Protein AF-A0AAF0TK20-F1 (afdb_monomer)

Organism: Solanum verrucosum (NCBI:txid315347)

Sequence (958 aa):
MAQFKISFSWFNLLSLLLINVYVCGVFSLSLYGNDEYISAVGDSGMRRDGLRVAIEAWNQCNEVGEEAPKMGSPRVADCFDVQNKGSSQQQQNPNMLLHKVTEEDNKLGIGKSFPGLTKPALNNVDLYAAEKELYLGSKCQVDDNPNPWQFWMIMLKSGNMDTHAGKCPKNGHKIGPFDPPSEFPCFGKGCMNQPLIYHNYTTLQGTTLKGSFYGTWDLNAGSSRDSANMNTSFYSVTWQKELGKGSWIFHHVIRTSTKYPWLMLYLRSDATSGFSGGYHYQTRGMSKIIPESPNFKVRFTLNVTQGGGPHSQFYLMDMGSCWKNNGKPCDGNVTSDVTRYSEMILNLETPSWCKPDDPKLCPPYHTFPNGTKVHRTDKSRYPYEAYHLHCTPGNGEHVEQPSGPCDPYSNPQPQEILQILPHPVWGEYGYPTKKGQGWIGDPTTWELDVGRLSQSLYFYQDPGTAPAKRKWSSIDLGTEIFRDANQVAEWTYISAVGDPGTRRDGLRVAIEAWNQCNEVGEEAHKMGCPRAADCFDVQNKGSSQQQQNPNRLLHKVTEKDNKLGIGKSFPGLTKPALHNVDLYAAEKELYLGSKCQVDDKPNPWQFWMIRLKSGNMDTHAGKCPKNGHKVGPFDPPSEFPCFGKGCMNQPLIYHNYTTLQGTTLKGGFHGTWDLNAGSSRDSANMNTSLYSIRWQKELGKSWIFSHVLRTSTKYPWLMLYLRSDATSGFSGGYHYQTRGMSKIIAESPNFKVRFRLNVLQGGGPKSQFYLMDIGSCWKNNGKPCDGDVTSDVTRYSEMILNPETPSWCNPDDFKLCPPYHTFPNGTKVHRTDKSHYPYEAYHMYCTPGNGEHVEQPSVPCDPYSNPQPQEILQILPHPVWGEYGYPTKKGQGWIADPTTWELDVGRMSQSLYFYQDPGTAPARRKWSSIGLGTEIFRDANRVAEWTVGDFDILVPKN

Structure (mmCIF, N/CA/C/O backbone):
data_AF-A0AAF0TK20-F1
#
_entry.id   AF-A0AAF0TK20-F1
#
loop_
_atom_site.group_PDB
_atom_site.id
_atom_site.type_symbol
_atom_site.label_atom_id
_atom_site.label_alt_id
_atom_site.label_comp_id
_atom_site.label_asym_id
_atom_site.label_entity_id
_atom_site.label_seq_id
_atom_site.pdbx_PDB_ins_code
_atom_site.Cartn_x
_atom_site.Cartn_y
_atom_site.Cartn_z
_atom_site.occupancy
_atom_site.B_iso_or_equiv
_atom_site.auth_seq_id
_atom_site.auth_comp_id
_atom_site.auth_asym_id
_atom_site.auth_atom_id
_atom_site.pdbx_PDB_model_num
ATOM 1 N N . MET A 1 1 ? 61.992 -52.066 6.755 1.00 30.61 1 MET A N 1
ATOM 2 C CA . MET A 1 1 ? 62.083 -53.122 5.720 1.00 30.61 1 MET A CA 1
ATOM 3 C C . MET A 1 1 ? 61.525 -54.397 6.328 1.00 30.61 1 MET A C 1
ATOM 5 O O . MET A 1 1 ? 61.950 -54.718 7.421 1.00 30.61 1 MET A O 1
ATOM 9 N N . ALA A 1 2 ? 60.615 -55.176 5.766 1.00 34.56 2 ALA A N 1
ATOM 10 C CA . ALA A 1 2 ? 59.623 -55.021 4.711 1.00 34.56 2 ALA A CA 1
ATOM 11 C C . ALA A 1 2 ? 58.701 -56.247 4.892 1.00 34.56 2 ALA A C 1
ATOM 13 O O . ALA A 1 2 ? 59.212 -57.360 4.888 1.00 34.56 2 ALA A O 1
ATOM 14 N N . GLN A 1 3 ? 57.392 -56.076 5.077 1.00 27.14 3 GLN A N 1
ATOM 15 C CA . GLN A 1 3 ? 56.403 -57.168 5.021 1.00 27.14 3 GLN A CA 1
ATOM 16 C C . GLN A 1 3 ? 55.105 -56.568 4.464 1.00 27.14 3 GLN A C 1
ATOM 18 O O . GLN A 1 3 ? 54.638 -55.552 4.965 1.00 27.14 3 GLN A O 1
ATOM 23 N N . PHE A 1 4 ? 54.729 -56.891 3.227 1.00 27.75 4 PHE A N 1
ATOM 24 C CA . PHE A 1 4 ? 54.016 -58.080 2.725 1.00 27.75 4 PHE A CA 1
ATOM 25 C C . PHE A 1 4 ? 52.510 -58.085 3.027 1.00 27.75 4 PHE A C 1
ATOM 27 O O . PHE A 1 4 ? 52.065 -58.055 4.167 1.00 27.75 4 PHE A O 1
ATOM 34 N N . LYS A 1 5 ? 51.755 -58.095 1.923 1.00 29.09 5 LYS A N 1
ATOM 35 C CA . LYS A 1 5 ? 50.295 -58.082 1.785 1.00 29.09 5 LYS A CA 1
ATOM 36 C C . LYS A 1 5 ? 49.686 -59.475 2.048 1.00 29.09 5 LYS A C 1
ATOM 38 O O . LYS A 1 5 ? 50.326 -60.462 1.698 1.00 29.09 5 LYS A O 1
ATOM 43 N N . ILE A 1 6 ? 48.408 -59.514 2.460 1.00 29.31 6 ILE A N 1
ATOM 44 C CA . ILE A 1 6 ? 47.234 -60.156 1.792 1.00 29.31 6 ILE A CA 1
ATOM 45 C C . ILE A 1 6 ? 46.157 -60.635 2.811 1.00 29.31 6 ILE A C 1
ATOM 47 O O . ILE A 1 6 ? 46.473 -61.281 3.799 1.00 29.31 6 ILE A O 1
ATOM 51 N N . SER A 1 7 ? 44.888 -60.376 2.440 1.00 26.30 7 SER A N 1
ATOM 52 C CA . SER A 1 7 ? 43.588 -61.022 2.773 1.00 26.30 7 SER A CA 1
ATOM 53 C C . SER A 1 7 ? 42.807 -60.775 4.077 1.00 26.30 7 SER A C 1
ATOM 55 O O . SER A 1 7 ? 43.140 -61.285 5.136 1.00 26.30 7 SER A O 1
ATOM 57 N N . PHE A 1 8 ? 41.654 -60.109 3.884 1.00 28.00 8 PHE A N 1
ATOM 58 C CA . PHE A 1 8 ? 40.265 -60.482 4.243 1.00 28.00 8 PHE A CA 1
ATOM 59 C C . PHE A 1 8 ? 39.954 -61.236 5.556 1.00 28.00 8 PHE A C 1
ATOM 61 O O . PHE A 1 8 ? 40.257 -62.417 5.675 1.00 28.00 8 PHE A O 1
ATOM 68 N N . SER A 1 9 ? 39.118 -60.634 6.421 1.00 28.81 9 SER A N 1
ATOM 69 C CA . SER A 1 9 ? 37.705 -61.023 6.679 1.00 28.81 9 SER A CA 1
ATOM 70 C C . SER A 1 9 ? 37.183 -60.477 8.030 1.00 28.81 9 SER A C 1
ATOM 72 O O . SER A 1 9 ? 37.951 -60.108 8.908 1.00 28.81 9 SER A O 1
ATOM 74 N N . TRP A 1 10 ? 35.857 -60.382 8.139 1.00 27.88 10 TRP A N 1
ATOM 75 C CA . TRP A 1 10 ? 35.009 -59.708 9.130 1.00 27.88 10 TRP A CA 1
ATOM 76 C C . TRP A 1 10 ? 35.113 -60.176 10.597 1.00 27.88 10 TRP A C 1
ATOM 78 O O . TRP A 1 10 ? 35.197 -61.375 10.837 1.00 27.88 10 TRP A O 1
ATOM 88 N N . PHE A 1 11 ? 34.951 -59.241 11.552 1.00 28.95 11 PHE A N 1
ATOM 89 C CA . PHE A 1 11 ? 33.846 -59.130 12.544 1.00 28.95 11 PHE A CA 1
ATOM 90 C C . PHE A 1 11 ? 34.273 -58.405 13.849 1.00 28.95 11 PHE A C 1
ATOM 92 O O . PHE A 1 11 ? 35.213 -58.836 14.499 1.00 28.95 11 PHE A O 1
ATOM 99 N N . ASN A 1 12 ? 33.495 -57.370 14.229 1.00 27.95 12 ASN A N 1
ATOM 100 C CA . ASN A 1 12 ? 33.136 -56.888 15.587 1.00 27.95 12 ASN A CA 1
ATOM 101 C C . ASN A 1 12 ? 34.255 -56.702 16.649 1.00 27.95 12 ASN A C 1
ATOM 103 O O . ASN A 1 12 ? 34.922 -57.648 17.034 1.00 27.95 12 ASN A O 1
ATOM 107 N N . LEU A 1 13 ? 34.453 -55.533 17.270 1.00 27.86 13 LEU A N 1
ATOM 108 C CA . LEU A 1 13 ? 33.590 -54.933 18.297 1.00 27.86 13 LEU A CA 1
ATOM 109 C C . LEU A 1 13 ? 34.243 -53.612 18.784 1.00 27.86 13 LEU A C 1
ATOM 111 O O . LEU A 1 13 ? 35.447 -53.567 19.000 1.00 27.86 13 LEU A O 1
ATOM 115 N N . LEU A 1 14 ? 33.413 -52.588 18.987 1.00 30.86 14 LEU A N 1
ATOM 116 C CA . LEU A 1 14 ? 33.539 -51.451 19.916 1.00 30.86 14 LEU A CA 1
ATOM 117 C C . LEU A 1 14 ? 34.913 -50.789 20.201 1.00 30.86 14 LEU A C 1
ATOM 119 O O . LEU A 1 14 ? 35.744 -51.323 20.927 1.00 30.86 14 LEU A O 1
ATOM 123 N N . SER A 1 15 ? 34.986 -49.501 19.836 1.00 28.12 15 SER A N 1
ATOM 124 C CA . SER A 1 15 ? 35.224 -48.353 20.742 1.00 28.12 15 SER A CA 1
ATOM 125 C C . SER A 1 15 ? 36.332 -47.379 20.326 1.00 28.12 15 SER A C 1
ATOM 127 O O . SER A 1 15 ? 37.493 -47.738 20.193 1.00 28.12 15 SER A O 1
ATOM 129 N N . LEU A 1 16 ? 35.916 -46.106 20.314 1.00 29.44 16 LEU A N 1
ATOM 130 C CA . LEU A 1 16 ? 36.680 -44.880 20.575 1.00 29.44 16 LEU A CA 1
ATOM 131 C C . LEU A 1 16 ? 37.546 -44.283 19.444 1.00 29.44 16 LEU A C 1
ATOM 133 O O . LEU A 1 16 ? 38.669 -44.688 19.191 1.00 29.44 16 LEU A O 1
ATOM 137 N N . LEU A 1 17 ? 37.003 -43.168 18.926 1.00 31.92 17 LEU A N 1
ATOM 138 C CA . LEU A 1 17 ? 37.682 -41.889 18.660 1.00 31.92 17 LEU A CA 1
ATOM 139 C C . LEU A 1 17 ? 38.805 -41.864 17.608 1.00 31.92 17 LEU A C 1
ATOM 141 O O . LEU A 1 17 ? 39.960 -42.116 17.918 1.00 31.92 17 LEU A O 1
ATOM 145 N N . LEU A 1 18 ? 38.467 -41.360 16.412 1.00 32.69 18 LEU A N 1
ATOM 146 C CA . LEU A 1 18 ? 38.918 -40.065 15.853 1.00 32.69 18 LEU A CA 1
ATOM 147 C C . LEU A 1 18 ? 38.992 -40.096 14.315 1.00 32.69 18 LEU A C 1
ATOM 149 O O . LEU A 1 18 ? 39.467 -41.053 13.720 1.00 32.69 18 LEU A O 1
ATOM 153 N N . ILE A 1 19 ? 38.593 -38.962 13.723 1.00 36.59 19 ILE A N 1
ATOM 154 C CA . ILE A 1 19 ? 38.775 -38.532 12.325 1.00 36.59 19 ILE A CA 1
ATOM 155 C C . ILE A 1 19 ? 37.781 -39.134 11.317 1.00 36.59 19 ILE A C 1
ATOM 157 O O . ILE A 1 19 ? 37.928 -40.251 10.840 1.00 36.59 19 ILE A O 1
ATOM 161 N N . ASN A 1 20 ? 36.813 -38.313 10.900 1.00 25.02 20 ASN A N 1
ATOM 162 C CA . ASN A 1 20 ? 36.191 -38.440 9.584 1.00 25.02 20 ASN A CA 1
ATOM 163 C C . ASN A 1 20 ? 36.149 -37.066 8.910 1.00 25.02 20 ASN A C 1
ATOM 165 O O . ASN A 1 20 ? 35.313 -36.216 9.207 1.00 25.02 20 ASN A O 1
ATOM 169 N N . VAL A 1 21 ? 37.105 -36.879 8.006 1.00 34.16 21 VAL A N 1
ATOM 170 C CA . VAL A 1 21 ? 37.000 -35.989 6.855 1.00 34.16 21 VAL A CA 1
ATOM 171 C C . VAL A 1 21 ? 35.967 -36.618 5.920 1.00 34.16 21 VAL A C 1
ATOM 173 O O . VAL A 1 21 ? 36.169 -37.747 5.484 1.00 34.16 21 VAL A O 1
ATOM 176 N N . TYR A 1 22 ? 34.890 -35.904 5.590 1.00 27.64 22 TYR A N 1
ATOM 177 C CA . TYR A 1 22 ? 34.058 -36.237 4.433 1.00 27.64 22 TYR A CA 1
ATOM 178 C C . TYR A 1 22 ? 33.995 -35.049 3.480 1.00 27.64 22 TYR A C 1
ATOM 180 O O . TYR A 1 22 ? 33.567 -33.950 3.827 1.00 27.64 22 TYR A O 1
ATOM 188 N N . VAL A 1 23 ? 34.485 -35.321 2.275 1.00 30.72 23 VAL A N 1
ATOM 189 C CA . VAL A 1 23 ? 34.486 -34.465 1.097 1.00 30.72 23 VAL A CA 1
ATOM 190 C C . VAL A 1 23 ? 33.097 -34.473 0.459 1.00 30.72 23 VAL A C 1
ATOM 192 O O . VAL A 1 23 ? 32.474 -35.520 0.308 1.00 30.72 23 VAL A O 1
ATOM 195 N N . CYS A 1 24 ? 32.665 -33.267 0.093 1.00 31.88 24 CYS A N 1
ATOM 196 C CA . CYS A 1 24 ? 31.640 -32.863 -0.866 1.00 31.88 24 CYS A CA 1
ATOM 197 C C . CYS A 1 24 ? 30.905 -33.970 -1.645 1.00 31.88 24 CYS A C 1
ATOM 199 O O . CYS A 1 24 ? 31.391 -34.465 -2.660 1.00 31.88 24 CYS A O 1
ATOM 201 N N . GLY A 1 25 ? 29.656 -34.219 -1.248 1.00 26.81 25 GLY A N 1
ATOM 202 C CA . GLY A 1 25 ? 28.584 -34.697 -2.117 1.00 26.81 25 GLY A CA 1
ATOM 203 C C . GLY A 1 25 ? 27.491 -33.632 -2.151 1.00 26.81 25 GLY A C 1
ATOM 204 O O . GLY A 1 25 ? 26.906 -33.309 -1.120 1.00 26.81 25 GLY A O 1
ATOM 205 N N . VAL A 1 26 ? 27.286 -33.033 -3.322 1.00 31.78 26 VAL A N 1
ATOM 206 C CA . VAL A 1 26 ? 26.359 -31.928 -3.587 1.00 31.78 26 VAL A CA 1
ATOM 207 C C . VAL A 1 26 ? 24.919 -32.383 -3.334 1.00 31.78 26 VAL A C 1
ATOM 209 O O . VAL A 1 26 ? 24.301 -33.021 -4.179 1.00 31.78 26 VAL A O 1
ATOM 212 N N . PHE A 1 27 ? 24.376 -32.034 -2.168 1.00 25.20 27 PHE A N 1
ATOM 213 C CA . PHE A 1 27 ? 22.935 -31.922 -1.981 1.00 25.20 27 PHE A CA 1
ATOM 214 C C . PHE A 1 27 ? 22.515 -30.546 -2.496 1.00 25.20 27 PHE A C 1
ATOM 216 O O . PHE A 1 27 ? 22.713 -29.531 -1.828 1.00 25.20 27 PHE A O 1
ATOM 223 N N . SER A 1 28 ? 21.944 -30.513 -3.699 1.00 26.41 28 SER A N 1
ATOM 224 C CA . SER A 1 28 ? 21.145 -29.384 -4.169 1.00 26.41 28 SER A CA 1
ATOM 225 C C . SER A 1 28 ? 19.896 -29.282 -3.294 1.00 26.41 28 SER A C 1
ATOM 227 O O . SER A 1 28 ? 18.841 -29.822 -3.615 1.00 26.41 28 SER A O 1
ATOM 229 N N . LEU A 1 29 ? 20.040 -28.612 -2.151 1.00 26.39 29 LEU A N 1
ATOM 230 C CA . LEU A 1 29 ? 18.922 -28.060 -1.404 1.00 26.39 29 LEU A CA 1
ATOM 231 C C . LEU A 1 29 ? 18.280 -26.995 -2.292 1.00 26.39 29 LEU A C 1
ATOM 233 O O . LEU A 1 29 ? 18.856 -25.946 -2.570 1.00 26.39 29 LEU A O 1
ATOM 237 N N . SER A 1 30 ? 17.091 -27.329 -2.770 1.00 25.69 30 SER A N 1
ATOM 238 C CA . SER A 1 30 ? 16.125 -26.447 -3.402 1.00 25.69 30 SER A CA 1
ATOM 239 C C . SER A 1 30 ? 15.945 -25.161 -2.586 1.00 25.69 30 SER A C 1
ATOM 241 O O . SER A 1 30 ? 15.208 -25.138 -1.601 1.00 25.69 30 SER A O 1
ATOM 243 N N . LEU A 1 31 ? 16.604 -24.082 -3.012 1.00 25.02 31 LEU A N 1
ATOM 244 C CA . LEU A 1 31 ? 16.346 -22.712 -2.569 1.00 25.02 31 LEU A CA 1
ATOM 245 C C . LEU A 1 31 ? 15.118 -22.169 -3.317 1.00 25.02 31 LEU A C 1
ATOM 247 O O . LEU A 1 31 ? 15.226 -21.303 -4.175 1.00 25.02 31 LEU A O 1
ATOM 251 N N . TYR A 1 32 ? 13.946 -22.715 -3.003 1.00 28.77 32 TYR A N 1
ATOM 252 C CA . TYR A 1 32 ? 12.660 -22.058 -3.239 1.00 28.77 32 TYR A CA 1
ATOM 253 C C . TYR A 1 32 ? 12.033 -21.833 -1.865 1.00 28.77 32 TYR A C 1
ATOM 255 O O . TYR A 1 32 ? 11.189 -22.595 -1.402 1.00 28.77 32 TYR A O 1
ATOM 263 N N . GLY A 1 33 ? 12.554 -20.827 -1.162 1.00 24.59 33 GLY A N 1
ATOM 264 C CA . GLY A 1 33 ? 11.950 -20.314 0.058 1.00 24.59 33 GLY A CA 1
ATOM 265 C C . GLY A 1 33 ? 10.889 -19.285 -0.307 1.00 24.59 33 GLY A C 1
ATOM 266 O O . GLY A 1 33 ? 11.177 -18.336 -1.029 1.00 24.59 33 GLY A O 1
ATOM 267 N N . ASN A 1 34 ? 9.669 -19.490 0.183 1.00 31.86 34 ASN A N 1
ATOM 268 C CA . ASN A 1 34 ? 8.687 -18.430 0.386 1.00 31.86 34 ASN A CA 1
ATOM 269 C C . ASN A 1 34 ? 9.374 -17.181 0.957 1.00 31.86 34 ASN A C 1
ATOM 271 O O . ASN A 1 34 ? 9.810 -17.229 2.106 1.00 31.86 34 ASN A O 1
ATOM 275 N N . ASP A 1 35 ? 9.362 -16.046 0.262 1.00 30.69 35 ASP A N 1
ATOM 276 C CA . ASP A 1 35 ? 9.518 -14.760 0.953 1.00 30.69 35 ASP A CA 1
ATOM 277 C C . ASP A 1 35 ? 8.156 -14.362 1.547 1.00 30.69 35 ASP A C 1
ATOM 279 O O . ASP A 1 35 ? 7.505 -13.390 1.160 1.00 30.69 35 ASP A O 1
ATOM 283 N N . GLU A 1 36 ? 7.695 -15.172 2.502 1.00 46.25 36 GLU A N 1
ATOM 284 C CA . GLU A 1 36 ? 6.653 -14.796 3.450 1.00 46.25 36 GLU A CA 1
ATOM 285 C C . GLU A 1 36 ? 7.314 -13.818 4.437 1.00 46.25 36 GLU A C 1
ATOM 287 O O . GLU A 1 36 ? 7.832 -14.210 5.482 1.00 46.25 36 GLU A O 1
ATOM 292 N N . TYR A 1 37 ? 7.411 -12.536 4.059 1.00 45.28 37 TYR A N 1
ATOM 293 C CA . TYR A 1 37 ? 8.006 -11.515 4.925 1.00 45.28 37 TYR A CA 1
ATOM 294 C C . TYR A 1 37 ? 7.248 -11.459 6.256 1.00 45.28 37 TYR A C 1
ATOM 296 O O . TYR A 1 37 ? 6.059 -11.139 6.308 1.00 45.28 37 TYR A O 1
ATOM 304 N N . ILE A 1 38 ? 7.954 -11.732 7.349 1.00 54.81 38 ILE A N 1
ATOM 305 C CA . ILE A 1 38 ? 7.451 -11.513 8.703 1.00 54.81 38 ILE A CA 1
ATOM 306 C C . ILE A 1 38 ? 7.667 -10.054 9.098 1.00 54.81 38 ILE A C 1
ATOM 308 O O . ILE A 1 38 ? 8.682 -9.442 8.763 1.00 54.81 38 ILE A O 1
ATOM 312 N N . SER A 1 39 ? 6.717 -9.481 9.834 1.00 66.19 39 SER A N 1
ATOM 313 C CA . SER A 1 39 ? 6.904 -8.132 10.357 1.00 66.19 39 SER A CA 1
ATOM 314 C C . SER A 1 39 ? 7.999 -8.122 11.419 1.00 66.19 39 SER A C 1
ATOM 316 O O . SER A 1 39 ? 7.884 -8.790 12.449 1.00 66.19 39 SER A O 1
ATOM 318 N N . ALA A 1 40 ? 9.017 -7.293 11.194 1.00 69.75 40 ALA A N 1
ATOM 319 C CA . ALA A 1 40 ? 10.035 -6.995 12.190 1.00 69.75 40 ALA A CA 1
ATOM 320 C C . ALA A 1 40 ? 9.485 -6.192 13.378 1.00 69.75 40 ALA A C 1
ATOM 322 O O . ALA A 1 40 ? 10.053 -6.226 14.466 1.00 69.75 40 ALA A O 1
ATOM 323 N N . VAL A 1 41 ? 8.355 -5.513 13.179 1.00 78.50 41 VAL A N 1
ATOM 324 C CA . VAL A 1 41 ? 7.711 -4.642 14.157 1.00 78.50 41 VAL A CA 1
ATOM 325 C C . VAL A 1 41 ? 6.506 -5.312 14.824 1.00 78.50 41 VAL A C 1
ATOM 327 O O . VAL A 1 41 ? 5.784 -6.082 14.184 1.00 78.50 41 VAL A O 1
ATOM 330 N N . GLY A 1 42 ? 6.293 -5.027 16.108 1.00 63.50 42 GLY A N 1
ATOM 331 C CA . GLY A 1 42 ? 5.284 -5.670 16.959 1.00 63.50 42 GLY A CA 1
ATOM 332 C C . GLY A 1 42 ? 3.810 -5.396 16.627 1.00 63.50 42 GLY A C 1
ATOM 333 O O . GLY A 1 42 ? 2.992 -6.309 16.659 1.00 63.50 42 GLY A O 1
ATOM 334 N N . ASP A 1 43 ? 3.459 -4.163 16.251 1.00 70.81 43 ASP A N 1
ATOM 335 C CA . ASP A 1 43 ? 2.111 -3.785 15.783 1.00 70.81 43 ASP A CA 1
ATOM 336 C C . ASP A 1 43 ? 2.190 -3.268 14.346 1.00 70.81 43 ASP A C 1
ATOM 338 O O . ASP A 1 43 ? 2.089 -2.069 14.064 1.00 70.81 43 ASP A O 1
ATOM 342 N N . SER A 1 44 ? 2.449 -4.190 13.418 1.00 58.78 44 SER A N 1
ATOM 343 C CA . SER A 1 44 ? 2.541 -3.869 11.996 1.00 58.78 44 SER A CA 1
ATOM 344 C C . SER A 1 44 ? 1.239 -3.242 11.501 1.00 58.78 44 SER A C 1
ATOM 346 O O . SER A 1 44 ? 0.169 -3.847 11.609 1.00 58.78 44 SER A O 1
ATOM 348 N N . GLY A 1 45 ? 1.321 -2.043 10.929 1.00 56.53 45 GLY A N 1
ATOM 349 C CA . GLY A 1 45 ? 0.135 -1.312 10.497 1.00 56.53 45 GLY A CA 1
ATOM 350 C C . GLY A 1 45 ? -0.555 -0.524 11.596 1.00 56.53 45 GLY A C 1
ATOM 351 O O . GLY A 1 45 ? -1.617 0.024 11.318 1.00 56.53 45 GLY A O 1
ATOM 352 N N . MET A 1 46 ? 0.001 -0.465 12.813 1.00 75.31 46 MET A N 1
ATOM 353 C CA . MET A 1 46 ? -0.558 0.302 13.932 1.00 75.31 46 MET A CA 1
ATOM 354 C C . MET A 1 46 ? -2.047 -0.007 14.162 1.00 75.31 46 MET A C 1
ATOM 356 O O . MET A 1 46 ? -2.883 0.897 14.265 1.00 75.31 46 MET A O 1
ATOM 360 N N . ARG A 1 47 ? -2.401 -1.295 14.123 1.00 73.88 47 ARG A N 1
ATOM 361 C CA . ARG A 1 47 ? -3.793 -1.764 14.060 1.00 73.88 47 ARG A CA 1
ATOM 362 C C . ARG A 1 47 ? -4.390 -1.972 15.439 1.00 73.88 47 ARG A C 1
ATOM 364 O O . ARG A 1 47 ? -5.615 -1.975 15.572 1.00 73.88 47 ARG A O 1
ATOM 371 N N . ARG A 1 48 ? -3.564 -2.142 16.471 1.00 83.00 48 ARG A N 1
ATOM 372 C CA . ARG A 1 48 ? -4.027 -2.334 17.847 1.00 83.00 48 ARG A CA 1
ATOM 373 C C . ARG A 1 48 ? -4.751 -1.080 18.352 1.00 83.00 48 ARG A C 1
ATOM 375 O O . ARG A 1 48 ? -4.380 0.045 18.031 1.00 83.00 48 ARG A O 1
ATOM 382 N N . ASP A 1 49 ? -5.833 -1.251 19.111 1.00 85.69 49 ASP A N 1
ATOM 383 C CA . ASP A 1 49 ? -6.514 -0.123 19.777 1.00 85.69 49 ASP A CA 1
ATOM 384 C C . ASP A 1 49 ? -5.755 0.377 21.006 1.00 85.69 49 ASP A C 1
ATOM 386 O O . ASP A 1 49 ? -5.765 1.565 21.294 1.00 85.69 49 ASP A O 1
ATOM 390 N N . GLY A 1 50 ? -5.088 -0.515 21.737 1.00 87.62 50 GLY A N 1
ATOM 391 C CA . GLY A 1 50 ? -4.120 -0.106 22.748 1.00 87.62 50 GLY A CA 1
ATOM 392 C C . GLY A 1 50 ? -2.866 0.443 22.076 1.00 87.62 50 GLY A C 1
ATOM 393 O O . GLY A 1 50 ? -2.221 -0.292 21.330 1.00 87.62 50 GLY A O 1
ATOM 394 N N . LEU A 1 51 ? -2.518 1.700 22.343 1.00 92.44 51 LEU A N 1
ATOM 395 C CA . LEU A 1 51 ? -1.295 2.308 21.821 1.00 92.44 51 LEU A CA 1
ATOM 396 C C . LEU A 1 51 ? -0.118 2.053 22.764 1.00 92.44 51 LEU A C 1
ATOM 398 O O . LEU A 1 51 ? -0.287 1.884 23.978 1.00 92.44 51 LEU A O 1
ATOM 402 N N . ARG A 1 52 ? 1.077 2.020 22.181 1.00 94.38 52 ARG A N 1
ATOM 403 C CA . ARG A 1 52 ? 2.355 2.094 22.879 1.00 94.38 52 ARG A CA 1
ATOM 404 C C . ARG A 1 52 ? 3.196 3.155 22.194 1.00 94.38 52 ARG A C 1
ATOM 406 O O . ARG A 1 52 ? 3.716 2.921 21.102 1.00 94.38 52 ARG A O 1
ATOM 413 N N . VAL A 1 53 ? 3.284 4.318 22.815 1.00 96.12 53 VAL A N 1
ATOM 414 C CA . VAL A 1 53 ? 4.111 5.416 22.327 1.00 96.12 53 VAL A CA 1
ATOM 415 C C . VAL A 1 53 ? 4.926 5.961 23.485 1.00 96.12 53 VAL A C 1
ATOM 417 O O . VAL A 1 53 ? 4.399 6.182 24.572 1.00 96.12 53 VAL A O 1
ATOM 420 N N . ALA A 1 54 ? 6.212 6.159 23.259 1.00 96.44 54 ALA A N 1
ATOM 421 C CA . ALA A 1 54 ? 7.067 6.924 24.142 1.00 96.44 54 ALA A CA 1
ATOM 422 C C . ALA A 1 54 ? 7.554 8.167 23.416 1.00 96.44 54 ALA A C 1
ATOM 424 O O . ALA A 1 54 ? 7.553 8.234 22.187 1.00 96.44 54 ALA A O 1
ATOM 425 N N . ILE A 1 55 ? 7.946 9.156 24.198 1.00 96.06 55 ILE A N 1
ATOM 426 C CA . ILE A 1 55 ? 8.687 10.306 23.732 1.00 96.06 55 ILE A CA 1
ATOM 427 C C . ILE A 1 55 ? 9.987 10.391 24.509 1.00 96.06 55 ILE A C 1
ATOM 429 O O . ILE A 1 55 ? 10.036 10.207 25.732 1.00 96.06 55 ILE A O 1
ATOM 433 N N . GLU A 1 56 ? 11.032 10.679 23.759 1.00 93.25 56 GLU A N 1
ATOM 434 C CA . GLU A 1 56 ? 12.347 10.960 24.268 1.00 93.25 56 GLU A CA 1
ATOM 435 C C . GLU A 1 56 ? 12.845 12.309 23.775 1.00 93.25 56 GLU A C 1
ATOM 437 O O . GLU A 1 56 ? 12.518 12.744 22.670 1.00 93.25 56 GLU A O 1
ATOM 442 N N . ALA A 1 57 ? 13.686 12.943 24.584 1.00 91.38 57 ALA A N 1
ATOM 443 C CA . ALA A 1 57 ? 14.471 14.075 24.141 1.00 91.38 57 ALA A CA 1
ATOM 444 C C . ALA A 1 57 ? 15.949 13.904 24.481 1.00 91.38 57 ALA A C 1
ATOM 446 O O . ALA A 1 57 ? 16.310 13.365 25.533 1.00 91.38 57 ALA A O 1
ATOM 447 N N . TRP A 1 58 ? 16.780 14.371 23.554 1.00 86.62 58 TRP A N 1
ATOM 448 C CA . TRP A 1 58 ? 18.230 14.369 23.640 1.00 86.62 58 TRP A CA 1
ATOM 449 C C . TRP A 1 58 ? 18.799 15.707 23.179 1.00 86.62 58 TRP A C 1
ATOM 451 O O . TRP A 1 58 ? 18.212 16.411 22.356 1.00 86.62 58 TRP A O 1
ATOM 461 N N . ASN A 1 59 ? 19.978 16.046 23.687 1.00 85.75 59 ASN A N 1
ATOM 462 C CA . ASN A 1 59 ? 20.778 17.120 23.114 1.00 85.75 59 ASN A CA 1
ATOM 463 C C . ASN A 1 59 ? 21.772 16.563 22.088 1.00 85.75 59 ASN A C 1
ATOM 465 O O . ASN A 1 59 ? 21.893 15.348 21.884 1.00 85.75 59 ASN A O 1
ATOM 469 N N . GLN A 1 60 ? 22.530 17.466 21.474 1.00 80.31 60 GLN A N 1
ATOM 470 C CA . GLN A 1 60 ? 23.761 17.119 20.781 1.00 80.31 60 GLN A CA 1
ATOM 471 C C . GLN A 1 60 ? 24.666 16.270 21.690 1.00 80.31 60 GLN A C 1
ATOM 473 O O . GLN A 1 60 ? 24.554 16.354 22.909 1.00 80.31 60 GLN A O 1
ATOM 478 N N . CYS A 1 61 ? 25.487 15.401 21.098 1.00 81.12 61 CYS A N 1
ATOM 479 C CA . CYS A 1 61 ? 26.183 14.297 21.768 1.00 81.12 61 CYS A CA 1
ATOM 480 C C . CYS A 1 61 ? 25.287 13.226 22.426 1.00 81.12 61 CYS A C 1
ATOM 482 O O . CYS A 1 61 ? 25.812 12.391 23.146 1.00 81.12 61 CYS A O 1
ATOM 484 N N . ASN A 1 62 ? 23.977 13.178 22.135 1.00 72.81 62 ASN A N 1
ATOM 485 C CA . ASN A 1 62 ? 23.010 12.188 22.650 1.00 72.81 62 ASN A CA 1
ATOM 486 C C . ASN A 1 62 ? 23.037 12.012 24.178 1.00 72.81 62 ASN A C 1
ATOM 488 O O . ASN A 1 62 ? 22.922 10.897 24.688 1.00 72.81 62 ASN A O 1
ATOM 492 N N . GLU A 1 63 ? 23.176 13.114 24.909 1.00 84.81 63 GLU A N 1
ATOM 493 C CA . GLU A 1 63 ? 23.108 13.133 26.369 1.00 84.81 63 GLU A CA 1
ATOM 494 C C . GLU A 1 63 ? 21.995 14.071 26.848 1.00 84.81 63 GLU A C 1
ATOM 496 O O . GLU A 1 63 ? 21.507 14.946 26.120 1.00 84.81 63 GLU A O 1
ATOM 501 N N . VAL A 1 64 ? 21.539 13.852 28.079 1.00 82.94 64 VAL A N 1
ATOM 502 C CA . VAL A 1 64 ? 20.479 14.646 28.699 1.00 82.94 64 VAL A CA 1
ATOM 503 C C . VAL A 1 64 ? 21.051 15.952 29.234 1.00 82.94 64 VAL A C 1
ATOM 505 O O . VAL A 1 64 ? 20.431 17.009 29.089 1.00 82.94 64 VAL A O 1
ATOM 508 N N . GLY A 1 65 ? 22.248 15.894 29.820 1.00 77.25 65 GLY A N 1
ATOM 509 C CA . GLY A 1 65 ? 22.906 17.043 30.429 1.00 77.25 65 GLY A CA 1
ATOM 510 C C . GLY A 1 65 ? 22.254 17.444 31.754 1.00 77.25 65 GLY A C 1
ATOM 511 O O . GLY A 1 65 ? 22.776 17.110 32.813 1.00 77.25 65 GLY A O 1
ATOM 512 N N . GLU A 1 66 ? 21.156 18.201 31.709 1.00 81.25 66 GLU A N 1
ATOM 513 C CA . GLU A 1 66 ? 20.400 18.675 32.883 1.00 81.25 66 GLU A CA 1
ATOM 514 C C . GLU A 1 66 ? 18.886 18.549 32.642 1.00 81.25 66 GLU A C 1
ATOM 516 O O . GLU A 1 66 ? 18.390 18.886 31.565 1.00 81.25 66 GLU A O 1
ATOM 521 N N . GLU A 1 67 ? 18.139 18.069 33.646 1.00 85.06 67 GLU A N 1
ATOM 522 C CA . GLU A 1 67 ? 16.675 17.967 33.561 1.00 85.06 67 GLU A CA 1
ATOM 523 C C . GLU A 1 67 ? 16.030 19.355 33.471 1.00 85.06 67 GLU A C 1
ATOM 525 O O . GLU A 1 67 ? 16.422 20.297 34.168 1.00 85.06 67 GLU A O 1
ATOM 530 N N . ALA A 1 68 ? 14.981 19.474 32.653 1.00 86.19 68 ALA A N 1
ATOM 531 C CA . ALA A 1 68 ? 14.188 20.693 32.624 1.00 86.19 68 ALA A CA 1
ATOM 532 C C . ALA A 1 68 ? 13.502 20.910 33.992 1.00 86.19 68 ALA A C 1
ATOM 534 O O . ALA A 1 68 ? 12.986 19.954 34.592 1.00 86.19 68 ALA A O 1
ATOM 535 N N . PRO A 1 69 ? 13.450 22.154 34.507 1.00 82.00 69 PRO A N 1
ATOM 536 C CA . PRO A 1 69 ? 12.871 22.430 35.815 1.00 82.00 69 PRO A CA 1
ATOM 537 C C . PRO A 1 69 ? 11.448 21.877 35.942 1.00 82.00 69 PRO A C 1
ATOM 539 O O . PRO A 1 69 ? 10.579 22.186 35.130 1.00 82.00 69 PRO A O 1
ATOM 542 N N . LYS A 1 70 ? 11.202 21.093 37.001 1.00 81.00 70 LYS A N 1
ATOM 543 C CA . LYS A 1 70 ? 9.898 20.479 37.334 1.00 81.00 70 LYS A CA 1
ATOM 544 C C . LYS A 1 70 ? 9.380 19.430 36.331 1.00 81.00 70 LYS A C 1
ATOM 546 O O . LYS A 1 70 ? 8.258 18.963 36.517 1.00 81.00 70 LYS A O 1
ATOM 551 N N . MET A 1 71 ? 10.173 19.028 35.334 1.00 84.75 71 MET A N 1
ATOM 552 C CA . MET A 1 71 ? 9.784 18.007 34.348 1.00 84.75 71 MET A CA 1
ATOM 553 C C . MET A 1 71 ? 10.216 16.588 34.727 1.00 84.75 71 MET A C 1
ATOM 555 O O . MET A 1 71 ? 9.502 15.634 34.425 1.00 84.75 71 MET A O 1
ATOM 559 N N . GLY A 1 72 ? 11.351 16.448 35.416 1.00 89.75 72 GLY A N 1
ATOM 560 C CA . GLY A 1 72 ? 12.000 15.153 35.609 1.00 89.75 72 GLY A CA 1
ATOM 561 C C . GLY A 1 72 ? 12.737 14.699 34.347 1.00 89.75 72 GLY A C 1
ATOM 562 O O . GLY A 1 72 ? 13.091 15.508 33.487 1.00 89.75 72 GLY A O 1
ATOM 563 N N . SER A 1 73 ? 12.961 13.392 34.236 1.00 93.38 73 SER A N 1
ATOM 564 C CA . SER A 1 73 ? 13.683 12.803 33.111 1.00 93.38 73 SER A CA 1
ATOM 565 C C . SER A 1 73 ? 12.890 12.947 31.802 1.00 93.38 73 SER A C 1
ATOM 567 O O . SER A 1 73 ? 11.681 12.688 31.813 1.00 93.38 73 SER A O 1
ATOM 569 N N . PRO A 1 74 ? 13.550 13.257 30.663 1.00 92.50 74 PRO A N 1
ATOM 570 C CA . PRO A 1 74 ? 12.913 13.496 29.360 1.00 92.50 74 PRO A CA 1
ATOM 571 C C . PRO A 1 74 ? 12.389 12.218 28.680 1.00 92.50 74 PRO A C 1
ATOM 573 O O . PRO A 1 74 ? 12.272 12.161 27.460 1.00 92.50 74 PRO A O 1
ATOM 576 N N . ARG A 1 75 ? 12.112 11.168 29.458 1.00 94.12 75 ARG A N 1
ATOM 577 C CA . ARG A 1 75 ? 11.465 9.934 29.014 1.00 94.12 75 ARG A CA 1
ATOM 578 C C . ARG A 1 75 ? 10.047 9.900 29.537 1.00 94.12 75 ARG A C 1
ATOM 580 O O . ARG A 1 75 ? 9.838 9.868 30.750 1.00 94.12 75 ARG A O 1
ATOM 587 N N . VAL A 1 76 ? 9.087 9.900 28.628 1.00 96.31 76 VAL A N 1
ATOM 588 C CA . VAL A 1 76 ? 7.657 9.896 28.943 1.00 96.31 76 VAL A CA 1
ATOM 589 C C . VAL A 1 76 ? 6.986 8.876 28.032 1.00 96.31 76 VAL A C 1
ATOM 591 O O . VAL A 1 76 ? 7.412 8.691 26.897 1.00 96.31 76 VAL A O 1
ATOM 594 N N . ALA A 1 77 ? 5.950 8.192 28.504 1.00 97.44 77 ALA A N 1
ATOM 595 C CA . ALA A 1 77 ? 5.215 7.233 27.690 1.00 97.44 77 ALA A CA 1
ATOM 596 C C . ALA A 1 77 ? 3.701 7.322 27.889 1.00 97.44 77 ALA A C 1
ATOM 598 O O . ALA A 1 77 ? 3.206 7.644 28.969 1.00 97.44 77 ALA A O 1
ATOM 599 N N . ASP A 1 78 ? 2.971 6.985 26.828 1.00 97.25 78 ASP A N 1
ATOM 600 C CA . ASP A 1 78 ? 1.549 6.683 26.852 1.00 97.25 78 ASP A CA 1
ATOM 601 C C . ASP A 1 78 ? 1.337 5.251 26.365 1.00 97.25 78 ASP A C 1
ATOM 603 O O . ASP A 1 78 ? 1.485 4.911 25.186 1.00 97.25 78 ASP A O 1
ATOM 607 N N . CYS A 1 79 ? 1.009 4.390 27.319 1.00 94.56 79 CYS A N 1
ATOM 608 C CA . CYS A 1 79 ? 0.777 2.982 27.078 1.00 94.56 79 CYS A CA 1
ATOM 609 C C . CYS A 1 79 ? -0.512 2.593 27.764 1.00 94.56 79 CYS A C 1
ATOM 611 O O . CYS A 1 79 ? -0.617 2.690 28.986 1.00 94.56 79 CYS A O 1
ATOM 613 N N . PHE A 1 80 ? -1.481 2.116 26.993 1.00 94.06 80 PHE A N 1
ATOM 614 C CA . PHE A 1 80 ? -2.760 1.703 27.549 1.00 94.06 80 PHE A CA 1
ATOM 615 C C . PHE A 1 80 ? -3.337 0.498 26.823 1.00 94.06 80 PHE A C 1
ATOM 617 O O . PHE A 1 80 ? -3.092 0.265 25.639 1.00 94.06 80 PHE A O 1
ATOM 624 N N . ASP A 1 81 ? -4.140 -0.271 27.541 1.00 90.31 81 ASP A N 1
ATOM 625 C CA . ASP A 1 81 ? -5.009 -1.276 26.945 1.00 90.31 81 ASP A CA 1
ATOM 626 C C . ASP A 1 81 ? -6.456 -0.805 26.998 1.00 90.31 81 ASP A C 1
ATOM 628 O O . ASP A 1 81 ? -6.864 -0.108 27.925 1.00 90.31 81 ASP A O 1
ATOM 632 N N . VAL A 1 82 ? -7.249 -1.202 26.009 1.00 87.56 82 VAL A N 1
ATOM 633 C CA . VAL A 1 82 ? -8.695 -0.986 26.045 1.00 87.56 82 VAL A CA 1
ATOM 634 C C . VAL A 1 82 ? -9.324 -2.164 26.783 1.00 87.56 82 VAL A C 1
ATOM 636 O O . VAL A 1 82 ? -9.234 -3.300 26.320 1.00 87.56 82 VAL A O 1
ATOM 639 N N . GLN A 1 83 ? -9.941 -1.908 27.938 1.00 76.69 83 GLN A N 1
ATOM 640 C CA . GLN A 1 83 ? -10.712 -2.909 28.674 1.00 76.69 83 GLN A CA 1
ATOM 641 C C . GLN A 1 83 ? -12.212 -2.722 28.455 1.00 76.69 83 GLN A C 1
ATOM 643 O O . GLN A 1 83 ? -12.757 -1.639 28.686 1.00 76.69 83 GLN A O 1
ATOM 648 N N . ASN A 1 84 ? -12.884 -3.824 28.124 1.00 61.44 84 ASN A N 1
ATOM 649 C CA . ASN A 1 84 ? -14.335 -3.928 28.205 1.00 61.44 84 ASN A CA 1
ATOM 650 C C . ASN A 1 84 ? -14.688 -4.374 29.628 1.00 61.44 84 ASN A C 1
ATOM 652 O O . ASN A 1 84 ? -14.422 -5.521 29.994 1.00 61.44 84 ASN A O 1
ATOM 656 N N . LYS A 1 85 ? -15.266 -3.492 30.453 1.00 51.84 85 LYS A N 1
ATOM 657 C CA . LYS A 1 85 ? -15.745 -3.905 31.780 1.00 51.84 85 LYS A CA 1
ATOM 658 C C . LYS A 1 85 ? -16.973 -4.802 31.613 1.00 51.84 85 LYS A C 1
ATOM 660 O O . LYS A 1 85 ? -18.086 -4.326 31.401 1.00 51.84 85 LYS A O 1
ATOM 665 N N . GLY A 1 86 ? -16.766 -6.113 31.716 1.00 43.00 86 GLY A N 1
ATOM 666 C CA . GLY A 1 86 ? -17.843 -7.073 31.923 1.00 43.00 86 GLY A CA 1
ATOM 667 C C . GLY A 1 86 ? -18.546 -6.799 33.255 1.00 43.00 86 GLY A C 1
ATOM 668 O O . GLY A 1 86 ? -17.894 -6.711 34.290 1.00 43.00 86 GLY A O 1
ATOM 669 N N . SER A 1 87 ? -19.869 -6.622 33.200 1.00 40.28 87 SER A N 1
ATOM 670 C CA . SER A 1 87 ? -20.834 -6.831 34.292 1.00 40.28 87 SER A CA 1
ATOM 671 C C . SER A 1 87 ? -20.322 -6.615 35.727 1.00 40.28 87 SER A C 1
ATOM 673 O O . SER A 1 87 ? -20.164 -7.579 36.470 1.00 40.28 87 SER A O 1
ATOM 675 N N . SER A 1 88 ? -20.109 -5.365 36.149 1.00 33.81 88 SER A N 1
ATOM 676 C CA . SER A 1 88 ? -20.101 -4.965 37.569 1.00 33.81 88 SER A CA 1
ATOM 677 C C . SER A 1 88 ? -20.315 -3.453 37.699 1.00 33.81 88 SER A C 1
ATOM 679 O O . SER A 1 88 ? -19.468 -2.662 37.308 1.00 33.81 88 SER A O 1
ATOM 681 N N . GLN A 1 89 ? -21.505 -3.111 38.200 1.00 38.31 89 GLN A N 1
ATOM 682 C CA . GLN A 1 89 ? -21.948 -1.879 38.868 1.00 38.31 89 GLN A CA 1
ATOM 683 C C . GLN A 1 89 ? -21.414 -0.511 38.383 1.00 38.31 89 GLN A C 1
ATOM 685 O O . GLN A 1 89 ? -20.274 -0.129 38.605 1.00 38.31 89 GLN A O 1
ATOM 690 N N . GLN A 1 90 ? -22.355 0.254 37.812 1.00 43.66 90 GLN A N 1
ATOM 691 C CA . GLN A 1 90 ? -22.518 1.711 37.934 1.00 43.66 90 GLN A CA 1
ATOM 692 C C . GLN A 1 90 ? -21.236 2.565 37.944 1.00 43.66 90 GLN A C 1
ATOM 694 O O . GLN A 1 90 ? -20.802 3.015 38.996 1.00 43.66 90 GLN A O 1
ATOM 699 N N . GLN A 1 91 ? -20.721 2.905 36.758 1.00 37.22 91 GLN A N 1
ATOM 700 C CA . GLN A 1 91 ? -20.073 4.198 36.484 1.00 37.22 91 GLN A CA 1
ATOM 701 C C . GLN A 1 91 ? -19.958 4.422 34.964 1.00 37.22 91 GLN A C 1
ATOM 703 O O . GLN A 1 91 ? -19.772 3.487 34.192 1.00 37.22 91 GLN A O 1
ATOM 708 N N . GLN A 1 92 ? -20.145 5.670 34.538 1.00 39.97 92 GLN A N 1
ATOM 709 C CA . GLN A 1 92 ? -20.592 6.127 33.211 1.00 39.97 92 GLN A CA 1
ATOM 710 C C . GLN A 1 92 ? -19.619 5.961 32.014 1.00 39.97 92 GLN A C 1
ATOM 712 O O . GLN A 1 92 ? -19.800 6.647 31.016 1.00 39.97 92 GLN A O 1
ATOM 717 N N . ASN A 1 93 ? -18.644 5.042 32.034 1.00 44.12 93 ASN A N 1
ATOM 718 C CA . ASN A 1 93 ? -17.706 4.834 30.912 1.00 44.12 93 ASN A CA 1
ATOM 719 C C . ASN A 1 93 ? -17.541 3.334 30.568 1.00 44.12 93 ASN A C 1
ATOM 721 O O . ASN A 1 93 ? -16.899 2.615 31.334 1.00 44.12 93 ASN A O 1
ATOM 725 N N . PRO A 1 94 ? -18.097 2.835 29.439 1.00 51.56 94 PRO A N 1
ATOM 726 C CA . PRO A 1 94 ? -18.133 1.397 29.137 1.00 51.56 94 PRO A CA 1
ATOM 727 C C . PRO A 1 94 ? -16.800 0.819 28.628 1.00 51.56 94 PRO A C 1
ATOM 729 O O . PRO A 1 94 ? -16.536 -0.362 28.847 1.00 51.56 94 PRO A O 1
ATOM 732 N N . ASN A 1 95 ? -15.941 1.648 28.026 1.00 58.44 95 ASN A N 1
ATOM 733 C CA . ASN A 1 95 ? -14.572 1.283 27.661 1.00 58.44 95 ASN A CA 1
ATOM 734 C C . ASN A 1 95 ? -13.620 2.086 28.536 1.00 58.44 95 ASN A C 1
ATOM 736 O O . ASN A 1 95 ? -13.593 3.316 28.468 1.00 58.44 95 ASN A O 1
ATOM 740 N N . MET A 1 96 ? -12.859 1.386 29.369 1.00 74.25 96 MET A N 1
ATOM 741 C CA . MET A 1 96 ? -11.856 2.016 30.213 1.00 74.25 96 MET A CA 1
ATOM 742 C C . MET A 1 96 ? -10.499 1.842 29.547 1.00 74.25 96 MET A C 1
ATOM 744 O O . MET A 1 96 ? -10.099 0.723 29.220 1.00 74.25 96 MET A O 1
ATOM 748 N N . LEU A 1 97 ? -9.797 2.952 29.343 1.00 88.50 97 LEU A N 1
ATOM 749 C CA . LEU A 1 97 ? -8.393 2.910 28.972 1.00 88.50 97 LEU A CA 1
ATOM 750 C C . LEU A 1 97 ? -7.612 2.590 30.242 1.00 88.50 97 LEU A C 1
ATOM 752 O O . LEU A 1 97 ? -7.569 3.385 31.180 1.00 88.50 97 LEU A O 1
ATOM 756 N N . LEU A 1 98 ? -7.058 1.384 30.304 1.00 91.50 98 LEU A N 1
ATOM 757 C CA . LEU A 1 98 ? -6.155 1.000 31.373 1.00 91.50 98 LEU A CA 1
ATOM 758 C C . LEU A 1 98 ? -4.763 1.506 31.008 1.00 91.50 98 LEU A C 1
ATOM 760 O O . LEU A 1 98 ? -4.008 0.804 30.332 1.00 91.50 98 LEU A O 1
ATOM 764 N N . HIS A 1 99 ? -4.439 2.721 31.441 1.00 94.06 99 HIS A N 1
ATOM 765 C CA . HIS A 1 99 ? -3.083 3.243 31.326 1.00 94.06 99 HIS A CA 1
ATOM 766 C C . HIS A 1 99 ? -2.140 2.429 32.217 1.00 94.06 99 HIS A C 1
ATOM 768 O O . HIS A 1 99 ? -2.393 2.224 33.403 1.00 94.06 99 HIS A O 1
ATOM 774 N N . LYS A 1 100 ? -1.059 1.934 31.615 1.00 94.94 100 LYS A N 1
ATOM 775 C CA . LYS A 1 100 ? 0.012 1.187 32.285 1.00 94.94 100 LYS A CA 1
ATOM 776 C C . LYS A 1 100 ? 1.089 2.102 32.861 1.00 94.94 100 LYS A C 1
ATOM 778 O O . LYS A 1 100 ? 1.816 1.697 33.763 1.00 94.94 100 LYS A O 1
ATOM 783 N N . VAL A 1 101 ? 1.194 3.305 32.308 1.00 96.31 101 VAL A N 1
ATOM 784 C CA . VAL A 1 101 ? 2.112 4.357 32.738 1.00 96.31 101 VAL A CA 1
ATOM 785 C C . VAL A 1 101 ? 1.272 5.462 33.359 1.00 96.31 101 VAL A C 1
ATOM 787 O O . VAL A 1 101 ? 0.323 5.933 32.730 1.00 96.31 101 VAL A O 1
ATOM 790 N N . THR A 1 102 ? 1.584 5.825 34.600 1.00 94.75 102 THR A N 1
ATOM 791 C CA . THR A 1 102 ? 0.881 6.882 35.335 1.00 94.75 102 THR A CA 1
ATOM 792 C C . THR A 1 102 ? 1.606 8.220 35.224 1.00 94.75 102 THR A C 1
ATOM 794 O O . THR A 1 102 ? 2.739 8.313 34.744 1.00 94.75 102 THR A O 1
ATOM 797 N N . GLU A 1 103 ? 0.967 9.287 35.705 1.00 93.69 103 GLU A N 1
ATOM 798 C CA . GLU A 1 103 ? 1.597 10.606 35.748 1.00 93.69 103 GLU A CA 1
ATOM 799 C C . GLU A 1 103 ? 2.815 10.623 36.678 1.00 93.69 103 GLU A C 1
ATOM 801 O O . GLU A 1 103 ? 3.809 11.283 36.380 1.00 93.69 103 GLU A O 1
ATOM 806 N N . GLU A 1 104 ? 2.788 9.847 37.761 1.00 94.94 104 GLU A N 1
ATOM 807 C CA . GLU A 1 104 ? 3.921 9.675 38.667 1.00 94.94 104 GLU A CA 1
ATOM 808 C C . GLU A 1 104 ? 5.105 9.005 37.971 1.00 94.94 104 GLU A C 1
ATOM 810 O O . GLU A 1 104 ? 6.230 9.478 38.135 1.00 94.94 104 GLU A O 1
ATOM 815 N N . ASP A 1 105 ? 4.859 7.962 37.166 1.00 96.31 105 ASP A N 1
ATOM 816 C CA . ASP A 1 105 ? 5.901 7.313 36.362 1.00 96.31 105 ASP A CA 1
ATOM 817 C C . ASP A 1 105 ? 6.545 8.313 35.397 1.00 96.31 105 ASP A C 1
ATOM 819 O O . ASP A 1 105 ? 7.770 8.434 35.320 1.00 96.31 105 ASP A O 1
ATOM 823 N N . ASN A 1 106 ? 5.710 9.074 34.688 1.00 96.00 106 ASN A N 1
ATOM 824 C CA . ASN A 1 106 ? 6.164 10.073 33.730 1.00 96.00 106 ASN A CA 1
ATOM 825 C C . ASN A 1 106 ? 6.927 11.229 34.408 1.00 96.00 106 ASN A C 1
ATOM 827 O O . ASN A 1 106 ? 7.893 11.723 33.832 1.00 96.00 106 ASN A O 1
ATOM 831 N N . LYS A 1 107 ? 6.603 11.584 35.661 1.00 94.44 107 LYS A N 1
ATOM 832 C CA . LYS A 1 107 ? 7.292 12.615 36.474 1.00 94.44 107 LYS A CA 1
ATOM 833 C C . LYS A 1 107 ? 8.513 12.116 37.268 1.00 94.44 107 LYS A C 1
ATOM 835 O O . LYS A 1 107 ? 9.046 12.852 38.116 1.00 94.44 107 LYS A O 1
ATOM 840 N N . LEU A 1 108 ? 8.953 10.872 37.060 1.00 95.94 108 LEU A N 1
ATOM 841 C CA . LEU A 1 108 ? 10.210 10.372 37.625 1.00 95.94 108 LEU A CA 1
ATOM 842 C C . LEU A 1 108 ? 11.408 11.150 37.060 1.00 95.94 108 LEU A C 1
ATOM 844 O O . LEU A 1 108 ? 11.461 11.455 35.867 1.00 95.94 108 LEU A O 1
ATOM 848 N N . GLY A 1 109 ? 12.366 11.452 37.929 1.00 94.12 109 GLY A N 1
ATOM 849 C CA . GLY A 1 109 ? 13.584 12.205 37.639 1.00 94.12 109 GLY A CA 1
ATOM 850 C C . GLY A 1 109 ? 14.630 11.967 38.726 1.00 94.12 109 GLY A C 1
ATOM 851 O O . GLY A 1 109 ? 14.344 11.301 39.729 1.00 94.12 109 GLY A O 1
ATOM 852 N N . ILE A 1 110 ? 15.826 12.510 38.522 1.00 93.44 110 ILE A N 1
ATOM 853 C CA . ILE A 1 110 ? 17.000 12.333 39.393 1.00 93.44 110 ILE A CA 1
ATOM 854 C C . ILE A 1 110 ? 16.658 12.444 40.886 1.00 93.44 110 ILE A C 1
ATOM 856 O O . ILE A 1 110 ? 15.871 13.288 41.318 1.00 93.44 110 ILE A O 1
ATOM 860 N N . GLY A 1 111 ? 17.252 11.560 41.691 1.00 92.50 111 GLY A N 1
ATOM 861 C CA . GLY A 1 111 ? 17.009 11.459 43.131 1.00 92.50 111 GLY A CA 1
ATOM 862 C C . GLY A 1 111 ? 15.756 10.666 43.528 1.00 92.50 111 GLY A C 1
ATOM 863 O O . GLY A 1 111 ? 15.625 10.299 44.696 1.00 92.50 111 GLY A O 1
ATOM 864 N N . LYS A 1 112 ? 14.852 10.337 42.592 1.00 94.94 112 LYS A N 1
ATOM 865 C CA . LYS A 1 112 ? 13.689 9.471 42.858 1.00 94.94 112 LYS A CA 1
ATOM 866 C C . LYS A 1 112 ? 13.966 8.033 42.431 1.00 94.94 112 LYS A C 1
ATOM 868 O O . LYS A 1 112 ? 14.273 7.779 41.272 1.00 94.94 112 LYS A O 1
ATOM 873 N N . SER A 1 113 ? 13.799 7.084 43.346 1.00 95.00 113 SER A N 1
ATOM 874 C CA . SER A 1 113 ? 13.974 5.657 43.049 1.00 95.00 113 SER A CA 1
ATOM 875 C C . SER A 1 113 ? 12.765 5.053 42.320 1.00 95.00 113 SER A C 1
ATOM 877 O O . SER A 1 113 ? 11.629 5.459 42.570 1.00 95.00 113 SER A O 1
ATOM 879 N N . PHE A 1 114 ? 13.004 4.050 41.470 1.00 95.75 114 PHE A N 1
ATOM 880 C CA . PHE A 1 114 ? 11.982 3.194 40.859 1.00 95.75 114 PHE A CA 1
ATOM 881 C C . PHE A 1 114 ? 12.493 1.743 40.717 1.00 95.75 114 PHE A C 1
ATOM 883 O O . PHE A 1 114 ? 13.702 1.504 40.809 1.00 95.75 114 PHE A O 1
ATOM 890 N N . PRO A 1 115 ? 11.607 0.747 40.518 1.00 93.88 115 PRO A N 1
ATOM 891 C CA . PRO A 1 115 ? 12.012 -0.653 40.386 1.00 93.88 115 PRO A CA 1
ATOM 892 C C . PRO A 1 115 ? 13.008 -0.884 39.241 1.00 93.88 115 PRO A C 1
ATOM 894 O O . PRO A 1 115 ? 12.711 -0.590 38.088 1.00 93.88 115 PRO A O 1
ATOM 897 N N . GLY A 1 116 ? 14.173 -1.453 39.562 1.00 91.06 116 GLY A N 1
ATOM 898 C CA . GLY A 1 116 ? 15.229 -1.753 38.588 1.00 91.06 116 GLY A CA 1
ATOM 899 C C . GLY A 1 116 ? 16.285 -0.657 38.404 1.00 91.06 116 GLY A C 1
ATOM 900 O O . GLY A 1 116 ? 17.272 -0.923 37.725 1.00 91.06 116 GLY A O 1
ATOM 901 N N . LEU A 1 117 ? 16.129 0.515 39.036 1.00 95.81 117 LEU A N 1
ATOM 902 C CA . LEU A 1 117 ? 17.118 1.599 38.995 1.00 95.81 117 LEU A CA 1
ATOM 903 C C . LEU A 1 117 ? 18.418 1.202 39.718 1.00 95.81 117 LEU A C 1
ATOM 905 O O . LEU A 1 117 ? 18.402 0.741 40.867 1.00 95.81 117 LEU A O 1
ATOM 909 N N . THR A 1 118 ? 19.560 1.433 39.080 1.00 95.00 118 THR A N 1
ATOM 910 C CA . THR A 1 118 ? 20.882 1.206 39.662 1.00 95.00 118 THR A CA 1
ATOM 911 C C . THR A 1 118 ? 21.298 2.353 40.590 1.00 95.00 118 THR A C 1
ATOM 913 O O . THR A 1 118 ? 20.904 3.509 40.436 1.00 95.00 118 THR A O 1
ATOM 916 N N . LYS A 1 119 ? 22.150 2.056 41.585 1.00 93.88 119 LYS A N 1
ATOM 917 C CA . LYS A 1 119 ? 22.655 3.085 42.517 1.00 93.88 119 LYS A CA 1
ATOM 918 C C . LYS A 1 119 ? 23.363 4.256 41.808 1.00 93.88 119 LYS A C 1
ATOM 920 O O . LYS A 1 119 ? 23.131 5.387 42.229 1.00 93.88 119 LYS A O 1
ATOM 925 N N . PRO A 1 120 ? 24.201 4.036 40.772 1.00 94.12 120 PRO A N 1
ATOM 926 C CA . PRO A 1 120 ? 24.820 5.136 40.032 1.00 94.12 120 PRO A CA 1
ATOM 927 C C . PRO A 1 120 ? 23.807 6.025 39.304 1.00 94.12 120 PRO A C 1
ATOM 929 O O . PRO A 1 120 ? 23.963 7.246 39.310 1.00 94.12 120 PRO A O 1
ATOM 932 N N . ALA A 1 121 ? 22.754 5.437 38.729 1.00 94.06 121 ALA A N 1
ATOM 933 C CA . ALA A 1 121 ? 21.743 6.177 37.983 1.00 94.06 121 ALA A CA 1
ATOM 934 C C . ALA A 1 121 ? 20.941 7.149 38.861 1.00 94.06 121 ALA A C 1
ATOM 936 O O . ALA A 1 121 ? 20.514 8.190 38.376 1.00 94.06 121 ALA A O 1
ATOM 937 N N . LEU A 1 122 ? 20.819 6.898 40.173 1.00 93.88 122 LEU A N 1
ATOM 938 C CA . LEU A 1 122 ? 20.102 7.787 41.101 1.00 93.88 122 LEU A CA 1
ATOM 939 C C . LEU A 1 122 ? 20.600 9.244 41.069 1.00 93.88 122 LEU A C 1
ATOM 941 O O . LEU A 1 122 ? 19.810 10.157 41.304 1.00 93.88 122 LEU A O 1
ATOM 945 N N . ASN A 1 123 ? 21.886 9.449 40.762 1.00 92.81 123 ASN A N 1
ATOM 946 C CA . ASN A 1 123 ? 22.540 10.759 40.743 1.00 92.81 123 ASN A CA 1
ATOM 947 C C . ASN A 1 123 ? 23.173 11.103 39.380 1.00 92.81 123 ASN A C 1
ATOM 949 O O . ASN A 1 123 ? 23.984 12.024 39.307 1.00 92.81 123 ASN A O 1
ATOM 953 N N . ASN A 1 124 ? 22.849 10.369 38.311 1.00 92.31 124 ASN A N 1
ATOM 954 C CA . ASN A 1 124 ? 23.390 10.601 36.971 1.00 92.31 124 ASN A CA 1
ATOM 955 C C . ASN A 1 124 ? 22.247 10.717 35.959 1.00 92.31 124 ASN A C 1
ATOM 957 O O . ASN A 1 124 ? 21.528 9.748 35.735 1.00 92.31 124 ASN A O 1
ATOM 961 N N . VAL A 1 125 ? 22.085 11.904 35.368 1.00 90.88 125 VAL A N 1
ATOM 962 C CA . VAL A 1 125 ? 20.931 12.256 34.521 1.00 90.88 125 VAL A CA 1
ATOM 963 C C . VAL A 1 125 ? 20.826 11.359 33.289 1.00 90.88 125 VAL A C 1
ATOM 965 O O . VAL A 1 125 ? 19.733 10.903 32.950 1.00 90.88 125 VAL A O 1
ATOM 968 N N . ASP A 1 126 ? 21.958 11.066 32.656 1.00 89.00 126 ASP A N 1
ATOM 969 C CA . ASP A 1 126 ? 22.010 10.284 31.422 1.00 89.00 126 ASP A CA 1
ATOM 970 C C . ASP A 1 126 ? 21.665 8.815 31.697 1.00 89.00 126 ASP A C 1
ATOM 972 O O . ASP A 1 126 ? 20.786 8.245 31.047 1.00 89.00 126 ASP A O 1
ATOM 976 N N . LEU A 1 127 ? 22.268 8.233 32.742 1.00 91.69 127 LEU A N 1
ATOM 977 C CA . LEU A 1 127 ? 21.948 6.876 33.196 1.00 91.69 127 LEU A CA 1
ATOM 978 C C . LEU A 1 127 ? 20.500 6.766 33.678 1.00 91.69 127 LEU A C 1
ATOM 980 O O . LEU A 1 127 ? 19.830 5.779 33.380 1.00 91.69 127 LEU A O 1
ATOM 984 N N . TYR A 1 128 ? 19.995 7.775 34.390 1.00 94.94 128 TYR A N 1
ATOM 985 C CA . TYR A 1 128 ? 18.614 7.791 34.864 1.00 94.94 128 TYR A CA 1
ATOM 986 C C . TYR A 1 128 ? 17.626 7.772 33.701 1.00 94.94 128 TYR A C 1
ATOM 988 O O . TYR A 1 128 ? 16.654 7.022 33.740 1.00 94.94 128 TYR A O 1
ATOM 996 N N . ALA A 1 129 ? 17.858 8.578 32.662 1.00 93.06 129 ALA A N 1
ATOM 997 C CA . ALA A 1 129 ? 16.992 8.596 31.490 1.00 93.06 129 ALA A CA 1
ATOM 998 C C . ALA A 1 129 ? 17.017 7.259 30.744 1.00 93.06 129 ALA A C 1
ATOM 1000 O O . ALA A 1 129 ? 15.950 6.719 30.452 1.00 93.06 129 ALA A O 1
ATOM 1001 N N . ALA A 1 130 ? 18.202 6.689 30.516 1.00 91.94 130 ALA A N 1
ATOM 1002 C CA . ALA A 1 130 ? 18.328 5.375 29.894 1.00 91.94 130 ALA A CA 1
ATOM 1003 C C . ALA A 1 130 ? 17.592 4.287 30.699 1.00 91.94 130 ALA A C 1
ATOM 1005 O O . ALA A 1 130 ? 16.775 3.545 30.159 1.00 91.94 130 ALA A O 1
ATOM 1006 N N . GLU A 1 131 ? 17.805 4.218 32.015 1.00 95.00 131 GLU A N 1
ATOM 1007 C CA . GLU A 1 131 ? 17.157 3.210 32.861 1.00 95.00 131 GLU A CA 1
ATOM 1008 C C . GLU A 1 131 ? 15.650 3.454 33.039 1.00 95.00 131 GLU A C 1
ATOM 1010 O O . GLU A 1 131 ? 14.877 2.495 33.122 1.00 95.00 131 GLU A O 1
ATOM 1015 N N . LYS A 1 132 ? 15.198 4.717 33.036 1.00 95.88 132 LYS A N 1
ATOM 1016 C CA . LYS A 1 132 ? 13.767 5.054 33.049 1.00 95.88 132 LYS A CA 1
ATOM 1017 C C . LYS A 1 132 ? 13.087 4.583 31.770 1.00 95.88 132 LYS A C 1
ATOM 1019 O O . LYS A 1 132 ? 11.971 4.080 31.844 1.00 95.88 132 LYS A O 1
ATOM 1024 N N . GLU A 1 133 ? 13.736 4.687 30.613 1.00 94.38 133 GLU A N 1
ATOM 1025 C CA . GLU A 1 133 ? 13.212 4.119 29.368 1.00 94.38 133 GLU A CA 1
ATOM 1026 C C . GLU A 1 133 ? 13.031 2.601 29.472 1.00 94.38 133 GLU A C 1
ATOM 1028 O O . GLU A 1 133 ? 11.981 2.088 29.087 1.00 94.38 133 GLU A O 1
ATOM 1033 N N . LEU A 1 134 ? 13.995 1.882 30.061 1.00 95.00 134 LEU A N 1
ATOM 1034 C CA . LEU A 1 134 ? 13.861 0.441 30.307 1.00 95.00 134 LEU A CA 1
ATOM 1035 C C . LEU A 1 134 ? 12.678 0.133 31.236 1.00 95.00 134 LEU A C 1
ATOM 1037 O O . LEU A 1 134 ? 11.913 -0.799 30.978 1.00 95.00 134 LEU A O 1
ATOM 1041 N N . TYR A 1 135 ? 12.507 0.927 32.295 1.00 97.00 135 TYR A N 1
ATOM 1042 C CA . TYR A 1 135 ? 11.389 0.810 33.230 1.00 97.00 135 TYR A CA 1
ATOM 1043 C C . TYR A 1 135 ? 10.037 1.068 32.549 1.00 97.00 135 TYR A C 1
ATOM 1045 O O . TYR A 1 135 ? 9.138 0.227 32.638 1.00 97.00 135 TYR A O 1
ATOM 1053 N N . LEU A 1 136 ? 9.899 2.170 31.806 1.00 97.00 136 LEU A N 1
ATOM 1054 C CA . LEU A 1 136 ? 8.697 2.467 31.023 1.00 97.00 136 LEU A CA 1
ATOM 1055 C C . LEU A 1 136 ? 8.444 1.372 29.982 1.00 97.00 136 LEU A C 1
ATOM 1057 O O . LEU A 1 136 ? 7.320 0.896 29.852 1.00 97.00 136 LEU A O 1
ATOM 1061 N N . GLY A 1 137 ? 9.493 0.898 29.310 1.00 94.88 137 GLY A N 1
ATOM 1062 C CA . GLY A 1 137 ? 9.439 -0.220 28.376 1.00 94.88 137 GLY A CA 1
ATOM 1063 C C . GLY A 1 137 ? 8.895 -1.490 29.026 1.00 94.88 137 GLY A C 1
ATOM 1064 O O . GLY A 1 137 ? 8.014 -2.129 28.458 1.00 94.88 137 GLY A O 1
ATOM 1065 N N . SER A 1 138 ? 9.333 -1.815 30.246 1.00 95.31 138 SER A N 1
ATOM 1066 C CA . SER A 1 138 ? 8.825 -2.973 30.995 1.00 95.31 138 SER A CA 1
ATOM 1067 C C . SER A 1 138 ? 7.330 -2.860 31.309 1.00 95.31 138 SER A C 1
ATOM 1069 O O . SER A 1 138 ? 6.597 -3.839 31.193 1.00 95.31 138 SER A O 1
ATOM 1071 N N . LYS A 1 139 ? 6.846 -1.651 31.623 1.00 96.31 139 LYS A N 1
ATOM 1072 C CA . LYS A 1 139 ? 5.416 -1.383 31.831 1.00 96.31 139 LYS A CA 1
ATOM 1073 C C . LYS A 1 139 ? 4.624 -1.442 30.531 1.00 96.31 139 LYS A C 1
ATOM 1075 O O . LYS A 1 139 ? 3.488 -1.903 30.520 1.00 96.31 139 LYS A O 1
ATOM 1080 N N . CYS A 1 140 ? 5.208 -0.964 29.442 1.00 95.50 140 CYS A N 1
ATOM 1081 C CA . CYS A 1 140 ? 4.590 -0.896 28.124 1.00 95.50 140 CYS A CA 1
ATOM 1082 C C . CYS A 1 140 ? 4.657 -2.211 27.345 1.00 95.50 140 CYS A C 1
ATOM 1084 O O . CYS A 1 140 ? 4.024 -2.307 26.293 1.00 95.50 140 CYS A O 1
ATOM 1086 N N . GLN A 1 141 ? 5.388 -3.210 27.837 1.00 93.75 141 GLN A N 1
ATOM 1087 C CA . GLN A 1 141 ? 5.640 -4.438 27.103 1.00 93.75 141 GLN A CA 1
ATOM 1088 C C . GLN A 1 141 ? 4.342 -5.122 26.654 1.00 93.75 141 GLN A C 1
ATOM 1090 O O . GLN A 1 141 ? 3.349 -5.215 27.384 1.00 93.75 141 GLN A O 1
ATOM 1095 N N . VAL A 1 142 ? 4.371 -5.592 25.416 1.00 88.81 142 VAL A N 1
ATOM 1096 C CA . VAL A 1 142 ? 3.377 -6.465 24.815 1.00 88.81 142 VAL A CA 1
ATOM 1097 C C . VAL A 1 142 ? 4.065 -7.782 24.507 1.00 88.81 142 VAL A C 1
ATOM 1099 O O . VAL A 1 142 ? 5.065 -7.820 23.788 1.00 88.81 142 VAL A O 1
ATOM 1102 N N . ASP A 1 143 ? 3.524 -8.855 25.070 1.00 85.81 143 ASP A N 1
ATOM 1103 C CA . ASP A 1 143 ? 3.993 -10.201 24.778 1.00 85.81 143 ASP A CA 1
ATOM 1104 C C . ASP A 1 143 ? 3.580 -10.587 23.354 1.00 85.81 143 ASP A C 1
ATOM 1106 O O . ASP A 1 143 ? 2.422 -10.426 22.957 1.00 85.81 143 ASP A O 1
ATOM 1110 N N . ASP A 1 144 ? 4.547 -11.059 22.572 1.00 76.06 144 ASP A N 1
ATOM 1111 C CA . ASP A 1 144 ? 4.399 -11.365 21.151 1.00 76.06 144 ASP A CA 1
ATOM 1112 C C . ASP A 1 144 ? 5.503 -12.344 20.706 1.00 76.06 144 ASP A C 1
ATOM 1114 O O . ASP A 1 144 ? 6.458 -12.604 21.440 1.00 76.06 144 ASP A O 1
ATOM 1118 N N . ASN A 1 145 ? 5.374 -12.891 19.498 1.00 62.19 145 ASN A N 1
ATOM 1119 C CA . ASN A 1 145 ? 6.299 -13.845 18.893 1.00 62.19 145 ASN A CA 1
ATOM 1120 C C . ASN A 1 145 ? 6.996 -13.221 17.658 1.00 62.19 145 ASN A C 1
ATOM 1122 O O . ASN A 1 145 ? 6.329 -12.545 16.866 1.00 62.19 145 ASN A O 1
ATOM 1126 N N . PRO A 1 146 ? 8.312 -13.429 17.433 1.00 59.72 146 PRO A N 1
ATOM 1127 C CA . PRO A 1 146 ? 9.239 -14.253 18.223 1.00 59.72 146 PRO A CA 1
ATOM 1128 C C . PRO A 1 146 ? 9.678 -13.631 19.554 1.00 59.72 146 PRO A C 1
ATOM 1130 O O . PRO A 1 146 ? 10.135 -14.356 20.428 1.00 59.72 146 PRO A O 1
ATOM 1133 N N . ASN A 1 147 ? 9.546 -12.313 19.707 1.00 75.94 147 ASN A N 1
ATOM 1134 C CA . ASN A 1 147 ? 9.973 -11.587 20.898 1.00 75.94 147 ASN A CA 1
ATOM 1135 C C . ASN A 1 147 ? 8.903 -10.568 21.320 1.00 75.94 147 ASN A C 1
ATOM 1137 O O . ASN A 1 147 ? 8.199 -10.040 20.449 1.00 75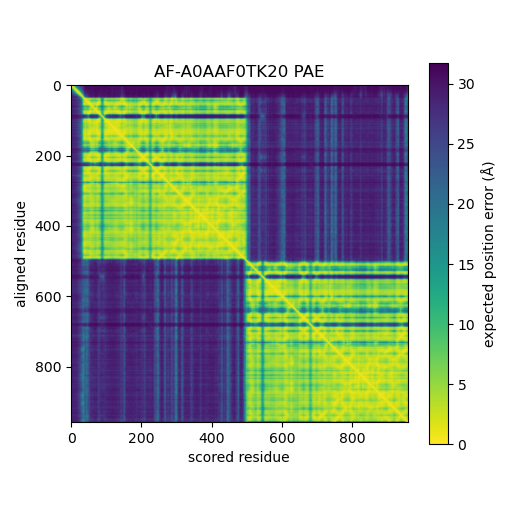.94 147 ASN A O 1
ATOM 1141 N N . PRO A 1 148 ? 8.825 -10.233 22.620 1.00 86.44 148 PRO A N 1
ATOM 1142 C CA . PRO A 1 148 ? 8.003 -9.128 23.094 1.00 86.44 148 PRO A CA 1
ATOM 1143 C C . PRO A 1 148 ? 8.508 -7.786 22.552 1.00 86.44 148 PRO A C 1
ATOM 1145 O O . PRO A 1 148 ? 9.678 -7.643 22.186 1.00 86.44 148 PRO A O 1
ATOM 1148 N N . TRP A 1 149 ? 7.632 -6.786 22.554 1.00 91.50 149 TRP A N 1
ATOM 1149 C CA . TRP A 1 149 ? 7.930 -5.429 22.091 1.00 91.50 149 TRP A CA 1
ATOM 1150 C C . TRP A 1 149 ? 7.331 -4.364 23.011 1.00 91.50 149 TRP A C 1
ATOM 1152 O O . TRP A 1 149 ? 6.480 -4.673 23.842 1.00 91.50 149 TRP A O 1
ATOM 1162 N N . GLN A 1 150 ? 7.796 -3.116 22.904 1.00 93.06 150 GLN A N 1
ATOM 1163 C CA . GLN A 1 150 ? 7.407 -2.021 23.797 1.00 93.06 150 GLN A CA 1
ATOM 1164 C C . GLN A 1 150 ? 6.648 -0.917 23.055 1.00 93.06 150 GLN A C 1
ATOM 1166 O O . GLN A 1 150 ? 5.434 -1.026 22.940 1.00 93.06 150 GLN A O 1
ATOM 1171 N N . PHE A 1 151 ? 7.301 0.135 22.558 1.00 93.50 151 PHE A N 1
ATOM 1172 C CA . PHE A 1 151 ? 6.619 1.311 22.002 1.00 93.50 151 PHE A CA 1
ATOM 1173 C C . PHE A 1 151 ? 7.271 1.849 20.728 1.00 93.50 151 PHE A C 1
ATOM 1175 O O . PHE A 1 151 ? 8.455 1.633 20.475 1.00 93.50 151 PHE A O 1
ATOM 1182 N N . TRP A 1 152 ? 6.474 2.573 19.940 1.00 92.94 152 TRP A N 1
ATOM 1183 C CA . TRP A 1 152 ? 6.996 3.544 18.980 1.00 92.94 152 TRP A CA 1
ATOM 1184 C C . TRP A 1 152 ? 7.662 4.685 19.740 1.00 92.94 152 TRP A C 1
ATOM 1186 O O . TRP A 1 152 ? 7.133 5.115 20.768 1.00 92.94 152 TRP A O 1
ATOM 1196 N N . MET A 1 153 ? 8.783 5.187 19.234 1.00 93.19 153 MET A N 1
ATOM 1197 C CA . MET A 1 153 ? 9.510 6.273 19.881 1.00 93.19 153 MET A CA 1
ATOM 1198 C C . MET A 1 153 ? 9.343 7.567 19.088 1.00 93.19 153 MET A C 1
ATOM 1200 O O . MET A 1 153 ? 9.670 7.626 17.907 1.00 93.19 153 MET A O 1
ATOM 1204 N N . ILE A 1 154 ? 8.836 8.612 19.733 1.00 96.19 154 ILE A N 1
ATOM 1205 C CA . ILE A 1 154 ? 8.938 9.983 19.241 1.00 96.19 154 ILE A CA 1
ATOM 1206 C C . ILE A 1 154 ? 10.266 10.522 19.750 1.00 96.19 154 ILE A C 1
ATOM 1208 O O . ILE A 1 154 ? 10.451 10.639 20.959 1.00 96.19 154 ILE A O 1
ATOM 1212 N N . MET A 1 155 ? 11.181 10.846 18.846 1.00 93.44 155 MET A N 1
ATOM 1213 C CA . MET A 1 155 ? 12.468 11.410 19.223 1.00 93.44 155 MET A CA 1
ATOM 1214 C C . MET A 1 155 ? 12.505 12.902 18.939 1.00 93.44 155 MET A C 1
ATOM 1216 O O . MET A 1 155 ? 12.200 13.357 17.837 1.00 93.44 155 MET A O 1
ATOM 1220 N N . LEU A 1 156 ? 12.895 13.643 19.968 1.00 94.25 156 LEU A N 1
ATOM 1221 C CA . LEU A 1 156 ? 13.248 15.045 19.907 1.00 94.25 156 LEU A CA 1
ATOM 1222 C C . LEU A 1 156 ? 14.760 15.181 20.051 1.00 94.25 156 LEU A C 1
ATOM 1224 O O . LEU A 1 156 ? 15.351 14.638 20.989 1.00 94.25 156 LEU A O 1
ATOM 1228 N N . LYS A 1 157 ? 15.381 15.968 19.178 1.00 90.81 157 LYS A N 1
ATOM 1229 C CA . LYS A 1 157 ? 16.785 16.345 19.345 1.00 90.81 157 LYS A CA 1
ATOM 1230 C C . LYS A 1 157 ? 16.983 17.833 19.112 1.00 90.81 157 LYS A C 1
ATOM 1232 O O . LYS A 1 157 ? 16.310 18.447 18.286 1.00 90.81 157 LYS A O 1
ATOM 1237 N N . SER A 1 158 ? 17.884 18.406 19.900 1.00 89.06 158 SER A N 1
ATOM 1238 C CA . SER A 1 158 ? 18.357 19.778 19.747 1.00 89.06 158 SER A CA 1
ATOM 1239 C C . SER A 1 158 ? 19.799 19.760 19.270 1.00 89.06 158 SER A C 1
ATOM 1241 O O . SER A 1 158 ? 20.647 19.125 19.898 1.00 89.06 158 SER A O 1
ATOM 1243 N N . GLY A 1 159 ? 20.075 20.488 18.188 1.00 87.12 159 GLY A N 1
ATOM 1244 C CA . GLY A 1 159 ? 21.430 20.671 17.670 1.00 87.12 159 GLY A CA 1
ATOM 1245 C C . GLY A 1 159 ? 22.256 21.709 18.436 1.00 87.12 159 GLY A C 1
ATOM 1246 O O . GLY A 1 159 ? 23.417 21.952 18.104 1.00 87.12 159 GLY A O 1
ATOM 1247 N N . ASN A 1 160 ? 21.683 22.345 19.462 1.00 85.38 160 ASN A N 1
ATOM 1248 C CA . ASN A 1 160 ? 22.420 23.260 20.328 1.00 85.38 160 ASN A CA 1
ATOM 1249 C C . ASN A 1 160 ? 23.436 22.484 21.186 1.00 85.38 160 ASN A C 1
ATOM 1251 O O . ASN A 1 160 ? 23.114 21.443 21.759 1.00 85.38 160 ASN A O 1
ATOM 1255 N N . MET A 1 161 ? 24.649 23.027 21.328 1.00 83.00 161 MET A N 1
ATOM 1256 C CA . MET A 1 161 ? 25.750 22.390 22.056 1.00 83.00 161 MET A CA 1
ATOM 1257 C C . MET A 1 161 ? 26.429 23.375 23.007 1.00 83.00 161 MET A C 1
ATOM 1259 O O . MET A 1 161 ? 26.846 24.445 22.596 1.00 83.00 161 MET A O 1
ATOM 1263 N N . ASP A 1 162 ? 26.595 23.008 24.274 1.00 82.88 162 ASP A N 1
ATOM 1264 C CA . ASP A 1 162 ? 27.349 23.793 25.252 1.00 82.88 162 ASP A CA 1
ATOM 1265 C C . ASP A 1 162 ? 28.805 23.306 25.285 1.00 82.88 162 ASP A C 1
ATOM 1267 O O . ASP A 1 162 ? 29.176 22.418 26.058 1.00 82.88 162 ASP A O 1
ATOM 1271 N N . THR A 1 163 ? 29.639 23.879 24.414 1.00 81.56 163 THR A N 1
ATOM 1272 C CA . THR A 1 163 ? 31.054 23.492 24.273 1.00 81.56 163 THR A CA 1
ATOM 1273 C C . THR A 1 163 ? 31.897 23.848 25.501 1.00 81.56 163 THR A C 1
ATOM 1275 O O . THR A 1 163 ? 32.956 23.259 25.718 1.00 81.56 163 THR A O 1
ATOM 1278 N N . HIS A 1 164 ? 31.413 24.755 26.358 1.00 82.62 164 HIS A N 1
ATOM 1279 C CA . HIS A 1 164 ? 32.091 25.157 27.590 1.00 82.62 164 HIS A CA 1
ATOM 1280 C C . HIS A 1 164 ? 31.752 24.264 28.788 1.00 82.62 164 HIS A C 1
ATOM 1282 O O . HIS A 1 164 ? 32.473 24.283 29.786 1.00 82.62 164 HIS A O 1
ATOM 1288 N N . ALA A 1 165 ? 30.692 23.455 28.702 1.00 80.94 165 ALA A N 1
ATOM 1289 C CA . ALA A 1 165 ? 30.337 22.517 29.763 1.00 80.94 165 ALA A CA 1
ATOM 1290 C C . ALA A 1 165 ? 31.291 21.312 29.850 1.00 80.94 165 ALA A C 1
ATOM 1292 O O . ALA A 1 165 ? 31.292 20.620 30.867 1.00 80.94 165 ALA A O 1
ATOM 1293 N N . GLY A 1 166 ? 32.077 21.036 28.798 1.00 81.31 166 GLY A N 1
ATOM 1294 C CA . GLY A 1 166 ? 32.976 19.875 28.740 1.00 81.31 166 GLY A CA 1
ATOM 1295 C C . GLY A 1 166 ? 32.245 18.529 28.857 1.00 81.31 166 GLY A C 1
ATOM 1296 O O . GLY A 1 166 ? 32.824 17.561 29.346 1.00 81.31 166 GLY A O 1
ATOM 1297 N N . LYS A 1 167 ? 30.956 18.486 28.480 1.00 80.56 167 LYS A N 1
ATOM 1298 C CA . LYS A 1 167 ? 30.105 17.286 28.567 1.00 80.56 167 LYS A CA 1
ATOM 1299 C C . LYS A 1 167 ? 30.269 16.388 27.338 1.00 80.56 167 LYS A C 1
ATOM 1301 O O . LYS A 1 167 ? 30.446 15.186 27.485 1.00 80.56 167 LYS A O 1
ATOM 1306 N N . CYS A 1 168 ? 30.293 16.975 26.141 1.00 84.62 168 CYS A N 1
ATOM 1307 C CA . CYS A 1 168 ? 30.362 16.202 24.907 1.00 84.62 168 CYS A CA 1
ATOM 1308 C C . CYS A 1 168 ? 31.771 15.638 24.647 1.00 84.62 168 CYS A C 1
ATOM 1310 O O . CYS A 1 168 ? 32.741 16.403 24.590 1.00 84.62 168 CYS A O 1
ATOM 1312 N N . PRO A 1 169 ? 31.913 14.316 24.450 1.00 88.88 169 PRO A N 1
ATOM 1313 C CA . PRO A 1 169 ? 33.172 13.723 24.025 1.00 88.88 169 PRO A CA 1
ATOM 1314 C C . PRO A 1 169 ? 33.463 14.036 22.550 1.00 88.88 169 PRO A C 1
ATOM 1316 O O . PRO A 1 169 ? 32.563 14.290 21.753 1.00 88.88 169 PRO A O 1
ATOM 1319 N N . LYS A 1 170 ? 34.745 13.967 22.182 1.00 91.44 170 LYS A N 1
ATOM 1320 C CA . LYS A 1 170 ? 35.221 13.989 20.798 1.00 91.44 170 LYS A CA 1
ATOM 1321 C C . LYS A 1 170 ? 35.523 12.561 20.368 1.00 91.44 170 LYS A C 1
ATOM 1323 O O . LYS A 1 170 ? 36.537 12.014 20.806 1.00 91.44 170 LYS A O 1
ATOM 1328 N N . ASN A 1 171 ? 34.694 11.956 19.516 1.00 91.31 171 ASN A N 1
ATOM 1329 C CA . ASN A 1 171 ? 34.921 10.581 19.042 1.00 91.31 171 ASN A CA 1
ATOM 1330 C C . ASN A 1 171 ? 35.127 9.575 20.203 1.00 91.31 171 ASN A C 1
ATOM 1332 O O . ASN A 1 171 ? 36.056 8.771 20.182 1.00 91.31 171 ASN A O 1
ATOM 1336 N N . GLY A 1 172 ? 34.317 9.663 21.261 1.00 90.56 172 GLY A N 1
ATOM 1337 C CA . GLY A 1 172 ? 34.433 8.817 22.457 1.00 90.56 172 GLY A CA 1
ATOM 1338 C C . GLY A 1 172 ? 35.455 9.283 23.493 1.00 90.56 172 GLY A C 1
ATOM 1339 O O . GLY A 1 172 ? 35.438 8.811 24.631 1.00 90.56 172 GLY A O 1
ATOM 1340 N N . HIS A 1 173 ? 36.331 10.227 23.150 1.00 92.44 173 HIS A N 1
ATOM 1341 C CA . HIS A 1 173 ? 37.328 10.755 24.074 1.00 92.44 173 HIS A CA 1
ATOM 1342 C C . HIS A 1 173 ? 36.783 11.971 24.814 1.00 92.44 173 HIS A C 1
ATOM 1344 O O . HIS A 1 173 ? 36.411 12.971 24.203 1.00 92.44 173 HIS A O 1
ATOM 1350 N N . LYS A 1 174 ? 36.771 11.910 26.147 1.00 89.19 174 LYS A N 1
ATOM 1351 C CA . LYS A 1 174 ? 36.438 13.076 26.969 1.00 89.19 174 LYS A CA 1
ATOM 1352 C C . LYS A 1 174 ? 37.429 14.197 26.688 1.00 89.19 174 LYS A C 1
ATOM 1354 O O . LYS A 1 174 ? 38.640 13.990 26.766 1.00 89.19 174 LYS A O 1
ATOM 1359 N N . ILE A 1 175 ? 36.900 15.376 26.404 1.00 88.44 175 ILE A N 1
ATOM 1360 C CA . ILE A 1 175 ? 37.680 16.596 26.246 1.00 88.44 175 ILE A CA 1
ATOM 1361 C C . ILE A 1 175 ? 37.189 17.639 27.246 1.00 88.44 175 ILE A C 1
ATOM 1363 O O . ILE A 1 175 ? 36.056 17.577 27.720 1.00 88.44 175 ILE A O 1
ATOM 1367 N N . GLY A 1 176 ? 38.066 18.572 27.607 1.00 87.12 176 GLY A N 1
ATOM 1368 C CA . GLY A 1 176 ? 37.666 19.730 28.398 1.00 87.12 176 GLY A CA 1
ATOM 1369 C C . GLY A 1 176 ? 36.809 20.713 27.587 1.00 87.12 176 GLY A C 1
ATOM 1370 O O . GLY A 1 176 ? 36.531 20.470 26.411 1.00 87.12 176 GLY A O 1
ATOM 1371 N N . PRO A 1 177 ? 36.422 21.840 28.203 1.00 86.44 177 PRO A N 1
ATOM 1372 C CA . PRO A 1 177 ? 35.813 22.972 27.507 1.00 86.44 177 PRO A CA 1
ATOM 1373 C C . PRO A 1 177 ? 36.602 23.373 26.251 1.00 86.44 177 PRO A C 1
ATOM 1375 O O . PRO A 1 177 ? 37.835 23.391 26.284 1.00 86.44 177 PRO A O 1
ATOM 1378 N N . PHE A 1 178 ? 35.905 23.710 25.164 1.00 84.19 178 PHE A N 1
ATOM 1379 C CA . PHE A 1 178 ? 36.528 24.133 23.906 1.00 84.19 178 PHE A CA 1
ATOM 1380 C C . PHE A 1 178 ? 35.778 25.294 23.248 1.00 84.19 178 PHE A C 1
ATOM 1382 O O . PHE A 1 178 ? 34.559 25.428 23.397 1.00 84.19 178 PHE A O 1
ATOM 1389 N N . ASP A 1 179 ? 36.519 26.113 22.497 1.00 81.62 179 ASP A N 1
ATOM 1390 C CA . ASP A 1 179 ? 35.929 27.194 21.714 1.00 81.62 179 ASP A CA 1
ATOM 1391 C C . ASP A 1 179 ? 35.021 26.609 20.630 1.00 81.62 179 ASP A C 1
ATOM 1393 O O . ASP A 1 179 ? 35.416 25.683 19.909 1.00 81.62 179 ASP A O 1
ATOM 1397 N N . PRO A 1 180 ? 33.796 27.124 20.500 1.00 69.25 180 PRO A N 1
ATOM 1398 C CA . PRO A 1 180 ? 32.835 26.539 19.598 1.00 69.25 180 PRO A CA 1
ATOM 1399 C C . PRO A 1 180 ? 33.197 26.821 18.133 1.00 69.25 180 PRO A C 1
ATOM 1401 O O . PRO A 1 180 ? 33.497 27.963 17.774 1.00 69.25 180 PRO A O 1
ATOM 1404 N N . PRO A 1 181 ? 33.106 25.815 17.246 1.00 68.38 181 PRO A N 1
ATOM 1405 C CA . PRO A 1 181 ? 33.082 26.053 15.809 1.00 68.38 181 PRO A CA 1
ATOM 1406 C C . PRO A 1 181 ? 31.974 27.053 15.447 1.00 68.38 181 PRO A C 1
ATOM 1408 O O . PRO A 1 181 ? 30.889 27.001 16.029 1.00 68.38 181 PRO A O 1
ATOM 1411 N N . SER A 1 182 ? 32.198 27.899 14.431 1.00 65.75 182 SER A N 1
ATOM 1412 C CA . SER A 1 182 ? 31.222 28.890 13.913 1.00 65.75 182 SER A CA 1
ATOM 1413 C C . SER A 1 182 ? 29.878 28.296 13.472 1.00 65.75 182 SER A C 1
ATOM 1415 O O . SER A 1 182 ? 28.949 29.001 13.096 1.00 65.75 182 SER A O 1
ATOM 1417 N N . GLU A 1 183 ? 29.817 26.977 13.452 1.00 67.88 183 GLU A N 1
ATOM 1418 C CA . GLU A 1 183 ? 28.747 26.140 12.975 1.00 67.88 183 GLU A CA 1
ATOM 1419 C C . GLU A 1 183 ? 27.683 25.829 14.039 1.00 67.88 183 GLU A C 1
ATOM 1421 O O . GLU A 1 183 ? 26.537 25.566 13.687 1.00 67.88 183 GLU A O 1
ATOM 1426 N N . PHE A 1 184 ? 27.999 25.890 15.334 1.00 71.94 184 PHE A N 1
ATOM 1427 C CA . PHE A 1 184 ? 26.998 25.638 16.377 1.00 71.94 184 PHE A CA 1
ATOM 1428 C C . PHE A 1 184 ? 26.265 26.933 16.763 1.00 71.94 184 PHE A C 1
ATOM 1430 O O . PHE A 1 184 ? 26.892 27.979 16.844 1.00 71.94 184 PHE A O 1
ATOM 1437 N N . PRO A 1 185 ? 24.943 26.920 17.001 1.00 70.75 185 PRO A N 1
ATOM 1438 C CA . PRO A 1 185 ? 24.179 28.152 17.237 1.00 70.75 185 PRO A CA 1
ATOM 1439 C C . PRO A 1 185 ? 24.205 28.693 18.686 1.00 70.75 185 PRO A C 1
ATOM 1441 O O . PRO A 1 185 ? 23.680 29.778 18.925 1.00 70.75 185 PRO A O 1
ATOM 1444 N N . CYS A 1 186 ? 24.759 27.972 19.671 1.00 70.25 186 CYS A N 1
ATOM 1445 C CA . CYS A 1 186 ? 24.671 28.323 21.102 1.00 70.25 186 CYS A CA 1
ATOM 1446 C C . CYS A 1 186 ? 25.972 27.949 21.834 1.00 70.25 186 CYS A C 1
ATOM 1448 O O . CYS A 1 186 ? 26.533 26.912 21.513 1.00 70.25 186 CYS A O 1
ATOM 1450 N N . PHE A 1 187 ? 26.464 28.770 22.781 1.00 59.62 187 PHE A N 1
ATOM 1451 C CA . PHE A 1 187 ? 27.863 28.699 23.265 1.00 59.62 187 PHE A CA 1
ATOM 1452 C C . PHE A 1 187 ? 28.063 28.840 24.785 1.00 59.62 187 PHE A C 1
ATOM 1454 O O . PHE A 1 187 ? 29.161 29.166 25.235 1.00 59.62 187 PHE A O 1
ATOM 1461 N N . GLY A 1 188 ? 27.029 28.652 25.605 1.00 63.12 188 GLY A N 1
ATOM 1462 C CA . GLY A 1 188 ? 27.174 28.833 27.050 1.00 63.12 188 GLY A CA 1
ATOM 1463 C C . GLY A 1 188 ? 26.142 28.104 27.897 1.00 63.12 188 GLY A C 1
ATOM 1464 O O . GLY A 1 188 ? 25.248 27.421 27.392 1.00 63.12 188 GLY A O 1
ATOM 1465 N N . LYS A 1 189 ? 26.270 28.294 29.214 1.00 67.12 189 LYS A N 1
ATOM 1466 C CA . LYS A 1 189 ? 25.478 27.590 30.224 1.00 67.12 189 LYS A CA 1
ATOM 1467 C C . LYS A 1 189 ? 23.976 27.733 29.966 1.00 67.12 189 LYS A C 1
ATOM 1469 O O . LYS A 1 189 ? 23.443 28.842 29.953 1.00 67.12 189 LYS A O 1
ATOM 1474 N N . GLY A 1 190 ? 23.300 26.594 29.834 1.00 66.81 190 GLY A N 1
ATOM 1475 C CA . GLY A 1 190 ? 21.846 26.508 29.645 1.00 66.81 190 GLY A CA 1
ATOM 1476 C C . GLY A 1 190 ? 21.388 26.332 28.193 1.00 66.81 190 GLY A C 1
ATOM 1477 O O . GLY A 1 190 ? 20.188 26.232 27.964 1.00 66.81 190 GLY A O 1
ATOM 1478 N N . CYS A 1 191 ? 22.314 26.255 27.231 1.00 73.50 191 CYS A N 1
ATOM 1479 C CA . CYS A 1 191 ? 22.024 26.007 25.812 1.00 73.50 191 CYS A CA 1
ATOM 1480 C C . CYS A 1 191 ? 21.607 24.557 25.487 1.00 73.50 191 CYS A C 1
ATOM 1482 O O . CYS A 1 191 ? 20.855 24.338 24.539 1.00 73.50 191 CYS A O 1
ATOM 1484 N N . MET A 1 192 ? 22.115 23.580 26.248 1.00 78.56 192 MET A N 1
ATOM 1485 C CA . MET A 1 192 ? 21.790 22.147 26.146 1.00 78.56 192 MET A CA 1
ATOM 1486 C C . MET A 1 192 ? 20.731 21.754 27.184 1.00 78.56 192 MET A C 1
ATOM 1488 O O . MET A 1 192 ? 20.980 20.954 28.087 1.00 78.56 192 MET A O 1
ATOM 1492 N N . ASN A 1 193 ? 19.554 22.361 27.117 1.00 80.00 193 ASN A N 1
ATOM 1493 C CA . ASN A 1 193 ? 18.438 22.007 27.988 1.00 80.00 193 ASN A CA 1
ATOM 1494 C C . ASN A 1 193 ? 17.487 21.019 27.310 1.00 80.00 193 ASN A C 1
ATOM 1496 O O . ASN A 1 193 ? 17.298 21.031 26.097 1.00 80.00 193 ASN A O 1
ATOM 1500 N N . GLN A 1 194 ? 16.815 20.220 28.132 1.00 88.19 194 GLN A N 1
ATOM 1501 C CA . GLN A 1 194 ? 15.714 19.384 27.672 1.00 88.19 194 GLN A CA 1
ATOM 1502 C C . GLN A 1 194 ? 14.458 20.215 27.377 1.00 88.19 194 GLN A C 1
ATOM 1504 O O . GLN A 1 194 ? 14.247 21.256 28.015 1.00 88.19 194 GLN A O 1
ATOM 1509 N N . PRO A 1 195 ? 13.604 19.768 26.440 1.00 90.81 195 PRO A N 1
ATOM 1510 C CA . PRO A 1 195 ? 12.324 20.405 26.206 1.00 90.81 195 PRO A CA 1
ATOM 1511 C C . PRO A 1 195 ? 11.372 20.175 27.380 1.00 90.81 195 PRO A C 1
ATOM 1513 O O . PRO A 1 195 ? 11.427 19.166 28.085 1.00 90.81 195 PRO A O 1
ATOM 1516 N N . LEU A 1 196 ? 10.425 21.095 27.542 1.00 90.94 196 LEU A N 1
ATOM 1517 C CA . LEU A 1 196 ? 9.199 20.814 28.276 1.00 90.94 196 LEU A CA 1
ATOM 1518 C C . LEU A 1 196 ? 8.400 19.763 27.496 1.00 90.94 196 LEU A C 1
ATOM 1520 O O . LEU A 1 196 ? 8.266 19.863 26.274 1.00 90.94 196 LEU A O 1
ATOM 1524 N N . ILE A 1 197 ? 7.871 18.763 28.199 1.00 93.38 197 ILE A N 1
ATOM 1525 C CA . ILE A 1 197 ? 7.069 17.679 27.619 1.00 93.38 197 ILE A CA 1
ATOM 1526 C C . ILE A 1 197 ? 5.719 17.616 28.314 1.00 93.38 197 ILE A C 1
ATOM 1528 O O . ILE A 1 197 ? 5.583 17.076 29.408 1.00 93.38 197 ILE A O 1
ATOM 1532 N N . TYR A 1 198 ? 4.700 18.159 27.661 1.00 93.44 198 TYR A N 1
ATOM 1533 C CA . TYR A 1 198 ? 3.324 18.050 28.114 1.00 93.44 198 TYR A CA 1
ATOM 1534 C C . TYR A 1 198 ? 2.667 16.835 27.476 1.00 93.44 198 TYR A C 1
ATOM 1536 O O . TYR A 1 198 ? 2.794 16.586 26.276 1.00 93.44 198 TYR A O 1
ATOM 1544 N N . HIS A 1 199 ? 1.937 16.089 28.296 1.00 95.06 199 HIS A N 1
ATOM 1545 C CA . HIS A 1 199 ? 1.254 14.873 27.891 1.00 95.06 199 HIS A CA 1
ATOM 1546 C C . HIS A 1 199 ? -0.245 15.030 28.098 1.00 95.06 199 HIS A C 1
ATOM 1548 O O . HIS A 1 199 ? -0.716 15.166 29.225 1.00 95.06 199 HIS A O 1
ATOM 1554 N N . ASN A 1 200 ? -0.993 14.960 27.001 1.00 95.88 200 ASN A N 1
ATOM 1555 C CA . ASN A 1 200 ? -2.413 14.663 27.072 1.00 95.88 200 ASN A CA 1
ATOM 1556 C C . ASN A 1 200 ? -2.571 13.156 26.921 1.00 95.88 200 ASN A C 1
ATOM 1558 O O . ASN A 1 200 ? -2.412 12.629 25.813 1.00 95.88 200 ASN A O 1
ATOM 1562 N N . TYR A 1 201 ? -2.887 12.494 28.035 1.00 95.62 201 TYR A N 1
ATOM 1563 C CA . TYR A 1 201 ? -3.210 11.074 28.048 1.00 95.62 201 TYR A CA 1
ATOM 1564 C C . TYR A 1 201 ? -4.244 10.753 26.987 1.00 95.62 201 TYR A C 1
ATOM 1566 O O . TYR A 1 201 ? -5.201 11.505 26.765 1.00 95.62 201 TYR A O 1
ATOM 1574 N N . THR A 1 202 ? -4.040 9.618 26.332 1.00 95.88 202 THR A N 1
ATOM 1575 C CA . THR A 1 202 ? -4.993 9.138 25.352 1.00 95.88 202 THR A CA 1
ATOM 1576 C C . THR A 1 202 ? -6.345 8.972 26.020 1.00 95.88 202 THR A C 1
ATOM 1578 O O . THR A 1 202 ? -6.473 8.283 27.023 1.00 95.88 202 THR A O 1
ATOM 1581 N N . THR A 1 203 ? -7.361 9.614 25.461 1.00 93.94 203 THR A N 1
ATOM 1582 C CA . THR A 1 203 ? -8.742 9.529 25.928 1.00 93.94 203 THR A CA 1
ATOM 1583 C C . THR A 1 203 ? -9.628 9.045 24.798 1.00 93.94 203 THR A C 1
ATOM 1585 O O . THR A 1 203 ? -9.354 9.276 23.618 1.00 93.94 203 THR A O 1
ATOM 1588 N N . LEU A 1 204 ? -10.713 8.365 25.156 1.00 88.69 204 LEU A N 1
ATOM 1589 C CA . LEU A 1 204 ? -11.767 8.034 24.212 1.00 88.69 204 LEU A CA 1
ATOM 1590 C C . LEU A 1 204 ? -12.743 9.213 24.132 1.00 88.69 204 LEU A C 1
ATOM 1592 O O . LEU A 1 204 ? -13.511 9.458 25.060 1.00 88.69 204 LEU A O 1
ATOM 1596 N N . GLN A 1 205 ? -12.709 9.944 23.020 1.00 85.38 205 GLN A N 1
ATOM 1597 C CA . GLN A 1 205 ? -13.600 11.067 22.733 1.00 85.38 205 GLN A CA 1
ATOM 1598 C C . GLN A 1 205 ? -14.648 10.623 21.709 1.00 85.38 205 GLN A C 1
ATOM 1600 O O . GLN A 1 205 ? -14.376 10.528 20.511 1.00 85.38 205 GLN A O 1
ATOM 1605 N N . GLY A 1 206 ? -15.854 10.298 22.181 1.00 83.44 206 GLY A N 1
ATOM 1606 C CA . GLY A 1 206 ? -16.865 9.647 21.344 1.00 83.44 206 GLY A CA 1
ATOM 1607 C C . GLY A 1 206 ? -16.400 8.250 20.923 1.00 83.44 206 GLY A C 1
ATOM 1608 O O . GLY A 1 206 ? -16.309 7.355 21.757 1.00 83.44 206 GLY A O 1
ATOM 1609 N N . THR A 1 207 ? -16.095 8.060 19.637 1.00 81.94 207 THR A N 1
ATOM 1610 C CA . THR A 1 207 ? -15.520 6.814 19.088 1.00 81.94 207 THR A CA 1
ATOM 1611 C C . THR A 1 207 ? -14.046 6.945 18.712 1.00 81.94 207 THR A C 1
ATOM 1613 O O . THR A 1 207 ? -13.448 5.988 18.220 1.00 81.94 207 THR A O 1
ATOM 1616 N N . THR A 1 208 ? -13.447 8.117 18.917 1.00 83.50 208 THR A N 1
ATOM 1617 C CA . THR A 1 208 ? -12.074 8.399 18.508 1.00 83.50 208 THR A CA 1
ATOM 1618 C C . THR A 1 208 ? -11.168 8.416 19.727 1.00 83.50 208 THR A C 1
ATOM 1620 O O . THR A 1 208 ? -11.360 9.210 20.646 1.00 83.50 208 THR A O 1
ATOM 1623 N N . LEU A 1 209 ? -10.163 7.550 19.728 1.00 92.25 209 LEU A N 1
ATOM 1624 C CA . LEU A 1 209 ? -9.048 7.633 20.657 1.00 92.25 209 LEU A CA 1
ATOM 1625 C C . LEU A 1 209 ? -8.150 8.785 20.220 1.00 92.25 209 LEU A C 1
ATOM 1627 O O . LEU A 1 209 ? -7.777 8.850 19.048 1.00 92.25 209 LEU A O 1
ATOM 1631 N N . LYS A 1 210 ? -7.822 9.687 21.145 1.00 95.12 210 LYS A N 1
ATOM 1632 C CA . LYS A 1 210 ? -6.945 10.833 20.890 1.00 95.12 210 LYS A CA 1
ATOM 1633 C C . LYS A 1 210 ? -6.009 11.063 22.058 1.00 95.12 210 LYS A C 1
ATOM 1635 O O . LYS A 1 210 ? -6.468 11.111 23.196 1.00 95.12 210 LYS A O 1
ATOM 1640 N N . GLY A 1 211 ? -4.735 11.265 21.766 1.00 96.50 211 GLY A N 1
ATOM 1641 C CA . GLY A 1 211 ? -3.732 11.707 22.729 1.00 96.50 211 GLY A CA 1
ATOM 1642 C C . GLY A 1 211 ? -2.696 12.590 22.048 1.00 96.50 211 GLY A C 1
ATOM 1643 O O . GLY A 1 211 ? -2.730 12.783 20.825 1.00 96.50 211 GLY A O 1
ATOM 1644 N N . SER A 1 212 ? -1.809 13.182 22.841 1.00 97.12 212 SER A N 1
ATOM 1645 C CA . SER A 1 212 ? -0.734 14.001 22.285 1.00 97.12 212 SER A CA 1
ATOM 1646 C C . SER A 1 212 ? 0.431 14.208 23.238 1.00 97.12 212 SER A C 1
ATOM 1648 O O . SER A 1 212 ? 0.217 14.389 24.439 1.00 97.12 212 SER A O 1
ATOM 1650 N N . PHE A 1 213 ? 1.621 14.362 22.665 1.00 97.44 213 PHE A N 1
ATOM 1651 C CA . PHE A 1 213 ? 2.744 15.051 23.292 1.00 97.44 213 PHE A CA 1
ATOM 1652 C C . PHE A 1 213 ? 2.953 16.405 22.629 1.00 97.44 213 PHE A C 1
ATOM 1654 O O . PHE A 1 213 ? 2.822 16.528 21.414 1.00 97.44 213 PHE A O 1
ATOM 1661 N N . TYR A 1 214 ? 3.268 17.427 23.412 1.00 95.88 214 TYR A N 1
ATOM 1662 C CA . TYR A 1 214 ? 3.610 18.743 22.881 1.00 95.88 214 TYR A CA 1
ATOM 1663 C C . TYR A 1 214 ? 4.489 19.506 23.862 1.00 95.88 214 TYR A C 1
ATOM 1665 O O . TYR A 1 214 ? 4.504 19.216 25.058 1.00 95.88 214 TYR A O 1
ATOM 1673 N N . GLY A 1 215 ? 5.198 20.516 23.374 1.00 93.38 215 GLY A N 1
ATOM 1674 C CA . GLY A 1 215 ? 6.045 21.319 24.238 1.00 93.38 215 GLY A CA 1
ATOM 1675 C C . GLY A 1 215 ? 6.988 22.242 23.492 1.00 93.38 215 GLY A C 1
ATOM 1676 O O . GLY A 1 215 ? 6.742 22.611 22.346 1.00 93.38 215 GLY A O 1
ATOM 1677 N N . THR A 1 216 ? 8.041 22.660 24.188 1.00 91.00 216 THR A N 1
ATOM 1678 C CA . THR A 1 216 ? 8.974 23.696 23.733 1.00 91.00 216 THR A CA 1
ATOM 1679 C C . THR A 1 216 ? 10.332 23.537 24.412 1.00 91.00 216 THR A C 1
ATOM 1681 O O . THR A 1 216 ? 10.396 23.096 25.560 1.00 91.00 216 THR A O 1
ATOM 1684 N N . TRP A 1 217 ? 11.412 23.924 23.732 1.00 89.00 217 TRP A N 1
ATOM 1685 C CA . TRP A 1 217 ? 12.727 24.093 24.359 1.00 89.00 217 TRP A CA 1
ATOM 1686 C C . TRP A 1 217 ? 12.876 25.452 25.047 1.00 89.00 217 TRP A C 1
ATOM 1688 O O . TRP A 1 217 ? 13.734 25.616 25.913 1.00 89.00 217 TRP A O 1
ATOM 1698 N N . ASP A 1 218 ? 12.028 26.426 24.721 1.00 87.94 218 ASP A N 1
ATOM 1699 C CA . ASP A 1 218 ? 12.037 27.744 25.341 1.00 87.94 218 ASP A CA 1
ATOM 1700 C C . ASP A 1 218 ? 11.395 27.684 26.738 1.00 87.94 218 ASP A C 1
ATOM 1702 O O . ASP A 1 218 ? 10.218 27.985 26.917 1.00 87.94 218 ASP A O 1
ATOM 1706 N N . LEU A 1 219 ? 12.185 27.333 27.760 1.00 84.50 219 LEU A N 1
ATOM 1707 C CA . LEU A 1 219 ? 11.712 27.100 29.141 1.00 84.50 219 LEU A CA 1
ATOM 1708 C C . LEU A 1 219 ? 10.994 28.296 29.799 1.00 84.50 219 LEU A C 1
ATOM 1710 O O . LEU A 1 219 ? 10.279 28.120 30.783 1.00 84.50 219 LEU A O 1
ATOM 1714 N N . ASN A 1 220 ? 11.190 29.506 29.269 1.00 75.94 220 ASN A N 1
ATOM 1715 C CA . ASN A 1 220 ? 10.560 30.737 29.757 1.00 75.94 220 ASN A CA 1
ATOM 1716 C C . ASN A 1 220 ? 9.240 31.067 29.035 1.00 75.94 220 ASN A C 1
ATOM 1718 O O . ASN A 1 220 ? 8.595 32.058 29.378 1.00 75.94 220 ASN A O 1
ATOM 1722 N N . ALA A 1 221 ? 8.860 30.301 28.009 1.00 65.88 221 ALA A N 1
ATOM 1723 C CA . ALA A 1 221 ? 7.618 30.512 27.280 1.00 65.88 221 ALA A CA 1
ATOM 1724 C C . ALA A 1 221 ? 6.415 30.001 28.094 1.00 65.88 221 ALA A C 1
ATOM 1726 O O . ALA A 1 221 ? 6.477 28.955 28.741 1.00 65.88 221 ALA A O 1
ATOM 1727 N N . GLY A 1 222 ? 5.313 30.758 28.080 1.00 57.03 222 GLY A N 1
ATOM 1728 C CA . GLY A 1 222 ? 4.064 30.360 28.736 1.00 57.03 222 GLY A CA 1
ATOM 1729 C C . GLY A 1 222 ? 3.478 29.070 28.144 1.00 57.03 222 GLY A C 1
ATOM 1730 O O . GLY A 1 222 ? 3.745 28.712 27.003 1.00 57.03 222 GLY A O 1
ATOM 1731 N N . SER A 1 223 ? 2.647 28.369 28.916 1.00 50.22 223 SER A N 1
ATOM 1732 C CA . SER A 1 223 ? 2.105 27.039 28.589 1.00 50.22 223 SER A CA 1
ATOM 1733 C C . SER A 1 223 ? 0.933 27.019 27.585 1.00 50.22 223 SER A C 1
ATOM 1735 O O . SER A 1 223 ? 0.321 25.969 27.385 1.00 50.22 223 SER A O 1
ATOM 1737 N N . SER A 1 224 ? 0.578 28.144 26.953 1.00 49.84 224 SER A N 1
ATOM 1738 C CA . SER A 1 224 ? -0.592 28.229 26.065 1.00 49.84 224 SER A CA 1
ATOM 1739 C C . SER A 1 224 ? -0.271 27.882 24.607 1.00 49.84 224 SER A C 1
ATOM 1741 O O . SER A 1 224 ? 0.651 28.448 24.030 1.00 49.84 224 SER A O 1
ATOM 1743 N N . ARG A 1 225 ? -1.117 27.062 23.961 1.00 46.91 225 ARG A N 1
ATOM 1744 C CA . ARG A 1 225 ? -1.155 26.904 22.486 1.00 46.91 225 ARG A CA 1
ATOM 1745 C C . ARG A 1 225 ? -1.315 28.241 21.743 1.00 46.91 225 ARG A C 1
ATOM 1747 O O . ARG A 1 225 ? -0.885 28.346 20.601 1.00 46.91 225 ARG A O 1
ATOM 1754 N N . ASP A 1 226 ? -1.895 29.240 22.408 1.00 42.06 226 ASP A N 1
ATOM 1755 C CA . ASP A 1 226 ? -2.229 30.553 21.845 1.00 42.06 226 ASP A CA 1
ATOM 1756 C C . ASP A 1 226 ? -1.130 31.613 22.012 1.00 42.06 226 ASP A C 1
ATOM 1758 O O . ASP A 1 226 ? -1.282 32.740 21.542 1.00 42.06 226 ASP A O 1
ATOM 1762 N N . SER A 1 227 ? 0.017 31.284 22.617 1.00 43.88 227 SER A N 1
ATOM 1763 C CA . SER A 1 227 ? 1.171 32.191 22.624 1.00 43.88 227 SER A CA 1
ATOM 1764 C C . SER A 1 227 ? 1.963 32.060 21.325 1.00 43.88 227 SER A C 1
ATOM 1766 O O . SER A 1 227 ? 3.148 31.738 21.324 1.00 43.88 227 SER A O 1
ATOM 1768 N N . ALA A 1 228 ? 1.303 32.369 20.209 1.00 41.84 228 ALA A N 1
ATOM 1769 C CA . ALA A 1 228 ? 1.905 32.648 18.909 1.00 41.84 228 ALA A CA 1
ATOM 1770 C C . ALA A 1 228 ? 2.664 33.994 18.909 1.00 41.84 228 ALA A C 1
ATOM 1772 O O . ALA A 1 228 ? 2.615 34.753 17.942 1.00 41.84 228 ALA A O 1
ATOM 1773 N N . ASN A 1 229 ? 3.400 34.296 19.985 1.00 47.19 229 ASN A N 1
ATOM 1774 C CA . ASN A 1 229 ? 4.504 35.239 19.884 1.00 47.19 229 ASN A CA 1
ATOM 1775 C C . ASN A 1 229 ? 5.534 34.573 18.967 1.00 47.19 229 ASN A C 1
ATOM 1777 O O . ASN A 1 229 ? 6.005 33.476 19.245 1.00 47.19 229 ASN A O 1
ATOM 1781 N N . MET A 1 230 ? 5.823 35.210 17.832 1.00 58.56 230 MET A N 1
ATOM 1782 C CA . MET A 1 230 ? 6.411 34.612 16.623 1.00 58.56 230 MET A CA 1
ATOM 1783 C C . MET A 1 230 ? 7.811 33.972 16.765 1.00 58.56 230 MET A C 1
ATOM 1785 O O . MET A 1 230 ? 8.353 33.511 15.764 1.00 58.56 230 MET A O 1
ATOM 1789 N N . ASN A 1 231 ? 8.391 33.892 17.964 1.00 75.81 231 ASN A N 1
ATOM 1790 C CA . ASN A 1 231 ? 9.759 33.435 18.200 1.00 75.81 231 ASN A CA 1
ATOM 1791 C C . ASN A 1 231 ? 9.866 32.469 19.398 1.00 75.81 231 ASN A C 1
ATOM 1793 O O . ASN A 1 231 ? 10.539 32.743 20.390 1.00 75.81 231 ASN A O 1
ATOM 1797 N N . THR A 1 232 ? 9.139 31.356 19.353 1.00 86.38 232 THR A N 1
ATOM 1798 C CA . THR A 1 232 ? 9.183 30.294 20.371 1.00 86.38 232 THR A CA 1
ATOM 1799 C C . THR A 1 232 ? 9.202 28.945 19.666 1.00 86.38 232 THR A C 1
ATOM 1801 O O . THR A 1 232 ? 8.451 28.734 18.712 1.00 86.38 232 THR A O 1
ATOM 1804 N N . SER A 1 233 ? 10.093 28.056 20.106 1.00 90.69 233 SER A N 1
ATOM 1805 C CA . SER A 1 233 ? 10.198 26.699 19.579 1.00 90.69 233 SER A CA 1
ATOM 1806 C C . SER A 1 233 ? 8.963 25.915 19.986 1.00 90.69 233 SER A C 1
ATOM 1808 O O . SER A 1 233 ? 8.409 26.125 21.066 1.00 90.69 233 SER A O 1
ATOM 1810 N N . PHE A 1 234 ? 8.503 25.016 19.134 1.00 92.94 234 PHE A N 1
ATOM 1811 C CA . PHE A 1 234 ? 7.319 24.229 19.434 1.00 92.94 234 PHE A CA 1
ATOM 1812 C C . PHE A 1 234 ? 7.411 22.872 18.769 1.00 92.94 234 PHE A C 1
ATOM 1814 O O . PHE A 1 234 ? 7.850 22.766 17.630 1.00 92.94 234 PHE A O 1
ATOM 1821 N N . TYR A 1 235 ? 6.949 21.842 19.458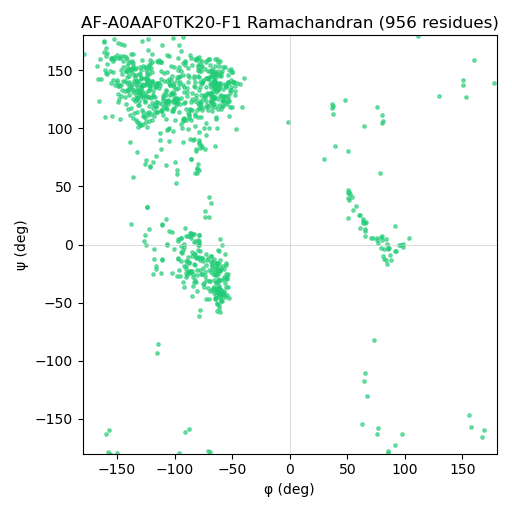 1.00 95.88 235 TYR A N 1
ATOM 1822 C CA . TYR A 1 235 ? 6.640 20.576 18.822 1.00 95.88 235 TYR A CA 1
ATOM 1823 C C . TYR A 1 235 ? 5.278 20.084 19.297 1.00 95.88 235 TYR A C 1
ATOM 1825 O O . TYR A 1 235 ? 4.839 20.368 20.415 1.00 95.88 235 TYR A O 1
ATOM 1833 N N . SER A 1 236 ? 4.613 19.322 18.441 1.00 96.62 236 SER A N 1
ATOM 1834 C CA . SER A 1 236 ? 3.393 18.610 18.782 1.00 96.62 236 SER A CA 1
ATOM 1835 C C . SER A 1 236 ? 3.316 17.339 17.967 1.00 96.62 236 SER A C 1
ATOM 1837 O O . SER A 1 236 ? 3.406 17.374 16.745 1.00 96.62 236 SER A O 1
ATOM 1839 N N . VAL A 1 237 ? 3.080 16.230 18.649 1.00 97.94 237 VAL A N 1
ATOM 1840 C CA . VAL A 1 237 ? 2.708 14.967 18.033 1.00 97.94 237 VAL A CA 1
ATOM 1841 C C . VAL A 1 237 ? 1.358 14.578 18.589 1.00 97.94 237 VAL A C 1
ATOM 1843 O O . VAL A 1 237 ? 1.218 14.291 19.778 1.00 97.94 237 VAL A O 1
ATOM 1846 N N . THR A 1 238 ? 0.347 14.606 17.732 1.00 97.06 238 THR A N 1
ATOM 1847 C CA . THR A 1 238 ? -0.987 14.118 18.071 1.00 97.06 238 THR A CA 1
ATOM 1848 C C . THR A 1 238 ? -1.208 12.782 17.392 1.00 97.06 238 THR A C 1
ATOM 1850 O O . THR A 1 238 ? -0.776 12.569 16.260 1.00 97.06 238 THR A O 1
ATOM 1853 N N . TRP A 1 239 ? -1.876 11.870 18.082 1.00 96.38 239 TRP A N 1
ATOM 1854 C CA . TRP A 1 239 ? -2.278 10.600 17.503 1.00 96.38 239 TRP A CA 1
ATOM 1855 C C . TRP A 1 239 ? -3.773 10.426 17.652 1.00 96.38 239 TRP A C 1
ATOM 1857 O O . TRP A 1 239 ? -4.369 10.759 18.682 1.00 96.38 239 TRP A O 1
ATOM 1867 N N . GLN A 1 240 ? -4.383 9.885 16.605 1.00 93.81 240 GLN A N 1
ATOM 1868 C CA . GLN A 1 240 ? -5.790 9.547 16.636 1.00 93.81 240 GLN A CA 1
ATOM 1869 C C . GLN A 1 240 ? -6.086 8.257 15.892 1.00 93.81 240 GLN A C 1
ATOM 1871 O O . GLN A 1 240 ? -5.435 7.919 14.901 1.00 93.81 240 GLN A O 1
ATOM 1876 N N . LYS A 1 241 ? -7.107 7.559 16.373 1.00 86.75 241 LYS A N 1
ATOM 1877 C CA . LYS A 1 241 ? -7.635 6.354 15.747 1.00 86.75 241 LYS A CA 1
ATOM 1878 C C . LYS A 1 241 ? -9.097 6.184 16.118 1.00 86.75 241 LYS A C 1
ATOM 1880 O O . LYS A 1 241 ? -9.495 6.464 17.247 1.00 86.75 241 LYS A O 1
ATOM 1885 N N . GLU A 1 242 ? -9.912 5.732 15.176 1.00 80.81 242 GLU A N 1
ATOM 1886 C CA . GLU A 1 242 ? -11.264 5.295 15.511 1.00 80.81 242 GLU A CA 1
ATOM 1887 C C . GLU A 1 242 ? -11.192 3.908 16.157 1.00 80.81 242 GLU A C 1
ATOM 1889 O O . GLU A 1 242 ? -10.562 2.996 15.623 1.00 80.81 242 GLU A O 1
ATOM 1894 N N . LEU A 1 243 ? -11.824 3.748 17.318 1.00 80.31 243 LEU A N 1
ATOM 1895 C CA . LEU A 1 243 ? -11.780 2.500 18.071 1.00 80.31 243 LEU A CA 1
ATOM 1896 C C . LEU A 1 243 ? -12.245 1.314 17.203 1.00 80.31 243 LEU A C 1
ATOM 1898 O O . LEU A 1 243 ? -13.321 1.357 16.602 1.00 80.31 243 LEU A O 1
ATOM 1902 N N . GLY A 1 244 ? -11.431 0.260 17.139 1.00 71.56 244 GLY A N 1
ATOM 1903 C CA . GLY A 1 244 ? -11.677 -0.953 16.361 1.00 71.56 244 GLY A CA 1
ATOM 1904 C C . GLY A 1 244 ? -11.463 -0.808 14.852 1.00 71.56 244 GLY A C 1
ATOM 1905 O O . GLY A 1 244 ? -11.776 -1.741 14.111 1.00 71.56 244 GLY A O 1
ATOM 1906 N N . LYS A 1 245 ? -10.971 0.339 14.358 1.00 70.50 245 LYS A N 1
ATOM 1907 C CA . LYS A 1 245 ? -10.867 0.608 12.916 1.00 70.50 245 LYS A CA 1
ATOM 1908 C C . LYS A 1 245 ? -9.530 1.215 12.507 1.00 70.50 245 LYS A C 1
ATOM 1910 O O . LYS A 1 245 ? -9.015 2.131 13.137 1.00 70.50 245 LYS A O 1
ATOM 1915 N N . GLY A 1 246 ? -9.040 0.755 11.358 1.00 67.94 246 GLY A N 1
ATOM 1916 C CA . GLY A 1 246 ? -7.907 1.356 10.661 1.00 67.94 246 GLY A CA 1
ATOM 1917 C C . GLY A 1 246 ? -6.598 1.321 11.450 1.00 67.94 246 GLY A C 1
ATOM 1918 O O . GLY A 1 246 ? -6.382 0.460 12.304 1.00 67.94 246 GLY A O 1
ATOM 1919 N N . SER A 1 247 ? -5.735 2.273 11.117 1.00 77.19 247 SER A N 1
ATOM 1920 C CA . SER A 1 247 ? -4.405 2.463 11.691 1.00 77.19 247 SER A CA 1
ATOM 1921 C C . SER A 1 247 ? -4.362 3.750 12.506 1.00 77.19 247 SER A C 1
ATOM 1923 O O . SER A 1 247 ? -5.143 4.671 12.254 1.00 77.19 247 SER A O 1
ATOM 1925 N N . TRP A 1 248 ? -3.431 3.843 13.454 1.00 83.88 248 TRP A N 1
ATOM 1926 C CA . TRP A 1 248 ? -3.118 5.126 14.079 1.00 83.88 248 TRP A CA 1
ATOM 1927 C C . TRP A 1 248 ? -2.607 6.131 13.047 1.00 83.88 248 TRP A C 1
ATOM 1929 O O . TRP A 1 248 ? -1.791 5.806 12.183 1.00 83.88 248 TRP A O 1
ATOM 1939 N N . ILE A 1 249 ? -3.101 7.359 13.165 1.00 87.94 249 ILE A N 1
ATOM 1940 C CA . ILE A 1 249 ? -2.656 8.505 12.383 1.00 87.94 249 ILE A CA 1
ATOM 1941 C C . ILE A 1 249 ? -1.860 9.396 13.322 1.00 87.94 249 ILE A C 1
ATOM 1943 O O . ILE A 1 249 ? -2.428 9.906 14.290 1.00 87.94 249 ILE A O 1
ATOM 1947 N N . PHE A 1 250 ? -0.576 9.583 13.028 1.00 94.31 250 PHE A N 1
ATOM 1948 C CA . PHE A 1 250 ? 0.285 10.509 13.753 1.00 94.31 250 PHE A CA 1
ATOM 1949 C C . PHE A 1 250 ? 0.419 11.804 12.963 1.00 94.31 250 PHE A C 1
ATOM 1951 O O . PHE A 1 250 ? 0.828 11.798 11.803 1.00 94.31 250 PHE A O 1
ATOM 1958 N N . HIS A 1 251 ? 0.084 12.916 13.598 1.00 95.56 251 HIS A N 1
ATOM 1959 C CA . HIS A 1 251 ? 0.231 14.256 13.053 1.00 95.56 251 HIS A CA 1
ATOM 1960 C C . HIS A 1 251 ? 1.321 14.983 13.830 1.00 95.56 251 HIS A C 1
ATOM 1962 O O . HIS A 1 251 ? 1.236 15.101 15.054 1.00 95.56 251 HIS A O 1
ATOM 1968 N N . HIS A 1 252 ? 2.349 15.415 13.108 1.00 97.25 252 HIS A N 1
ATOM 1969 C CA . HIS A 1 252 ? 3.567 15.989 13.655 1.00 97.25 252 HIS A CA 1
ATOM 1970 C C . HIS A 1 252 ? 3.686 17.445 13.234 1.00 97.25 252 HIS A C 1
ATOM 1972 O O . HIS A 1 252 ? 3.440 17.791 12.078 1.00 97.25 252 HIS A O 1
ATOM 1978 N N . VAL A 1 253 ? 4.115 18.274 14.176 1.00 96.38 253 VAL A N 1
ATOM 1979 C CA . VAL A 1 253 ? 4.468 19.673 13.973 1.00 96.38 253 VAL A CA 1
ATOM 1980 C C . VAL A 1 253 ? 5.775 19.922 14.706 1.00 96.38 253 VAL A C 1
ATOM 1982 O O . VAL A 1 253 ? 5.893 19.563 15.878 1.00 96.38 253 VAL A O 1
ATOM 1985 N N . ILE A 1 254 ? 6.722 20.579 14.046 1.00 95.81 254 ILE A N 1
ATOM 1986 C CA . ILE A 1 254 ? 7.915 21.136 14.682 1.00 95.81 254 ILE A CA 1
ATOM 1987 C C . ILE A 1 254 ? 8.144 22.561 14.186 1.00 95.81 254 ILE A C 1
ATOM 1989 O O . ILE A 1 254 ? 7.934 22.870 13.014 1.00 95.81 254 ILE A O 1
ATOM 1993 N N . ARG A 1 255 ? 8.563 23.433 15.098 1.00 93.56 255 ARG A N 1
ATOM 1994 C CA . ARG A 1 255 ? 8.887 24.830 14.858 1.00 93.56 255 ARG A CA 1
ATOM 1995 C C . ARG A 1 255 ? 10.171 25.208 15.580 1.00 93.56 255 ARG A C 1
ATOM 1997 O O . ARG A 1 255 ? 10.288 24.983 16.786 1.00 93.56 255 ARG A O 1
ATOM 2004 N N . THR A 1 256 ? 11.080 25.854 14.866 1.00 92.81 256 THR A N 1
ATOM 2005 C CA . THR A 1 256 ? 12.304 26.434 15.429 1.00 92.81 256 THR A CA 1
ATOM 2006 C C . THR A 1 256 ? 12.081 27.854 15.955 1.00 92.81 256 THR A C 1
ATOM 2008 O O . THR A 1 256 ? 11.110 28.530 15.612 1.00 92.81 256 THR A O 1
ATOM 2011 N N . SER A 1 257 ? 13.004 28.331 16.790 1.00 90.00 257 SER A N 1
ATOM 2012 C CA . SER A 1 257 ? 13.076 29.727 17.253 1.00 90.00 257 SER A CA 1
ATOM 2013 C C . SER A 1 257 ? 14.475 30.287 17.034 1.00 90.00 257 SER A C 1
ATOM 2015 O O . SER A 1 257 ? 15.390 29.559 16.660 1.00 90.00 257 SER A O 1
ATOM 2017 N N . THR A 1 258 ? 14.691 31.574 17.302 1.00 87.44 258 THR A N 1
ATOM 2018 C CA . THR A 1 258 ? 16.044 32.153 17.256 1.00 87.44 258 THR A CA 1
ATOM 2019 C C . THR A 1 258 ? 16.984 31.529 18.284 1.00 87.44 258 THR A C 1
ATOM 2021 O O . THR A 1 258 ? 18.192 31.563 18.088 1.00 87.44 258 THR A O 1
ATOM 2024 N N . LYS A 1 259 ? 16.456 30.987 19.393 1.00 85.69 259 LYS A N 1
ATOM 2025 C CA . LYS A 1 259 ? 17.262 30.290 20.409 1.00 85.69 259 LYS A CA 1
ATOM 2026 C C . LYS A 1 259 ? 17.526 28.834 20.048 1.00 85.69 259 LYS A C 1
ATOM 2028 O O . LYS A 1 259 ? 18.586 28.314 20.380 1.00 85.69 259 LYS A O 1
ATOM 2033 N N . TYR A 1 260 ? 16.578 28.199 19.367 1.00 89.12 260 TYR A N 1
ATOM 2034 C CA . TYR A 1 260 ? 16.679 26.815 18.912 1.00 89.12 260 TYR A CA 1
ATOM 2035 C C . TYR A 1 260 ? 16.435 26.764 17.403 1.00 89.12 260 TYR A C 1
ATOM 2037 O O . TYR A 1 260 ? 15.358 26.345 16.967 1.00 89.12 260 TYR A O 1
ATOM 2045 N N . PRO A 1 261 ? 17.404 27.237 16.595 1.00 90.00 261 PRO A N 1
ATOM 2046 C CA . PRO A 1 261 ? 17.298 27.222 15.139 1.00 90.00 261 PRO A CA 1
ATOM 2047 C C . PRO A 1 261 ? 17.581 25.832 14.557 1.00 90.00 261 PRO A C 1
ATOM 2049 O O . PRO A 1 261 ? 17.457 25.640 13.354 1.00 90.00 261 PRO A O 1
ATOM 2052 N N . TRP A 1 262 ? 17.995 24.873 15.390 1.00 91.38 262 TRP A N 1
ATOM 2053 C CA . TRP A 1 262 ? 18.339 23.523 14.972 1.00 91.38 262 TRP A CA 1
ATOM 2054 C C . TRP A 1 262 ? 17.606 22.487 15.823 1.00 91.38 262 TRP A C 1
ATOM 2056 O O . TRP A 1 262 ? 17.982 22.244 16.971 1.00 91.38 262 TRP A O 1
ATOM 2066 N N . LEU A 1 263 ? 16.546 21.902 15.263 1.00 93.31 263 LEU A N 1
ATOM 2067 C CA . LEU A 1 263 ? 15.687 20.937 15.948 1.00 93.31 263 LEU A CA 1
ATOM 2068 C C . LEU A 1 263 ? 15.336 19.759 15.041 1.00 93.31 263 LEU A C 1
ATOM 2070 O O . LEU A 1 263 ? 15.143 19.929 13.836 1.00 93.31 263 LEU A O 1
ATOM 2074 N N . MET A 1 264 ? 15.179 18.590 15.654 1.00 94.12 264 MET A N 1
ATOM 2075 C CA . MET A 1 264 ? 14.744 17.362 15.000 1.00 94.12 264 MET A CA 1
ATOM 2076 C C . MET A 1 264 ? 13.496 16.795 15.672 1.00 94.12 264 MET A C 1
ATOM 2078 O O . MET A 1 264 ? 13.372 16.826 16.901 1.00 94.12 264 MET A O 1
ATOM 2082 N N . LEU A 1 265 ? 12.595 16.246 14.859 1.00 96.12 265 LEU A N 1
ATOM 2083 C CA . LEU A 1 265 ? 11.439 15.477 15.310 1.00 96.12 265 LEU A CA 1
ATOM 2084 C C . LEU A 1 265 ? 11.268 14.252 14.415 1.00 96.12 265 LEU A C 1
ATOM 2086 O O . LEU A 1 265 ? 10.972 14.391 13.224 1.00 96.12 265 LEU A O 1
ATOM 2090 N N . TYR A 1 266 ? 11.389 13.071 15.018 1.00 93.88 266 TYR A N 1
ATOM 2091 C CA . TYR A 1 266 ? 11.243 11.789 14.335 1.00 93.88 266 TYR A CA 1
ATOM 2092 C C . TYR A 1 266 ? 10.213 10.892 15.004 1.00 93.88 266 TYR A C 1
ATOM 2094 O O . TYR A 1 266 ? 10.008 10.936 16.217 1.00 93.88 266 TYR A O 1
ATOM 2102 N N . LEU A 1 267 ? 9.622 10.022 14.195 1.00 93.88 267 LEU A N 1
ATOM 2103 C CA . LEU A 1 267 ? 8.947 8.816 14.637 1.00 93.88 267 LEU A CA 1
ATOM 2104 C C . LEU A 1 267 ? 9.840 7.622 14.295 1.00 93.88 267 LEU A C 1
ATOM 2106 O O . LEU A 1 267 ? 10.191 7.432 13.131 1.00 93.88 267 LEU A O 1
ATOM 2110 N N . ARG A 1 268 ? 10.183 6.823 15.304 1.00 90.94 268 ARG A N 1
ATOM 2111 C CA . ARG A 1 268 ? 11.194 5.769 15.220 1.00 90.94 268 ARG A CA 1
ATOM 2112 C C . ARG A 1 268 ? 10.674 4.398 15.618 1.00 90.94 268 ARG A C 1
ATOM 2114 O O . ARG A 1 268 ? 9.846 4.255 16.528 1.00 90.94 268 ARG A O 1
ATOM 2121 N N . SER A 1 269 ? 11.237 3.386 14.967 1.00 90.12 269 SER A N 1
ATOM 2122 C CA . SER A 1 269 ? 11.062 1.967 15.270 1.00 90.12 269 SER A CA 1
ATOM 2123 C C . SER A 1 269 ? 12.358 1.364 15.814 1.00 90.12 269 SER A C 1
ATOM 2125 O O . SER A 1 269 ? 13.113 0.709 15.093 1.00 90.12 269 SER A O 1
ATOM 2127 N N . ASP A 1 270 ? 12.598 1.549 17.108 1.00 89.62 270 ASP A N 1
ATOM 2128 C CA . ASP A 1 270 ? 13.812 1.066 17.772 1.00 89.62 270 ASP A CA 1
ATOM 2129 C C . ASP A 1 270 ? 13.771 -0.449 18.061 1.00 89.62 270 ASP A C 1
ATOM 2131 O O . ASP A 1 270 ? 12.704 -1.047 18.239 1.00 89.62 270 ASP A O 1
ATOM 2135 N N . ALA A 1 271 ? 14.942 -1.086 18.121 1.00 86.94 271 ALA A N 1
ATOM 2136 C CA . ALA A 1 271 ? 15.115 -2.469 18.560 1.00 86.94 271 ALA A CA 1
ATOM 2137 C C . ALA A 1 271 ? 14.616 -2.679 19.998 1.00 86.94 271 ALA A C 1
ATOM 2139 O O . ALA A 1 271 ? 14.736 -1.818 20.865 1.00 86.94 271 ALA A O 1
ATOM 2140 N N . THR A 1 272 ? 14.093 -3.870 20.287 1.00 84.31 272 THR A N 1
ATOM 2141 C CA . THR A 1 272 ? 13.610 -4.218 21.638 1.00 84.31 272 THR A CA 1
ATOM 2142 C C . THR A 1 272 ? 14.733 -4.445 22.653 1.00 84.31 272 THR A C 1
ATOM 2144 O O . THR A 1 272 ? 14.472 -4.611 23.844 1.00 84.31 272 THR A O 1
ATOM 2147 N N . SER A 1 273 ? 15.987 -4.479 22.203 1.00 84.56 273 SER A N 1
ATOM 2148 C CA . SER A 1 273 ? 17.175 -4.566 23.049 1.00 84.56 273 SER A CA 1
ATOM 2149 C C . SER A 1 273 ? 18.416 -4.091 22.296 1.00 84.56 273 SER A C 1
ATOM 2151 O O . SER A 1 273 ? 18.433 -4.063 21.065 1.00 84.56 273 SER A O 1
ATOM 2153 N N . GLY A 1 274 ? 19.473 -3.774 23.043 1.00 83.31 274 GLY A N 1
ATOM 2154 C CA . GLY A 1 274 ? 20.728 -3.293 22.483 1.00 83.31 274 GLY A CA 1
ATOM 2155 C C . GLY A 1 274 ? 20.802 -1.773 22.372 1.00 83.31 274 GLY A C 1
ATOM 2156 O O . GLY A 1 274 ? 19.962 -1.032 22.891 1.00 83.31 274 GLY A O 1
ATOM 2157 N N . PHE A 1 275 ? 21.869 -1.335 21.715 1.00 81.56 275 PHE A N 1
ATOM 2158 C CA . PHE A 1 275 ? 22.154 0.059 21.406 1.00 81.56 275 PHE A CA 1
ATOM 2159 C C . PHE A 1 275 ? 21.311 0.487 20.197 1.00 81.56 275 PHE A C 1
ATOM 2161 O O . PHE A 1 275 ? 21.424 -0.113 19.121 1.00 81.56 275 PHE A O 1
ATOM 2168 N N . SER A 1 276 ? 20.455 1.496 20.360 1.00 66.81 276 SER A N 1
ATOM 2169 C CA . SER A 1 276 ? 19.701 2.069 19.238 1.00 66.81 276 SER A CA 1
ATOM 2170 C C . SER A 1 276 ? 20.386 3.329 18.708 1.00 66.81 276 SER A C 1
ATOM 2172 O O . SER A 1 276 ? 20.965 4.065 19.495 1.00 66.81 276 SER A O 1
ATOM 2174 N N . GLY A 1 277 ? 20.343 3.571 17.394 1.00 56.62 277 GLY A N 1
ATOM 2175 C CA . GLY A 1 277 ? 20.359 4.916 16.788 1.00 56.62 277 GLY A CA 1
ATOM 2176 C C . GLY A 1 277 ? 21.432 5.934 17.211 1.00 56.62 277 GLY A C 1
ATOM 2177 O O . GLY A 1 277 ? 21.206 7.132 17.069 1.00 56.62 277 GLY A O 1
ATOM 2178 N N . GLY A 1 278 ? 22.581 5.501 17.738 1.00 65.75 278 GLY A N 1
ATOM 2179 C CA . GLY A 1 278 ? 23.640 6.387 18.240 1.00 65.75 278 GLY A CA 1
ATOM 2180 C C . GLY A 1 278 ? 23.746 6.512 19.759 1.00 65.75 278 GLY A C 1
ATOM 2181 O O . GLY A 1 278 ? 24.579 7.274 20.251 1.00 65.75 278 GLY A O 1
ATOM 2182 N N . TYR A 1 279 ? 22.974 5.738 20.517 1.00 75.50 279 TYR A N 1
ATOM 2183 C CA . TYR A 1 279 ? 23.078 5.632 21.970 1.00 75.50 279 TYR A CA 1
ATOM 2184 C C . TYR A 1 279 ? 24.005 4.487 22.356 1.00 75.50 279 TYR A C 1
ATOM 2186 O O . TYR A 1 279 ? 23.825 3.357 21.915 1.00 75.50 279 TYR A O 1
ATOM 2194 N N . HIS A 1 280 ? 24.950 4.748 23.254 1.00 82.50 280 HIS A N 1
ATOM 2195 C CA . HIS A 1 280 ? 25.754 3.695 23.881 1.00 82.50 280 HIS A CA 1
ATOM 2196 C C . HIS A 1 280 ? 25.039 3.047 25.086 1.00 82.50 280 HIS A C 1
ATOM 2198 O O . HIS A 1 280 ? 25.629 2.258 25.822 1.00 82.50 280 HIS A O 1
ATOM 2204 N N . TYR A 1 281 ? 23.756 3.368 25.287 1.00 86.62 281 TYR A N 1
ATOM 2205 C CA . TYR A 1 281 ? 22.905 2.827 26.342 1.00 86.62 281 TYR A CA 1
ATOM 2206 C C . TYR A 1 281 ? 21.945 1.765 25.807 1.00 86.62 281 TYR A C 1
ATOM 2208 O O . TYR A 1 281 ? 21.561 1.770 24.638 1.00 86.62 281 TYR A O 1
ATOM 2216 N N . GLN A 1 282 ? 21.531 0.852 26.685 1.00 86.50 282 GLN A N 1
ATOM 2217 C CA . GLN A 1 282 ? 20.449 -0.081 26.382 1.00 86.50 282 GLN A CA 1
ATOM 2218 C C . GLN A 1 282 ? 19.136 0.677 26.190 1.00 86.50 282 GLN A C 1
ATOM 2220 O O . GLN A 1 282 ? 18.778 1.503 27.024 1.00 86.50 282 GLN A O 1
ATOM 2225 N N . THR A 1 283 ? 18.410 0.333 25.130 1.00 85.44 283 THR A N 1
ATOM 2226 C CA . THR A 1 283 ? 17.137 0.973 24.757 1.00 85.44 283 THR A CA 1
ATOM 2227 C C . THR A 1 283 ? 16.002 -0.045 24.656 1.00 85.44 283 THR A C 1
ATOM 2229 O O . THR A 1 283 ? 16.237 -1.264 24.684 1.00 85.44 283 THR A O 1
ATOM 2232 N N . ARG A 1 284 ? 14.756 0.435 24.588 1.00 87.06 284 ARG A N 1
ATOM 2233 C CA . ARG A 1 284 ? 13.561 -0.381 24.313 1.00 87.06 284 ARG A CA 1
ATOM 2234 C C . ARG A 1 284 ? 12.743 0.244 23.197 1.00 87.06 284 ARG A C 1
ATOM 2236 O O . ARG A 1 284 ? 12.585 1.454 23.129 1.00 87.06 284 ARG A O 1
ATOM 2243 N N . GLY A 1 285 ? 12.168 -0.607 22.361 1.00 89.25 285 GLY A N 1
ATOM 2244 C CA . GLY A 1 285 ? 11.470 -0.175 21.164 1.00 89.25 285 GLY A CA 1
ATOM 2245 C C . GLY A 1 285 ? 10.466 -1.208 20.693 1.00 89.25 285 GLY A C 1
ATOM 2246 O O . GLY A 1 285 ? 10.001 -2.048 21.462 1.00 89.25 285 GLY A O 1
ATOM 2247 N N . MET A 1 286 ? 10.085 -1.140 19.426 1.00 88.75 286 MET A N 1
ATOM 2248 C CA . MET A 1 286 ? 9.006 -1.967 18.890 1.00 88.75 286 MET A CA 1
ATOM 2249 C C . MET A 1 286 ? 9.419 -2.927 17.770 1.00 88.75 286 MET A C 1
ATOM 2251 O O . MET A 1 286 ? 8.620 -3.781 17.370 1.00 88.75 286 MET A O 1
ATOM 2255 N N . SER A 1 287 ? 10.682 -2.873 17.341 1.00 84.75 287 SER A N 1
ATOM 2256 C CA . SER A 1 287 ? 11.295 -3.820 16.406 1.00 84.75 287 SER A CA 1
ATOM 2257 C C . SER A 1 287 ? 11.682 -5.118 17.130 1.00 84.75 287 SER A C 1
ATOM 2259 O O . SER A 1 287 ? 12.797 -5.269 17.636 1.00 84.75 287 SER A O 1
ATOM 2261 N N . LYS A 1 288 ? 10.741 -6.071 17.196 1.00 79.06 288 LYS A N 1
ATOM 2262 C CA . LYS A 1 288 ? 10.912 -7.417 17.785 1.00 79.06 288 LYS A CA 1
ATOM 2263 C C . LYS A 1 288 ? 11.872 -8.327 17.009 1.00 79.06 288 LYS A C 1
ATOM 2265 O O . LYS A 1 288 ? 12.299 -9.361 17.526 1.00 79.06 288 LYS A O 1
ATOM 2270 N N . ILE A 1 289 ? 12.205 -7.956 15.777 1.00 79.81 289 ILE A N 1
ATOM 2271 C CA . ILE A 1 289 ? 13.278 -8.542 14.971 1.00 79.81 289 ILE A CA 1
ATOM 2272 C C . ILE A 1 289 ? 14.131 -7.376 14.490 1.00 79.81 289 ILE A C 1
ATOM 2274 O O . ILE A 1 289 ? 13.584 -6.399 13.990 1.00 79.81 289 ILE A O 1
ATOM 2278 N N . ILE A 1 290 ? 15.452 -7.469 14.630 1.00 85.12 290 ILE A N 1
ATOM 2279 C CA . ILE A 1 290 ? 16.366 -6.447 14.111 1.00 85.12 290 ILE A CA 1
ATOM 2280 C C . ILE A 1 290 ? 16.548 -6.699 12.607 1.00 85.12 290 ILE A C 1
ATOM 2282 O O . ILE A 1 290 ? 17.080 -7.759 12.258 1.00 85.12 290 ILE A O 1
ATOM 2286 N N . PRO A 1 291 ? 16.121 -5.783 11.718 1.00 86.06 291 PRO A N 1
ATOM 2287 C CA . PRO A 1 291 ? 16.302 -5.944 10.280 1.00 86.06 291 PRO A CA 1
ATOM 2288 C C . PRO A 1 291 ? 17.784 -6.032 9.897 1.00 86.06 291 PRO A C 1
ATOM 2290 O O . PRO A 1 291 ? 18.612 -5.264 10.388 1.00 86.06 291 PRO A O 1
ATOM 2293 N N . GLU A 1 292 ? 18.118 -6.959 9.002 1.00 87.56 292 GLU A N 1
ATOM 2294 C CA . GLU A 1 292 ? 19.481 -7.174 8.506 1.00 87.56 292 GLU A CA 1
ATOM 2295 C C . GLU A 1 292 ? 19.502 -7.026 6.982 1.00 87.56 292 GLU A C 1
ATOM 2297 O O . GLU A 1 292 ? 18.721 -7.673 6.277 1.00 87.56 292 GLU A O 1
ATOM 2302 N N . SER A 1 293 ? 20.383 -6.173 6.455 1.00 87.69 293 SER A N 1
ATOM 2303 C CA . SER A 1 293 ? 20.542 -6.026 5.006 1.00 87.69 293 SER A CA 1
ATOM 2304 C C . SER A 1 293 ? 21.094 -7.315 4.380 1.00 87.69 293 SER A C 1
ATOM 2306 O O . SER A 1 293 ? 21.945 -7.969 4.983 1.00 87.69 293 SER A O 1
ATOM 2308 N N . PRO A 1 294 ? 20.663 -7.678 3.158 1.00 89.56 294 PRO A N 1
ATOM 2309 C CA . PRO A 1 294 ? 19.753 -6.930 2.285 1.00 89.56 294 PRO A CA 1
ATOM 2310 C C . PRO A 1 294 ? 18.257 -7.246 2.473 1.00 89.56 294 PRO A C 1
ATOM 2312 O O . PRO A 1 294 ? 17.432 -6.793 1.688 1.00 89.56 294 PRO A O 1
ATOM 2315 N N . ASN A 1 295 ? 17.882 -8.026 3.483 1.00 80.81 295 ASN A N 1
ATOM 2316 C CA . ASN A 1 295 ? 16.653 -8.820 3.455 1.00 80.81 295 ASN A CA 1
ATOM 2317 C C . ASN A 1 295 ? 15.482 -8.174 4.208 1.00 80.81 295 ASN A C 1
ATOM 2319 O O . ASN A 1 295 ? 14.883 -8.801 5.081 1.00 80.81 295 ASN A O 1
ATOM 2323 N N . PHE A 1 296 ? 15.147 -6.919 3.897 1.00 78.50 296 PHE A N 1
ATOM 2324 C CA . PHE A 1 296 ? 13.950 -6.283 4.454 1.00 78.50 296 PHE A CA 1
ATOM 2325 C C . PHE A 1 296 ? 13.459 -5.090 3.633 1.00 78.50 296 PHE A C 1
ATOM 2327 O O . PHE A 1 296 ? 14.227 -4.410 2.953 1.00 78.50 296 PHE A O 1
ATOM 2334 N N . LYS A 1 297 ? 12.161 -4.804 3.763 1.00 84.38 297 LYS A N 1
ATOM 2335 C CA . LYS A 1 297 ? 11.490 -3.657 3.149 1.00 84.38 297 LYS A CA 1
ATOM 2336 C C . LYS A 1 297 ? 10.703 -2.864 4.184 1.00 84.38 297 LYS A C 1
ATOM 2338 O O . LYS A 1 297 ? 10.302 -3.409 5.213 1.00 84.38 297 LYS A O 1
ATOM 2343 N N . VAL A 1 298 ? 10.424 -1.599 3.882 1.00 81.00 298 VAL A N 1
ATOM 2344 C CA . VAL A 1 298 ? 9.632 -0.706 4.740 1.00 81.00 298 VAL A CA 1
ATOM 2345 C C . VAL A 1 298 ? 8.428 -0.151 3.971 1.00 81.00 298 VAL A C 1
ATOM 2347 O O . VAL A 1 298 ? 8.509 0.136 2.776 1.00 81.00 298 VAL A O 1
ATOM 2350 N N . ARG A 1 299 ? 7.272 -0.043 4.646 1.00 78.62 299 ARG A N 1
ATOM 2351 C CA . ARG A 1 299 ? 5.988 0.396 4.068 1.00 78.62 299 ARG A CA 1
ATOM 2352 C C . ARG A 1 299 ? 5.286 1.419 4.965 1.00 78.62 299 ARG A C 1
ATOM 2354 O O . ARG A 1 299 ? 4.956 1.095 6.103 1.00 78.62 299 ARG A O 1
ATOM 2361 N N . PHE A 1 300 ? 4.968 2.599 4.437 1.00 75.75 300 PHE A N 1
ATOM 2362 C CA . PHE A 1 300 ? 4.204 3.642 5.142 1.00 75.75 300 PHE A CA 1
ATOM 2363 C C . PHE A 1 300 ? 3.549 4.628 4.169 1.00 75.75 300 PHE A C 1
ATOM 2365 O O . PHE A 1 300 ? 3.902 4.667 2.993 1.00 75.75 300 PHE A O 1
ATOM 2372 N N . THR A 1 301 ? 2.589 5.414 4.658 1.00 79.31 301 THR A N 1
ATOM 2373 C CA . THR A 1 301 ? 2.022 6.562 3.943 1.00 79.31 301 THR A CA 1
ATOM 2374 C C . THR A 1 301 ? 2.496 7.834 4.620 1.00 79.31 301 THR A C 1
ATOM 2376 O O . THR A 1 301 ? 2.356 7.980 5.837 1.00 79.31 301 THR A O 1
ATOM 2379 N N . LEU A 1 302 ? 3.027 8.746 3.814 1.00 85.56 302 LEU A N 1
ATOM 2380 C CA . LEU A 1 302 ? 3.523 10.045 4.236 1.00 85.56 302 LEU A CA 1
ATOM 2381 C C . LEU A 1 302 ? 2.764 11.147 3.497 1.00 85.56 302 LEU A C 1
ATOM 2383 O O . LEU A 1 302 ? 2.589 11.088 2.281 1.00 85.56 302 LEU A O 1
ATOM 2387 N N . ASN A 1 303 ? 2.341 12.164 4.240 1.00 87.44 303 ASN A N 1
ATOM 2388 C CA . ASN A 1 303 ? 1.799 13.397 3.686 1.00 87.44 303 ASN A CA 1
ATOM 2389 C C . ASN A 1 303 ? 2.483 14.593 4.349 1.00 87.44 303 ASN A C 1
ATOM 2391 O O . ASN A 1 303 ? 2.175 14.905 5.500 1.00 87.44 303 ASN A O 1
ATOM 2395 N N . VAL A 1 304 ? 3.393 15.247 3.630 1.00 90.44 304 VAL A N 1
ATOM 2396 C CA . VAL A 1 304 ? 4.033 16.488 4.079 1.00 90.44 304 VAL A CA 1
ATOM 2397 C C . VAL A 1 304 ? 3.134 17.658 3.688 1.00 90.44 304 VAL A C 1
ATOM 2399 O O . VAL A 1 304 ? 2.808 17.827 2.515 1.00 90.44 304 VAL A O 1
ATOM 2402 N N . THR A 1 305 ? 2.711 18.466 4.657 1.00 86.94 305 THR A N 1
ATOM 2403 C CA . THR A 1 305 ? 1.902 19.671 4.406 1.00 86.94 305 THR A CA 1
ATOM 2404 C C . THR A 1 305 ? 2.738 20.940 4.494 1.00 86.94 305 THR A C 1
ATOM 2406 O O . THR A 1 305 ? 2.409 21.924 3.834 1.00 86.94 305 THR A O 1
ATOM 2409 N N . GLN A 1 306 ? 3.848 20.905 5.238 1.00 90.62 306 GLN A N 1
ATOM 2410 C CA . GLN A 1 306 ? 4.793 22.012 5.332 1.00 90.62 306 GLN A CA 1
ATOM 2411 C C . GLN A 1 306 ? 6.226 21.510 5.557 1.00 90.62 306 GLN A C 1
ATOM 2413 O O . GLN A 1 306 ? 6.458 20.610 6.359 1.00 90.62 306 GLN A O 1
ATOM 2418 N N . GLY A 1 307 ? 7.189 22.101 4.846 1.00 83.69 307 GLY A N 1
ATOM 2419 C CA . GLY A 1 307 ? 8.531 21.544 4.668 1.00 83.69 307 GLY A CA 1
ATOM 2420 C C . GLY A 1 307 ? 9.670 22.223 5.425 1.00 83.69 307 GLY A C 1
ATOM 2421 O O . GLY A 1 307 ? 10.789 22.109 4.963 1.00 83.69 307 GLY A O 1
ATOM 2422 N N . GLY A 1 308 ? 9.448 22.963 6.515 1.00 86.00 308 GLY A N 1
ATOM 2423 C CA . GLY A 1 308 ? 10.541 23.429 7.391 1.00 86.00 308 GLY A CA 1
ATOM 2424 C C . GLY A 1 308 ? 11.543 24.432 6.797 1.00 86.00 308 GLY A C 1
ATOM 2425 O O . GLY A 1 308 ? 12.572 24.664 7.423 1.00 86.00 308 GLY A O 1
ATOM 2426 N N . GLY A 1 309 ? 11.268 25.010 5.625 1.00 87.56 309 GLY A N 1
ATOM 2427 C CA . GLY A 1 309 ? 12.146 25.973 4.950 1.00 87.56 309 GLY A CA 1
ATOM 2428 C C . GLY A 1 309 ? 13.249 25.344 4.076 1.00 87.56 309 GLY A C 1
ATOM 2429 O O . GLY A 1 309 ? 13.344 24.118 3.983 1.00 87.56 309 GLY A O 1
ATOM 2430 N N . PRO A 1 310 ? 14.099 26.169 3.434 1.00 85.50 310 PRO A N 1
ATOM 2431 C CA . PRO A 1 310 ? 15.106 25.709 2.465 1.00 85.50 310 PRO A CA 1
ATOM 2432 C C . PRO A 1 310 ? 16.224 24.851 3.052 1.00 85.50 310 PRO A C 1
ATOM 2434 O O . PRO A 1 310 ? 16.841 24.053 2.347 1.00 85.50 310 PRO A O 1
ATOM 2437 N N . HIS A 1 311 ? 16.492 25.015 4.347 1.00 85.12 311 HIS A N 1
ATOM 2438 C CA . HIS A 1 311 ? 17.526 24.271 5.062 1.00 85.12 311 HIS A CA 1
ATOM 2439 C C . HIS A 1 311 ? 16.982 23.054 5.814 1.00 85.12 311 HIS A C 1
ATOM 2441 O O . HIS A 1 311 ? 17.734 22.393 6.527 1.00 85.12 311 HIS A O 1
ATOM 2447 N N . SER A 1 312 ? 15.696 22.725 5.675 1.00 89.31 312 SER A N 1
ATOM 2448 C CA . SER A 1 312 ? 15.190 21.497 6.274 1.00 89.31 312 SER A CA 1
ATOM 2449 C C . SER A 1 312 ? 15.677 20.269 5.512 1.00 89.31 312 SER A C 1
ATOM 2451 O O . SER A 1 312 ? 15.746 20.238 4.280 1.00 89.31 312 SER A O 1
ATOM 2453 N N . GLN A 1 313 ? 15.962 19.227 6.272 1.00 90.88 313 GLN A N 1
ATOM 2454 C CA . GLN A 1 313 ? 16.219 17.891 5.787 1.00 90.88 313 GLN A CA 1
ATOM 2455 C C . GLN A 1 313 ? 15.065 17.028 6.278 1.00 90.88 313 GLN A C 1
ATOM 2457 O O . GLN A 1 313 ? 15.002 16.614 7.434 1.00 90.88 313 GLN A O 1
ATOM 2462 N N . PHE A 1 314 ? 14.074 16.840 5.412 1.00 93.56 314 PHE A N 1
ATOM 2463 C CA . PHE A 1 314 ? 12.987 15.916 5.698 1.00 93.56 314 PHE A CA 1
ATOM 2464 C C . PHE A 1 314 ? 13.399 14.527 5.238 1.00 93.56 314 PHE A C 1
ATOM 2466 O O . PHE A 1 314 ? 13.490 14.274 4.033 1.00 93.56 314 PHE A O 1
ATOM 2473 N N . TYR A 1 315 ? 13.623 13.634 6.189 1.00 94.31 315 TYR A N 1
ATOM 2474 C CA . TYR A 1 315 ? 14.029 12.272 5.915 1.00 94.31 315 TYR A CA 1
ATOM 2475 C C . TYR A 1 315 ? 12.805 11.419 5.585 1.00 94.31 315 TYR A C 1
ATOM 2477 O O . TYR A 1 315 ? 11.958 11.145 6.438 1.00 94.31 315 TYR A O 1
ATOM 2485 N N . LEU A 1 316 ? 12.718 10.978 4.325 1.00 94.00 316 LEU A N 1
ATOM 2486 C CA . LEU A 1 316 ? 11.790 9.915 3.927 1.00 94.00 316 LEU A CA 1
ATOM 2487 C C . LEU A 1 316 ? 12.091 8.631 4.704 1.00 94.00 316 LEU A C 1
ATOM 2489 O O . LEU A 1 316 ? 11.188 7.879 5.060 1.00 94.00 316 LEU A O 1
ATOM 2493 N N . MET A 1 317 ? 13.382 8.376 4.883 1.00 93.88 317 MET A N 1
ATOM 2494 C CA . MET A 1 317 ? 13.924 7.252 5.616 1.00 93.88 317 MET A CA 1
ATOM 2495 C C . MET A 1 317 ? 15.235 7.710 6.236 1.00 93.88 317 MET A C 1
ATOM 2497 O O . MET A 1 317 ? 16.104 8.187 5.507 1.00 93.88 317 MET A O 1
ATOM 2501 N N . ASP A 1 318 ? 15.348 7.557 7.544 1.00 93.50 318 ASP A N 1
ATOM 2502 C CA . ASP A 1 318 ? 16.591 7.615 8.305 1.00 93.50 318 ASP A CA 1
ATOM 2503 C C . ASP A 1 318 ? 16.753 6.249 8.991 1.00 93.50 318 ASP A C 1
ATOM 2505 O O . ASP A 1 318 ? 15.778 5.615 9.397 1.00 93.50 318 ASP A O 1
ATOM 2509 N N . MET A 1 319 ? 17.965 5.711 9.004 1.00 92.69 319 MET A N 1
ATOM 2510 C CA . MET A 1 319 ? 18.242 4.396 9.563 1.00 92.69 319 MET A CA 1
ATOM 2511 C C . MET A 1 319 ? 19.505 4.449 10.395 1.00 92.69 319 MET A C 1
ATOM 2513 O O . MET A 1 319 ? 20.574 4.766 9.877 1.00 92.69 319 MET A O 1
ATOM 2517 N N . GLY A 1 320 ? 19.395 4.020 11.647 1.00 92.06 320 GLY A N 1
ATOM 2518 C CA . GLY A 1 320 ? 20.501 3.969 12.592 1.00 92.06 320 GLY A CA 1
ATOM 2519 C C . GLY A 1 320 ? 21.023 2.551 12.821 1.00 92.06 320 GLY A C 1
ATOM 2520 O O . GLY A 1 320 ? 20.263 1.586 12.968 1.00 92.06 320 GLY A O 1
ATOM 2521 N N . SER A 1 321 ? 22.345 2.417 12.900 1.00 90.75 321 SER A N 1
ATOM 2522 C CA . SER A 1 321 ? 23.026 1.176 13.278 1.00 90.75 321 SER A CA 1
ATOM 2523 C C . SER A 1 321 ? 24.355 1.442 13.998 1.00 90.75 321 SER A C 1
ATOM 2525 O O . SER A 1 321 ? 24.805 2.582 14.104 1.00 90.75 321 SER A O 1
ATOM 2527 N N . CYS A 1 322 ? 24.990 0.381 14.504 1.00 90.06 322 CYS A N 1
ATOM 2528 C CA . CYS A 1 322 ? 26.291 0.430 15.155 1.00 90.06 322 CYS A CA 1
ATOM 2529 C C . CYS A 1 322 ? 27.140 -0.807 14.817 1.00 90.06 322 CYS A C 1
ATOM 2531 O O . CYS A 1 322 ? 26.719 -1.946 15.046 1.00 90.06 322 CYS A O 1
ATOM 2533 N N . TRP A 1 323 ? 28.366 -0.584 14.332 1.00 92.38 323 TRP A N 1
ATOM 2534 C CA . TRP A 1 323 ? 29.424 -1.604 14.273 1.00 92.38 323 TRP A CA 1
ATOM 2535 C C . TRP A 1 323 ? 30.818 -0.964 14.329 1.00 92.38 323 TRP A C 1
ATOM 2537 O O . TRP A 1 323 ? 30.983 0.217 14.045 1.00 92.38 323 TRP A O 1
ATOM 2547 N N . LYS A 1 324 ? 31.850 -1.723 14.697 1.00 94.31 324 LYS A N 1
ATOM 2548 C CA . LYS A 1 324 ? 33.241 -1.235 14.726 1.00 94.31 324 LYS A CA 1
ATOM 2549 C C . LYS A 1 324 ? 33.842 -1.211 13.314 1.00 94.31 324 LYS A C 1
ATOM 2551 O O . LYS A 1 324 ? 33.412 -1.973 12.448 1.00 94.31 324 LYS A O 1
ATOM 2556 N N . ASN A 1 325 ? 34.892 -0.419 13.085 1.00 95.69 325 ASN A N 1
ATOM 2557 C CA . ASN A 1 325 ? 35.565 -0.346 11.772 1.00 95.69 325 ASN A CA 1
ATOM 2558 C C . ASN A 1 325 ? 36.155 -1.684 11.297 1.00 95.69 325 ASN A C 1
ATOM 2560 O O . ASN A 1 325 ? 36.259 -1.912 10.097 1.00 95.69 325 ASN A O 1
ATOM 2564 N N . ASN A 1 326 ? 36.421 -2.614 12.215 1.00 94.00 326 ASN A N 1
ATOM 2565 C CA . ASN A 1 326 ? 36.863 -3.975 11.903 1.00 94.00 326 ASN A CA 1
ATOM 2566 C C . ASN A 1 326 ? 35.723 -4.982 11.635 1.00 94.00 326 ASN A C 1
ATOM 2568 O O . ASN A 1 326 ? 35.964 -6.191 11.601 1.00 94.00 326 ASN A O 1
ATOM 2572 N N . GLY A 1 327 ? 34.481 -4.508 11.511 1.00 92.00 327 GLY A N 1
ATOM 2573 C CA . GLY A 1 327 ? 33.295 -5.312 11.208 1.00 92.00 327 GLY A CA 1
ATOM 2574 C C . GLY A 1 327 ? 32.664 -6.042 12.396 1.00 92.00 327 GLY A C 1
ATOM 2575 O O . GLY A 1 327 ? 31.607 -6.660 12.240 1.00 92.00 327 GLY A O 1
ATOM 2576 N N . LYS A 1 328 ? 33.262 -5.974 13.594 1.00 93.38 328 LYS A N 1
ATOM 2577 C CA . LYS A 1 328 ? 32.664 -6.556 14.804 1.00 93.38 328 LYS A CA 1
ATOM 2578 C C . LYS A 1 328 ? 31.434 -5.752 15.257 1.00 93.38 328 LYS A C 1
ATOM 2580 O O . LYS A 1 328 ? 31.413 -4.531 15.087 1.00 93.38 328 LYS A O 1
ATOM 2585 N N . PRO A 1 329 ? 30.435 -6.403 15.882 1.00 90.56 329 PRO A N 1
ATOM 2586 C CA . PRO A 1 329 ? 29.339 -5.701 16.542 1.00 90.56 329 PRO A CA 1
ATOM 2587 C C . PRO A 1 329 ? 29.846 -4.721 17.605 1.00 90.56 329 PRO A C 1
ATOM 2589 O O . PRO A 1 329 ? 30.904 -4.938 18.202 1.00 90.56 329 PRO A O 1
ATOM 2592 N N . CYS A 1 330 ? 29.068 -3.670 17.851 1.00 90.25 330 CYS A N 1
ATOM 2593 C CA . CYS A 1 330 ? 29.315 -2.756 18.959 1.00 90.25 330 CYS A CA 1
ATOM 2594 C C . CYS A 1 330 ? 29.170 -3.454 20.318 1.00 90.25 330 CYS A C 1
ATOM 2596 O O . CYS A 1 330 ? 28.351 -4.363 20.476 1.00 90.25 330 CYS A O 1
ATOM 2598 N N . ASP A 1 331 ? 29.957 -3.010 21.294 1.00 89.81 331 ASP A N 1
ATOM 2599 C CA . ASP A 1 331 ? 30.003 -3.561 22.657 1.00 89.81 331 ASP A CA 1
ATOM 2600 C C . ASP A 1 331 ? 29.800 -2.498 23.751 1.00 89.81 331 ASP A C 1
ATOM 2602 O O . ASP A 1 331 ? 29.829 -2.820 24.938 1.00 89.81 331 ASP A O 1
ATOM 2606 N N . GLY A 1 332 ? 29.542 -1.248 23.359 1.00 87.75 332 GLY A N 1
ATOM 2607 C CA . GLY A 1 332 ? 29.362 -0.100 24.243 1.00 87.75 332 GLY A CA 1
ATOM 2608 C C . GLY A 1 332 ? 30.648 0.700 24.448 1.00 87.75 332 GLY A C 1
ATOM 2609 O O . GLY A 1 332 ? 30.637 1.701 25.165 1.00 87.75 332 GLY A O 1
ATOM 2610 N N . ASN A 1 333 ? 31.769 0.298 23.839 1.00 91.81 333 ASN A N 1
ATOM 2611 C CA . ASN A 1 333 ? 33.004 1.068 23.902 1.00 91.81 333 ASN A CA 1
ATOM 2612 C C . ASN A 1 333 ? 32.970 2.244 22.919 1.00 91.81 333 ASN A C 1
ATOM 2614 O O . ASN A 1 333 ? 33.368 2.116 21.756 1.00 91.81 333 ASN A O 1
ATOM 2618 N N . VAL A 1 334 ? 32.616 3.415 23.448 1.00 90.88 334 VAL A N 1
ATOM 2619 C CA . VAL A 1 334 ? 32.459 4.681 22.716 1.00 90.88 334 VAL A CA 1
ATOM 2620 C C . VAL A 1 334 ? 33.681 5.145 21.912 1.00 90.88 334 VAL A C 1
ATOM 2622 O O . VAL A 1 334 ? 33.533 5.972 21.024 1.00 90.88 334 VAL A O 1
ATOM 2625 N N . THR A 1 335 ? 34.886 4.632 22.180 1.00 93.31 335 THR A N 1
ATOM 2626 C CA . THR A 1 335 ? 36.095 4.993 21.402 1.00 93.31 335 THR A CA 1
ATOM 2627 C C . THR A 1 335 ? 36.273 4.156 20.131 1.00 93.31 335 THR A C 1
ATOM 2629 O O . THR A 1 335 ? 36.949 4.565 19.188 1.00 93.31 335 THR A O 1
ATOM 2632 N N . SER A 1 336 ? 35.665 2.968 20.091 1.00 93.19 336 SER A N 1
ATOM 2633 C CA . SER A 1 336 ? 35.845 1.991 19.005 1.00 93.19 336 SER A CA 1
ATOM 2634 C C . SER A 1 336 ? 34.557 1.668 18.251 1.00 93.19 336 SER A C 1
ATOM 2636 O O . SER A 1 336 ? 34.611 1.269 17.088 1.00 93.19 336 SER A O 1
ATOM 2638 N N . ASP A 1 337 ? 33.411 1.830 18.908 1.00 93.31 337 ASP A N 1
ATOM 2639 C CA . ASP A 1 337 ? 32.093 1.706 18.302 1.00 93.31 337 ASP A CA 1
ATOM 2640 C C . ASP A 1 337 ? 31.844 2.876 17.354 1.00 93.31 337 ASP A C 1
ATOM 2642 O O . ASP A 1 337 ? 32.281 3.994 17.612 1.00 93.31 337 ASP A O 1
ATOM 2646 N N . VAL A 1 338 ? 31.154 2.617 16.245 1.00 93.75 338 VAL A N 1
ATOM 2647 C CA . VAL A 1 338 ? 30.840 3.645 15.253 1.00 93.75 338 VAL A CA 1
ATOM 2648 C C . VAL A 1 338 ? 29.358 3.586 14.919 1.00 93.75 338 VAL A C 1
ATOM 2650 O O . VAL A 1 338 ? 28.861 2.563 14.434 1.00 93.75 338 VAL A O 1
ATOM 2653 N N . THR A 1 339 ? 28.668 4.696 15.164 1.00 93.31 339 THR A N 1
ATOM 2654 C CA . THR A 1 339 ? 27.268 4.888 14.773 1.00 93.31 339 THR A CA 1
ATOM 2655 C C . THR A 1 339 ? 27.184 5.161 13.284 1.00 93.31 339 THR A C 1
ATOM 2657 O O . THR A 1 339 ? 27.996 5.913 12.751 1.00 93.31 339 THR A O 1
ATOM 2660 N N . ARG A 1 340 ? 26.205 4.581 12.596 1.00 94.00 340 ARG A N 1
ATOM 2661 C CA . ARG A 1 340 ? 26.047 4.782 11.156 1.00 94.00 340 ARG A CA 1
ATOM 2662 C C . ARG A 1 340 ? 24.624 5.123 10.780 1.00 94.00 340 ARG A C 1
ATOM 2664 O O . ARG A 1 340 ? 23.708 4.443 11.244 1.00 94.00 340 ARG A O 1
ATOM 2671 N N . TYR A 1 341 ? 24.501 6.119 9.910 1.00 94.69 341 TYR A N 1
ATOM 2672 C CA . TYR A 1 341 ? 23.232 6.624 9.408 1.00 94.69 341 TYR A CA 1
ATOM 2673 C C . TYR A 1 341 ? 23.122 6.483 7.891 1.00 94.69 341 TYR A C 1
ATOM 2675 O O . TYR A 1 341 ? 24.091 6.699 7.155 1.00 94.69 341 TYR A O 1
ATOM 2683 N N . SER A 1 342 ? 21.929 6.106 7.436 1.00 95.19 342 SER A N 1
ATOM 2684 C CA . SER A 1 342 ? 21.540 6.045 6.026 1.00 95.19 342 SER A CA 1
ATOM 2685 C C . SER A 1 342 ? 20.259 6.845 5.827 1.00 95.19 342 SER A C 1
ATOM 2687 O O . SER A 1 342 ? 19.190 6.400 6.239 1.00 95.19 342 SER A O 1
ATOM 2689 N N . GLU A 1 343 ? 20.352 7.980 5.143 1.00 96.38 343 GLU A N 1
ATOM 2690 C CA . GLU A 1 343 ? 19.298 8.997 5.140 1.00 96.38 343 GLU A CA 1
ATOM 2691 C C . GLU A 1 343 ? 18.894 9.405 3.715 1.00 96.38 343 GLU A C 1
ATOM 2693 O O . GLU A 1 343 ? 19.749 9.628 2.862 1.00 96.38 343 GLU A O 1
ATOM 2698 N N . MET A 1 344 ? 17.593 9.542 3.441 1.00 96.56 344 MET A N 1
ATOM 2699 C CA . MET A 1 344 ? 17.060 10.076 2.175 1.00 96.56 344 MET A CA 1
ATOM 2700 C C . MET A 1 344 ? 16.302 11.379 2.413 1.00 96.56 344 MET A C 1
ATOM 2702 O O . MET A 1 344 ? 15.249 11.355 3.048 1.00 96.56 344 MET A O 1
ATOM 2706 N N . ILE A 1 345 ? 16.765 12.484 1.825 1.00 95.81 345 ILE A N 1
ATOM 2707 C CA . ILE A 1 345 ? 16.172 13.818 2.009 1.00 95.81 345 ILE A CA 1
ATOM 2708 C C . ILE A 1 345 ? 15.168 14.130 0.891 1.00 95.81 345 ILE A C 1
ATOM 2710 O O . ILE A 1 345 ? 15.518 14.090 -0.283 1.00 95.81 345 ILE A O 1
ATOM 2714 N N . LEU A 1 346 ? 13.927 14.494 1.229 1.00 93.44 346 LEU A N 1
ATOM 2715 C CA . LEU A 1 346 ? 12.883 14.832 0.243 1.00 93.44 346 LEU A CA 1
ATOM 2716 C C . LEU A 1 346 ? 12.852 16.294 -0.191 1.00 93.44 346 LEU A C 1
ATOM 2718 O O . LEU A 1 346 ? 12.307 16.596 -1.256 1.00 93.44 346 LEU A O 1
ATOM 2722 N N . ASN A 1 347 ? 13.373 17.200 0.637 1.00 90.56 347 ASN A N 1
ATOM 2723 C CA . ASN A 1 347 ? 13.253 18.627 0.386 1.00 90.56 347 ASN A CA 1
ATOM 2724 C C . ASN A 1 347 ? 13.891 18.986 -0.968 1.00 90.56 347 ASN A C 1
ATOM 2726 O O . ASN A 1 347 ? 15.079 18.770 -1.209 1.00 90.56 347 ASN A O 1
ATOM 2730 N N . LEU A 1 348 ? 13.078 19.526 -1.881 1.00 88.56 348 LEU A N 1
ATOM 2731 C CA . LEU A 1 348 ? 13.507 19.847 -3.245 1.00 88.56 348 LEU A CA 1
ATOM 2732 C C . LEU A 1 348 ? 14.572 20.950 -3.296 1.00 88.56 348 LEU A C 1
ATOM 2734 O O . LEU A 1 348 ? 15.331 21.015 -4.266 1.00 88.56 348 LEU A O 1
ATOM 2738 N N . GLU A 1 349 ? 14.635 21.789 -2.261 1.00 88.62 349 GLU A N 1
ATOM 2739 C CA . GLU A 1 349 ? 15.585 22.896 -2.152 1.00 88.62 349 GLU A CA 1
ATOM 2740 C C . GLU A 1 349 ? 16.963 22.432 -1.657 1.00 88.62 349 GLU A C 1
ATOM 2742 O O . GLU A 1 349 ? 17.942 23.163 -1.810 1.00 88.62 349 GLU A O 1
ATOM 2747 N N . THR A 1 350 ? 17.088 21.192 -1.161 1.00 89.69 350 THR A N 1
ATOM 2748 C CA . THR A 1 350 ? 18.372 20.640 -0.721 1.00 89.69 350 THR A CA 1
ATOM 2749 C C . THR A 1 350 ? 19.336 20.487 -1.912 1.00 89.69 350 THR A C 1
ATOM 2751 O O . THR A 1 350 ? 19.035 19.782 -2.894 1.00 89.69 350 THR A O 1
ATOM 2754 N N . PRO A 1 351 ? 20.513 21.144 -1.876 1.00 90.00 351 PRO A N 1
ATOM 2755 C CA . PRO A 1 351 ? 21.518 21.023 -2.926 1.00 90.00 351 PRO A CA 1
ATOM 2756 C C . PRO A 1 351 ? 22.350 19.743 -2.765 1.00 90.00 351 PRO A C 1
ATOM 2758 O O . PRO A 1 351 ? 22.457 19.189 -1.679 1.00 90.00 351 PRO A O 1
ATOM 2761 N N . SER A 1 352 ? 23.016 19.304 -3.832 1.00 92.50 352 SER A N 1
ATOM 2762 C CA . SER A 1 352 ? 24.065 18.278 -3.737 1.00 92.50 352 SER A CA 1
ATOM 2763 C C . SER A 1 352 ? 25.359 18.914 -3.220 1.00 92.50 352 SER A C 1
ATOM 2765 O O . SER A 1 352 ? 25.858 19.857 -3.849 1.00 92.50 352 SER A O 1
ATOM 2767 N N . TRP A 1 353 ? 25.909 18.442 -2.096 1.00 94.00 353 TRP A N 1
ATOM 2768 C CA . TRP A 1 353 ? 27.260 18.835 -1.664 1.00 94.00 353 TRP A CA 1
ATOM 2769 C C . TRP A 1 353 ? 28.331 17.895 -2.212 1.00 94.00 353 TRP A C 1
ATOM 2771 O O . TRP A 1 353 ? 29.459 18.332 -2.428 1.00 94.00 353 TRP A O 1
ATOM 2781 N N . CYS A 1 354 ? 27.974 16.649 -2.530 1.00 95.69 354 CYS A N 1
ATOM 2782 C CA . CYS A 1 354 ? 28.799 15.787 -3.363 1.00 95.69 354 CYS A CA 1
ATOM 2783 C C . CYS A 1 354 ? 28.856 16.342 -4.797 1.00 95.69 354 CYS A C 1
ATOM 2785 O O . CYS A 1 354 ? 27.828 16.472 -5.471 1.00 95.69 354 CYS A O 1
ATOM 2787 N N . LYS A 1 355 ? 30.059 16.699 -5.263 1.00 95.00 355 LYS A N 1
ATOM 2788 C CA . LYS A 1 355 ? 30.275 17.304 -6.584 1.00 95.00 355 LYS A CA 1
ATOM 2789 C C . LYS A 1 355 ? 31.553 16.785 -7.261 1.00 95.00 355 LYS A C 1
ATOM 2791 O O . LYS A 1 355 ? 32.494 16.390 -6.574 1.00 95.00 355 LYS A O 1
ATOM 2796 N N . PRO A 1 356 ? 31.625 16.801 -8.606 1.00 94.25 356 PRO A N 1
ATOM 2797 C CA . PRO A 1 356 ? 32.795 16.325 -9.354 1.00 94.25 356 PRO A CA 1
ATOM 2798 C C . PRO A 1 356 ? 34.058 17.186 -9.188 1.00 94.25 356 PRO A C 1
ATOM 2800 O O . PRO A 1 356 ? 35.152 16.747 -9.555 1.00 94.25 356 PRO A O 1
ATOM 2803 N N . ASP A 1 357 ? 33.921 18.423 -8.721 1.00 92.38 357 ASP A N 1
ATOM 2804 C CA . ASP A 1 357 ? 35.001 19.367 -8.420 1.00 92.38 357 ASP A CA 1
ATOM 2805 C C . ASP A 1 357 ? 35.403 19.370 -6.935 1.00 92.38 357 ASP A C 1
ATOM 2807 O O . ASP A 1 357 ? 36.547 19.700 -6.630 1.00 92.38 357 ASP A O 1
ATOM 2811 N N . ASP A 1 358 ? 34.522 18.921 -6.035 1.00 90.56 358 ASP A N 1
ATOM 2812 C CA . ASP A 1 358 ? 34.801 18.734 -4.605 1.00 90.56 358 ASP A CA 1
ATOM 2813 C C . ASP A 1 358 ? 34.311 17.353 -4.110 1.00 90.56 358 ASP A C 1
ATOM 2815 O O . ASP A 1 358 ? 33.240 17.229 -3.504 1.00 90.56 358 ASP A O 1
ATOM 2819 N N . PRO A 1 359 ? 35.076 16.274 -4.369 1.00 92.94 359 PRO A N 1
ATOM 2820 C CA . PRO A 1 359 ? 34.640 14.908 -4.083 1.00 92.94 359 PRO A CA 1
ATOM 2821 C C . PRO A 1 359 ? 34.768 14.513 -2.604 1.00 92.94 359 PRO A C 1
ATOM 2823 O O . PRO A 1 359 ? 34.472 13.368 -2.260 1.00 92.94 359 PRO A O 1
ATOM 2826 N N . LYS A 1 360 ? 35.215 15.416 -1.716 1.00 95.25 360 LYS A N 1
ATOM 2827 C CA . LYS A 1 360 ? 35.502 15.095 -0.303 1.00 95.25 360 LYS A CA 1
ATOM 2828 C C . LYS A 1 360 ? 34.266 14.637 0.483 1.00 95.25 360 LYS A C 1
ATOM 2830 O O . LYS A 1 360 ? 34.421 13.945 1.484 1.00 95.25 360 LYS A O 1
ATOM 2835 N N . LEU A 1 361 ? 33.077 15.040 0.022 1.00 95.19 361 LEU A N 1
ATOM 2836 C CA . LEU A 1 361 ? 31.763 14.701 0.584 1.00 95.19 361 LEU A CA 1
ATOM 2837 C C . LEU A 1 361 ? 31.014 13.658 -0.263 1.00 95.19 361 LEU A C 1
ATOM 2839 O O . LEU A 1 361 ? 29.816 13.455 -0.085 1.00 95.19 361 LEU A O 1
ATOM 2843 N N . CYS A 1 362 ? 31.700 13.027 -1.217 1.00 97.00 362 CYS A N 1
ATOM 2844 C CA . CYS A 1 362 ? 31.170 11.924 -2.008 1.00 97.00 362 CYS A CA 1
ATOM 2845 C C . CYS A 1 362 ? 31.688 10.594 -1.464 1.00 97.00 362 CYS A C 1
ATOM 2847 O O . CYS A 1 362 ? 32.897 10.492 -1.212 1.00 97.00 362 CYS A O 1
ATOM 2849 N N . PRO A 1 363 ? 30.841 9.549 -1.391 1.00 97.06 363 PRO A N 1
ATOM 2850 C CA . PRO A 1 363 ? 31.345 8.224 -1.084 1.00 97.06 363 PRO A CA 1
ATOM 2851 C C . PRO A 1 363 ? 32.368 7.786 -2.146 1.00 97.06 363 PRO A C 1
ATOM 2853 O O . PRO A 1 363 ? 32.212 8.118 -3.323 1.00 97.06 363 PRO A O 1
ATOM 2856 N N . PRO A 1 364 ? 33.423 7.040 -1.776 1.00 96.81 364 PRO A N 1
ATOM 2857 C CA . PRO A 1 364 ? 34.426 6.572 -2.732 1.00 96.81 364 PRO A CA 1
ATOM 2858 C C . PRO A 1 364 ? 33.840 5.781 -3.905 1.00 96.81 364 PRO A C 1
ATOM 2860 O O . PRO A 1 364 ? 34.280 5.932 -5.046 1.00 96.81 364 PRO A O 1
ATOM 2863 N N . TYR A 1 365 ? 32.802 4.981 -3.644 1.00 97.38 365 TYR A N 1
ATOM 2864 C CA . TYR A 1 365 ? 32.157 4.144 -4.649 1.00 97.38 365 TYR A CA 1
ATOM 2865 C C . TYR A 1 365 ? 30.636 4.268 -4.615 1.00 97.38 365 TYR A C 1
ATOM 2867 O O . TYR A 1 365 ? 30.017 4.239 -3.552 1.00 97.38 365 TYR A O 1
ATOM 2875 N N . HIS A 1 366 ? 30.042 4.280 -5.805 1.00 97.62 366 HIS A N 1
ATOM 2876 C CA . HIS A 1 366 ? 28.632 3.986 -6.023 1.00 97.62 366 HIS A CA 1
ATOM 2877 C C . HIS A 1 366 ? 28.493 2.543 -6.520 1.00 97.62 366 HIS A C 1
ATOM 2879 O O . HIS A 1 366 ? 29.241 2.125 -7.408 1.00 97.62 366 HIS A O 1
ATOM 2885 N N . THR A 1 367 ? 27.528 1.796 -5.981 1.00 96.81 367 THR A N 1
ATOM 2886 C CA . THR A 1 367 ? 27.173 0.453 -6.464 1.00 96.81 367 THR A CA 1
ATOM 2887 C C . THR A 1 367 ? 25.791 0.504 -7.108 1.00 96.81 367 THR A C 1
ATOM 2889 O O . THR A 1 367 ? 24.798 0.752 -6.425 1.00 96.81 367 THR A O 1
ATOM 2892 N N . PHE A 1 368 ? 25.724 0.251 -8.414 1.00 92.75 368 PHE A N 1
ATOM 2893 C CA . PHE A 1 368 ? 24.462 0.154 -9.147 1.00 92.75 368 PHE A CA 1
ATOM 2894 C C . PHE A 1 368 ? 23.683 -1.113 -8.750 1.00 92.75 368 PHE A C 1
ATOM 2896 O O . PHE A 1 368 ? 24.295 -2.081 -8.291 1.00 92.75 368 PHE A O 1
ATOM 2903 N N . PRO A 1 369 ? 22.356 -1.169 -8.981 1.00 84.81 369 PRO A N 1
ATOM 2904 C CA . PRO A 1 369 ? 21.535 -2.341 -8.652 1.00 84.81 369 PRO A CA 1
ATOM 2905 C C . PRO A 1 369 ? 22.018 -3.668 -9.256 1.00 84.81 369 PRO A C 1
ATOM 2907 O O . PRO A 1 369 ? 21.837 -4.727 -8.660 1.00 84.81 369 PRO A O 1
ATOM 2910 N N . ASN A 1 370 ? 22.695 -3.616 -10.406 1.00 86.19 370 ASN A N 1
ATOM 2911 C CA . ASN A 1 370 ? 23.306 -4.777 -11.060 1.00 86.19 370 ASN A CA 1
ATOM 2912 C C . ASN A 1 370 ? 24.663 -5.206 -10.451 1.00 86.19 370 ASN A C 1
ATOM 2914 O O . ASN A 1 370 ? 25.326 -6.087 -10.994 1.00 86.19 370 ASN A O 1
ATOM 2918 N N . GLY A 1 371 ? 25.108 -4.563 -9.367 1.00 89.31 371 GLY A N 1
ATOM 2919 C CA . GLY A 1 371 ? 26.378 -4.821 -8.684 1.00 89.31 371 GLY A CA 1
ATOM 2920 C C . GLY A 1 371 ? 27.590 -4.078 -9.258 1.00 89.31 371 GLY A C 1
ATOM 2921 O O . GLY A 1 371 ? 28.683 -4.176 -8.697 1.00 89.31 371 GLY A O 1
ATOM 2922 N N . THR A 1 372 ? 27.429 -3.315 -10.344 1.00 95.00 372 THR A N 1
ATOM 2923 C CA . THR A 1 372 ? 28.531 -2.546 -10.942 1.00 95.00 372 THR A CA 1
ATOM 2924 C C . THR A 1 372 ? 28.992 -1.460 -9.979 1.00 95.00 372 THR A C 1
ATOM 2926 O O . THR A 1 372 ? 28.194 -0.624 -9.559 1.00 95.00 372 THR A O 1
ATOM 2929 N N . LYS A 1 373 ? 30.290 -1.434 -9.671 1.00 97.12 373 LYS A N 1
ATOM 2930 C CA . LYS A 1 373 ? 30.903 -0.391 -8.843 1.00 97.12 373 LYS A CA 1
ATOM 2931 C C . LYS A 1 373 ? 31.579 0.665 -9.705 1.00 97.12 373 LYS A C 1
ATOM 2933 O O . LYS A 1 373 ? 32.335 0.335 -10.618 1.00 97.12 373 LYS A O 1
ATOM 2938 N N . VAL A 1 374 ? 31.331 1.930 -9.389 1.00 97.62 374 VAL A N 1
ATOM 2939 C CA . VAL A 1 374 ? 31.961 3.082 -10.042 1.00 97.62 374 VAL A CA 1
ATOM 2940 C C . VAL A 1 374 ? 32.612 3.952 -8.984 1.00 97.62 374 VAL A C 1
ATOM 2942 O O . VAL A 1 374 ? 31.981 4.314 -7.994 1.00 97.62 374 VAL A O 1
ATOM 2945 N N . HIS A 1 375 ? 33.886 4.261 -9.197 1.00 97.88 375 HIS A N 1
ATOM 2946 C CA . HIS A 1 375 ? 34.654 5.121 -8.311 1.00 97.88 375 HIS A CA 1
ATOM 2947 C C . HIS A 1 375 ? 34.335 6.598 -8.573 1.00 97.88 375 HIS A C 1
ATOM 2949 O O . HIS A 1 375 ? 34.165 6.996 -9.726 1.00 97.88 375 HIS A O 1
ATOM 2955 N N . ARG A 1 376 ? 34.329 7.428 -7.527 1.00 96.06 376 ARG A N 1
ATOM 2956 C CA . ARG A 1 376 ? 34.040 8.876 -7.592 1.00 96.06 376 ARG A CA 1
ATOM 2957 C C . ARG A 1 376 ? 35.006 9.710 -8.433 1.00 96.06 376 ARG A C 1
ATOM 2959 O O . ARG A 1 376 ? 34.787 10.905 -8.582 1.00 96.06 376 ARG A O 1
ATOM 2966 N N . THR A 1 377 ? 36.085 9.136 -8.964 1.00 95.25 377 THR A N 1
ATOM 2967 C CA . THR A 1 377 ? 36.952 9.817 -9.946 1.00 95.25 377 THR A CA 1
ATOM 2968 C C . THR A 1 377 ? 36.473 9.634 -11.385 1.00 95.25 377 THR A C 1
ATOM 2970 O O . THR A 1 377 ? 36.884 10.394 -12.262 1.00 95.25 377 THR A O 1
ATOM 2973 N N . ASP A 1 378 ? 35.582 8.674 -11.646 1.00 96.56 378 ASP A N 1
ATOM 2974 C CA . ASP A 1 378 ? 34.948 8.493 -12.950 1.00 96.56 378 ASP A CA 1
ATOM 2975 C C . ASP A 1 378 ? 33.772 9.463 -13.102 1.00 96.56 378 ASP A C 1
ATOM 2977 O O . ASP A 1 378 ? 32.601 9.122 -12.903 1.00 96.56 378 ASP A O 1
ATOM 2981 N N . LYS A 1 379 ? 34.108 10.701 -13.477 1.00 94.75 379 LYS A N 1
ATOM 2982 C CA . LYS A 1 379 ? 33.150 11.808 -13.587 1.00 94.75 379 LYS A CA 1
ATOM 2983 C C . LYS A 1 379 ? 32.010 11.555 -14.577 1.00 94.75 379 LYS A C 1
ATOM 2985 O O . LYS A 1 379 ? 30.994 12.234 -14.507 1.00 94.75 379 LYS A O 1
ATOM 2990 N N . SER A 1 380 ? 32.187 10.616 -15.508 1.00 94.31 380 SER A N 1
ATOM 2991 C CA . SER A 1 380 ? 31.213 10.331 -16.566 1.00 94.31 380 SER A CA 1
ATOM 2992 C C . SER A 1 380 ? 30.097 9.384 -16.127 1.00 94.31 380 SER A C 1
ATOM 2994 O O . SER A 1 380 ? 28.995 9.446 -16.667 1.00 94.31 380 SER A O 1
ATOM 2996 N N . ARG A 1 381 ? 30.377 8.507 -15.155 1.00 95.25 381 ARG A N 1
ATOM 2997 C CA . ARG A 1 381 ? 29.448 7.457 -14.708 1.00 95.25 381 ARG A CA 1
ATOM 2998 C C . ARG A 1 381 ? 28.997 7.607 -13.261 1.00 95.25 381 ARG A C 1
ATOM 3000 O O . ARG A 1 381 ? 27.986 7.016 -12.888 1.00 95.25 381 ARG A O 1
ATOM 3007 N N . TYR A 1 382 ? 29.743 8.336 -12.434 1.00 98.06 382 TYR A N 1
ATOM 3008 C CA . TYR A 1 382 ? 29.413 8.495 -11.024 1.00 98.06 382 TYR A CA 1
ATOM 3009 C C . TYR A 1 382 ? 28.206 9.438 -10.833 1.00 98.06 382 TYR A C 1
ATOM 3011 O O . TYR A 1 382 ? 28.238 10.568 -11.325 1.00 98.06 382 TYR A O 1
ATOM 3019 N N . PRO A 1 383 ? 27.146 9.031 -10.107 1.00 97.00 383 PRO A N 1
ATOM 3020 C CA . PRO A 1 383 ? 25.935 9.836 -9.972 1.00 97.00 383 PRO A CA 1
ATOM 3021 C C . PRO A 1 383 ? 26.057 10.850 -8.823 1.00 97.00 383 PRO A C 1
ATOM 3023 O O . PRO A 1 383 ? 25.458 10.667 -7.767 1.00 97.00 383 PRO A O 1
ATOM 3026 N N . TYR A 1 384 ? 26.835 11.922 -9.008 1.00 97.25 384 TYR A N 1
ATOM 3027 C CA . TYR A 1 384 ? 27.071 12.927 -7.952 1.00 97.25 384 TYR A CA 1
ATOM 3028 C C . TYR A 1 384 ? 25.776 13.509 -7.377 1.00 97.25 384 TYR A C 1
ATOM 3030 O O . TYR A 1 384 ? 25.632 13.579 -6.164 1.00 97.25 384 TYR A O 1
ATOM 3038 N N . GLU A 1 385 ? 24.807 13.842 -8.236 1.00 95.62 385 GLU A N 1
ATOM 3039 C CA . GLU A 1 385 ? 23.528 14.452 -7.839 1.00 95.62 385 GLU A CA 1
ATOM 3040 C C . GLU A 1 385 ? 22.634 13.537 -6.988 1.00 95.62 385 GLU A C 1
ATOM 3042 O O . GLU A 1 385 ? 21.657 14.000 -6.400 1.00 95.62 385 GLU A O 1
ATOM 3047 N N . ALA A 1 386 ? 22.958 12.244 -6.910 1.00 96.75 386 ALA A N 1
ATOM 3048 C CA . ALA A 1 386 ? 22.232 11.280 -6.096 1.00 96.75 386 ALA A CA 1
ATOM 3049 C C . ALA A 1 386 ? 22.616 11.339 -4.607 1.00 96.75 386 ALA A C 1
ATOM 3051 O O . ALA A 1 386 ? 21.927 10.738 -3.781 1.00 96.75 386 ALA A O 1
ATOM 3052 N N . TYR A 1 387 ? 23.696 12.047 -4.261 1.00 97.44 387 TYR A N 1
ATOM 3053 C CA . TYR A 1 387 ? 24.248 12.126 -2.912 1.00 97.44 387 TYR A CA 1
ATOM 3054 C C . TYR A 1 387 ? 24.223 13.563 -2.402 1.00 97.44 387 TYR A C 1
ATOM 3056 O O . TYR A 1 387 ? 24.757 14.462 -3.040 1.00 97.44 387 TYR A O 1
ATOM 3064 N N . HIS A 1 388 ? 23.668 13.783 -1.213 1.00 95.69 388 HIS A N 1
ATOM 3065 C CA . HIS A 1 388 ? 23.854 15.056 -0.526 1.00 95.69 388 HIS A CA 1
ATOM 3066 C C . HIS A 1 388 ? 25.241 15.094 0.124 1.00 95.69 388 HIS A C 1
ATOM 3068 O O . HIS A 1 388 ? 26.041 15.962 -0.224 1.00 95.69 388 HIS A O 1
ATOM 3074 N N . LEU A 1 389 ? 25.538 14.116 0.988 1.00 94.88 389 LEU A N 1
ATOM 3075 C CA . LEU A 1 389 ? 26.723 14.073 1.848 1.00 94.88 389 LEU A CA 1
ATOM 3076 C C . LEU A 1 389 ? 27.133 12.624 2.159 1.00 94.88 389 LEU A C 1
ATOM 3078 O O . LEU A 1 389 ? 26.299 11.793 2.502 1.00 94.88 389 LEU A O 1
ATOM 3082 N N . HIS A 1 390 ? 28.432 12.340 2.119 1.00 97.06 390 HIS A N 1
ATOM 3083 C CA . HIS A 1 390 ? 29.068 11.245 2.853 1.00 97.06 390 HIS A CA 1
ATOM 3084 C C . HIS A 1 390 ? 30.171 11.826 3.731 1.00 97.06 390 HIS A C 1
ATOM 3086 O O . HIS A 1 390 ? 31.035 12.549 3.232 1.00 97.06 390 HIS A O 1
ATOM 3092 N N . CYS A 1 391 ? 30.146 11.511 5.022 1.00 96.12 391 CYS A N 1
ATOM 3093 C CA . CYS A 1 391 ? 31.230 11.839 5.939 1.00 96.12 391 CYS A CA 1
ATOM 3094 C C . CYS A 1 391 ? 31.722 10.577 6.651 1.00 96.12 391 CYS A C 1
ATOM 3096 O O . CYS A 1 391 ? 30.944 9.674 6.955 1.00 96.12 391 CYS A O 1
ATOM 3098 N N . THR A 1 392 ? 33.031 10.492 6.882 1.00 95.88 392 THR A N 1
ATOM 3099 C CA . THR A 1 392 ? 33.703 9.273 7.361 1.00 95.88 392 THR A CA 1
ATOM 3100 C C . THR A 1 392 ? 33.813 9.239 8.886 1.00 95.88 392 THR A C 1
ATOM 3102 O O . THR A 1 392 ? 33.851 10.301 9.515 1.00 95.88 392 THR A O 1
ATOM 3105 N N . PRO A 1 393 ? 33.945 8.052 9.508 1.00 95.75 393 PRO A N 1
ATOM 3106 C CA . PRO A 1 393 ? 34.121 7.976 10.951 1.00 95.75 393 PRO A CA 1
ATOM 3107 C C . PRO A 1 393 ? 35.447 8.588 11.397 1.00 95.75 393 PRO A C 1
ATOM 3109 O O . PRO A 1 393 ? 36.494 8.373 10.787 1.00 95.75 393 PRO A O 1
ATOM 3112 N N . GLY A 1 394 ? 35.407 9.333 12.503 1.00 94.19 394 GLY A N 1
ATOM 3113 C CA . GLY A 1 394 ? 36.570 10.045 13.037 1.00 94.19 394 GLY A CA 1
ATOM 3114 C C . GLY A 1 394 ? 37.686 9.151 13.595 1.00 94.19 394 GLY A C 1
ATOM 3115 O O . GLY A 1 394 ? 38.763 9.657 13.893 1.00 94.19 394 GLY A O 1
ATOM 3116 N N . ASN A 1 395 ? 37.441 7.845 13.730 1.00 94.62 395 ASN A N 1
ATOM 3117 C CA . ASN A 1 395 ? 38.414 6.826 14.138 1.00 94.62 395 ASN A CA 1
ATOM 3118 C C . ASN A 1 395 ? 38.790 5.858 12.993 1.00 94.62 395 ASN A C 1
ATOM 3120 O O . ASN A 1 395 ? 39.274 4.759 13.256 1.00 94.62 395 ASN A O 1
ATOM 3124 N N . GLY A 1 396 ? 38.517 6.212 11.731 1.00 94.06 396 GLY A N 1
ATOM 3125 C CA . GLY A 1 396 ? 38.942 5.417 10.576 1.00 94.06 396 GLY A CA 1
ATOM 3126 C C . GLY A 1 396 ? 40.430 5.612 10.268 1.00 94.06 396 GLY A C 1
ATOM 3127 O O . GLY A 1 396 ? 40.862 6.729 9.996 1.00 94.06 396 GLY A O 1
ATOM 3128 N N . GLU A 1 397 ? 41.214 4.532 10.277 1.00 91.94 397 GLU A N 1
ATOM 3129 C CA . GLU A 1 397 ? 42.675 4.588 10.077 1.00 91.94 397 GLU A CA 1
ATOM 3130 C C . GLU A 1 397 ? 43.095 4.558 8.597 1.00 91.94 397 GLU A C 1
ATOM 3132 O O . GLU A 1 397 ? 44.177 5.020 8.235 1.00 91.94 397 GLU A O 1
ATOM 3137 N N . HIS A 1 398 ? 42.234 4.035 7.723 1.00 94.31 398 HIS A N 1
ATOM 3138 C CA . HIS A 1 398 ? 42.533 3.748 6.317 1.00 94.31 398 HIS A CA 1
ATOM 3139 C C . HIS A 1 398 ? 41.558 4.438 5.356 1.00 94.31 398 HIS A C 1
ATOM 3141 O O . HIS A 1 398 ? 41.222 3.911 4.294 1.00 94.31 398 HIS A O 1
ATOM 3147 N N . VAL A 1 399 ? 41.063 5.614 5.741 1.00 93.69 399 VAL A N 1
ATOM 3148 C CA . VAL A 1 399 ? 40.095 6.378 4.948 1.00 93.69 399 VAL A CA 1
ATOM 3149 C C . VAL A 1 399 ? 40.736 6.907 3.659 1.00 93.69 399 VAL A C 1
ATOM 3151 O O . VAL A 1 399 ? 41.786 7.551 3.683 1.00 93.69 399 VAL A O 1
ATOM 3154 N N . GLU A 1 400 ? 40.074 6.670 2.524 1.00 94.44 400 GLU A N 1
ATOM 3155 C CA . GLU A 1 400 ? 40.525 7.127 1.208 1.00 94.44 400 GLU A CA 1
ATOM 3156 C C . GLU A 1 400 ? 40.444 8.657 1.063 1.00 94.44 400 GLU A C 1
ATOM 3158 O O . GLU A 1 400 ? 39.370 9.253 1.171 1.00 94.44 400 GLU A O 1
ATOM 3163 N N . GLN A 1 401 ? 41.573 9.294 0.737 1.00 93.56 401 GLN A N 1
ATOM 3164 C CA . GLN A 1 401 ? 41.648 10.742 0.532 1.00 93.56 401 GLN A CA 1
ATOM 3165 C C . GLN A 1 401 ? 41.312 11.158 -0.913 1.00 93.56 401 GLN A C 1
ATOM 3167 O O . GLN A 1 401 ? 41.710 10.464 -1.850 1.00 93.56 401 GLN A O 1
ATOM 3172 N N . PRO A 1 402 ? 40.647 12.314 -1.123 1.00 93.50 402 PRO A N 1
ATOM 3173 C CA . PRO A 1 402 ? 40.180 13.264 -0.105 1.00 93.50 402 PRO A CA 1
ATOM 3174 C C . PRO A 1 402 ? 38.891 12.797 0.596 1.00 93.50 402 PRO A C 1
ATOM 3176 O O . PRO A 1 402 ? 37.968 12.310 -0.053 1.00 93.50 402 PRO A O 1
ATOM 3179 N N . SER A 1 403 ? 38.792 12.989 1.911 1.00 92.12 403 SER A N 1
ATOM 3180 C CA . SER A 1 403 ? 37.589 12.671 2.701 1.00 92.12 403 SER A CA 1
ATOM 3181 C C . SER A 1 403 ? 37.330 13.716 3.784 1.00 92.12 403 SER A C 1
ATOM 3183 O O . SER A 1 403 ? 38.280 14.184 4.412 1.00 92.12 403 SER A O 1
ATOM 3185 N N . GLY A 1 404 ? 36.063 14.028 4.063 1.00 91.31 404 GLY A N 1
ATOM 3186 C CA . GLY A 1 404 ? 35.666 14.782 5.255 1.00 91.31 404 GLY A CA 1
ATOM 3187 C C . GLY A 1 404 ? 35.204 13.856 6.390 1.00 91.31 404 GLY A C 1
ATOM 3188 O O . GLY A 1 404 ? 34.273 13.080 6.165 1.00 91.31 404 GLY A O 1
ATOM 3189 N N . PRO A 1 405 ? 35.792 13.914 7.603 1.00 93.06 405 PRO A N 1
ATOM 3190 C CA . PRO A 1 405 ? 35.220 13.219 8.751 1.00 93.06 405 PRO A CA 1
ATOM 3191 C C . PRO A 1 405 ? 33.891 13.864 9.155 1.00 93.06 405 PRO A C 1
ATOM 3193 O O . PRO A 1 405 ? 33.708 15.071 8.989 1.00 93.06 405 PRO A O 1
ATOM 3196 N N . CYS A 1 406 ? 32.971 13.071 9.703 1.00 93.25 406 CYS A N 1
ATOM 3197 C CA . CYS A 1 406 ? 31.767 13.626 10.313 1.00 93.25 406 CYS A CA 1
ATOM 3198 C C . CYS A 1 406 ? 32.119 14.502 11.520 1.00 93.25 406 CYS A C 1
ATOM 3200 O O . CYS A 1 406 ? 33.185 14.346 12.126 1.00 93.25 406 CYS A O 1
ATOM 3202 N N . ASP A 1 407 ? 31.194 15.387 11.905 1.00 88.69 407 ASP A N 1
ATOM 3203 C CA . ASP A 1 407 ? 31.336 16.160 13.137 1.00 88.69 407 ASP A CA 1
ATOM 3204 C C . ASP A 1 407 ? 31.586 15.208 14.329 1.00 88.69 407 ASP A C 1
ATOM 3206 O O . ASP A 1 407 ? 30.807 14.270 14.532 1.00 88.69 407 ASP A O 1
ATOM 3210 N N . PRO A 1 408 ? 32.664 15.404 15.108 1.00 89.38 408 PRO A N 1
ATOM 3211 C CA . PRO A 1 408 ? 33.086 14.440 16.121 1.00 89.38 408 PRO A CA 1
ATOM 3212 C C . PRO A 1 408 ? 32.333 14.578 17.452 1.00 89.38 408 PRO A C 1
ATOM 3214 O O . PRO A 1 408 ? 32.679 13.876 18.402 1.00 89.38 408 PRO A O 1
ATOM 3217 N N . TYR A 1 409 ? 31.364 15.497 17.534 1.00 86.69 409 TYR A N 1
ATOM 3218 C CA . TYR A 1 409 ? 30.674 15.891 18.763 1.00 86.69 409 TYR A CA 1
ATOM 3219 C C . TYR A 1 409 ? 29.165 15.608 18.727 1.00 86.69 409 TYR A C 1
ATOM 3221 O O . TYR A 1 409 ? 28.490 15.697 19.747 1.00 86.69 409 TYR A O 1
ATOM 3229 N N . SER A 1 410 ? 28.595 15.288 17.566 1.00 81.75 410 SER A N 1
ATOM 3230 C CA . SER A 1 410 ? 27.146 15.106 17.410 1.00 81.75 410 SER A CA 1
ATOM 3231 C C . SER A 1 410 ? 26.603 13.855 18.100 1.00 81.75 410 SER A C 1
ATOM 3233 O O . SER A 1 410 ? 25.414 13.808 18.430 1.00 81.75 410 SER A O 1
ATOM 3235 N N . ASN A 1 411 ? 27.483 12.883 18.346 1.00 87.19 411 ASN A N 1
ATOM 3236 C CA . ASN A 1 411 ? 27.237 11.622 19.035 1.00 87.19 411 ASN A CA 1
ATOM 3237 C C . ASN A 1 411 ? 28.386 11.325 20.024 1.00 87.19 411 ASN A C 1
ATOM 3239 O O . ASN A 1 411 ? 29.493 11.826 19.817 1.00 87.19 411 ASN A O 1
ATOM 3243 N N . PRO A 1 412 ? 28.162 10.513 21.081 1.00 85.12 412 PRO A N 1
ATOM 3244 C CA . PRO A 1 412 ? 29.198 10.198 22.063 1.00 85.12 412 PRO A CA 1
ATOM 3245 C C . PRO A 1 412 ? 30.395 9.469 21.441 1.00 85.12 412 PRO A C 1
ATOM 3247 O O . PRO A 1 412 ? 31.541 9.711 21.806 1.00 85.12 412 PRO A O 1
ATOM 3250 N N . GLN A 1 413 ? 30.116 8.576 20.496 1.00 90.69 413 GLN A N 1
ATOM 3251 C CA . GLN A 1 413 ? 31.076 7.791 19.729 1.00 90.69 413 GLN A CA 1
ATOM 3252 C C . GLN A 1 413 ? 31.217 8.324 18.292 1.00 90.69 413 GLN A C 1
ATOM 3254 O O . GLN A 1 413 ? 30.333 9.053 17.828 1.00 90.69 413 GLN A O 1
ATOM 3259 N N . PRO A 1 414 ? 32.293 7.964 17.561 1.00 93.62 414 PRO A N 1
ATOM 3260 C CA . PRO A 1 414 ? 32.438 8.300 16.147 1.00 93.62 414 PRO A CA 1
ATOM 3261 C C . PRO A 1 414 ? 31.203 7.920 15.326 1.00 93.62 414 PRO A C 1
ATOM 3263 O O . PRO A 1 414 ? 30.534 6.922 15.602 1.00 93.62 414 PRO A O 1
ATOM 3266 N N . GLN A 1 415 ? 30.925 8.697 14.284 1.00 93.62 415 GLN A N 1
ATOM 3267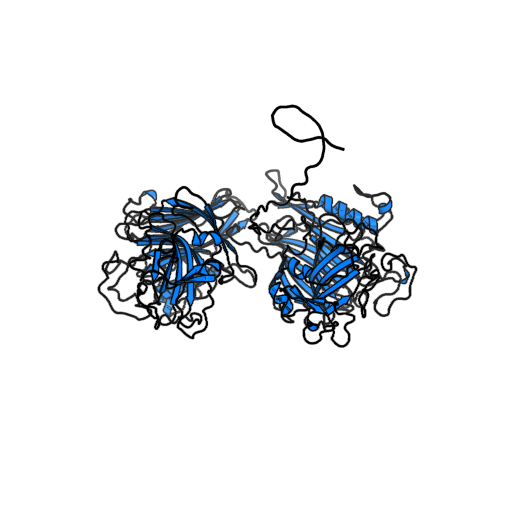 C CA . GLN A 1 415 ? 29.774 8.483 13.413 1.00 93.62 415 GLN A CA 1
ATOM 3268 C C . GLN A 1 415 ? 30.161 8.492 11.935 1.00 93.62 415 GLN A C 1
ATOM 3270 O O . GLN A 1 415 ? 31.119 9.156 11.548 1.00 93.62 415 GLN A O 1
ATOM 3275 N N . GLU A 1 416 ? 29.390 7.785 11.121 1.00 95.50 416 GLU A N 1
ATOM 3276 C CA . GLU A 1 416 ? 29.422 7.838 9.662 1.00 95.50 416 GLU A CA 1
ATOM 3277 C C . GLU A 1 416 ? 28.012 8.164 9.162 1.00 95.50 416 GLU A C 1
ATOM 3279 O O . GLU A 1 416 ? 27.054 7.495 9.554 1.00 95.50 416 GLU A O 1
ATOM 3284 N N . ILE A 1 417 ? 27.871 9.179 8.311 1.00 95.62 417 ILE A N 1
ATOM 3285 C CA . ILE A 1 417 ? 26.570 9.598 7.775 1.00 95.62 417 ILE A CA 1
ATOM 3286 C C . ILE A 1 417 ? 26.630 9.518 6.257 1.00 95.62 417 ILE A C 1
ATOM 3288 O O . ILE A 1 417 ? 27.583 9.997 5.632 1.00 95.62 417 ILE A O 1
ATOM 3292 N N . LEU A 1 418 ? 25.599 8.916 5.672 1.00 97.12 418 LEU A N 1
ATOM 3293 C CA . LEU A 1 418 ? 25.395 8.866 4.237 1.00 97.12 418 LEU A CA 1
ATOM 3294 C C . LEU A 1 418 ? 23.988 9.357 3.889 1.00 97.12 418 LEU A C 1
ATOM 3296 O O . LEU A 1 418 ? 23.000 8.669 4.137 1.00 97.12 418 LEU A O 1
ATOM 3300 N N . GLN A 1 419 ? 23.926 10.528 3.263 1.00 97.31 419 GLN A N 1
ATOM 3301 C CA . GLN A 1 419 ? 22.697 11.207 2.874 1.00 97.31 419 GLN A CA 1
ATOM 3302 C C . GLN A 1 419 ? 22.536 11.182 1.351 1.00 97.31 419 GLN A C 1
ATOM 3304 O O . GLN A 1 419 ? 23.423 11.615 0.605 1.00 97.31 419 GLN A O 1
ATOM 3309 N N . ILE A 1 420 ? 21.391 10.700 0.880 1.00 97.75 420 ILE A N 1
ATOM 3310 C CA . ILE A 1 420 ? 21.031 10.603 -0.536 1.00 97.75 420 ILE A CA 1
ATOM 3311 C C . ILE A 1 420 ? 19.870 11.539 -0.890 1.00 97.75 420 ILE A C 1
ATOM 3313 O O . ILE A 1 420 ? 19.099 11.971 -0.032 1.00 97.75 420 ILE A O 1
ATOM 3317 N N . LEU A 1 421 ? 19.768 11.854 -2.181 1.00 97.38 421 LEU A N 1
ATOM 3318 C CA . LEU A 1 421 ? 18.747 12.726 -2.763 1.00 97.38 421 LEU A CA 1
ATOM 3319 C C . LEU A 1 421 ? 17.912 11.977 -3.814 1.00 97.38 421 LEU A C 1
ATOM 3321 O O . LEU A 1 421 ? 18.406 11.010 -4.402 1.00 97.38 421 LEU A O 1
ATOM 3325 N N . PRO A 1 422 ? 16.678 12.435 -4.110 1.00 96.75 422 PRO A N 1
ATOM 3326 C CA . PRO A 1 422 ? 15.841 11.890 -5.169 1.00 96.75 422 PRO A CA 1
ATOM 3327 C C . PRO A 1 422 ? 16.576 11.831 -6.508 1.00 96.75 422 PRO A C 1
ATOM 3329 O O . PRO A 1 422 ? 16.970 12.863 -7.054 1.00 96.75 422 PRO A O 1
ATOM 3332 N N . HIS A 1 423 ? 16.748 10.624 -7.046 1.00 96.62 423 HIS A N 1
ATOM 3333 C CA . HIS A 1 423 ? 17.520 10.398 -8.266 1.00 96.62 423 HIS A CA 1
ATOM 3334 C C . HIS A 1 423 ? 17.126 9.067 -8.932 1.00 96.62 423 HIS A C 1
ATOM 3336 O O . HIS A 1 423 ? 16.842 8.097 -8.224 1.00 96.62 423 HIS A O 1
ATOM 3342 N N . PRO A 1 424 ? 17.148 8.949 -10.278 1.00 95.56 424 PRO A N 1
ATOM 3343 C CA . PRO A 1 424 ? 16.709 7.734 -10.976 1.00 95.56 424 PRO A CA 1
ATOM 3344 C C . PRO A 1 424 ? 17.440 6.448 -10.576 1.00 95.56 424 PRO A C 1
ATOM 3346 O O . PRO A 1 424 ? 16.854 5.371 -10.631 1.00 95.56 424 PRO A O 1
ATOM 3349 N N . VAL A 1 425 ? 18.696 6.550 -10.127 1.00 95.94 425 VAL A N 1
ATOM 3350 C CA . VAL A 1 425 ? 19.495 5.393 -9.669 1.00 95.94 425 VAL A CA 1
ATOM 3351 C C . VAL A 1 425 ? 18.906 4.694 -8.439 1.00 95.94 425 VAL A C 1
ATOM 3353 O O . VAL A 1 425 ? 19.267 3.552 -8.161 1.00 95.94 425 VAL A O 1
ATOM 3356 N N . TRP A 1 426 ? 17.979 5.344 -7.730 1.00 94.88 426 TRP A N 1
ATOM 3357 C CA . TRP A 1 426 ? 17.283 4.771 -6.579 1.00 94.88 426 TRP A CA 1
ATOM 3358 C C . TRP A 1 426 ? 15.940 4.118 -6.928 1.00 94.88 426 TRP A C 1
ATOM 3360 O O . TRP A 1 426 ? 15.339 3.472 -6.070 1.00 94.88 426 TRP A O 1
ATOM 3370 N N . GLY A 1 427 ? 15.480 4.249 -8.179 1.00 88.81 427 GLY A N 1
ATOM 3371 C CA . GLY A 1 427 ? 14.143 3.825 -8.602 1.00 88.81 427 GLY A CA 1
ATOM 3372 C C . GLY A 1 427 ? 13.878 2.330 -8.428 1.00 88.81 427 GLY A C 1
ATOM 3373 O O . GLY A 1 427 ? 12.804 1.958 -7.975 1.00 88.81 427 GLY A O 1
ATOM 3374 N N . GLU A 1 428 ? 14.868 1.468 -8.684 1.00 83.75 428 GLU A N 1
ATOM 3375 C CA . GLU A 1 428 ? 14.728 0.013 -8.476 1.00 83.75 428 GLU A CA 1
ATOM 3376 C C . GLU A 1 428 ? 14.530 -0.391 -7.004 1.00 83.75 428 GLU A C 1
ATOM 3378 O O . GLU A 1 428 ? 14.112 -1.515 -6.724 1.00 83.75 428 GLU A O 1
ATOM 3383 N N . TYR A 1 429 ? 14.829 0.510 -6.064 1.00 81.88 429 TYR A N 1
ATOM 3384 C CA . TYR A 1 429 ? 14.609 0.304 -4.634 1.00 81.88 429 TYR A CA 1
ATOM 3385 C C . TYR A 1 429 ? 13.291 0.937 -4.144 1.00 81.88 429 TYR A C 1
ATOM 3387 O O . TYR A 1 429 ? 13.027 0.914 -2.943 1.00 81.88 429 TYR A O 1
ATOM 3395 N N . GLY A 1 430 ? 12.483 1.522 -5.039 1.00 85.94 430 GLY A N 1
ATOM 3396 C CA . GLY A 1 430 ? 11.203 2.175 -4.722 1.00 85.94 430 GLY A CA 1
ATOM 3397 C C . GLY A 1 430 ? 11.320 3.599 -4.160 1.00 85.94 430 GLY A C 1
ATOM 3398 O O . GLY A 1 430 ? 10.331 4.189 -3.726 1.00 85.94 430 GLY A O 1
ATOM 3399 N N . TYR A 1 431 ? 12.525 4.174 -4.154 1.00 93.44 431 TYR A N 1
ATOM 3400 C CA . TYR A 1 431 ? 12.786 5.525 -3.653 1.00 93.44 431 TYR A CA 1
ATOM 3401 C C . TYR A 1 431 ? 12.455 6.612 -4.700 1.00 93.44 431 TYR A C 1
ATOM 3403 O O . TYR A 1 431 ? 12.427 6.327 -5.901 1.00 93.44 431 TYR A O 1
ATOM 3411 N N . PRO A 1 432 ? 12.240 7.875 -4.272 1.00 92.81 432 PRO A N 1
ATOM 3412 C CA . PRO A 1 432 ? 12.024 9.008 -5.168 1.00 92.81 432 PRO A CA 1
ATOM 3413 C C . PRO A 1 432 ? 13.048 9.088 -6.311 1.00 92.81 432 PRO A C 1
ATOM 3415 O O . PRO A 1 432 ? 14.259 9.101 -6.083 1.00 92.81 432 PRO A O 1
ATOM 3418 N N . THR A 1 433 ? 12.561 9.212 -7.548 1.00 93.06 433 THR A N 1
ATOM 3419 C CA . THR A 1 433 ? 13.419 9.291 -8.749 1.00 93.06 433 THR A CA 1
ATOM 3420 C C . THR A 1 433 ? 13.665 10.720 -9.223 1.00 93.06 433 THR A C 1
ATOM 3422 O O . THR A 1 433 ? 14.527 10.947 -10.070 1.00 93.06 433 THR A O 1
ATOM 3425 N N . LYS A 1 434 ? 12.903 11.689 -8.702 1.00 90.94 434 LYS A N 1
ATOM 3426 C CA . LYS A 1 434 ? 12.972 13.109 -9.065 1.00 90.94 434 LYS A CA 1
ATOM 3427 C C . LYS A 1 434 ? 12.690 13.978 -7.844 1.00 90.94 434 LYS A C 1
ATOM 3429 O O . LYS A 1 434 ? 11.871 13.614 -7.001 1.00 90.94 434 LYS A O 1
ATOM 3434 N N . LYS A 1 435 ? 13.330 15.148 -7.776 1.00 90.62 435 LYS A N 1
ATOM 3435 C CA . LYS A 1 435 ? 13.059 16.143 -6.729 1.00 90.62 435 LYS A CA 1
ATOM 3436 C C . LYS A 1 435 ? 11.577 16.537 -6.727 1.00 90.62 435 LYS A C 1
ATOM 3438 O O . LYS A 1 435 ? 10.985 16.714 -7.790 1.00 90.62 435 LYS A O 1
ATOM 3443 N N . GLY A 1 436 ? 10.999 16.669 -5.535 1.00 87.81 436 GLY A N 1
ATOM 3444 C CA . GLY A 1 436 ? 9.585 17.000 -5.330 1.00 87.81 436 GLY A CA 1
ATOM 3445 C C . GLY A 1 436 ? 8.626 15.803 -5.284 1.00 87.81 436 GLY A C 1
ATOM 3446 O O . GLY A 1 436 ? 7.497 15.977 -4.839 1.00 87.81 436 GLY A O 1
ATOM 3447 N N . GLN A 1 437 ? 9.047 14.595 -5.681 1.00 86.44 437 GLN A N 1
ATOM 3448 C CA . GLN A 1 437 ? 8.213 13.393 -5.561 1.00 86.44 437 GLN A CA 1
ATOM 3449 C C . GLN A 1 437 ? 7.986 13.032 -4.084 1.00 86.44 437 GLN A C 1
ATOM 3451 O O . GLN A 1 437 ? 8.942 12.879 -3.323 1.00 86.44 437 GLN A O 1
ATOM 3456 N N . GLY A 1 438 ? 6.721 12.876 -3.693 1.00 82.44 438 GLY A N 1
ATOM 3457 C CA . GLY A 1 438 ? 6.286 12.641 -2.316 1.00 82.44 438 GLY A CA 1
ATOM 3458 C C . GLY A 1 438 ? 6.520 13.808 -1.359 1.00 82.44 438 GLY A C 1
ATOM 3459 O O . GLY A 1 438 ? 6.569 13.603 -0.144 1.00 82.44 438 GLY A O 1
ATOM 3460 N N . TRP A 1 439 ? 6.707 15.014 -1.903 1.00 90.44 439 TRP A N 1
ATOM 3461 C CA . TRP A 1 439 ? 6.845 16.247 -1.136 1.00 90.44 439 TRP A CA 1
ATOM 3462 C C . TRP A 1 439 ? 5.488 16.937 -0.911 1.00 90.44 439 TRP A C 1
ATOM 3464 O O . TRP A 1 439 ? 4.430 16.315 -0.992 1.00 90.44 439 TRP A O 1
ATOM 3474 N N . ILE A 1 440 ? 5.506 18.230 -0.576 1.00 85.44 440 ILE A N 1
ATOM 3475 C CA . ILE A 1 440 ? 4.320 19.035 -0.280 1.00 85.44 440 ILE A CA 1
ATOM 3476 C C . ILE A 1 440 ? 3.293 18.939 -1.415 1.00 85.44 440 ILE A C 1
ATOM 3478 O O . ILE A 1 440 ? 3.584 19.276 -2.561 1.00 85.44 440 ILE A O 1
ATOM 3482 N N . GLY A 1 441 ? 2.074 18.518 -1.066 1.00 72.69 441 GLY A N 1
ATOM 3483 C CA . GLY A 1 441 ? 0.967 18.348 -2.013 1.00 72.69 441 GLY A CA 1
ATOM 3484 C C . GLY A 1 441 ? 0.941 17.002 -2.746 1.00 72.69 441 GLY A C 1
ATOM 3485 O O . GLY A 1 441 ? 0.008 16.772 -3.513 1.00 72.69 441 GLY A O 1
ATOM 3486 N N . ASP A 1 442 ? 1.898 16.107 -2.478 1.00 74.81 442 ASP A N 1
ATOM 3487 C CA . ASP A 1 442 ? 2.018 14.782 -3.099 1.00 74.81 442 ASP A CA 1
ATOM 3488 C C . ASP A 1 442 ? 1.980 13.646 -2.049 1.00 74.81 442 ASP A C 1
ATOM 3490 O O . ASP A 1 442 ? 2.988 12.983 -1.782 1.00 74.81 442 ASP A O 1
ATOM 3494 N N . PRO A 1 443 ? 0.829 13.414 -1.380 1.00 74.81 443 PRO A N 1
ATOM 3495 C CA . PRO A 1 443 ? 0.707 12.354 -0.384 1.00 74.81 443 PRO A CA 1
ATOM 3496 C C . PRO A 1 443 ? 0.962 10.982 -1.016 1.00 74.81 443 PRO A C 1
ATOM 3498 O O . PRO A 1 443 ? 0.222 10.541 -1.897 1.00 74.81 443 PRO A O 1
ATOM 3501 N N . THR A 1 444 ? 1.979 10.279 -0.518 1.00 75.31 444 THR A N 1
ATOM 3502 C CA . THR A 1 444 ? 2.500 9.062 -1.152 1.00 75.31 444 THR A CA 1
ATOM 3503 C C . THR A 1 444 ? 2.567 7.896 -0.170 1.00 75.31 444 THR A C 1
ATOM 3505 O O . THR A 1 444 ? 2.974 8.038 0.985 1.00 75.31 444 THR A O 1
ATOM 3508 N N . THR A 1 445 ? 2.181 6.710 -0.643 1.00 79.12 445 THR A N 1
ATOM 3509 C CA . THR A 1 445 ? 2.452 5.437 0.036 1.00 79.12 445 THR A CA 1
ATOM 3510 C C . THR A 1 445 ? 3.711 4.812 -0.545 1.00 79.12 445 THR A C 1
ATOM 3512 O O . THR A 1 445 ? 3.741 4.482 -1.726 1.00 79.12 445 THR A O 1
ATOM 3515 N N . TRP A 1 446 ? 4.714 4.586 0.296 1.00 79.75 446 TRP A N 1
ATOM 3516 C CA . TRP A 1 446 ? 6.021 4.076 -0.105 1.00 79.75 446 TRP A CA 1
ATOM 3517 C C . TRP A 1 446 ? 6.160 2.553 0.113 1.00 79.75 446 TRP A C 1
ATOM 3519 O O . TRP A 1 446 ? 5.691 1.994 1.114 1.00 79.75 446 TRP A O 1
ATOM 3529 N N . GLU A 1 447 ? 6.823 1.855 -0.817 1.00 78.69 447 GLU A N 1
ATOM 3530 C CA . GLU A 1 447 ? 7.577 0.618 -0.548 1.00 78.69 447 GLU A CA 1
ATOM 3531 C C . GLU A 1 447 ? 9.027 0.885 -0.815 1.00 78.69 447 GLU A C 1
ATOM 3533 O O . GLU A 1 447 ? 9.414 1.096 -1.954 1.00 78.69 447 GLU A O 1
ATOM 3538 N N . LEU A 1 448 ? 9.817 0.834 0.236 1.00 82.88 448 LEU A N 1
ATOM 3539 C CA . LEU A 1 448 ? 11.238 1.034 0.107 1.00 82.88 448 LEU A CA 1
ATOM 3540 C C . LEU A 1 448 ? 11.903 -0.321 0.308 1.00 82.88 448 LEU A C 1
ATOM 3542 O O . LEU A 1 448 ? 11.695 -0.974 1.336 1.00 82.88 448 LEU A O 1
ATOM 3546 N N . ASP A 1 449 ? 12.696 -0.752 -0.669 1.00 86.00 449 ASP A N 1
ATOM 3547 C CA . ASP A 1 449 ? 13.613 -1.885 -0.539 1.00 86.00 449 ASP A CA 1
ATOM 3548 C C . ASP A 1 449 ? 14.868 -1.439 0.216 1.00 86.00 449 ASP A C 1
ATOM 3550 O O . ASP A 1 449 ? 15.982 -1.330 -0.306 1.00 86.00 449 ASP A O 1
ATOM 3554 N N . VAL A 1 450 ? 14.622 -1.077 1.473 1.00 88.19 450 VAL A N 1
ATOM 3555 C CA . VAL A 1 450 ? 15.586 -0.454 2.371 1.00 88.19 450 VAL A CA 1
ATOM 3556 C C . VAL A 1 450 ? 16.781 -1.376 2.605 1.00 88.19 450 VAL A C 1
ATOM 3558 O O . VAL A 1 450 ? 17.924 -0.919 2.626 1.00 88.19 450 VAL A O 1
ATOM 3561 N N . GLY A 1 451 ? 16.543 -2.683 2.726 1.00 88.25 451 GLY A N 1
ATOM 3562 C CA . GLY A 1 451 ? 17.590 -3.682 2.877 1.00 88.25 451 GLY A CA 1
ATOM 3563 C C . GLY A 1 451 ? 18.529 -3.722 1.677 1.00 88.25 451 GLY A C 1
ATOM 3564 O O . GLY A 1 451 ? 19.743 -3.594 1.862 1.00 88.25 451 GLY A O 1
ATOM 3565 N N . ARG A 1 452 ? 18.007 -3.846 0.449 1.00 89.38 452 ARG A N 1
ATOM 3566 C CA . ARG A 1 452 ? 18.869 -3.883 -0.743 1.00 89.38 452 ARG A CA 1
ATOM 3567 C C . ARG A 1 452 ? 19.589 -2.562 -0.977 1.00 89.38 452 ARG A C 1
ATOM 3569 O O . ARG A 1 452 ? 20.783 -2.595 -1.268 1.00 89.38 452 ARG A O 1
ATOM 3576 N N . LEU A 1 453 ? 18.922 -1.418 -0.800 1.00 94.06 453 LEU A N 1
ATOM 3577 C CA . LEU A 1 453 ? 19.581 -0.119 -0.955 1.00 94.06 453 LEU A CA 1
ATOM 3578 C C . LEU A 1 453 ? 20.720 0.027 0.055 1.00 94.06 453 LEU A C 1
ATOM 3580 O O . LEU A 1 453 ? 21.866 0.240 -0.335 1.00 94.06 453 LEU A O 1
ATOM 3584 N N . SER A 1 454 ? 20.427 -0.160 1.342 1.00 93.81 454 SER A N 1
ATOM 3585 C CA . SER A 1 454 ? 21.420 -0.023 2.409 1.00 93.81 454 SER A CA 1
ATOM 3586 C C . SER A 1 454 ? 22.585 -1.006 2.279 1.00 93.81 454 SER A C 1
ATOM 3588 O O . SER A 1 454 ? 23.655 -0.712 2.798 1.00 93.81 454 SER A O 1
ATOM 3590 N N . GLN A 1 455 ? 22.434 -2.136 1.574 1.00 92.94 455 GLN A N 1
ATOM 3591 C CA . GLN A 1 455 ? 23.532 -3.048 1.224 1.00 92.94 455 GLN A CA 1
ATOM 3592 C C . GLN A 1 455 ? 24.434 -2.501 0.102 1.00 92.94 455 GLN A C 1
ATOM 3594 O O . GLN A 1 455 ? 25.649 -2.712 0.132 1.00 92.94 455 GLN A O 1
ATOM 3599 N N . SER A 1 456 ? 23.852 -1.812 -0.881 1.00 93.31 456 SER A N 1
ATOM 3600 C CA . SER A 1 456 ? 24.561 -1.220 -2.027 1.00 93.31 456 SER A CA 1
ATOM 3601 C C . SER A 1 456 ? 25.314 0.062 -1.668 1.00 93.31 456 SER A C 1
ATOM 3603 O O . SER A 1 456 ? 26.298 0.418 -2.325 1.00 93.31 456 SER A O 1
ATOM 3605 N N . LEU A 1 457 ? 24.865 0.752 -0.619 1.00 96.25 457 LEU A N 1
ATOM 3606 C CA . LEU A 1 457 ? 25.499 1.959 -0.108 1.00 96.25 457 LEU A CA 1
ATOM 3607 C C . LEU A 1 457 ? 26.891 1.678 0.489 1.00 96.25 457 LEU A C 1
ATOM 3609 O O . LEU A 1 457 ? 27.163 0.609 1.056 1.00 96.25 457 LEU A O 1
ATOM 3613 N N . TYR A 1 458 ? 27.785 2.655 0.336 1.00 96.00 458 TYR A N 1
ATOM 3614 C CA . TYR A 1 458 ? 29.146 2.599 0.858 1.00 96.00 458 TYR A CA 1
ATOM 3615 C C . TYR A 1 458 ? 29.163 2.984 2.341 1.00 96.00 458 TYR A C 1
ATOM 3617 O O . TYR A 1 458 ? 28.722 4.070 2.697 1.00 96.00 458 TYR A O 1
ATOM 3625 N N . PHE A 1 459 ? 29.731 2.107 3.169 1.00 95.62 459 PHE A N 1
ATOM 3626 C CA . PHE A 1 459 ? 30.097 2.394 4.554 1.00 95.62 459 PHE A CA 1
ATOM 3627 C C . PHE A 1 459 ? 31.545 1.964 4.770 1.00 95.62 459 PHE A C 1
ATOM 3629 O O . PHE A 1 459 ? 31.952 0.897 4.294 1.00 95.62 459 PHE A O 1
ATOM 3636 N N . TYR A 1 460 ? 32.310 2.792 5.469 1.00 95.62 460 TYR A N 1
ATOM 3637 C CA . TYR A 1 460 ? 33.720 2.583 5.741 1.00 95.62 460 TYR A CA 1
ATOM 3638 C C . TYR A 1 460 ? 33.947 1.337 6.601 1.00 95.62 460 TYR A C 1
ATOM 3640 O O . TYR A 1 460 ? 33.245 1.088 7.589 1.00 95.62 460 TYR A O 1
ATOM 3648 N N . GLN A 1 461 ? 34.982 0.588 6.226 1.00 93.69 461 GLN A N 1
ATOM 3649 C CA . GLN A 1 461 ? 35.465 -0.591 6.922 1.00 93.69 461 GLN A CA 1
ATOM 3650 C C . GLN A 1 461 ? 36.977 -0.739 6.697 1.00 93.69 461 GLN A C 1
ATOM 3652 O O . GLN A 1 461 ? 37.459 -0.519 5.584 1.00 93.69 461 GLN A O 1
ATOM 3657 N N . ASP A 1 462 ? 37.715 -1.134 7.737 1.00 95.00 462 ASP A N 1
ATOM 3658 C CA . ASP A 1 462 ? 39.168 -1.290 7.668 1.00 95.00 462 ASP A CA 1
ATOM 3659 C C . ASP A 1 462 ? 39.555 -2.395 6.663 1.00 95.00 462 ASP A C 1
ATOM 3661 O O . ASP A 1 462 ? 38.983 -3.498 6.702 1.00 95.00 462 ASP A O 1
ATOM 3665 N N . PRO A 1 463 ? 40.534 -2.147 5.771 1.00 93.81 463 PRO A N 1
ATOM 3666 C CA . PRO A 1 463 ? 41.019 -3.138 4.820 1.00 93.81 463 PRO A CA 1
ATOM 3667 C C . PRO A 1 463 ? 41.454 -4.443 5.496 1.00 93.81 463 PRO A C 1
ATOM 3669 O O . PRO A 1 463 ? 42.079 -4.446 6.552 1.00 93.81 463 PRO A O 1
ATOM 3672 N N . GLY A 1 464 ? 41.137 -5.577 4.868 1.00 91.75 464 GLY A N 1
ATOM 3673 C CA . GLY A 1 464 ? 41.508 -6.903 5.375 1.00 91.75 464 GLY A CA 1
ATOM 3674 C C . GLY A 1 464 ? 40.653 -7.422 6.539 1.00 91.75 464 GLY A C 1
ATOM 3675 O O . GLY A 1 464 ? 40.900 -8.531 7.012 1.00 91.75 464 GLY A O 1
ATOM 3676 N N . THR A 1 465 ? 39.637 -6.676 6.985 1.00 93.69 465 THR A N 1
ATOM 3677 C CA . THR A 1 465 ? 38.709 -7.126 8.035 1.00 93.69 465 THR A CA 1
ATOM 3678 C C . THR A 1 465 ? 37.480 -7.843 7.467 1.00 93.69 465 THR A C 1
ATOM 3680 O O . THR A 1 465 ? 37.133 -7.703 6.293 1.00 93.69 465 THR A O 1
ATOM 3683 N N . ALA A 1 466 ? 36.826 -8.667 8.292 1.00 91.06 466 ALA A N 1
ATOM 3684 C CA . ALA A 1 466 ? 35.646 -9.424 7.877 1.00 91.06 466 ALA A CA 1
ATOM 3685 C C . ALA A 1 466 ? 34.434 -8.490 7.700 1.00 91.06 466 ALA A C 1
ATOM 3687 O O . ALA A 1 466 ? 34.154 -7.734 8.630 1.00 91.06 466 ALA A O 1
ATOM 3688 N N . PRO A 1 467 ? 33.683 -8.546 6.580 1.00 87.75 467 PRO A N 1
ATOM 3689 C CA . PRO A 1 467 ? 32.569 -7.633 6.319 1.00 87.75 467 PRO A CA 1
ATOM 3690 C C . PRO A 1 467 ? 31.566 -7.540 7.474 1.00 87.75 467 PRO A C 1
ATOM 3692 O O . PRO A 1 467 ? 31.122 -8.563 8.002 1.00 87.75 467 PRO A O 1
ATOM 3695 N N . ALA A 1 468 ? 31.189 -6.316 7.848 1.00 90.81 468 ALA A N 1
ATOM 3696 C CA . ALA A 1 468 ? 30.187 -6.096 8.887 1.00 90.81 468 ALA A CA 1
ATOM 3697 C C . ALA A 1 468 ? 28.814 -6.649 8.467 1.00 90.81 468 ALA A C 1
ATOM 3699 O O . ALA A 1 468 ? 28.359 -6.429 7.341 1.00 90.81 468 ALA A O 1
ATOM 3700 N N . LYS A 1 469 ? 28.107 -7.300 9.398 1.00 88.56 469 LYS A N 1
ATOM 3701 C CA . LYS A 1 469 ? 26.673 -7.578 9.234 1.00 88.56 469 LYS A CA 1
ATOM 3702 C C . LYS A 1 469 ? 25.881 -6.308 9.531 1.00 88.56 469 LYS A C 1
ATOM 3704 O O . LYS A 1 469 ? 25.917 -5.815 10.657 1.00 88.56 469 LYS A O 1
ATOM 3709 N N . ARG A 1 470 ? 25.160 -5.791 8.536 1.00 90.19 470 ARG A N 1
ATOM 3710 C CA . ARG A 1 470 ? 24.419 -4.523 8.631 1.00 90.19 470 ARG A CA 1
ATOM 3711 C C . ARG A 1 470 ? 23.058 -4.758 9.277 1.00 90.19 470 ARG A C 1
ATOM 3713 O O . ARG A 1 470 ? 22.086 -5.072 8.594 1.00 90.19 470 ARG A O 1
ATOM 3720 N N . LYS A 1 471 ? 23.021 -4.654 10.605 1.00 88.88 471 LYS A N 1
ATOM 3721 C CA . LYS A 1 471 ? 21.808 -4.787 11.421 1.00 88.88 471 LYS A CA 1
ATOM 3722 C C . LYS A 1 471 ? 21.299 -3.413 11.827 1.00 88.88 471 LYS A C 1
ATOM 3724 O O . LYS A 1 471 ? 21.991 -2.711 12.555 1.00 88.88 471 LYS A O 1
ATOM 3729 N N . TRP A 1 472 ? 20.108 -3.037 11.396 1.00 90.12 472 TRP A N 1
ATOM 3730 C CA . TRP A 1 472 ? 19.568 -1.695 11.610 1.00 90.12 472 TRP A CA 1
ATOM 3731 C C . TRP A 1 472 ? 18.711 -1.676 12.867 1.00 90.12 472 TRP A C 1
ATOM 3733 O O . TRP A 1 472 ? 17.610 -2.217 12.882 1.00 90.12 472 TRP A O 1
ATOM 3743 N N . SER A 1 473 ? 19.248 -1.124 13.955 1.00 88.94 473 SER A N 1
ATOM 3744 C CA . SER A 1 473 ? 18.556 -1.089 15.246 1.00 88.94 473 SER A CA 1
ATOM 3745 C C . SER A 1 473 ? 17.541 0.046 15.354 1.00 88.94 473 SER A C 1
ATOM 3747 O O . SER A 1 473 ? 16.742 0.025 16.286 1.00 88.94 473 SER A O 1
ATOM 3749 N N . SER A 1 474 ? 17.543 0.986 14.408 1.00 91.06 474 SER A N 1
ATOM 3750 C CA . SER A 1 474 ? 16.616 2.115 14.355 1.00 91.06 474 SER A CA 1
ATOM 3751 C C . SER A 1 474 ? 16.196 2.392 12.908 1.00 91.06 474 SER A C 1
ATOM 3753 O O . SER A 1 474 ? 17.018 2.274 11.994 1.00 91.06 474 SER A O 1
ATOM 3755 N N . ILE A 1 475 ? 14.912 2.687 12.704 1.00 90.69 475 ILE A N 1
ATOM 3756 C CA . ILE A 1 475 ? 14.281 2.967 11.407 1.00 90.69 475 ILE A CA 1
ATOM 3757 C C . ILE A 1 475 ? 13.282 4.099 11.622 1.00 90.69 475 ILE A C 1
ATOM 3759 O O . ILE A 1 475 ? 12.289 3.932 12.343 1.00 90.69 475 ILE A O 1
ATOM 3763 N N . ASP A 1 476 ? 13.539 5.220 10.963 1.00 91.94 476 ASP A N 1
ATOM 3764 C CA . ASP A 1 476 ? 13.080 6.530 11.390 1.00 91.94 476 ASP A CA 1
ATOM 3765 C C . ASP A 1 476 ? 12.500 7.323 10.218 1.00 91.94 476 ASP A C 1
ATOM 3767 O O . ASP A 1 476 ? 12.871 7.155 9.051 1.00 91.94 476 ASP A O 1
ATOM 3771 N N . LEU A 1 477 ? 11.562 8.208 10.542 1.00 92.62 477 LEU A N 1
ATOM 3772 C CA . LEU A 1 477 ? 11.007 9.185 9.615 1.00 92.62 477 LEU A CA 1
ATOM 3773 C C . LEU A 1 477 ? 10.745 10.493 10.346 1.00 92.62 477 LEU A C 1
ATOM 3775 O O . LEU A 1 477 ? 10.196 10.506 11.448 1.00 92.62 477 LEU A O 1
ATOM 3779 N N . GLY A 1 478 ? 11.031 11.605 9.683 1.00 93.94 478 GLY A N 1
ATOM 3780 C CA . GLY A 1 478 ? 10.657 12.925 10.163 1.00 93.94 478 GLY A CA 1
ATOM 3781 C C . GLY A 1 478 ? 11.565 13.980 9.576 1.00 93.94 478 GLY A C 1
ATOM 3782 O O . GLY A 1 478 ? 11.997 13.860 8.434 1.00 93.94 478 GLY A O 1
ATOM 3783 N N . THR A 1 479 ? 11.833 15.033 10.334 1.00 94.31 479 THR A N 1
ATOM 3784 C CA . THR A 1 479 ? 12.577 16.169 9.802 1.00 94.31 479 THR A CA 1
ATOM 3785 C C . THR A 1 479 ? 13.576 16.715 10.796 1.00 94.31 479 THR A C 1
ATOM 3787 O O . THR A 1 479 ? 13.316 16.802 11.997 1.00 94.31 479 THR A O 1
ATOM 3790 N N . GLU A 1 480 ? 14.687 17.161 10.237 1.00 93.25 480 GLU A N 1
ATOM 3791 C CA . GLU A 1 480 ? 15.656 18.042 10.855 1.00 93.25 480 GLU A CA 1
ATOM 3792 C C . GLU A 1 480 ? 15.527 19.422 10.211 1.00 93.25 480 GLU A C 1
ATOM 3794 O O . GLU A 1 480 ? 15.652 19.567 8.998 1.00 93.25 480 GLU A O 1
ATOM 3799 N N . ILE A 1 481 ? 15.245 20.455 11.002 1.00 92.81 481 ILE A N 1
ATOM 3800 C CA . ILE A 1 481 ? 15.364 21.840 10.539 1.00 92.81 481 ILE A CA 1
ATOM 3801 C C . ILE A 1 481 ? 16.769 22.289 10.909 1.00 92.81 481 ILE A C 1
ATOM 3803 O O . ILE A 1 481 ? 17.071 22.464 12.090 1.00 92.81 481 ILE A O 1
ATOM 3807 N N . PHE A 1 482 ? 17.635 22.432 9.908 1.00 88.94 482 PHE A N 1
ATOM 3808 C CA . PHE A 1 482 ? 19.048 22.704 10.122 1.00 88.94 482 PHE A CA 1
ATOM 3809 C C . PHE A 1 482 ? 19.327 24.210 10.135 1.00 88.94 482 PHE A C 1
ATOM 3811 O O . PHE A 1 482 ? 19.308 24.865 9.097 1.00 88.94 482 PHE A O 1
ATOM 3818 N N . ARG A 1 483 ? 19.639 24.749 11.321 1.00 85.50 483 ARG A N 1
ATOM 3819 C CA . ARG A 1 483 ? 20.128 26.129 11.534 1.00 85.50 483 ARG A CA 1
ATOM 3820 C C . ARG A 1 483 ? 19.264 27.219 10.884 1.00 85.50 483 ARG A C 1
ATOM 3822 O O . ARG A 1 483 ? 19.785 28.229 10.416 1.00 85.50 483 ARG A O 1
ATOM 3829 N N . ASP A 1 484 ? 17.951 27.044 10.907 1.00 88.00 484 ASP A N 1
ATOM 3830 C CA . ASP A 1 484 ? 16.999 27.986 10.331 1.00 88.00 484 ASP A CA 1
ATOM 3831 C C . ASP A 1 484 ? 15.935 28.335 11.372 1.00 88.00 484 ASP A C 1
ATOM 3833 O O . ASP A 1 484 ? 15.200 27.476 11.866 1.00 88.00 484 ASP A O 1
ATOM 3837 N N . ALA A 1 485 ? 15.902 29.603 11.776 1.00 88.94 485 ALA A N 1
ATOM 3838 C CA . ALA A 1 485 ? 15.039 30.080 12.846 1.00 88.94 485 ALA A CA 1
ATOM 3839 C C . ALA A 1 485 ? 13.626 30.380 12.333 1.00 88.94 485 ALA A C 1
ATOM 3841 O O . ALA A 1 485 ? 13.445 30.940 11.257 1.00 88.94 485 ALA A O 1
ATOM 3842 N N . ASN A 1 486 ? 12.620 30.127 13.174 1.00 89.12 486 ASN A N 1
ATOM 3843 C CA . ASN A 1 486 ? 11.208 30.425 12.900 1.00 89.12 486 ASN A CA 1
ATOM 3844 C C . ASN A 1 486 ? 10.603 29.653 11.717 1.00 89.12 486 ASN A C 1
ATOM 3846 O O . ASN A 1 486 ? 9.578 30.068 11.175 1.00 89.12 486 ASN A O 1
ATOM 3850 N N . GLN A 1 487 ? 11.194 28.517 11.356 1.00 93.06 487 GLN A N 1
ATOM 3851 C CA . GLN A 1 487 ? 10.634 27.608 10.365 1.00 93.06 487 GLN A CA 1
ATOM 3852 C C . GLN A 1 487 ? 9.629 26.659 11.000 1.00 93.06 487 GLN A C 1
ATOM 3854 O O . GLN A 1 487 ? 9.710 26.364 12.191 1.00 93.06 487 GLN A O 1
ATOM 3859 N N . VAL A 1 488 ? 8.689 26.165 10.193 1.00 93.12 488 VAL A N 1
ATOM 3860 C CA . VAL A 1 488 ? 7.680 25.186 10.609 1.00 93.12 488 VAL A CA 1
ATOM 3861 C C . VAL A 1 488 ? 7.651 24.038 9.612 1.00 93.12 488 VAL A C 1
ATOM 3863 O O . VAL A 1 488 ? 7.577 24.262 8.403 1.00 93.12 488 VAL A O 1
ATOM 3866 N N . ALA A 1 489 ? 7.673 22.814 10.124 1.00 93.88 489 ALA A N 1
ATOM 3867 C CA . ALA A 1 489 ? 7.395 21.611 9.358 1.00 93.88 489 ALA A CA 1
ATOM 3868 C C . ALA A 1 489 ? 6.184 20.882 9.946 1.00 93.88 489 ALA A C 1
ATOM 3870 O O . ALA A 1 489 ? 6.014 20.811 11.166 1.00 93.88 489 ALA A O 1
ATOM 3871 N N . GLU A 1 490 ? 5.348 20.347 9.062 1.00 94.56 490 GLU A N 1
ATOM 3872 C CA . GLU A 1 490 ? 4.108 19.662 9.409 1.00 94.56 490 GLU A CA 1
ATOM 3873 C C . GLU A 1 490 ? 3.881 18.485 8.461 1.00 94.56 490 GLU A C 1
ATOM 3875 O O . GLU A 1 490 ? 3.996 18.613 7.236 1.00 94.56 490 GLU A O 1
ATOM 3880 N N . TRP A 1 491 ? 3.567 17.323 9.032 1.00 94.06 491 TRP A N 1
ATOM 3881 C CA . TRP A 1 491 ? 3.278 16.125 8.255 1.00 94.06 491 TRP A CA 1
ATOM 3882 C C . TRP A 1 491 ? 2.378 15.145 9.001 1.00 94.06 491 TRP A C 1
ATOM 3884 O O . TRP A 1 491 ? 2.250 15.150 10.227 1.00 94.06 491 TRP A O 1
ATOM 3894 N N . THR A 1 492 ? 1.756 14.259 8.230 1.00 82.69 492 THR A N 1
ATOM 3895 C CA . THR A 1 492 ? 0.983 13.127 8.737 1.00 82.69 492 THR A CA 1
ATOM 3896 C C . THR A 1 492 ? 1.634 11.815 8.322 1.00 82.69 492 THR A C 1
ATOM 3898 O O . THR A 1 492 ? 2.012 11.637 7.163 1.00 82.69 492 THR A O 1
ATOM 3901 N N . TYR A 1 493 ? 1.721 10.889 9.273 1.00 81.06 493 TYR A N 1
ATOM 3902 C CA . TYR A 1 493 ? 2.219 9.533 9.095 1.00 81.06 493 TYR A CA 1
ATOM 3903 C C . TYR A 1 493 ? 1.112 8.517 9.383 1.00 81.06 493 TYR A C 1
ATOM 3905 O O . TYR A 1 493 ? 0.401 8.614 10.389 1.00 81.06 493 TYR A O 1
ATOM 3913 N N . ILE A 1 494 ? 1.001 7.513 8.513 1.00 66.56 494 ILE A N 1
ATOM 3914 C CA . ILE A 1 494 ? 0.162 6.333 8.726 1.00 66.56 494 ILE A CA 1
ATOM 3915 C C . ILE A 1 494 ? 1.007 5.105 8.400 1.00 66.56 494 ILE A C 1
ATOM 3917 O O . ILE A 1 494 ? 1.552 4.998 7.296 1.00 66.56 494 ILE A O 1
ATOM 3921 N N . SER A 1 495 ? 1.088 4.145 9.325 1.00 46.31 495 SER A N 1
ATOM 3922 C CA . SER A 1 495 ? 1.670 2.842 9.002 1.00 46.31 495 SER A CA 1
ATOM 3923 C C . SER A 1 495 ? 0.785 2.183 7.951 1.00 46.31 495 SER A C 1
ATOM 3925 O O . SER A 1 495 ? -0.353 1.792 8.214 1.00 46.31 495 SER A O 1
ATOM 3927 N N . ALA A 1 496 ? 1.281 2.117 6.720 1.00 43.22 496 ALA A N 1
ATOM 3928 C CA . ALA A 1 496 ? 0.499 1.689 5.577 1.00 43.22 496 ALA A CA 1
ATOM 3929 C C . ALA A 1 496 ? 0.427 0.171 5.525 1.00 43.22 496 ALA A C 1
ATOM 3931 O O . ALA A 1 496 ? 0.823 -0.427 4.540 1.00 43.22 496 ALA A O 1
ATOM 3932 N N . VAL A 1 497 ? -0.138 -0.475 6.534 1.00 29.08 497 VAL A N 1
ATOM 3933 C CA . VAL A 1 497 ? -0.777 -1.770 6.300 1.00 29.08 497 VAL A CA 1
ATOM 3934 C C . VAL A 1 497 ? -2.268 -1.497 6.204 1.00 29.08 497 VAL A C 1
ATOM 3936 O O . VAL A 1 497 ? -3.045 -1.841 7.096 1.00 29.08 497 VAL A O 1
ATOM 3939 N N . GLY A 1 498 ? -2.657 -0.849 5.100 1.00 29.27 498 GLY A N 1
ATOM 3940 C CA . GLY A 1 498 ? -4.058 -0.787 4.691 1.00 29.27 498 GLY A CA 1
ATOM 3941 C C . GLY A 1 498 ? -4.624 -2.202 4.679 1.00 29.27 498 GLY A C 1
ATOM 3942 O O . GLY A 1 498 ? -3.888 -3.132 4.377 1.00 29.27 498 GLY A O 1
ATOM 3943 N N . ASP A 1 499 ? -5.871 -2.368 5.101 1.00 36.53 499 ASP A N 1
ATOM 3944 C CA . ASP A 1 499 ? -6.543 -3.660 5.237 1.00 36.53 499 ASP A CA 1
ATOM 3945 C C . ASP A 1 499 ? -6.904 -4.248 3.861 1.00 36.53 499 ASP A C 1
ATOM 3947 O O . ASP A 1 499 ? -7.846 -3.752 3.230 1.00 36.53 499 ASP A O 1
ATOM 3951 N N . PRO A 1 500 ? -6.170 -5.265 3.367 1.00 36.75 500 PRO A N 1
ATOM 3952 C CA . PRO A 1 500 ? -6.524 -5.992 2.165 1.00 36.75 500 PRO A CA 1
ATOM 3953 C C . PRO A 1 500 ? -7.283 -7.269 2.574 1.00 36.75 500 PRO A C 1
ATOM 3955 O O . PRO A 1 500 ? -6.999 -7.903 3.592 1.00 36.75 500 PRO A O 1
ATOM 3958 N N . GLY A 1 501 ? -8.266 -7.674 1.779 1.00 43.12 501 GLY A N 1
ATOM 3959 C CA . GLY A 1 501 ? -8.770 -9.044 1.868 1.00 43.12 501 GLY A CA 1
ATOM 3960 C C . GLY A 1 501 ? -9.728 -9.330 3.019 1.00 43.12 501 GLY A C 1
ATOM 3961 O O . GLY A 1 501 ? -9.510 -10.234 3.820 1.00 43.12 501 GLY A O 1
ATOM 3962 N N . THR A 1 502 ? -10.880 -8.657 3.039 1.00 47.53 502 THR A N 1
ATOM 3963 C CA . THR A 1 502 ? -12.053 -9.124 3.807 1.00 47.53 502 THR A CA 1
ATOM 3964 C C . THR A 1 502 ? -11.892 -9.148 5.339 1.00 47.53 502 THR A C 1
ATOM 3966 O O . THR A 1 502 ? -12.675 -9.803 6.028 1.00 47.53 502 THR A O 1
ATOM 3969 N N . ARG A 1 503 ? -10.920 -8.425 5.913 1.00 49.25 503 ARG A N 1
ATOM 3970 C CA . ARG A 1 503 ? -10.708 -8.413 7.375 1.00 49.25 503 ARG A CA 1
ATOM 3971 C C . ARG A 1 503 ? -11.413 -7.262 8.090 1.00 49.25 503 ARG A C 1
ATOM 3973 O O . ARG A 1 503 ? -11.641 -7.366 9.294 1.00 49.25 503 ARG A O 1
ATOM 3980 N N . ARG A 1 504 ? -11.888 -6.242 7.369 1.00 60.66 504 ARG A N 1
ATOM 3981 C CA . ARG A 1 504 ? -12.774 -5.194 7.904 1.00 60.66 504 ARG A CA 1
ATOM 3982 C C . ARG A 1 504 ? -14.085 -5.799 8.411 1.00 60.66 504 ARG A C 1
ATOM 3984 O O . ARG A 1 504 ? -14.661 -6.689 7.783 1.00 60.66 504 ARG A O 1
ATOM 3991 N N . ASP A 1 505 ? -14.577 -5.319 9.550 1.00 68.00 505 ASP A N 1
ATOM 3992 C CA . ASP A 1 505 ? -15.888 -5.731 10.085 1.00 68.00 505 ASP A CA 1
ATOM 3993 C C . ASP A 1 505 ? -17.065 -5.132 9.294 1.00 68.00 505 ASP A C 1
ATOM 3995 O O . ASP A 1 505 ? -18.132 -5.731 9.210 1.00 68.00 505 ASP A O 1
ATOM 3999 N N . GLY A 1 506 ? -16.872 -3.975 8.656 1.00 74.25 506 GLY A N 1
ATOM 4000 C CA . GLY A 1 506 ? -17.780 -3.485 7.616 1.00 74.25 506 GLY A CA 1
ATOM 4001 C C . GLY A 1 506 ? -17.584 -4.242 6.301 1.00 74.25 506 GLY A C 1
ATOM 4002 O O . GLY A 1 506 ? -16.448 -4.521 5.918 1.00 74.25 506 GLY A O 1
ATOM 4003 N N . LEU A 1 507 ? -18.677 -4.520 5.589 1.00 82.75 507 LEU A N 1
ATOM 4004 C CA . LEU A 1 507 ? -18.649 -5.126 4.256 1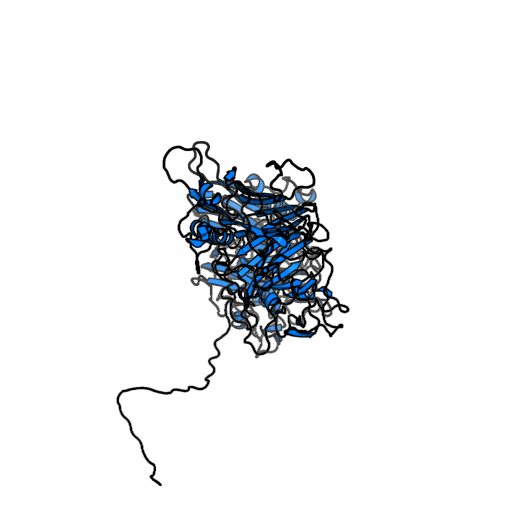.00 82.75 507 LEU A CA 1
ATOM 4005 C C . LEU A 1 507 ? -19.124 -4.129 3.198 1.00 82.75 507 LEU A C 1
ATOM 4007 O O . LEU A 1 507 ? -19.937 -3.236 3.463 1.00 82.75 507 LEU A O 1
ATOM 4011 N N . ARG A 1 508 ? -18.581 -4.288 1.995 1.00 89.56 508 ARG A N 1
ATOM 4012 C CA . ARG A 1 508 ? -19.038 -3.645 0.770 1.00 89.56 508 ARG A CA 1
ATOM 4013 C C . ARG A 1 508 ? -19.124 -4.723 -0.295 1.00 89.56 508 ARG A C 1
ATOM 4015 O O . ARG A 1 508 ? -18.095 -5.196 -0.774 1.00 89.56 508 ARG A O 1
ATOM 4022 N N . VAL A 1 509 ? -20.338 -5.138 -0.614 1.00 92.38 509 VAL A N 1
ATOM 4023 C CA . VAL A 1 509 ? -20.596 -6.128 -1.655 1.00 92.38 509 VAL A CA 1
ATOM 4024 C C . VAL A 1 509 ? -21.718 -5.616 -2.540 1.00 92.38 509 VAL A C 1
ATOM 4026 O O . VAL A 1 509 ? -22.750 -5.169 -2.044 1.00 92.38 509 VAL A O 1
ATOM 4029 N N . ALA A 1 510 ? -21.508 -5.659 -3.845 1.00 93.44 510 ALA A N 1
ATOM 4030 C CA . ALA A 1 510 ? -22.541 -5.442 -4.836 1.00 93.44 510 ALA A CA 1
ATOM 4031 C C . ALA A 1 510 ? -22.823 -6.744 -5.573 1.00 93.44 510 ALA A C 1
ATOM 4033 O O . ALA A 1 510 ? -21.991 -7.649 -5.621 1.00 93.44 510 ALA A O 1
ATOM 4034 N N . ILE A 1 511 ? -24.018 -6.825 -6.134 1.00 93.06 511 ILE A N 1
ATOM 4035 C CA . ILE A 1 511 ? -24.409 -7.860 -7.070 1.00 93.06 511 ILE A CA 1
ATOM 4036 C C . ILE A 1 511 ? -24.847 -7.207 -8.369 1.00 93.06 511 ILE A C 1
ATOM 4038 O O . ILE A 1 511 ? -25.577 -6.210 -8.370 1.00 93.06 511 ILE A O 1
ATOM 4042 N N . GLU A 1 512 ? -24.397 -7.807 -9.458 1.00 90.81 512 GLU A N 1
ATOM 4043 C CA . GLU A 1 512 ? -24.813 -7.496 -10.808 1.00 90.81 512 GLU A CA 1
ATOM 4044 C C . GLU A 1 512 ? -25.342 -8.738 -11.499 1.00 90.81 512 GLU A C 1
ATOM 4046 O O . GLU A 1 512 ? -24.830 -9.840 -11.288 1.00 90.81 512 GLU A O 1
ATOM 4051 N N . ALA A 1 513 ? -26.336 -8.551 -12.358 1.00 88.06 513 ALA A N 1
ATOM 4052 C CA . ALA A 1 513 ? -26.752 -9.578 -13.288 1.00 88.06 513 ALA A CA 1
ATOM 4053 C C . ALA A 1 513 ? -26.809 -9.035 -14.711 1.00 88.06 513 ALA A C 1
ATOM 4055 O O . ALA A 1 513 ? -27.313 -7.940 -14.969 1.00 88.06 513 ALA A O 1
ATOM 4056 N N . TRP A 1 514 ? -26.286 -9.844 -15.622 1.00 81.94 514 TRP A N 1
ATOM 4057 C CA . TRP A 1 514 ? -26.289 -9.600 -17.053 1.00 81.94 514 TRP A CA 1
ATOM 4058 C C . TRP A 1 514 ? -26.868 -10.807 -17.781 1.00 81.94 514 TRP A C 1
ATOM 4060 O O . TRP A 1 514 ? -26.798 -11.940 -17.300 1.00 81.94 514 TRP A O 1
ATOM 4070 N N . ASN A 1 515 ? -27.432 -10.574 -18.958 1.00 79.12 515 ASN A N 1
ATOM 4071 C CA . ASN A 1 515 ? -27.723 -11.657 -19.887 1.00 79.12 515 ASN A CA 1
ATOM 4072 C C . ASN A 1 515 ? -26.585 -11.781 -20.906 1.00 79.12 515 ASN A C 1
ATOM 4074 O O . ASN A 1 515 ? -25.595 -11.037 -20.860 1.00 79.12 515 ASN A O 1
ATOM 4078 N N . GLN A 1 516 ? -26.722 -12.725 -21.834 1.00 75.50 516 GLN A N 1
ATOM 4079 C CA . GLN A 1 516 ? -25.815 -12.840 -22.965 1.00 75.50 516 GLN A CA 1
ATOM 4080 C C . GLN A 1 516 ? -25.712 -11.498 -23.705 1.00 75.50 516 GLN A C 1
ATOM 4082 O O . GLN A 1 516 ? -26.648 -10.695 -23.683 1.00 75.50 516 GLN A O 1
ATOM 4087 N N . CYS A 1 517 ? -24.552 -11.233 -24.315 1.00 70.62 517 CYS A N 1
ATOM 4088 C CA . CYS A 1 517 ? -24.217 -9.952 -24.954 1.00 70.62 517 CYS A CA 1
ATOM 4089 C C . CYS A 1 517 ? -23.995 -8.785 -23.980 1.00 70.62 517 CYS A C 1
ATOM 4091 O O . CYS A 1 517 ? -23.782 -7.669 -24.429 1.00 70.62 517 CYS A O 1
ATOM 4093 N N . ASN A 1 518 ? -24.004 -9.037 -22.664 1.00 63.94 518 ASN A N 1
ATOM 4094 C CA . ASN A 1 518 ? -23.917 -8.027 -21.601 1.00 63.94 518 ASN A CA 1
ATOM 4095 C C . ASN A 1 518 ? -24.979 -6.926 -21.716 1.00 63.94 518 ASN A C 1
ATOM 4097 O O . ASN A 1 518 ? -24.703 -5.759 -21.459 1.00 63.94 518 ASN A O 1
ATOM 4101 N N . GLU A 1 519 ? -26.198 -7.322 -22.066 1.00 71.19 519 GLU A N 1
ATOM 4102 C CA . GLU A 1 519 ? -27.371 -6.451 -22.064 1.00 71.19 519 GLU A CA 1
ATOM 4103 C C . GLU A 1 519 ? -28.309 -6.869 -20.918 1.00 71.19 519 GLU A C 1
ATOM 4105 O O . GLU A 1 519 ? -28.414 -8.047 -20.544 1.00 71.19 519 GLU A O 1
ATOM 4110 N N . VAL A 1 520 ? -29.021 -5.908 -20.336 1.00 60.09 520 VAL A N 1
ATOM 4111 C CA . VAL A 1 520 ? -29.937 -6.109 -19.207 1.00 60.09 520 VAL A CA 1
ATOM 4112 C C . VAL A 1 520 ? -31.259 -6.759 -19.660 1.00 60.09 520 VAL A C 1
ATOM 4114 O O . VAL A 1 520 ? -31.997 -7.305 -18.844 1.00 60.09 520 VAL A O 1
ATOM 4117 N N . GLY A 1 521 ? -31.552 -6.852 -20.958 1.00 68.56 521 GLY A N 1
ATOM 4118 C CA . GLY A 1 521 ? -32.731 -7.586 -21.447 1.00 68.56 521 GLY A CA 1
ATOM 4119 C C . GLY A 1 521 ? -34.058 -6.918 -21.049 1.00 68.56 521 GLY A C 1
ATOM 4120 O O . GLY A 1 521 ? -34.252 -5.739 -21.339 1.00 68.56 521 GLY A O 1
ATOM 4121 N N . GLU A 1 522 ? -35.008 -7.668 -20.476 1.00 69.94 522 GLU A N 1
ATOM 4122 C CA . GLU A 1 522 ? -36.237 -7.123 -19.861 1.00 69.94 522 GLU A CA 1
ATOM 4123 C C . GLU A 1 522 ? -36.124 -7.122 -18.319 1.00 69.94 522 GLU A C 1
ATOM 4125 O O . GLU A 1 522 ? -35.768 -8.139 -17.711 1.00 69.94 522 GLU A O 1
ATOM 4130 N N . GLU A 1 523 ? -36.434 -5.985 -17.671 1.00 66.19 523 GLU A N 1
ATOM 4131 C CA . GLU A 1 523 ? -36.508 -5.912 -16.202 1.00 66.19 523 GLU A CA 1
ATOM 4132 C C . GLU A 1 523 ? -37.614 -6.843 -15.684 1.00 66.19 523 GLU A C 1
ATOM 4134 O O . GLU A 1 523 ? -38.753 -6.818 -16.159 1.00 66.19 523 GLU A O 1
ATOM 4139 N N . ALA A 1 524 ? -37.307 -7.633 -14.652 1.00 66.62 524 ALA A N 1
ATOM 4140 C CA . ALA A 1 524 ? -38.320 -8.430 -13.978 1.00 66.62 524 ALA A CA 1
ATOM 4141 C C . ALA A 1 524 ? -39.376 -7.509 -13.335 1.00 66.62 524 ALA A C 1
ATOM 4143 O O . ALA A 1 524 ? -39.070 -6.518 -12.661 1.00 66.62 524 ALA A O 1
ATOM 4144 N N . HIS A 1 525 ? -40.653 -7.835 -13.530 1.00 63.59 525 HIS A N 1
ATOM 4145 C CA . HIS A 1 525 ? -41.752 -7.008 -13.041 1.00 63.59 525 HIS A CA 1
ATOM 4146 C C . HIS A 1 525 ? -41.669 -6.831 -11.508 1.00 63.59 525 HIS A C 1
ATOM 4148 O O . HIS A 1 525 ? -41.610 -7.813 -10.771 1.00 63.59 525 HIS A O 1
ATOM 4154 N N . LYS A 1 526 ? -41.698 -5.574 -11.025 1.00 62.19 526 LYS A N 1
ATOM 4155 C CA . LYS A 1 526 ? -41.603 -5.152 -9.600 1.00 62.19 526 LYS A CA 1
ATOM 4156 C C . LYS A 1 526 ? -40.223 -5.274 -8.920 1.00 62.19 526 LYS A C 1
ATOM 4158 O O . LYS A 1 526 ? -40.134 -4.989 -7.726 1.00 62.19 526 LYS A O 1
ATOM 4163 N N . MET A 1 527 ? -39.166 -5.629 -9.647 1.00 64.56 527 MET A N 1
ATOM 4164 C CA . MET A 1 527 ? -37.818 -5.866 -9.099 1.00 64.56 527 MET A CA 1
ATOM 4165 C C . MET A 1 527 ? -36.859 -4.669 -9.233 1.00 64.56 527 MET A C 1
ATOM 4167 O O . MET A 1 527 ? -35.987 -4.482 -8.387 1.00 64.56 527 MET A O 1
ATOM 4171 N N . GLY A 1 528 ? -37.067 -3.819 -10.244 1.00 72.75 528 GLY A N 1
ATOM 4172 C CA . GLY A 1 528 ? -36.149 -2.735 -10.597 1.00 72.75 528 GLY A CA 1
ATOM 4173 C C . GLY A 1 528 ? -34.901 -3.238 -11.330 1.00 72.75 528 GLY A C 1
ATOM 4174 O O . GLY A 1 528 ? -34.870 -4.358 -11.834 1.00 72.75 528 GLY A O 1
ATOM 4175 N N . CYS A 1 529 ? -33.870 -2.399 -11.383 1.00 82.56 529 CYS A N 1
ATOM 4176 C CA . CYS A 1 529 ? -32.623 -2.672 -12.095 1.00 82.56 529 CYS A CA 1
ATOM 4177 C C . CYS A 1 529 ? -31.782 -3.749 -11.370 1.00 82.56 529 CYS A C 1
ATOM 4179 O O . CYS A 1 529 ? -31.708 -3.701 -10.134 1.00 82.56 529 CYS A O 1
ATOM 4181 N N . PRO A 1 530 ? -31.082 -4.653 -12.095 1.00 83.38 530 PRO A N 1
ATOM 4182 C CA . PRO A 1 530 ? -30.361 -5.818 -11.548 1.00 83.38 530 PRO A CA 1
ATOM 4183 C C . PRO A 1 530 ? -29.051 -5.488 -10.817 1.00 83.38 530 PRO A C 1
ATOM 4185 O O . PRO A 1 530 ? -28.114 -6.284 -10.790 1.00 83.38 530 PRO A O 1
ATOM 4188 N N . ARG A 1 531 ? -28.970 -4.294 -10.236 1.00 90.31 531 ARG A N 1
ATOM 4189 C CA . ARG A 1 531 ? -27.867 -3.844 -9.394 1.00 90.31 531 ARG A CA 1
ATOM 4190 C C . ARG A 1 531 ? -28.370 -3.667 -7.982 1.00 90.31 531 ARG A C 1
ATOM 4192 O O . ARG A 1 531 ? -29.288 -2.880 -7.748 1.00 90.31 531 ARG A O 1
ATOM 4199 N N . ALA A 1 532 ? -27.760 -4.367 -7.045 1.00 93.38 532 ALA A N 1
ATOM 4200 C CA . ALA A 1 532 ? -28.016 -4.170 -5.629 1.00 93.38 532 ALA A CA 1
ATOM 4201 C C . ALA A 1 532 ? -26.696 -4.182 -4.868 1.00 93.38 532 ALA A C 1
ATOM 4203 O O . ALA A 1 532 ? -25.698 -4.719 -5.340 1.00 93.38 532 ALA A O 1
ATOM 4204 N N . ALA A 1 533 ? -26.686 -3.582 -3.687 1.00 94.88 533 ALA A N 1
ATOM 4205 C CA . ALA A 1 533 ? -25.521 -3.599 -2.824 1.00 94.88 533 ALA A CA 1
ATOM 4206 C C . ALA A 1 533 ? -25.913 -3.756 -1.358 1.00 94.88 533 ALA A C 1
ATOM 4208 O O . ALA A 1 533 ? -26.977 -3.311 -0.917 1.00 94.88 533 ALA A O 1
ATOM 4209 N N . ASP A 1 534 ? -25.013 -4.373 -0.601 1.00 94.06 534 ASP A N 1
ATOM 4210 C CA . ASP A 1 534 ? -24.989 -4.312 0.846 1.00 94.06 534 ASP A CA 1
ATOM 4211 C C . ASP A 1 534 ? -23.687 -3.659 1.287 1.00 94.06 534 ASP A C 1
ATOM 4213 O O . ASP A 1 534 ? -22.581 -4.187 1.127 1.00 94.06 534 ASP A O 1
ATOM 4217 N N . CYS A 1 535 ? -23.838 -2.458 1.819 1.00 90.31 535 CYS A N 1
ATOM 4218 C CA . CYS A 1 535 ? -22.736 -1.640 2.264 1.00 90.31 535 CYS A CA 1
ATOM 4219 C C . CYS A 1 535 ? -23.088 -1.123 3.634 1.00 90.31 535 CYS A C 1
ATOM 4221 O O . CYS A 1 535 ? -24.028 -0.341 3.772 1.00 90.31 535 CYS A O 1
ATOM 4223 N N . PHE A 1 536 ? -22.340 -1.548 4.639 1.00 88.00 536 PHE A N 1
ATOM 4224 C CA . PHE A 1 536 ? -22.597 -1.116 5.999 1.00 88.00 536 PHE A CA 1
ATOM 4225 C C . PHE A 1 536 ? -21.316 -0.897 6.778 1.00 88.00 536 PHE A C 1
ATOM 4227 O O . PHE A 1 536 ? -20.294 -1.558 6.581 1.00 88.00 536 PHE A O 1
ATOM 4234 N N . ASP A 1 537 ? -21.392 0.038 7.706 1.00 83.00 537 ASP A N 1
ATOM 4235 C CA . ASP A 1 537 ? -20.399 0.170 8.754 1.00 83.00 537 ASP A CA 1
ATOM 4236 C C . ASP A 1 537 ? -20.968 -0.391 10.048 1.00 83.00 537 ASP A C 1
ATOM 4238 O O . ASP A 1 537 ? -22.149 -0.219 10.351 1.00 83.00 537 ASP A O 1
ATOM 4242 N N . VAL A 1 538 ? -20.129 -1.063 10.827 1.00 74.62 538 VAL A N 1
ATOM 4243 C CA . VAL A 1 538 ? -20.486 -1.418 12.198 1.00 74.62 538 VAL A CA 1
ATOM 4244 C C . VAL A 1 538 ? -20.341 -0.146 13.040 1.00 74.62 538 VAL A C 1
ATOM 4246 O O . VAL A 1 538 ? -19.253 0.435 13.128 1.00 74.62 538 VAL A O 1
ATOM 4249 N N . GLN A 1 539 ? -21.458 0.336 13.587 1.00 67.00 539 GLN A N 1
ATOM 4250 C CA . GLN A 1 539 ? -21.516 1.423 14.560 1.00 67.00 539 GLN A CA 1
ATOM 4251 C C . GLN A 1 539 ? -21.785 0.843 15.945 1.00 67.00 539 GLN A C 1
ATOM 4253 O O . GLN A 1 539 ? -22.817 0.214 16.177 1.00 67.00 539 GLN A O 1
ATOM 4258 N N . ASN A 1 540 ? -20.912 1.134 16.900 1.00 57.34 540 ASN A N 1
ATOM 4259 C CA . ASN A 1 540 ? -21.219 0.888 18.303 1.00 57.34 540 ASN A CA 1
ATOM 4260 C C . ASN A 1 540 ? -22.106 2.037 18.782 1.00 57.34 540 ASN A C 1
ATOM 4262 O O . ASN A 1 540 ? -21.655 3.182 18.861 1.00 57.34 540 ASN A O 1
ATOM 4266 N N . LYS A 1 541 ? -23.389 1.767 19.045 1.00 44.50 541 LYS A N 1
ATOM 4267 C CA . LYS A 1 541 ? -24.253 2.785 19.647 1.00 44.50 541 LYS A CA 1
ATOM 4268 C C . LYS A 1 541 ? -23.848 2.935 21.111 1.00 44.50 541 LYS A C 1
ATOM 4270 O O . LYS A 1 541 ? -23.991 2.000 21.892 1.00 44.50 541 LYS A O 1
ATOM 4275 N N . GLY A 1 542 ? -23.394 4.132 21.483 1.00 42.62 542 GLY A N 1
ATOM 4276 C CA . GLY A 1 542 ? -23.367 4.557 22.879 1.00 42.62 542 GLY A CA 1
ATOM 4277 C C . GLY A 1 542 ? -24.746 4.348 23.514 1.00 42.62 542 GLY A C 1
ATOM 4278 O O . GLY A 1 542 ? -25.780 4.609 22.895 1.00 42.62 542 GLY A O 1
ATOM 4279 N N . SER A 1 543 ? -24.752 3.808 24.728 1.00 37.41 543 SER A N 1
ATOM 4280 C CA . SER A 1 543 ? -25.926 3.359 25.473 1.00 37.41 543 SER A CA 1
ATOM 4281 C C . SER A 1 543 ? -27.019 4.427 25.597 1.00 37.41 543 SER A C 1
ATOM 4283 O O . SER A 1 543 ? -26.889 5.374 26.368 1.00 37.41 543 SER A O 1
ATOM 4285 N N . SER A 1 544 ? -28.143 4.219 24.913 1.00 31.47 544 SER A N 1
ATOM 4286 C CA . SER A 1 544 ? -29.449 4.760 25.302 1.00 31.47 544 SER A CA 1
ATOM 4287 C C . SER A 1 544 ? -30.519 3.687 25.075 1.00 31.47 544 SER A C 1
ATOM 4289 O O . SER A 1 544 ? -30.762 3.255 23.956 1.00 31.47 544 SER A O 1
ATOM 4291 N N . GLN A 1 545 ? -31.039 3.217 26.211 1.00 36.16 545 GLN A N 1
ATOM 4292 C CA . GLN A 1 545 ? -32.276 2.479 26.494 1.00 36.16 545 GLN A CA 1
ATOM 4293 C C . GLN A 1 545 ? -32.787 1.403 25.509 1.00 36.16 545 GLN A C 1
ATOM 4295 O O . GLN A 1 545 ? -33.203 1.671 24.391 1.00 36.16 545 GLN A O 1
ATOM 4300 N N . GLN A 1 546 ? -32.857 0.180 26.057 1.00 38.75 546 GLN A N 1
ATOM 4301 C CA . GLN A 1 546 ? -33.748 -0.932 25.697 1.00 38.75 546 GLN A CA 1
ATOM 4302 C C . GLN A 1 546 ? -33.808 -1.330 24.213 1.00 38.75 546 GLN A C 1
ATOM 4304 O O . GLN A 1 546 ? -34.787 -1.053 23.532 1.00 38.75 546 GLN A O 1
ATOM 4309 N N . GLN A 1 547 ? -32.819 -2.106 23.752 1.00 36.66 547 GLN A N 1
ATOM 4310 C CA . GLN A 1 547 ? -33.023 -3.197 22.781 1.00 36.66 547 GLN A CA 1
ATOM 4311 C C . GLN A 1 547 ? -31.774 -4.097 22.706 1.00 36.66 547 GLN A C 1
ATOM 4313 O O . GLN A 1 547 ? -30.646 -3.627 22.820 1.00 36.66 547 GLN A O 1
ATOM 4318 N N . GLN A 1 548 ? -31.989 -5.406 22.561 1.00 38.12 548 GLN A N 1
ATOM 4319 C CA . GLN A 1 548 ? -31.041 -6.518 22.757 1.00 38.12 548 GLN A CA 1
ATOM 4320 C C . GLN A 1 548 ? -29.878 -6.640 21.732 1.00 38.12 548 GLN A C 1
ATOM 4322 O O . GLN A 1 548 ? -29.471 -7.751 21.422 1.00 38.12 548 GLN A O 1
ATOM 4327 N N . ASN A 1 549 ? -29.299 -5.553 21.204 1.00 44.94 549 ASN A N 1
ATOM 4328 C CA . ASN A 1 549 ? -28.110 -5.637 20.331 1.00 44.94 549 ASN A CA 1
ATOM 4329 C C . ASN A 1 549 ? -27.263 -4.335 20.369 1.00 44.94 549 ASN A C 1
ATOM 4331 O O . ASN A 1 549 ? -27.723 -3.314 19.855 1.00 44.94 549 ASN A O 1
ATOM 4335 N N . PRO A 1 550 ? -26.038 -4.327 20.950 1.00 48.25 550 PRO A N 1
ATOM 4336 C CA . PRO A 1 550 ? -25.238 -3.104 21.156 1.00 48.25 550 PRO A CA 1
ATOM 4337 C C . PRO A 1 550 ? -24.516 -2.581 19.898 1.00 48.25 550 PRO A C 1
ATOM 4339 O O . PRO A 1 550 ? -24.208 -1.390 19.801 1.00 48.25 550 PRO A O 1
ATOM 4342 N N . ASN A 1 551 ? -24.292 -3.439 18.903 1.00 56.41 551 ASN A N 1
ATOM 4343 C CA . ASN A 1 551 ? -23.695 -3.051 17.628 1.00 56.41 551 ASN A CA 1
ATOM 4344 C C . ASN A 1 551 ? -24.818 -2.854 16.606 1.00 56.41 551 ASN A C 1
ATOM 4346 O O . ASN A 1 551 ? -25.574 -3.779 16.300 1.00 56.41 551 ASN A O 1
ATOM 4350 N N . ARG A 1 552 ? -24.926 -1.641 16.063 1.00 71.38 552 ARG A N 1
ATOM 4351 C CA . ARG A 1 552 ? -25.866 -1.314 14.994 1.00 71.38 552 ARG A CA 1
ATOM 4352 C C . ARG A 1 552 ? -25.124 -1.301 13.670 1.00 71.38 552 ARG A C 1
ATOM 4354 O O . ARG A 1 552 ? -24.114 -0.623 13.514 1.00 71.38 552 ARG A O 1
ATOM 4361 N N . LEU A 1 553 ? -25.663 -2.004 12.689 1.00 82.75 553 LEU A N 1
ATOM 4362 C CA . LEU A 1 553 ? -25.191 -1.889 11.319 1.00 82.75 553 LEU A CA 1
ATOM 4363 C C . LEU A 1 553 ? -25.782 -0.616 10.717 1.00 82.75 553 LEU A C 1
ATOM 4365 O O . LEU A 1 553 ? -27.002 -0.448 10.643 1.00 82.75 553 LEU A O 1
ATOM 4369 N N . LEU A 1 554 ? -24.913 0.318 10.341 1.00 86.62 554 LEU A N 1
ATOM 4370 C CA . LEU A 1 554 ? -25.293 1.478 9.553 1.00 86.62 554 LEU A CA 1
ATOM 4371 C C . LEU A 1 554 ? -25.219 1.083 8.083 1.00 86.62 554 LEU A C 1
ATOM 4373 O O . LEU A 1 554 ? -24.170 1.223 7.454 1.00 86.62 554 LEU A O 1
ATOM 4377 N N . HIS A 1 555 ? -26.330 0.596 7.541 1.00 89.62 555 HIS A N 1
ATOM 4378 C CA . HIS A 1 555 ? -26.438 0.377 6.105 1.00 89.62 555 HIS A CA 1
ATOM 4379 C C . HIS A 1 555 ? -26.442 1.723 5.378 1.00 89.62 555 HIS A C 1
ATOM 4381 O O . HIS A 1 555 ? -27.272 2.593 5.643 1.00 89.62 555 HIS A O 1
ATOM 4387 N N . LYS A 1 556 ? -25.496 1.884 4.455 1.00 90.81 556 LYS A N 1
ATOM 4388 C CA . LYS A 1 556 ? -25.385 3.030 3.547 1.00 90.81 556 LYS A CA 1
ATOM 4389 C C . LYS A 1 556 ? -26.332 2.913 2.354 1.00 90.81 556 LYS A C 1
ATOM 4391 O O . LYS A 1 556 ? -26.721 3.921 1.768 1.00 90.81 556 LYS A O 1
ATOM 4396 N N . VAL A 1 557 ? -26.689 1.681 1.999 1.00 92.94 557 VAL A N 1
ATOM 4397 C CA . VAL A 1 557 ? -27.617 1.354 0.915 1.00 92.94 557 VAL A CA 1
ATOM 4398 C C . VAL A 1 557 ? -28.921 0.867 1.531 1.00 92.94 557 VAL A C 1
ATOM 4400 O O . VAL A 1 557 ? -28.936 -0.071 2.324 1.00 92.94 557 VAL A O 1
ATOM 4403 N N . THR A 1 558 ? -30.018 1.531 1.187 1.00 91.50 558 THR A N 1
ATOM 4404 C CA . THR A 1 558 ? -31.364 1.222 1.680 1.00 91.50 558 THR A CA 1
ATOM 4405 C C . THR A 1 558 ? -32.115 0.311 0.715 1.00 91.50 558 THR A C 1
ATOM 4407 O O . THR A 1 558 ? -31.748 0.172 -0.451 1.00 91.50 558 THR A O 1
ATOM 4410 N N . GLU A 1 559 ? -33.226 -0.270 1.170 1.00 89.62 559 GLU A N 1
ATOM 4411 C CA . GLU A 1 559 ? -34.074 -1.099 0.305 1.00 89.62 559 GLU A CA 1
ATOM 4412 C C . GLU A 1 559 ? -34.650 -0.282 -0.857 1.00 89.62 559 GLU A C 1
ATOM 4414 O O . GLU A 1 559 ? -34.786 -0.779 -1.973 1.00 89.62 559 GLU A O 1
ATOM 4419 N N . LYS A 1 560 ? -34.914 1.011 -0.625 1.00 90.88 560 LYS A N 1
ATOM 4420 C CA . LYS A 1 560 ? -35.336 1.946 -1.670 1.00 90.88 560 LYS A CA 1
ATOM 4421 C C . LYS A 1 560 ? -34.268 2.101 -2.752 1.00 90.88 560 LYS A C 1
ATOM 4423 O O . LYS A 1 560 ? -34.630 2.121 -3.923 1.00 90.88 560 LYS A O 1
ATOM 4428 N N . ASP A 1 561 ? -32.994 2.186 -2.366 1.00 93.50 561 ASP A N 1
ATOM 4429 C CA . ASP A 1 561 ? -31.873 2.282 -3.308 1.00 93.50 561 ASP A CA 1
ATOM 4430 C C . ASP A 1 561 ? -31.760 1.006 -4.151 1.00 93.50 561 ASP A C 1
ATOM 4432 O O . ASP A 1 561 ? -31.689 1.071 -5.379 1.00 93.50 561 ASP A O 1
ATOM 4436 N N . ASN A 1 562 ? -31.831 -0.164 -3.505 1.00 92.38 562 ASN A N 1
ATOM 4437 C CA . ASN A 1 562 ? -31.782 -1.454 -4.195 1.00 92.38 562 ASN A CA 1
ATOM 4438 C C . ASN A 1 562 ? -32.995 -1.663 -5.128 1.00 92.38 562 ASN A C 1
ATOM 4440 O O . ASN A 1 562 ? -32.824 -2.218 -6.209 1.00 92.38 562 ASN A O 1
ATOM 4444 N N . LYS A 1 563 ? -34.184 -1.131 -4.798 1.00 89.50 563 LYS A N 1
ATOM 4445 C CA . LYS A 1 563 ? -35.416 -1.196 -5.622 1.00 89.50 563 LYS A CA 1
ATOM 4446 C C . LYS A 1 563 ? -35.557 -0.092 -6.691 1.00 89.50 563 LYS A C 1
ATOM 4448 O O . LYS A 1 563 ? -36.643 0.080 -7.272 1.00 89.50 563 LYS A O 1
ATOM 4453 N N . LEU A 1 564 ? -34.509 0.698 -6.939 1.00 90.94 564 LEU A N 1
ATOM 4454 C CA . LEU A 1 564 ? -34.457 1.617 -8.083 1.00 90.94 564 LEU A CA 1
ATOM 4455 C C . LEU A 1 564 ? -34.438 0.828 -9.402 1.00 90.94 564 LEU A C 1
ATOM 4457 O O . LEU A 1 564 ? -33.789 -0.212 -9.498 1.00 90.94 564 LEU A O 1
ATOM 4461 N N . GLY A 1 565 ? -35.149 1.325 -10.408 1.00 88.00 565 GLY A N 1
ATOM 4462 C CA . GLY A 1 565 ? -35.305 0.720 -11.733 1.00 88.00 565 GLY A CA 1
ATOM 4463 C C . GLY A 1 565 ? -35.793 1.762 -12.732 1.00 88.00 565 GLY A C 1
ATOM 4464 O O . GLY A 1 565 ? -36.085 2.898 -12.333 1.00 88.00 565 GLY A O 1
ATOM 4465 N N . ILE A 1 566 ? -35.880 1.376 -14.001 1.00 86.75 566 ILE A N 1
ATOM 4466 C CA . ILE A 1 566 ? -36.221 2.278 -15.110 1.00 86.75 566 ILE A CA 1
ATOM 4467 C C . ILE A 1 566 ? -37.424 3.182 -14.794 1.00 86.75 566 ILE A C 1
ATOM 4469 O O . ILE A 1 566 ? -38.401 2.782 -14.158 1.00 86.75 566 ILE A O 1
ATOM 4473 N N . GLY A 1 567 ? -37.324 4.451 -15.202 1.00 86.56 567 GLY A N 1
ATOM 4474 C CA . GLY A 1 567 ? -38.312 5.494 -14.915 1.00 86.56 567 GLY A CA 1
ATOM 4475 C C . GLY A 1 567 ? -38.207 6.149 -13.529 1.00 86.56 567 GLY A C 1
ATOM 4476 O O . GLY A 1 567 ? -38.854 7.171 -13.300 1.00 86.56 567 GLY A O 1
ATOM 4477 N N . LYS A 1 568 ? -37.386 5.632 -12.601 1.00 90.81 568 LYS A N 1
ATOM 4478 C CA . LYS A 1 568 ? -37.146 6.268 -11.289 1.00 90.81 568 LYS A CA 1
ATOM 4479 C C . LYS A 1 568 ? -35.831 7.044 -11.278 1.00 90.81 568 LYS A C 1
ATOM 4481 O O . LYS A 1 568 ? -34.773 6.464 -11.494 1.00 90.81 568 LYS A O 1
ATOM 4486 N N . SER A 1 569 ? -35.883 8.332 -10.946 1.00 91.88 569 SER A N 1
ATOM 4487 C CA . SER A 1 569 ? -34.687 9.180 -10.837 1.00 91.88 569 SER A CA 1
ATOM 4488 C C . SER A 1 569 ? -33.894 8.947 -9.539 1.00 91.88 569 SER A C 1
ATOM 4490 O O . SER A 1 569 ? -34.477 8.637 -8.496 1.00 91.88 569 SER A O 1
ATOM 4492 N N . PHE A 1 570 ? -32.572 9.139 -9.599 1.00 93.56 570 PHE A N 1
ATOM 4493 C CA . PHE A 1 570 ? -31.656 9.187 -8.454 1.00 93.56 570 PHE A CA 1
ATOM 4494 C C . PHE A 1 570 ? -30.499 10.181 -8.711 1.00 93.56 570 PHE A C 1
ATOM 4496 O O . PHE A 1 570 ? -30.269 10.570 -9.858 1.00 93.56 570 PHE A O 1
ATOM 4503 N N . PRO A 1 571 ? -29.769 10.631 -7.669 1.00 91.94 571 PRO A N 1
ATOM 4504 C CA . PRO A 1 571 ? -28.662 11.575 -7.831 1.00 91.94 571 PRO A CA 1
ATOM 4505 C C . PRO A 1 571 ? -27.576 11.069 -8.791 1.00 91.94 571 PRO A C 1
ATOM 4507 O O . PRO A 1 571 ? -27.008 10.003 -8.569 1.00 91.94 571 PRO A O 1
ATOM 4510 N N . GLY A 1 572 ? -27.267 11.857 -9.824 1.00 88.69 572 GLY A N 1
ATOM 4511 C CA . GLY A 1 572 ? -26.252 11.527 -10.832 1.00 88.69 572 GLY A CA 1
ATOM 4512 C C . GLY A 1 572 ? -26.770 10.779 -12.066 1.00 88.69 572 GLY A C 1
ATOM 4513 O O . GLY A 1 572 ? -25.997 10.614 -13.002 1.00 88.69 572 GLY A O 1
ATOM 4514 N N . LEU A 1 573 ? -28.051 10.382 -12.101 1.00 93.00 573 LEU A N 1
ATOM 4515 C CA . LEU A 1 573 ? -28.668 9.742 -13.268 1.00 93.00 573 LEU A CA 1
ATOM 4516 C C . LEU A 1 573 ? -28.804 10.734 -14.437 1.00 93.00 573 LEU A C 1
ATOM 4518 O O . LEU A 1 573 ? -29.348 11.834 -14.281 1.00 93.00 573 LEU A O 1
ATOM 4522 N N . THR A 1 574 ? -28.366 10.334 -15.625 1.00 92.25 574 THR A N 1
ATOM 4523 C CA . THR A 1 574 ? -28.499 11.122 -16.849 1.00 92.25 574 THR A CA 1
ATOM 4524 C C . THR A 1 574 ? -29.908 11.013 -17.441 1.00 92.25 574 THR A C 1
ATOM 4526 O O . THR A 1 574 ? -30.636 10.038 -17.245 1.00 92.25 574 THR A O 1
ATOM 4529 N N . LYS A 1 575 ? -30.334 12.030 -18.206 1.00 91.62 575 LYS A N 1
ATOM 4530 C CA . LYS A 1 575 ? -31.654 12.010 -18.867 1.00 91.62 575 LYS A CA 1
ATOM 4531 C C . LYS A 1 575 ? -31.844 10.802 -19.801 1.00 91.62 575 LYS A C 1
ATOM 4533 O O . LYS A 1 575 ? -32.927 10.225 -19.754 1.00 91.62 575 LYS A O 1
ATOM 4538 N N . PRO A 1 576 ? -30.853 10.391 -20.621 1.00 91.38 576 PRO A N 1
ATOM 4539 C CA . PRO A 1 576 ? -30.989 9.199 -21.458 1.00 91.38 576 PRO A CA 1
ATOM 4540 C C . PRO A 1 576 ? -31.178 7.911 -20.648 1.00 91.38 576 PRO A C 1
ATOM 4542 O O . PRO A 1 576 ? -31.969 7.054 -21.039 1.00 91.38 576 PRO A O 1
ATOM 4545 N N . ALA A 1 577 ? -30.509 7.792 -19.498 1.00 89.88 577 ALA A N 1
ATOM 4546 C CA . ALA A 1 577 ? -30.568 6.601 -18.659 1.00 89.88 577 ALA A CA 1
ATOM 4547 C C . ALA A 1 577 ? -31.971 6.335 -18.086 1.00 89.88 577 ALA A C 1
ATOM 4549 O O . ALA A 1 577 ? -32.331 5.184 -17.875 1.00 89.88 577 ALA A O 1
ATOM 4550 N N . LEU A 1 578 ? -32.824 7.356 -17.916 1.00 88.94 578 LEU A N 1
ATOM 4551 C CA . LEU A 1 578 ? -34.211 7.179 -17.443 1.00 88.94 578 LEU A CA 1
ATOM 4552 C C . LEU A 1 578 ? -35.041 6.199 -18.286 1.00 88.94 578 LEU A C 1
ATOM 4554 O O . LEU A 1 578 ? -36.003 5.624 -17.769 1.00 88.94 578 LEU A O 1
ATOM 4558 N N . HIS A 1 579 ? -34.679 6.025 -19.559 1.00 87.62 579 HIS A N 1
ATOM 4559 C CA . HIS A 1 579 ? -35.405 5.207 -20.530 1.00 87.62 579 HIS A CA 1
ATOM 4560 C C . HIS A 1 579 ? -34.524 4.146 -21.210 1.00 87.62 579 HIS A C 1
ATOM 4562 O O . HIS A 1 579 ? -34.976 3.500 -22.152 1.00 87.62 579 HIS A O 1
ATOM 4568 N N . ASN A 1 580 ? -33.285 3.955 -20.746 1.00 87.25 580 ASN A N 1
ATOM 4569 C CA . ASN A 1 580 ? -32.345 2.971 -21.280 1.00 87.25 580 ASN A CA 1
ATOM 4570 C C . ASN A 1 580 ? -31.888 2.039 -20.152 1.00 87.25 580 ASN A C 1
ATOM 4572 O O . ASN A 1 580 ? -31.224 2.486 -19.220 1.00 87.25 580 ASN A O 1
ATOM 4576 N N . VAL A 1 581 ? -32.267 0.762 -20.232 1.00 84.50 581 VAL A N 1
ATOM 4577 C CA . VAL A 1 581 ? -32.088 -0.222 -19.150 1.00 84.50 581 VAL A CA 1
ATOM 4578 C C . VAL A 1 581 ? -30.613 -0.461 -18.825 1.00 84.50 581 VAL A C 1
ATOM 4580 O O . VAL A 1 581 ? -30.239 -0.521 -17.652 1.00 84.50 581 VAL A O 1
ATOM 4583 N N . ASP A 1 582 ? -29.774 -0.535 -19.851 1.00 83.38 582 ASP A N 1
ATOM 4584 C CA . ASP A 1 582 ? -28.354 -0.865 -19.733 1.00 83.38 582 ASP A CA 1
ATOM 4585 C C . ASP A 1 582 ? -27.579 0.303 -19.124 1.00 83.38 582 ASP A C 1
ATOM 4587 O O . ASP A 1 582 ? -26.867 0.146 -18.127 1.00 83.38 582 ASP A O 1
ATOM 4591 N N . LEU A 1 583 ? -27.828 1.513 -19.635 1.00 86.06 583 LEU A N 1
ATOM 4592 C CA . LEU A 1 583 ? -27.247 2.738 -19.097 1.00 86.06 583 LEU A CA 1
ATOM 4593 C C . LEU A 1 583 ? -27.743 3.022 -17.672 1.00 86.06 583 LEU A C 1
ATOM 4595 O O . LEU A 1 583 ? -26.953 3.421 -16.817 1.00 86.06 583 LEU A O 1
ATOM 4599 N N . TYR A 1 584 ? -29.023 2.765 -17.378 1.00 90.19 584 TYR A N 1
ATOM 4600 C CA . TYR A 1 584 ? -29.558 2.880 -16.019 1.00 90.19 584 TYR A CA 1
ATOM 4601 C C . TYR A 1 584 ? -28.838 1.940 -15.055 1.00 90.19 584 TYR A C 1
ATOM 4603 O O . TYR A 1 584 ? -28.532 2.332 -13.929 1.00 90.19 584 TYR A O 1
ATOM 4611 N N . ALA A 1 585 ? -28.559 0.703 -15.474 1.00 88.19 585 ALA A N 1
ATOM 4612 C CA . ALA A 1 585 ? -27.837 -0.254 -14.648 1.00 88.19 585 ALA A CA 1
ATOM 4613 C C . ALA A 1 585 ? -26.399 0.180 -14.376 1.00 88.19 585 ALA A C 1
ATOM 4615 O O . ALA A 1 585 ? -25.984 0.169 -13.215 1.00 88.19 585 ALA A O 1
ATOM 4616 N N . ALA A 1 586 ? -25.679 0.631 -15.401 1.00 88.00 586 ALA A N 1
ATOM 4617 C CA . ALA A 1 586 ? -24.335 1.171 -15.236 1.00 88.00 586 ALA A CA 1
ATOM 4618 C C . ALA A 1 586 ? -24.320 2.388 -14.292 1.00 88.00 586 ALA A C 1
ATOM 4620 O O . ALA A 1 586 ? -23.569 2.426 -13.319 1.00 88.00 586 ALA A O 1
ATOM 4621 N N . GLU A 1 587 ? -25.205 3.364 -14.498 1.00 91.06 587 GLU A N 1
ATOM 4622 C CA . GLU A 1 587 ? -25.253 4.564 -13.656 1.00 91.06 587 GLU A CA 1
ATOM 4623 C C . GLU A 1 587 ? -25.750 4.274 -12.230 1.00 91.06 587 GLU A C 1
ATOM 4625 O O . GLU A 1 587 ? -25.294 4.910 -11.273 1.00 91.06 587 GLU A O 1
ATOM 4630 N N . LYS A 1 588 ? -26.630 3.279 -12.044 1.00 92.25 588 LYS A N 1
ATOM 4631 C CA . LYS A 1 588 ? -27.038 2.819 -10.708 1.00 92.25 588 LYS A CA 1
ATOM 4632 C C . LYS A 1 588 ? -25.869 2.167 -9.976 1.00 92.25 588 LYS A C 1
ATOM 4634 O O . LYS A 1 588 ? -25.735 2.382 -8.774 1.00 92.25 588 LYS A O 1
ATOM 4639 N N . GLU A 1 589 ? -25.006 1.418 -10.661 1.00 91.12 589 GLU A N 1
ATOM 4640 C CA . GLU A 1 589 ? -23.767 0.905 -10.067 1.00 91.12 589 GLU A CA 1
ATOM 4641 C C . GLU A 1 589 ? -22.868 2.051 -9.590 1.00 91.12 589 GLU A C 1
ATOM 4643 O O . GLU A 1 589 ? -22.400 2.011 -8.453 1.00 91.12 589 GLU A O 1
ATOM 4648 N N . LEU A 1 590 ? -22.689 3.107 -10.394 1.00 90.44 590 LEU A N 1
ATOM 4649 C CA . LEU A 1 590 ? -21.930 4.296 -9.982 1.00 90.44 590 LEU A CA 1
ATOM 4650 C C . LEU A 1 590 ? -22.550 4.962 -8.744 1.00 90.44 590 LEU A C 1
ATOM 4652 O O . LEU A 1 590 ? -21.837 5.330 -7.807 1.00 90.44 590 LEU A O 1
ATOM 4656 N N . TYR A 1 591 ? -23.879 5.084 -8.713 1.00 94.12 591 TYR A N 1
ATOM 4657 C CA . TYR A 1 591 ? -24.620 5.636 -7.581 1.00 94.12 591 TYR A CA 1
ATOM 4658 C C . TYR A 1 591 ? -24.453 4.795 -6.310 1.00 94.12 591 TYR A C 1
ATOM 4660 O O . TYR A 1 591 ? -24.078 5.329 -5.261 1.00 94.12 591 TYR A O 1
ATOM 4668 N N . LEU A 1 592 ? -24.672 3.480 -6.393 1.00 93.25 592 LEU A N 1
ATOM 4669 C CA . LEU A 1 592 ? -24.443 2.557 -5.281 1.00 93.25 592 LEU A CA 1
ATOM 4670 C C . LEU A 1 592 ? -22.974 2.598 -4.850 1.00 93.25 592 LEU A C 1
ATOM 4672 O O . LEU A 1 592 ? -22.692 2.673 -3.658 1.00 93.25 592 LEU A O 1
ATOM 4676 N N . GLY A 1 593 ? -22.048 2.655 -5.806 1.00 90.31 593 GLY A N 1
ATOM 4677 C CA . GLY A 1 593 ? -20.617 2.821 -5.584 1.00 90.31 593 GLY A CA 1
ATOM 4678 C C . GLY A 1 593 ? -20.302 4.077 -4.778 1.00 90.31 593 GLY A C 1
ATOM 4679 O O . GLY A 1 593 ? -19.572 3.989 -3.796 1.00 90.31 593 GLY A O 1
ATOM 4680 N N . SER A 1 594 ? -20.916 5.217 -5.106 1.00 90.94 594 SER A N 1
ATOM 4681 C CA . SER A 1 594 ? -20.738 6.471 -4.358 1.00 90.94 594 SER A CA 1
ATOM 4682 C C . SER A 1 594 ? -21.214 6.363 -2.905 1.00 90.94 594 SER A C 1
ATOM 4684 O O . SER A 1 594 ? -20.554 6.855 -1.993 1.00 90.94 594 SER A O 1
ATOM 4686 N N . LYS A 1 595 ? -22.317 5.643 -2.657 1.00 92.25 595 LYS A N 1
ATOM 4687 C CA . LYS A 1 595 ? -22.804 5.361 -1.298 1.00 92.25 595 LYS A CA 1
ATOM 4688 C C . LYS A 1 595 ? -21.886 4.402 -0.555 1.00 92.25 595 LYS A C 1
ATOM 4690 O O . LYS A 1 595 ? -21.647 4.559 0.639 1.00 92.25 595 LYS A O 1
ATOM 4695 N N . CYS A 1 596 ? -21.385 3.395 -1.254 1.00 89.12 596 CYS A N 1
ATOM 4696 C CA . CYS A 1 596 ? -20.511 2.363 -0.722 1.00 89.12 596 CYS A CA 1
ATOM 4697 C C . CYS A 1 596 ? -19.065 2.827 -0.554 1.00 89.12 596 CYS A C 1
ATOM 4699 O O . CYS A 1 596 ? -18.310 2.152 0.149 1.00 89.12 596 CYS A O 1
ATOM 4701 N N . GLN A 1 597 ? -18.698 3.970 -1.135 1.00 86.00 597 GLN A N 1
ATOM 4702 C CA . GLN A 1 597 ? -17.330 4.447 -1.171 1.00 86.00 597 GLN A CA 1
ATOM 4703 C C . GLN A 1 597 ? -16.713 4.495 0.227 1.00 86.00 597 GLN A C 1
ATOM 4705 O O . GLN A 1 597 ? -17.333 4.855 1.242 1.00 86.00 597 GLN A O 1
ATOM 4710 N N . VAL A 1 598 ? -15.463 4.067 0.253 1.00 77.88 598 VAL A N 1
ATOM 4711 C CA . VAL A 1 598 ? -14.553 4.207 1.368 1.00 77.88 598 VAL A CA 1
ATOM 4712 C C . VAL A 1 598 ? -13.504 5.216 0.940 1.00 77.88 598 VAL A C 1
ATOM 4714 O O . VAL A 1 598 ? -12.777 4.994 -0.030 1.00 77.88 598 VAL A O 1
ATOM 4717 N N . ASP A 1 599 ? -13.461 6.329 1.666 1.00 70.69 599 ASP A N 1
ATOM 4718 C CA . ASP A 1 599 ? -12.526 7.419 1.418 1.00 70.69 599 ASP A CA 1
ATOM 4719 C C . ASP A 1 599 ? -11.141 7.028 1.933 1.00 70.69 599 ASP A C 1
ATOM 4721 O O . ASP A 1 599 ? -10.755 7.318 3.063 1.00 70.69 599 ASP A O 1
ATOM 4725 N N . ASP A 1 600 ? -10.421 6.301 1.088 1.00 55.38 600 ASP A N 1
ATOM 4726 C CA . ASP A 1 600 ? -9.051 5.865 1.308 1.00 55.38 600 ASP A CA 1
ATOM 4727 C C . ASP A 1 600 ? -8.152 6.646 0.348 1.00 55.38 600 ASP A C 1
ATOM 4729 O O . ASP A 1 600 ? -8.289 6.521 -0.865 1.00 55.38 600 ASP A O 1
ATOM 4733 N N . LYS A 1 601 ? -7.305 7.542 0.859 1.00 44.72 601 LYS A N 1
ATOM 4734 C CA . LYS A 1 601 ? -6.517 8.453 0.014 1.00 44.72 601 LYS A CA 1
ATOM 4735 C C . LYS A 1 601 ? -5.137 7.853 -0.296 1.00 44.72 601 LYS A C 1
ATOM 4737 O O . LYS A 1 601 ? -4.508 7.336 0.625 1.00 44.72 601 LYS A O 1
ATOM 4742 N N . PRO A 1 602 ? -4.637 7.952 -1.547 1.00 41.78 602 PRO A N 1
ATOM 4743 C CA . PRO A 1 602 ? -5.226 8.675 -2.686 1.00 41.78 602 PRO A CA 1
ATOM 4744 C C . PRO A 1 602 ? -6.285 7.891 -3.490 1.00 41.78 602 PRO A C 1
ATOM 4746 O O . PRO A 1 602 ? -6.957 8.490 -4.324 1.00 41.78 602 PRO A O 1
ATOM 4749 N N . ASN A 1 603 ? -6.461 6.586 -3.249 1.00 56.66 603 ASN A N 1
ATOM 4750 C CA . ASN A 1 603 ? -7.260 5.693 -4.099 1.00 56.66 603 ASN A CA 1
ATOM 4751 C C . ASN A 1 603 ? -8.542 5.194 -3.397 1.00 56.66 603 ASN A C 1
ATOM 4753 O O . ASN A 1 603 ? -8.510 4.132 -2.756 1.00 56.66 603 ASN A O 1
ATOM 4757 N N . PRO A 1 604 ? -9.675 5.917 -3.513 1.00 68.75 604 PRO A N 1
ATOM 4758 C CA . PRO A 1 604 ? -10.938 5.479 -2.933 1.00 68.75 604 PRO A CA 1
ATOM 4759 C C . PRO A 1 604 ? -11.420 4.193 -3.605 1.00 68.75 604 PRO A C 1
ATOM 4761 O O . PRO A 1 604 ? -11.119 3.924 -4.768 1.00 68.75 604 PRO A O 1
ATOM 4764 N N . TRP A 1 605 ? -12.206 3.406 -2.877 1.00 77.50 605 TRP A N 1
ATOM 4765 C CA . TRP A 1 605 ? -12.709 2.116 -3.353 1.00 77.50 605 TRP A CA 1
ATOM 4766 C C . TRP A 1 605 ? -14.151 1.873 -2.914 1.00 77.50 605 TRP A C 1
ATOM 4768 O O . TRP A 1 605 ? -14.631 2.513 -1.976 1.00 77.50 605 TRP A O 1
ATOM 4778 N N . GLN A 1 606 ? -14.854 0.971 -3.608 1.00 85.31 606 GLN A N 1
ATOM 4779 C CA . GLN A 1 606 ? -16.287 0.744 -3.416 1.00 85.31 606 GLN A CA 1
ATOM 4780 C C . GLN A 1 606 ? -16.605 -0.651 -2.860 1.00 85.31 606 GLN A C 1
ATOM 4782 O O . GLN A 1 606 ? -16.747 -0.770 -1.647 1.00 85.31 606 GLN A O 1
ATOM 4787 N N . PHE A 1 607 ? -16.742 -1.696 -3.686 1.00 88.44 607 PHE A N 1
ATOM 4788 C CA . PHE A 1 607 ? -17.230 -3.017 -3.248 1.00 88.44 607 PHE A CA 1
ATOM 4789 C C . PHE A 1 607 ? -16.618 -4.203 -4.008 1.00 88.44 607 PHE A C 1
ATOM 4791 O O . PHE A 1 607 ? -16.129 -4.051 -5.126 1.00 88.44 607 PHE A O 1
ATOM 4798 N N . TRP A 1 608 ? -16.703 -5.392 -3.397 1.00 87.88 608 TRP A N 1
ATOM 4799 C CA . TRP A 1 608 ? -16.626 -6.675 -4.105 1.00 87.88 608 TRP A CA 1
ATOM 4800 C C . TRP A 1 608 ? -17.810 -6.811 -5.062 1.00 87.88 608 TRP A C 1
ATOM 4802 O O . TRP A 1 608 ? -18.920 -6.405 -4.712 1.00 87.88 608 TRP A O 1
ATOM 4812 N N . MET A 1 609 ? -17.598 -7.426 -6.223 1.00 90.75 609 MET A N 1
ATOM 4813 C CA . MET A 1 609 ? -18.644 -7.645 -7.218 1.00 90.75 609 MET A CA 1
ATOM 4814 C C . MET A 1 609 ? -19.041 -9.119 -7.279 1.00 90.75 609 MET A C 1
ATOM 4816 O O . MET A 1 609 ? -18.227 -9.974 -7.615 1.00 90.75 609 MET A O 1
ATOM 4820 N N . ILE A 1 610 ? -20.305 -9.427 -7.000 1.00 93.56 610 ILE A N 1
ATOM 4821 C CA . ILE A 1 610 ? -20.912 -10.713 -7.346 1.00 93.56 610 ILE A CA 1
ATOM 4822 C C . ILE A 1 610 ? -21.475 -10.574 -8.759 1.00 93.56 610 ILE A C 1
ATOM 4824 O O . ILE A 1 610 ? -22.430 -9.825 -8.958 1.00 93.56 610 ILE A O 1
ATOM 4828 N N . ARG A 1 611 ? -20.908 -11.290 -9.734 1.00 91.31 611 ARG A N 1
ATOM 4829 C CA . ARG A 1 611 ? -21.424 -11.302 -11.112 1.00 91.31 611 ARG A CA 1
ATOM 4830 C C . ARG A 1 611 ? -22.286 -12.533 -11.331 1.00 91.31 611 ARG A C 1
ATOM 4832 O O . ARG A 1 611 ? -21.815 -13.656 -11.172 1.00 91.31 611 ARG A O 1
ATOM 4839 N N . LEU A 1 612 ? -23.508 -12.297 -11.782 1.00 92.00 612 LEU A N 1
ATOM 4840 C CA . LEU A 1 612 ? -24.388 -13.282 -12.386 1.00 92.00 612 LEU A CA 1
ATOM 4841 C C . LEU A 1 612 ? -24.427 -13.077 -13.901 1.00 92.00 612 LEU A C 1
ATOM 4843 O O . LEU A 1 612 ? -24.549 -11.943 -14.371 1.00 92.00 612 LEU A O 1
ATOM 4847 N N . LYS A 1 613 ? -24.372 -14.166 -14.666 1.00 89.00 613 LYS A N 1
ATOM 4848 C CA . LYS A 1 613 ? -24.638 -14.118 -16.108 1.00 89.00 613 LYS A CA 1
ATOM 4849 C C . LYS A 1 613 ? -25.463 -15.319 -16.553 1.00 89.00 613 LYS A C 1
ATOM 4851 O O . LYS A 1 613 ? -25.264 -16.430 -16.067 1.00 89.00 613 LYS A O 1
ATOM 4856 N N . SER A 1 614 ? -26.416 -15.071 -17.445 1.00 87.62 614 SER A N 1
ATOM 4857 C CA . SER A 1 614 ? -27.203 -16.104 -18.120 1.00 87.62 614 SER A CA 1
ATOM 4858 C C . SER A 1 614 ? -26.759 -16.215 -19.569 1.00 87.62 614 SER A C 1
ATOM 4860 O O . SER A 1 614 ? -26.647 -15.197 -20.249 1.00 87.62 614 SER A O 1
ATOM 4862 N N . GLY A 1 615 ? -26.543 -17.444 -20.037 1.00 84.44 615 GLY A N 1
ATOM 4863 C CA . GLY A 1 615 ? -26.205 -17.724 -21.432 1.00 84.44 615 GLY A CA 1
ATOM 4864 C C . GLY A 1 615 ? -27.412 -17.782 -22.372 1.00 84.44 615 GLY A C 1
ATOM 4865 O O . GLY A 1 615 ? -27.266 -18.092 -23.554 1.00 84.44 615 GLY A O 1
ATOM 4866 N N . ASN A 1 616 ? -28.622 -17.520 -21.866 1.00 81.75 616 ASN A N 1
ATOM 4867 C CA . ASN A 1 616 ? -29.811 -17.408 -22.705 1.00 81.75 616 ASN A CA 1
ATOM 4868 C C . ASN A 1 616 ? -29.749 -16.128 -23.553 1.00 81.75 616 ASN A C 1
ATOM 4870 O O . ASN A 1 616 ? -29.330 -15.072 -23.077 1.00 81.75 616 ASN A O 1
ATOM 4874 N N . MET A 1 617 ? -30.225 -16.219 -24.794 1.00 77.50 617 MET A N 1
ATOM 4875 C CA . MET A 1 617 ? -30.101 -15.162 -25.794 1.00 77.50 617 MET A CA 1
ATOM 4876 C C . MET A 1 617 ? -31.412 -14.974 -26.563 1.00 77.50 617 MET A C 1
ATOM 4878 O O . MET A 1 617 ? -32.048 -15.943 -26.958 1.00 77.50 617 MET A O 1
ATOM 4882 N N . ASP A 1 618 ? -31.810 -13.727 -26.812 1.00 77.81 618 ASP A N 1
ATOM 4883 C CA . ASP A 1 618 ? -32.956 -13.393 -27.662 1.00 77.81 618 ASP A CA 1
ATOM 4884 C C . ASP A 1 618 ? -32.463 -12.865 -29.016 1.00 77.81 618 ASP A C 1
ATOM 4886 O O . ASP A 1 618 ? -32.256 -11.663 -29.210 1.00 77.81 618 ASP A O 1
ATOM 4890 N N . THR A 1 619 ? -32.255 -13.780 -29.964 1.00 76.06 619 THR A N 1
ATOM 4891 C CA . THR A 1 619 ? -31.763 -13.451 -31.312 1.00 76.06 619 THR A CA 1
ATOM 4892 C C . THR A 1 619 ? -32.810 -12.748 -32.179 1.00 76.06 619 THR A C 1
ATOM 4894 O O . THR A 1 619 ? -32.461 -12.152 -33.197 1.00 76.06 619 THR A O 1
ATOM 4897 N N . HIS A 1 620 ? -34.085 -12.749 -31.772 1.00 76.94 620 HIS A N 1
ATOM 4898 C CA . HIS A 1 620 ? -35.170 -12.091 -32.503 1.00 76.94 620 HIS A CA 1
ATOM 4899 C C . HIS A 1 620 ? -35.420 -10.651 -32.046 1.00 76.94 620 HIS A C 1
ATOM 4901 O O . HIS A 1 620 ? -36.011 -9.870 -32.791 1.00 76.94 620 HIS A O 1
ATOM 4907 N N . ALA A 1 621 ? -34.945 -10.268 -30.858 1.00 75.94 621 ALA A N 1
ATOM 4908 C CA . ALA A 1 621 ? -35.072 -8.899 -30.361 1.00 75.94 621 ALA A CA 1
ATOM 4909 C C . ALA A 1 621 ? -34.112 -7.900 -31.033 1.00 75.94 621 ALA A C 1
ATOM 4911 O O . ALA A 1 621 ? -34.294 -6.695 -30.865 1.00 75.94 621 ALA A O 1
ATOM 4912 N N . GLY A 1 622 ? -33.083 -8.370 -31.753 1.00 76.12 622 GLY A N 1
ATOM 4913 C CA . GLY A 1 622 ? -32.076 -7.503 -32.386 1.00 76.12 622 GLY A CA 1
ATOM 4914 C C . GLY A 1 622 ? -31.281 -6.648 -31.387 1.00 76.12 622 GLY A C 1
ATOM 4915 O O . GLY A 1 622 ? -30.825 -5.561 -31.733 1.00 76.12 622 GLY A O 1
ATOM 4916 N N . LYS A 1 623 ? -31.172 -7.100 -30.127 1.00 76.62 623 LYS A N 1
ATOM 4917 C CA . LYS A 1 623 ? -30.485 -6.372 -29.045 1.00 76.62 623 LYS A CA 1
ATOM 4918 C C . LYS A 1 623 ? -28.976 -6.612 -29.035 1.00 76.62 623 LYS A C 1
ATOM 4920 O O . LYS A 1 623 ? -28.219 -5.703 -28.728 1.00 76.62 623 LYS A O 1
ATOM 4925 N N . CYS A 1 624 ? -28.548 -7.824 -29.376 1.00 80.19 624 CYS A N 1
ATOM 4926 C CA . CYS A 1 624 ? -27.148 -8.220 -29.315 1.00 80.19 624 CYS A CA 1
ATOM 4927 C C . CYS A 1 624 ? -26.359 -7.710 -30.527 1.00 80.19 624 CYS A C 1
ATOM 4929 O O . CYS A 1 624 ? -26.706 -8.067 -31.656 1.00 80.19 624 CYS A O 1
ATOM 4931 N N . PRO A 1 625 ? -25.291 -6.921 -30.333 1.00 85.31 625 PRO A N 1
ATOM 4932 C CA . PRO A 1 625 ? -24.375 -6.596 -31.415 1.00 85.31 625 PRO A CA 1
ATOM 4933 C C . PRO A 1 625 ? -23.521 -7.816 -31.793 1.00 85.31 625 PRO A C 1
ATOM 4935 O O . PRO A 1 625 ? -23.332 -8.741 -31.006 1.00 85.31 625 PRO A O 1
ATOM 4938 N N . LYS A 1 626 ? -22.982 -7.789 -33.013 1.00 89.56 626 LYS A N 1
ATOM 4939 C CA . LYS A 1 626 ? -21.971 -8.720 -33.511 1.00 89.56 626 LYS A CA 1
ATOM 4940 C C . LYS A 1 626 ? -20.642 -7.981 -33.590 1.00 89.56 626 LYS A C 1
ATOM 4942 O O . LYS A 1 626 ? -20.483 -7.149 -34.483 1.00 89.56 626 LYS A O 1
ATOM 4947 N N . ASN A 1 627 ? -19.694 -8.272 -32.697 1.00 89.31 627 ASN A N 1
ATOM 4948 C CA . ASN A 1 627 ? -18.381 -7.604 -32.682 1.00 89.31 627 ASN A CA 1
ATOM 4949 C C . ASN A 1 627 ? -18.493 -6.060 -32.701 1.00 89.31 627 ASN A C 1
ATOM 4951 O O . ASN A 1 627 ? -17.850 -5.393 -33.504 1.00 89.31 627 ASN A O 1
ATOM 4955 N N . GLY A 1 628 ? -19.377 -5.488 -31.880 1.00 87.62 628 GLY A N 1
ATOM 4956 C CA . GLY A 1 628 ? -19.632 -4.042 -31.820 1.00 87.62 628 GLY A CA 1
ATOM 4957 C C . GLY A 1 628 ? -20.634 -3.517 -32.848 1.00 87.62 628 GLY A C 1
ATOM 4958 O O . GLY A 1 628 ? -21.190 -2.431 -32.673 1.00 87.62 628 GLY A O 1
ATOM 4959 N N . HIS A 1 629 ? -20.932 -4.277 -33.903 1.00 89.50 629 HIS A N 1
ATOM 4960 C CA . HIS A 1 629 ? -21.858 -3.852 -34.948 1.00 89.50 629 HIS A CA 1
ATOM 4961 C C . HIS A 1 629 ? -23.293 -4.247 -34.612 1.00 89.50 629 HIS A C 1
ATOM 4963 O O . HIS A 1 629 ? -23.590 -5.415 -34.362 1.00 89.50 629 HIS A O 1
ATOM 4969 N N . LYS A 1 630 ? -24.218 -3.285 -34.661 1.00 85.81 630 LYS A N 1
ATOM 4970 C CA . LYS A 1 630 ? -25.649 -3.586 -34.553 1.00 85.81 630 LYS A CA 1
ATOM 4971 C C . LYS A 1 630 ? -26.068 -4.500 -35.700 1.00 85.81 630 LYS A C 1
ATOM 4973 O O . LYS A 1 630 ? -25.846 -4.172 -36.865 1.00 85.81 630 LYS A O 1
ATOM 4978 N N . VAL A 1 631 ? -26.709 -5.609 -35.362 1.00 85.19 631 VAL A N 1
ATOM 4979 C CA . VAL A 1 631 ? -27.303 -6.536 -36.325 1.00 85.19 631 VAL A CA 1
ATOM 4980 C C . VAL A 1 631 ? -28.802 -6.636 -36.074 1.00 85.19 631 VAL A C 1
ATOM 4982 O O . VAL A 1 631 ? -29.268 -6.469 -34.948 1.00 85.19 631 VAL A O 1
ATOM 4985 N N . GLY A 1 632 ? -29.568 -6.853 -37.142 1.00 83.06 632 GLY A N 1
ATOM 4986 C CA . GLY A 1 632 ? -30.994 -7.141 -37.020 1.00 83.06 632 GLY A CA 1
ATOM 4987 C C . GLY A 1 632 ? -31.249 -8.520 -36.398 1.00 83.06 632 GLY A C 1
ATOM 4988 O O . GLY A 1 632 ? -30.301 -9.233 -36.065 1.00 83.06 632 GLY A O 1
ATOM 4989 N N . PRO A 1 633 ? -32.525 -8.916 -36.265 1.00 82.00 633 PRO A N 1
ATOM 4990 C CA . PRO A 1 633 ? -32.897 -10.277 -35.892 1.00 82.00 633 PRO A CA 1
ATOM 4991 C C . PRO A 1 633 ? -32.174 -11.324 -36.750 1.00 82.00 633 PRO A C 1
ATOM 4993 O O . PRO A 1 633 ? -32.050 -11.138 -37.962 1.00 82.00 633 PRO A O 1
ATOM 4996 N N . PHE A 1 634 ? -31.726 -12.420 -36.141 1.00 79.50 634 PHE A N 1
ATOM 4997 C CA . PHE A 1 634 ? -31.042 -13.503 -36.851 1.00 79.50 634 PHE A CA 1
ATOM 4998 C C . PHE A 1 634 ? -31.450 -14.882 -36.331 1.00 79.50 634 PHE A C 1
ATOM 5000 O O . PHE A 1 634 ? -31.897 -15.031 -35.188 1.00 79.50 634 PHE A O 1
ATOM 5007 N N . ASP A 1 635 ? -31.295 -15.891 -37.188 1.00 75.06 635 ASP A N 1
ATOM 5008 C CA . ASP A 1 635 ? -31.578 -17.274 -36.822 1.00 75.06 635 ASP A CA 1
ATOM 5009 C C . ASP A 1 635 ? -30.547 -17.759 -35.800 1.00 75.06 635 ASP A C 1
ATOM 5011 O O . ASP A 1 635 ? -29.338 -17.627 -36.026 1.00 75.06 635 ASP A O 1
ATOM 5015 N N . PRO A 1 636 ? -30.994 -18.298 -34.659 1.00 65.50 636 PRO A N 1
ATOM 5016 C CA . PRO A 1 636 ? -30.075 -18.702 -33.618 1.00 65.50 636 PRO A CA 1
ATOM 5017 C C . PRO A 1 636 ? -29.230 -19.898 -34.075 1.00 65.50 636 PRO A C 1
ATOM 5019 O O . PRO A 1 636 ? -29.779 -20.859 -34.623 1.00 65.50 636 PRO A O 1
ATOM 5022 N N . PRO A 1 637 ? -27.912 -19.917 -33.806 1.00 64.94 637 PRO A N 1
ATOM 5023 C CA . PRO A 1 637 ? -27.159 -21.154 -33.937 1.00 64.94 637 PRO A CA 1
ATOM 5024 C C . PRO A 1 637 ? -27.719 -22.182 -32.943 1.00 64.94 637 PRO A C 1
ATOM 5026 O O . PRO A 1 637 ? -28.174 -21.828 -31.852 1.00 64.94 637 PRO A O 1
ATOM 5029 N N . SER A 1 638 ? -27.651 -23.471 -33.295 1.00 62.28 638 SER A N 1
ATOM 5030 C CA . SER A 1 638 ? -28.172 -24.606 -32.504 1.00 62.28 638 SER A CA 1
ATOM 5031 C C . SER A 1 638 ? -27.571 -24.742 -31.096 1.00 62.28 638 SER A C 1
ATOM 5033 O O . SER A 1 638 ? -27.878 -25.677 -30.362 1.00 62.28 638 SER A O 1
ATOM 5035 N N . GLU A 1 639 ? -26.661 -23.846 -30.737 1.00 62.53 639 GLU A N 1
ATOM 5036 C CA . GLU A 1 639 ? -25.840 -23.874 -29.544 1.00 62.53 639 GLU A CA 1
ATOM 5037 C C . GLU A 1 639 ? -26.469 -23.160 -28.341 1.00 62.53 639 GLU A C 1
ATOM 5039 O O . GLU A 1 639 ? -26.052 -23.452 -27.218 1.00 62.53 639 GLU A O 1
ATOM 5044 N N . PHE A 1 640 ? -27.469 -22.290 -28.539 1.00 66.81 640 PHE A N 1
ATOM 5045 C CA . PHE A 1 640 ? -28.126 -21.543 -27.457 1.00 66.81 640 PHE A CA 1
ATOM 5046 C C . PHE A 1 640 ? -29.411 -22.237 -26.956 1.00 66.81 640 PHE A C 1
ATOM 5048 O O . PHE A 1 640 ? -30.116 -22.863 -27.739 1.00 66.81 640 PHE A O 1
ATOM 5055 N N . PRO A 1 641 ? -29.741 -22.169 -25.653 1.00 64.06 641 PRO A N 1
ATOM 5056 C CA . PRO A 1 641 ? -30.809 -22.993 -25.069 1.00 64.06 641 PRO A CA 1
ATOM 5057 C C . PRO A 1 641 ? -32.235 -22.398 -25.069 1.00 64.06 641 PRO A C 1
ATOM 5059 O O . PRO A 1 641 ? -33.180 -23.141 -24.813 1.00 64.06 641 PRO A O 1
ATOM 5062 N N . CYS A 1 642 ? -32.429 -21.094 -25.307 1.00 66.19 642 CYS A N 1
ATOM 5063 C CA . CYS A 1 642 ? -33.748 -20.432 -25.267 1.00 66.19 642 CYS A CA 1
ATOM 5064 C C . CYS A 1 642 ? -33.872 -19.423 -26.410 1.00 66.19 642 CYS A C 1
ATOM 5066 O O . CYS A 1 642 ? -32.929 -18.671 -26.633 1.00 66.19 642 CYS A O 1
ATOM 5068 N N . PHE A 1 643 ? -35.027 -19.391 -27.089 1.00 55.78 643 PHE A N 1
ATOM 5069 C CA . PHE A 1 643 ? -35.283 -18.558 -28.268 1.00 55.78 643 PHE A CA 1
ATOM 5070 C C . PHE A 1 643 ? -36.607 -17.784 -28.136 1.00 55.78 643 PHE A C 1
ATOM 5072 O O . PHE A 1 643 ? -37.665 -18.391 -27.961 1.00 55.78 643 PHE A O 1
A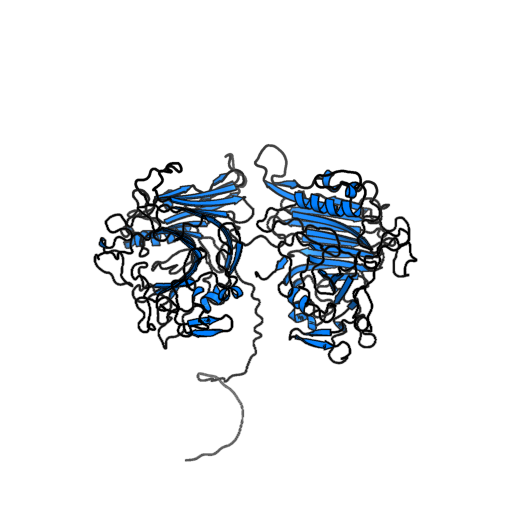TOM 5079 N N . GLY A 1 644 ? -36.555 -16.451 -28.247 1.00 57.53 644 GLY A N 1
ATOM 5080 C CA . GLY A 1 644 ? -37.729 -15.573 -28.346 1.00 57.53 644 GLY A CA 1
ATOM 5081 C C . GLY A 1 644 ? -37.995 -14.651 -27.148 1.00 57.53 644 GLY A C 1
ATOM 5082 O O . GLY A 1 644 ? -37.281 -14.651 -26.141 1.00 57.53 644 GLY A O 1
ATOM 5083 N N . LYS A 1 645 ? -39.063 -13.847 -27.275 1.00 58.03 645 LYS A N 1
ATOM 5084 C CA . LYS A 1 645 ? -39.435 -12.795 -26.317 1.00 58.03 645 LYS A CA 1
ATOM 5085 C C . LYS A 1 645 ? -39.601 -13.362 -24.903 1.00 58.03 645 LYS A C 1
ATOM 5087 O O . LYS A 1 645 ? -40.442 -14.228 -24.672 1.00 58.03 645 LYS A O 1
ATOM 5092 N N . GLY A 1 646 ? -38.825 -12.828 -23.960 1.00 61.62 646 GLY A N 1
ATOM 5093 C CA . GLY A 1 646 ? -38.827 -13.240 -22.552 1.00 61.62 646 GLY A CA 1
ATOM 5094 C C . GLY A 1 646 ? -37.740 -14.253 -22.164 1.00 61.62 646 GLY A C 1
ATOM 5095 O O . GLY A 1 646 ? -37.657 -14.603 -20.992 1.00 61.62 646 GLY A O 1
ATOM 5096 N N . CYS A 1 647 ? -36.881 -14.695 -23.095 1.00 68.69 647 CYS A N 1
ATOM 5097 C CA . CYS A 1 647 ? -35.740 -15.580 -22.796 1.00 68.69 647 CYS A CA 1
ATOM 5098 C C . CYS A 1 647 ? -34.567 -14.881 -22.085 1.00 68.69 647 CYS A C 1
ATOM 5100 O O . CYS A 1 647 ? -33.776 -15.542 -21.411 1.00 68.69 647 CYS A O 1
ATOM 5102 N N . MET A 1 648 ? -34.446 -13.558 -22.236 1.00 72.75 648 MET A N 1
ATOM 5103 C CA . MET A 1 648 ? -33.447 -12.712 -21.570 1.00 72.75 648 MET A CA 1
ATOM 5104 C C . MET A 1 648 ? -34.113 -11.856 -20.485 1.00 72.75 648 MET A C 1
ATOM 5106 O O . MET A 1 648 ? -34.226 -10.634 -20.627 1.00 72.75 648 MET A O 1
ATOM 5110 N N . ASN A 1 649 ? -34.592 -12.485 -19.410 1.00 75.19 649 ASN A N 1
ATOM 5111 C CA . ASN A 1 649 ? -35.046 -11.742 -18.235 1.00 75.19 649 ASN A CA 1
ATOM 5112 C C . ASN A 1 649 ? -33.945 -11.604 -17.189 1.00 75.19 649 ASN A C 1
ATOM 5114 O O . ASN A 1 649 ? -33.116 -12.491 -17.001 1.00 75.19 649 ASN A O 1
ATOM 5118 N N . GLN A 1 650 ? -33.989 -10.500 -16.451 1.00 81.94 650 GLN A N 1
ATOM 5119 C CA . GLN A 1 650 ? -33.181 -10.365 -15.245 1.00 81.94 650 GLN A CA 1
ATOM 5120 C C . GLN A 1 650 ? -33.607 -11.372 -14.174 1.00 81.94 650 GLN A C 1
ATOM 5122 O O . GLN A 1 650 ? -34.794 -11.714 -14.100 1.00 81.94 650 GLN A O 1
ATOM 5127 N N . PRO A 1 651 ? -32.677 -11.858 -13.336 1.00 86.81 651 PRO A N 1
ATOM 5128 C CA . PRO A 1 651 ? -33.053 -12.687 -12.213 1.00 86.81 651 PRO A CA 1
ATOM 5129 C C . PRO A 1 651 ? -33.845 -11.878 -11.183 1.00 86.81 651 PRO A C 1
ATOM 5131 O O . PRO A 1 651 ? -33.635 -10.678 -10.989 1.00 86.81 651 PRO A O 1
ATOM 5134 N N . LEU A 1 652 ? -34.723 -12.566 -10.458 1.00 85.69 652 LEU A N 1
ATOM 5135 C CA . LEU A 1 652 ? -35.193 -12.080 -9.167 1.00 85.69 652 LEU A CA 1
ATOM 5136 C C . LEU A 1 652 ? -33.993 -12.027 -8.220 1.00 85.69 652 LEU A C 1
ATOM 5138 O O . LEU A 1 652 ? -33.236 -12.987 -8.163 1.00 85.69 652 LEU A O 1
ATOM 5142 N N . ILE A 1 653 ? -33.851 -10.933 -7.477 1.00 88.31 653 ILE A N 1
ATOM 5143 C CA . ILE A 1 653 ? -32.779 -10.651 -6.517 1.00 88.31 653 ILE A CA 1
ATOM 5144 C C . ILE A 1 653 ? -33.410 -10.301 -5.177 1.00 88.31 653 ILE A C 1
ATOM 5146 O O . ILE A 1 653 ? -33.969 -9.223 -4.977 1.00 88.31 653 ILE A O 1
ATOM 5150 N N . TYR A 1 654 ? -33.272 -11.214 -4.231 1.00 88.69 654 TYR A N 1
ATOM 5151 C CA . TYR A 1 654 ? -33.662 -11.019 -2.850 1.00 88.69 654 TYR A CA 1
ATOM 5152 C C . TYR A 1 654 ? -32.425 -10.702 -2.022 1.00 88.69 654 TYR A C 1
ATOM 5154 O O . TYR A 1 654 ? -31.439 -11.445 -2.017 1.00 88.69 654 TYR A O 1
ATOM 5162 N N . HIS A 1 655 ? -32.487 -9.580 -1.312 1.00 91.94 655 HIS A N 1
ATOM 5163 C CA . HIS A 1 655 ? -31.424 -9.126 -0.429 1.00 91.94 655 HIS A CA 1
ATOM 5164 C C . HIS A 1 655 ? -31.781 -9.436 1.019 1.00 91.94 655 HIS A C 1
ATOM 5166 O O . HIS A 1 655 ? -32.706 -8.858 1.587 1.00 91.94 655 HIS A O 1
ATOM 5172 N N . ASN A 1 656 ? -31.000 -10.322 1.627 1.00 93.19 656 ASN A N 1
ATOM 5173 C CA . ASN A 1 656 ? -30.966 -10.470 3.070 1.00 93.19 656 ASN A CA 1
ATOM 5174 C C . ASN A 1 656 ? -29.916 -9.496 3.597 1.00 93.19 656 ASN A C 1
ATOM 5176 O O . ASN A 1 656 ? -28.717 -9.789 3.540 1.00 93.19 656 ASN A O 1
ATOM 5180 N N . TYR A 1 657 ? -30.383 -8.343 4.080 1.00 92.19 657 TYR A N 1
ATOM 5181 C CA . TYR A 1 657 ? -29.531 -7.354 4.730 1.00 92.19 657 TYR A CA 1
ATOM 5182 C C . TYR A 1 657 ? -28.638 -8.020 5.758 1.00 92.19 657 TYR A C 1
ATOM 5184 O O . TYR A 1 657 ? -29.083 -8.878 6.526 1.00 92.19 657 TYR A O 1
ATOM 5192 N N . THR A 1 658 ? -27.373 -7.616 5.761 1.00 92.44 658 THR A N 1
ATOM 5193 C CA . THR A 1 658 ? -26.448 -8.102 6.769 1.00 92.44 658 THR A CA 1
ATOM 5194 C C . THR A 1 658 ? -27.007 -7.765 8.138 1.00 92.44 658 THR A C 1
ATOM 5196 O O . THR A 1 658 ? -27.381 -6.629 8.401 1.00 92.44 658 THR A O 1
ATOM 5199 N N . THR A 1 659 ? -27.092 -8.766 9.000 1.00 90.75 659 THR A N 1
ATOM 5200 C CA . THR A 1 659 ? -27.498 -8.614 10.393 1.00 90.75 659 THR A CA 1
ATOM 5201 C C . THR A 1 659 ? -26.375 -9.103 11.284 1.00 90.75 659 THR A C 1
ATOM 5203 O O . THR A 1 659 ? -25.578 -9.960 10.894 1.00 90.75 659 THR A O 1
ATOM 5206 N N . LEU A 1 660 ? -26.308 -8.544 12.486 1.00 83.56 660 LEU A N 1
ATOM 5207 C CA . LEU A 1 660 ? -25.466 -9.069 13.543 1.00 83.56 660 LEU A CA 1
ATOM 5208 C C . LEU A 1 660 ? -26.327 -9.919 14.478 1.00 83.56 660 LEU A C 1
ATOM 5210 O O . LEU A 1 660 ? -27.307 -9.430 15.044 1.00 83.56 660 LEU A O 1
ATOM 5214 N N . GLN A 1 661 ? -25.945 -11.181 14.641 1.00 81.69 661 GLN A N 1
ATOM 5215 C CA . GLN A 1 661 ? -26.550 -12.112 15.588 1.00 81.69 661 GLN A CA 1
ATOM 5216 C C . GLN A 1 661 ? -25.447 -12.606 16.527 1.00 81.69 661 GLN A C 1
ATOM 5218 O O . GLN A 1 661 ? -24.574 -13.368 16.115 1.00 81.69 661 GLN A O 1
ATOM 5223 N N . GLY A 1 662 ? -25.440 -12.131 17.775 1.00 79.69 662 GLY A N 1
ATOM 5224 C CA . GLY A 1 662 ? -24.314 -12.363 18.686 1.00 79.69 662 GLY A CA 1
ATOM 5225 C C . GLY A 1 662 ? -23.036 -11.689 18.170 1.00 79.69 662 GLY A C 1
ATOM 5226 O O . GLY A 1 662 ? -22.998 -10.468 18.029 1.00 79.69 662 GLY A O 1
ATOM 5227 N N . THR A 1 663 ? -22.002 -12.479 17.873 1.00 77.56 663 THR A N 1
ATOM 5228 C CA . THR A 1 663 ? -20.729 -12.023 17.273 1.00 77.56 663 THR A CA 1
ATOM 5229 C C . THR A 1 663 ? -20.637 -12.278 15.771 1.00 77.56 663 THR A C 1
ATOM 5231 O O . THR A 1 663 ? -19.667 -11.857 15.134 1.00 77.56 663 THR A O 1
ATOM 5234 N N . THR A 1 664 ? -21.644 -12.938 15.194 1.00 83.81 664 THR A N 1
ATOM 5235 C CA . THR A 1 664 ? -21.627 -13.344 13.794 1.00 83.81 664 THR A CA 1
ATOM 5236 C C . THR A 1 664 ? -22.397 -12.350 12.936 1.00 83.81 664 THR A C 1
ATOM 5238 O O . THR A 1 664 ? -23.599 -12.133 13.115 1.00 83.81 664 THR A O 1
ATOM 5241 N N . LEU A 1 665 ? -21.714 -11.772 11.955 1.00 88.38 665 LEU A N 1
ATOM 5242 C CA . LEU A 1 665 ? -22.329 -11.030 10.865 1.00 88.38 665 LEU A CA 1
ATOM 5243 C C . LEU A 1 665 ? -22.739 -12.006 9.769 1.00 88.38 665 LEU A C 1
ATOM 5245 O O . LEU A 1 665 ? -21.928 -12.832 9.345 1.00 88.38 665 LEU A O 1
ATOM 5249 N N . LYS A 1 666 ? -23.982 -11.905 9.299 1.00 93.25 666 LYS A N 1
ATOM 5250 C CA . LYS A 1 666 ? -24.505 -12.730 8.204 1.00 93.25 666 LYS A CA 1
ATOM 5251 C C . LYS A 1 666 ? -25.396 -11.905 7.298 1.00 93.25 666 LYS A C 1
ATOM 5253 O O . LYS A 1 666 ? -26.288 -11.215 7.784 1.00 93.25 666 LYS A O 1
ATOM 5258 N N . GLY A 1 667 ? -25.193 -12.024 5.998 1.00 94.50 667 GLY A N 1
ATOM 5259 C CA . GLY A 1 667 ? -26.078 -11.471 4.980 1.00 94.50 667 GLY A CA 1
ATOM 5260 C C . GLY A 1 667 ? -26.030 -12.324 3.722 1.00 94.50 667 GLY A C 1
ATOM 5261 O O . GLY A 1 667 ? -25.356 -13.359 3.676 1.00 94.50 667 GLY A O 1
ATOM 5262 N N . GLY A 1 668 ? -26.776 -11.922 2.702 1.00 95.31 668 GLY A N 1
ATOM 5263 C CA . GLY A 1 668 ? -26.717 -12.628 1.435 1.00 95.31 668 GLY A CA 1
ATOM 5264 C C . GLY A 1 668 ? -27.592 -12.052 0.339 1.00 95.31 668 GLY A C 1
ATOM 5265 O O . GLY A 1 668 ? -28.555 -11.329 0.594 1.00 95.31 668 GLY A O 1
ATOM 5266 N N . PHE A 1 669 ? -27.294 -12.473 -0.883 1.00 94.94 669 PHE A N 1
ATOM 5267 C CA . PHE A 1 669 ? -28.188 -12.358 -2.027 1.00 94.94 669 PHE A CA 1
ATOM 5268 C C . PHE A 1 669 ? -28.647 -13.746 -2.444 1.00 94.94 669 PHE A C 1
ATOM 5270 O O . PHE A 1 669 ? -27.874 -14.700 -2.411 1.00 94.94 669 PHE A O 1
ATOM 5277 N N . HIS A 1 670 ? -29.899 -13.874 -2.852 1.00 93.50 670 HIS A N 1
ATOM 5278 C CA . HIS A 1 670 ? -30.395 -15.105 -3.453 1.00 93.50 670 HIS A CA 1
ATOM 5279 C C . HIS A 1 670 ? -31.497 -14.802 -4.450 1.00 93.50 670 HIS A C 1
ATOM 5281 O O . HIS A 1 670 ? -32.080 -13.720 -4.421 1.00 93.50 670 HIS A O 1
ATOM 5287 N N . GLY A 1 671 ? -31.796 -15.757 -5.319 1.00 90.94 671 GLY A N 1
ATOM 5288 C CA . GLY A 1 671 ? -32.824 -15.551 -6.318 1.00 90.94 671 GLY A CA 1
ATOM 5289 C C . GLY A 1 671 ? -32.835 -16.586 -7.423 1.00 90.94 671 GLY A C 1
ATOM 5290 O O . GLY A 1 671 ? -32.246 -17.657 -7.295 1.00 90.94 671 GLY A O 1
ATOM 5291 N N . THR A 1 672 ? -33.555 -16.277 -8.495 1.00 88.50 672 THR A N 1
ATOM 5292 C CA . THR A 1 672 ? -33.837 -17.215 -9.585 1.00 88.50 672 THR A CA 1
ATOM 5293 C C . THR A 1 672 ? -34.092 -16.470 -10.889 1.00 88.50 672 THR A C 1
ATOM 5295 O O . THR A 1 672 ? -34.633 -15.364 -10.873 1.00 88.50 672 THR A O 1
ATOM 5298 N N . TRP A 1 673 ? -33.739 -17.080 -12.020 1.00 85.62 673 TRP A N 1
ATOM 5299 C CA . TRP A 1 673 ? -34.177 -16.611 -13.336 1.00 85.62 673 TRP A CA 1
ATOM 5300 C C . TRP A 1 673 ? -35.579 -17.117 -13.698 1.00 85.62 673 TRP A C 1
ATOM 5302 O O . TRP A 1 673 ? -36.232 -16.548 -14.573 1.00 85.62 673 TRP A O 1
ATOM 5312 N N . ASP A 1 674 ? -36.084 -18.144 -13.008 1.00 85.06 674 ASP A N 1
ATOM 5313 C CA . ASP A 1 674 ? -37.429 -18.681 -13.204 1.00 85.06 674 ASP A CA 1
ATOM 5314 C C . ASP A 1 674 ? -38.476 -17.779 -12.527 1.00 85.06 674 ASP A C 1
ATOM 5316 O O . ASP A 1 674 ? -38.938 -18.057 -11.423 1.00 85.06 674 ASP A O 1
ATOM 5320 N N . LEU A 1 675 ? -38.888 -16.700 -13.205 1.00 76.81 675 LEU A N 1
ATOM 5321 C CA . LEU A 1 675 ? -39.757 -15.643 -12.649 1.00 76.81 675 LEU A CA 1
ATOM 5322 C C . LEU A 1 675 ? -41.115 -16.115 -12.095 1.00 76.81 675 LEU A C 1
ATOM 5324 O O . LEU A 1 675 ? -41.725 -15.420 -11.286 1.00 76.81 675 LEU A O 1
ATOM 5328 N N . ASN A 1 676 ? -41.593 -17.286 -12.526 1.00 70.06 676 ASN A N 1
ATOM 5329 C CA . ASN A 1 676 ? -42.858 -17.879 -12.077 1.00 70.06 676 ASN A CA 1
ATOM 5330 C C . ASN A 1 676 ? -42.691 -18.817 -10.864 1.00 70.06 676 ASN A C 1
ATOM 5332 O O . ASN A 1 676 ? -43.675 -19.392 -10.398 1.00 70.06 676 ASN A O 1
ATOM 5336 N N . ALA A 1 677 ? -41.464 -19.027 -10.379 1.00 61.06 677 ALA A N 1
ATOM 5337 C CA . ALA A 1 677 ? -41.185 -19.860 -9.215 1.00 61.06 677 ALA A CA 1
ATOM 5338 C C . ALA A 1 677 ? -41.415 -19.079 -7.907 1.00 61.06 677 ALA A C 1
ATOM 5340 O O . ALA A 1 677 ? -41.078 -17.902 -7.801 1.00 61.06 677 ALA A O 1
ATOM 5341 N N . GLY A 1 678 ? -41.996 -19.735 -6.895 1.00 53.91 678 GLY A N 1
ATOM 5342 C CA . GLY A 1 678 ? -42.226 -19.137 -5.574 1.00 53.91 678 GLY A CA 1
ATOM 5343 C C . GLY A 1 678 ? -40.930 -18.709 -4.866 1.00 53.91 678 GLY A C 1
ATOM 5344 O O . GLY A 1 678 ? -39.866 -19.279 -5.090 1.00 53.91 678 GLY A O 1
ATOM 5345 N N . SER A 1 679 ? -41.028 -17.718 -3.976 1.00 49.19 679 SER A N 1
ATOM 5346 C CA . SER A 1 679 ? -39.904 -16.956 -3.406 1.00 49.19 679 SER A CA 1
ATOM 5347 C C . SER A 1 679 ? -39.105 -17.630 -2.275 1.00 49.19 679 SER A C 1
ATOM 5349 O O . SER A 1 679 ? -38.280 -16.961 -1.656 1.00 49.19 679 SER A O 1
ATOM 5351 N N . SER A 1 680 ? -39.330 -18.911 -1.948 1.00 50.81 680 SER A N 1
ATOM 5352 C CA . SER A 1 680 ? -38.662 -19.565 -0.807 1.00 50.81 680 SER A CA 1
ATOM 5353 C C . SER A 1 680 ? -37.681 -20.667 -1.225 1.00 50.81 680 SER A C 1
ATOM 5355 O O . SER A 1 680 ? -37.982 -21.494 -2.088 1.00 50.81 680 SER A O 1
ATOM 5357 N N . ARG A 1 681 ? -36.507 -20.699 -0.571 1.00 46.28 681 ARG A N 1
ATOM 5358 C CA . ARG A 1 681 ? -35.455 -21.724 -0.742 1.00 46.28 681 ARG A CA 1
ATOM 5359 C C . ARG A 1 681 ? -35.981 -23.142 -0.489 1.00 46.28 681 ARG A C 1
ATOM 5361 O O . ARG A 1 681 ? -35.543 -24.070 -1.159 1.00 46.28 681 ARG A O 1
ATOM 5368 N N . ASP A 1 682 ? -36.941 -23.272 0.426 1.00 44.69 682 ASP A N 1
ATOM 5369 C CA . ASP A 1 682 ? -37.511 -24.549 0.869 1.00 44.69 682 ASP A CA 1
ATOM 5370 C C . ASP A 1 682 ? -38.700 -25.008 -0.000 1.00 44.69 682 ASP A C 1
ATOM 5372 O O . ASP A 1 682 ? -39.120 -26.158 0.082 1.00 44.69 682 ASP A O 1
ATOM 5376 N N . SER A 1 683 ? -39.213 -24.142 -0.886 1.00 43.81 683 SER A N 1
ATOM 5377 C CA . SER A 1 683 ? -40.269 -24.465 -1.863 1.00 43.81 683 SER A CA 1
ATOM 5378 C C . SER A 1 683 ? -39.762 -24.575 -3.305 1.00 43.81 683 SER A C 1
ATOM 5380 O O . SER A 1 683 ? -40.553 -24.782 -4.227 1.00 43.81 683 SER A O 1
ATOM 5382 N N . ALA A 1 684 ? -38.464 -24.376 -3.538 1.00 49.41 684 ALA A N 1
ATOM 5383 C CA . ALA A 1 684 ? -37.879 -24.376 -4.871 1.00 49.41 684 ALA A CA 1
ATOM 5384 C C . ALA A 1 684 ? -37.692 -25.819 -5.365 1.00 49.41 684 ALA A C 1
ATOM 5386 O O . ALA A 1 684 ? -36.638 -26.425 -5.155 1.00 49.41 684 ALA A O 1
ATOM 5387 N N . ASN A 1 685 ? -38.727 -26.348 -6.028 1.00 56.81 685 ASN A N 1
ATOM 5388 C CA . ASN A 1 685 ? -38.706 -27.615 -6.763 1.00 56.81 685 ASN A CA 1
ATOM 5389 C C . ASN A 1 685 ? -37.367 -27.778 -7.523 1.00 56.81 685 ASN A C 1
ATOM 5391 O O . ASN A 1 685 ? -36.836 -26.790 -8.031 1.00 56.81 685 ASN A O 1
ATOM 5395 N N . MET A 1 686 ? -36.807 -28.992 -7.620 1.00 59.28 686 MET A N 1
ATOM 5396 C CA . MET A 1 686 ? -35.489 -29.232 -8.253 1.00 59.28 686 MET A CA 1
ATOM 5397 C C . MET A 1 686 ? -35.387 -28.712 -9.700 1.00 59.28 686 MET A C 1
ATOM 5399 O O . MET A 1 686 ? -34.285 -28.533 -10.205 1.00 59.28 686 MET A O 1
ATOM 5403 N N . ASN A 1 687 ? -36.525 -28.411 -10.328 1.00 70.25 687 ASN A N 1
ATOM 5404 C CA . ASN A 1 687 ? -36.640 -27.882 -11.682 1.00 70.25 687 ASN A CA 1
ATOM 5405 C C . ASN A 1 687 ? -36.524 -26.346 -11.797 1.00 70.25 687 ASN A C 1
ATOM 5407 O O . ASN A 1 687 ? -36.763 -25.822 -12.882 1.00 70.25 687 ASN A O 1
ATOM 5411 N N . THR A 1 688 ? -36.222 -25.602 -10.725 1.00 84.44 688 THR A N 1
ATOM 5412 C CA . THR A 1 688 ? -36.067 -24.132 -10.782 1.00 84.44 688 THR A CA 1
ATOM 5413 C C . THR A 1 688 ? -34.612 -23.709 -10.613 1.00 84.44 688 THR A C 1
ATOM 5415 O O . THR A 1 688 ? -33.890 -24.259 -9.779 1.00 84.44 688 THR A O 1
ATOM 5418 N N . SER A 1 689 ? -34.173 -22.704 -11.367 1.00 89.38 689 SER A N 1
ATOM 5419 C CA . SER A 1 689 ? -32.837 -22.131 -11.220 1.00 89.38 689 SER A CA 1
ATOM 5420 C C . SER A 1 689 ? -32.711 -21.459 -9.857 1.00 89.38 689 SER A C 1
ATOM 5422 O O . SER A 1 689 ? -33.696 -20.975 -9.293 1.00 89.38 689 SER A O 1
ATOM 5424 N N . LEU A 1 690 ? -31.508 -21.447 -9.298 1.00 91.19 690 LEU A N 1
ATOM 5425 C CA . LEU A 1 690 ? -31.226 -20.799 -8.022 1.00 91.19 690 LEU A CA 1
ATOM 5426 C C . LEU A 1 690 ? -29.816 -20.239 -8.059 1.00 91.19 690 LEU A C 1
ATOM 5428 O O . LEU A 1 690 ? -28.882 -20.933 -8.441 1.00 91.19 690 LEU A O 1
ATOM 5432 N N . TYR A 1 691 ? -29.646 -19.029 -7.559 1.00 94.19 691 TYR A N 1
ATOM 5433 C CA . TYR A 1 691 ? -28.356 -18.600 -7.050 1.00 94.19 691 TYR A CA 1
ATOM 5434 C C . TYR A 1 691 ? -28.516 -18.175 -5.591 1.00 94.19 691 TYR A C 1
ATOM 5436 O O . TYR A 1 691 ? -29.562 -17.671 -5.174 1.00 94.19 691 TYR A O 1
ATOM 5444 N N . SER A 1 692 ? -27.486 -18.401 -4.788 1.00 95.19 692 SER A N 1
ATOM 5445 C CA . SER A 1 692 ? -27.440 -17.947 -3.402 1.00 95.19 692 SER A CA 1
ATOM 5446 C C . SER A 1 692 ? -26.000 -17.672 -3.020 1.00 95.19 692 SER A C 1
ATOM 5448 O O . SER A 1 692 ? -25.172 -18.574 -3.052 1.00 95.19 692 SER A O 1
ATOM 5450 N N . ILE A 1 693 ? -25.727 -16.448 -2.594 1.00 96.56 693 ILE A N 1
ATOM 5451 C CA . ILE A 1 693 ? -24.452 -16.030 -2.037 1.00 96.56 693 ILE A CA 1
ATOM 5452 C C . ILE A 1 693 ? -24.719 -15.591 -0.611 1.00 96.56 693 ILE A C 1
ATOM 5454 O O . ILE A 1 693 ? -25.499 -14.673 -0.367 1.00 96.56 693 ILE A O 1
ATOM 5458 N N . ARG A 1 694 ? -24.079 -16.256 0.341 1.00 95.69 694 ARG A N 1
ATOM 5459 C CA . ARG A 1 694 ? -24.138 -15.902 1.756 1.00 95.69 694 ARG A CA 1
ATOM 5460 C C . ARG A 1 694 ? -22.753 -15.520 2.202 1.00 95.69 694 ARG A C 1
ATOM 5462 O O . ARG A 1 694 ? -21.826 -16.303 2.034 1.00 95.69 694 ARG A O 1
ATOM 5469 N N . TRP A 1 695 ? -22.623 -14.353 2.799 1.00 93.56 695 TRP A N 1
ATOM 5470 C CA . TRP A 1 695 ? -21.397 -13.972 3.474 1.00 93.56 695 TRP A CA 1
ATOM 5471 C C . TRP A 1 695 ? -21.611 -14.086 4.969 1.00 93.56 695 TRP A C 1
ATOM 5473 O O . TRP A 1 695 ? -22.649 -13.691 5.511 1.00 93.56 695 TRP A O 1
ATOM 5483 N N . GLN A 1 696 ? -20.611 -14.638 5.637 1.00 92.06 696 GLN A N 1
ATOM 5484 C CA . GLN A 1 696 ? -20.583 -14.691 7.082 1.00 92.06 696 GLN A CA 1
ATOM 5485 C C . GLN A 1 696 ? -19.195 -14.383 7.610 1.00 92.06 696 GLN A C 1
ATOM 5487 O O . GLN A 1 696 ? -18.187 -14.661 6.956 1.00 92.06 696 GLN A O 1
ATOM 5492 N N . LYS A 1 697 ? -19.168 -13.822 8.809 1.00 84.38 697 LYS A N 1
ATOM 5493 C CA . LYS A 1 697 ? -17.943 -13.484 9.512 1.00 84.38 697 LYS A CA 1
ATOM 5494 C C . LYS A 1 697 ? -18.206 -13.448 11.009 1.00 84.38 697 LYS A C 1
ATOM 5496 O O . LYS A 1 697 ? -19.204 -12.887 11.448 1.00 84.38 697 LYS A O 1
ATOM 5501 N N . GLU A 1 698 ? -17.275 -13.984 11.784 1.00 76.25 698 GLU A N 1
ATOM 5502 C CA . GLU A 1 698 ? -17.138 -13.608 13.193 1.00 76.25 698 GLU A CA 1
ATOM 5503 C C . GLU A 1 698 ? -16.334 -12.309 13.273 1.00 76.25 698 GLU A C 1
ATOM 5505 O O . GLU A 1 698 ? -15.321 -12.186 12.579 1.00 76.25 698 GLU A O 1
ATOM 5510 N N . LEU A 1 699 ? -16.764 -11.345 14.092 1.00 65.62 699 LEU A N 1
ATOM 5511 C CA . LEU A 1 699 ? -16.029 -10.084 14.281 1.00 65.62 699 LEU A CA 1
ATOM 5512 C C . LEU A 1 699 ? -14.528 -10.348 14.522 1.00 65.62 699 LEU A C 1
ATOM 5514 O O . LEU A 1 699 ? -14.161 -11.233 15.297 1.00 65.62 699 LEU A O 1
ATOM 5518 N N . GLY A 1 700 ? -13.660 -9.623 13.808 1.00 55.78 700 GLY A N 1
ATOM 5519 C CA . GLY A 1 700 ? -12.204 -9.828 13.844 1.00 55.78 700 GLY A CA 1
ATOM 5520 C C . GLY A 1 700 ? -11.640 -10.993 13.006 1.00 55.78 700 GLY A C 1
ATOM 5521 O O . GLY A 1 700 ? -10.421 -11.136 12.941 1.00 55.78 700 GLY A O 1
ATOM 5522 N N . LYS A 1 701 ? -12.471 -11.809 12.335 1.00 68.19 701 LYS A N 1
ATOM 5523 C CA . LYS A 1 701 ? -12.035 -12.846 11.366 1.00 68.19 701 LYS A CA 1
ATOM 5524 C C . LYS A 1 701 ? -12.212 -12.396 9.902 1.00 68.19 701 LYS A C 1
ATOM 5526 O O . LYS A 1 701 ? -12.708 -11.301 9.642 1.00 68.19 701 LYS A O 1
ATOM 5531 N N . SER A 1 702 ? -11.808 -13.225 8.939 1.00 67.81 702 SER A N 1
ATOM 5532 C CA . SER A 1 702 ? -12.060 -12.997 7.504 1.00 67.81 702 SER A CA 1
ATOM 5533 C C . SER A 1 702 ? -13.507 -13.324 7.117 1.00 67.81 702 SER A C 1
ATOM 5535 O O . SER A 1 702 ? -14.147 -14.171 7.748 1.00 67.81 702 SER A O 1
ATOM 5537 N N . TRP A 1 703 ? -14.021 -12.686 6.060 1.00 80.69 703 TRP A N 1
ATOM 5538 C CA . TRP A 1 703 ? -15.303 -13.083 5.470 1.00 80.69 703 TRP A CA 1
ATOM 5539 C C . TRP A 1 703 ? -15.186 -14.419 4.738 1.00 80.69 703 TRP A C 1
ATOM 5541 O O . TRP A 1 703 ? -14.205 -14.689 4.046 1.00 80.69 703 TRP A O 1
ATOM 5551 N N . ILE A 1 704 ? -16.237 -15.227 4.852 1.00 86.19 704 ILE A N 1
ATOM 5552 C CA . ILE A 1 704 ? -16.430 -16.442 4.063 1.00 86.19 704 ILE A CA 1
ATOM 5553 C C . ILE A 1 704 ? -17.680 -16.245 3.215 1.00 86.19 704 ILE A C 1
ATOM 5555 O O . ILE A 1 704 ? -18.766 -16.022 3.756 1.00 86.19 704 ILE A O 1
ATOM 5559 N N . PHE A 1 705 ? -17.534 -16.365 1.899 1.00 92.31 705 PHE A N 1
ATOM 5560 C CA . PHE A 1 705 ? -18.631 -16.342 0.943 1.00 92.31 705 PHE A CA 1
ATOM 5561 C C . PHE A 1 705 ? -18.978 -17.768 0.529 1.00 92.31 705 PHE A C 1
ATOM 5563 O O . PHE A 1 705 ? -18.163 -18.469 -0.065 1.00 92.31 705 PHE A O 1
ATOM 5570 N N . SER A 1 706 ? -20.196 -18.191 0.841 1.00 95.50 706 SER A N 1
ATOM 5571 C CA . SER A 1 706 ? -20.774 -19.465 0.417 1.00 95.50 706 SER A CA 1
ATOM 5572 C C . SER A 1 706 ? -21.664 -19.227 -0.792 1.00 95.50 706 SER A C 1
ATOM 5574 O O . SER A 1 706 ? -22.606 -18.438 -0.710 1.00 95.50 706 SER A O 1
ATOM 5576 N N . HIS A 1 707 ? -21.367 -19.904 -1.889 1.00 96.62 707 HIS A N 1
ATOM 5577 C CA . HIS A 1 707 ? -22.039 -19.757 -3.169 1.00 96.62 707 HIS A CA 1
ATOM 5578 C C . HIS A 1 707 ? -22.763 -21.049 -3.519 1.00 96.62 707 HIS A C 1
ATOM 5580 O O . HIS A 1 707 ? -22.219 -22.136 -3.346 1.00 96.62 707 HIS A O 1
ATOM 5586 N N . VAL A 1 708 ? -23.972 -20.911 -4.047 1.00 96.06 708 VAL A N 1
ATOM 5587 C CA . VAL A 1 708 ? -24.744 -21.985 -4.665 1.00 96.06 708 VAL A CA 1
ATOM 5588 C C . VAL A 1 708 ? -25.234 -21.472 -6.005 1.00 96.06 708 VAL A C 1
ATOM 5590 O O . VAL A 1 708 ? -25.816 -20.386 -6.063 1.00 96.06 708 VAL A O 1
ATOM 5593 N N . LEU A 1 709 ? -25.041 -22.263 -7.053 1.00 95.69 709 LEU A N 1
ATOM 5594 C CA . LEU A 1 709 ? -25.619 -22.049 -8.371 1.00 95.69 709 LEU A CA 1
ATOM 5595 C C . LEU A 1 709 ? -26.335 -23.323 -8.814 1.00 95.69 709 LEU A C 1
ATOM 5597 O O . LEU A 1 709 ? -25.752 -24.403 -8.792 1.00 95.69 709 LEU A O 1
ATOM 5601 N N . ARG A 1 710 ? -27.593 -23.195 -9.227 1.00 93.19 710 ARG A N 1
ATOM 5602 C CA . ARG A 1 710 ? -28.408 -24.275 -9.772 1.00 93.19 710 ARG A CA 1
ATOM 5603 C C . ARG A 1 710 ? -29.023 -23.854 -11.095 1.00 93.19 710 ARG A C 1
ATOM 5605 O O . ARG A 1 710 ? -29.697 -22.825 -11.155 1.00 93.19 710 ARG A O 1
ATOM 5612 N N . THR A 1 711 ? -28.842 -24.673 -12.119 1.00 92.06 711 THR A N 1
ATOM 5613 C CA . THR A 1 711 ? -29.503 -24.514 -13.419 1.00 92.06 711 THR A CA 1
ATOM 5614 C C . THR A 1 711 ? -30.886 -25.161 -13.428 1.00 92.06 711 THR A C 1
ATOM 5616 O O . THR A 1 711 ? -31.189 -26.030 -12.613 1.00 92.06 711 THR A O 1
ATOM 5619 N N . SER A 1 712 ? -31.733 -24.754 -14.372 1.00 88.88 712 SER A N 1
ATOM 5620 C CA . SER A 1 712 ? -33.025 -25.394 -14.660 1.00 88.88 712 SER A CA 1
ATOM 5621 C C . SER A 1 712 ? -33.100 -25.834 -16.115 1.00 88.88 712 SER A C 1
ATOM 5623 O O . SER A 1 712 ? -32.198 -25.571 -16.905 1.00 88.88 712 SER A O 1
ATOM 5625 N N . THR A 1 713 ? -34.196 -26.485 -16.497 1.00 85.12 713 THR A N 1
ATOM 5626 C CA . THR A 1 713 ? -34.476 -26.783 -17.909 1.00 85.12 713 THR A CA 1
ATOM 5627 C C . THR A 1 713 ? -34.625 -25.521 -18.760 1.00 85.12 713 THR A C 1
ATOM 5629 O O . THR A 1 713 ? -34.272 -25.547 -19.933 1.00 85.12 713 THR A O 1
ATOM 5632 N N . LYS A 1 714 ? -35.103 -24.411 -18.179 1.00 82.75 714 LYS A N 1
ATOM 5633 C CA . LYS A 1 714 ? -35.226 -23.110 -18.863 1.00 82.75 714 LYS A CA 1
ATOM 5634 C C . LYS A 1 714 ? -33.925 -22.312 -18.880 1.00 82.75 714 LYS A C 1
ATOM 5636 O O . LYS A 1 714 ? -33.681 -21.553 -19.813 1.00 82.75 714 LYS A O 1
ATOM 5641 N N . TYR A 1 715 ? -33.107 -22.490 -17.847 1.00 87.12 715 TYR A N 1
ATOM 5642 C CA . TYR A 1 715 ? -31.826 -21.814 -17.670 1.00 87.12 715 TYR A CA 1
ATOM 5643 C C . TYR A 1 715 ? -30.714 -22.845 -17.463 1.00 87.12 715 TYR A C 1
ATOM 5645 O O . TYR A 1 715 ? -30.199 -22.976 -16.348 1.00 87.12 715 TYR A O 1
ATOM 5653 N N . PRO A 1 716 ? -30.358 -23.616 -18.508 1.00 88.50 716 PRO A N 1
ATOM 5654 C CA . PRO A 1 716 ? -29.321 -24.640 -18.421 1.00 88.50 716 PRO A CA 1
ATOM 5655 C C . PRO A 1 716 ? -27.908 -24.052 -18.515 1.00 88.50 716 PRO A C 1
ATOM 5657 O O . PRO A 1 716 ? -26.940 -24.795 -18.395 1.00 88.50 716 PRO A O 1
ATOM 5660 N N . TRP A 1 717 ? -27.778 -22.744 -18.764 1.00 90.44 717 TRP A N 1
ATOM 5661 C CA . TRP A 1 717 ? -26.499 -22.054 -18.870 1.00 90.44 717 TRP A CA 1
ATOM 5662 C C . TRP A 1 717 ? -26.455 -20.829 -17.958 1.00 90.44 717 TRP A C 1
ATOM 5664 O O . TRP A 1 717 ? -27.060 -19.800 -18.260 1.00 90.44 717 TRP A O 1
ATOM 5674 N N . LEU A 1 718 ? -25.753 -20.955 -16.830 1.00 92.50 718 LEU A N 1
ATOM 5675 C CA . LEU A 1 718 ? -25.640 -19.905 -15.818 1.00 92.50 718 LEU A CA 1
ATOM 5676 C C . LEU A 1 718 ? -24.210 -19.783 -15.300 1.00 92.50 718 LEU A C 1
ATOM 5678 O O . LEU A 1 718 ? -23.478 -20.769 -15.218 1.00 92.50 718 LEU A O 1
ATOM 5682 N N . MET A 1 719 ? -23.864 -18.572 -14.879 1.00 93.62 719 MET A N 1
ATOM 5683 C CA . MET A 1 719 ? -22.559 -18.217 -14.344 1.00 93.62 719 MET A CA 1
ATOM 5684 C C . MET A 1 719 ? -22.706 -17.442 -13.033 1.00 93.62 719 MET A C 1
ATOM 5686 O O . MET A 1 719 ? -23.587 -16.583 -12.907 1.00 93.62 719 MET A O 1
ATOM 5690 N N . LEU A 1 720 ? -21.823 -17.717 -12.073 1.00 95.44 720 LEU A N 1
ATOM 5691 C CA . LEU A 1 720 ? -21.741 -17.005 -10.799 1.00 95.44 720 LEU A CA 1
ATOM 5692 C C . LEU A 1 720 ? -20.279 -16.845 -10.375 1.00 95.44 720 LEU A C 1
ATOM 5694 O O . LEU A 1 720 ? -19.593 -17.839 -10.135 1.00 95.44 720 LEU A O 1
ATOM 5698 N N . TYR A 1 721 ? -19.847 -15.593 -10.212 1.00 92.94 721 TYR A N 1
ATOM 5699 C CA . TYR A 1 721 ? -18.484 -15.237 -9.816 1.00 92.94 721 TYR A CA 1
ATOM 5700 C C . TYR A 1 721 ? -18.453 -14.275 -8.635 1.00 92.94 721 TYR A C 1
ATOM 5702 O O . TYR A 1 721 ? -19.313 -13.401 -8.509 1.00 92.94 721 TYR A O 1
ATOM 5710 N N . LEU A 1 722 ? -17.390 -14.379 -7.842 1.00 92.50 722 LEU A N 1
ATOM 5711 C CA . LEU A 1 722 ? -16.923 -13.311 -6.966 1.00 92.50 722 LEU A CA 1
ATOM 5712 C C . LEU A 1 722 ? -15.730 -12.630 -7.645 1.00 92.50 722 LEU A C 1
ATOM 5714 O O . LEU A 1 722 ? -14.756 -13.301 -7.984 1.00 92.50 722 LEU A O 1
ATOM 5718 N N . ARG A 1 723 ? -15.809 -11.313 -7.856 1.00 89.88 723 ARG A N 1
ATOM 5719 C CA . ARG A 1 723 ? -14.815 -10.525 -8.597 1.00 89.88 723 ARG A CA 1
ATOM 5720 C C . ARG A 1 723 ? -14.362 -9.286 -7.827 1.00 89.88 723 ARG A C 1
ATOM 5722 O O . ARG A 1 723 ? -15.139 -8.645 -7.116 1.00 89.88 723 ARG A O 1
ATOM 5729 N N . SER A 1 724 ? -13.101 -8.933 -8.032 1.00 87.00 724 SER A N 1
ATOM 5730 C CA . SER A 1 724 ? -12.483 -7.670 -7.649 1.00 87.00 724 SER A CA 1
ATOM 5731 C C . SER A 1 724 ? -12.278 -6.820 -8.901 1.00 87.00 724 SER A C 1
ATOM 5733 O O . SER A 1 724 ? -11.328 -7.022 -9.661 1.00 87.00 724 SER A O 1
ATOM 5735 N N . ASP A 1 725 ? -13.183 -5.870 -9.120 1.00 84.56 725 ASP A N 1
ATOM 5736 C CA . ASP A 1 725 ? -13.141 -4.969 -10.273 1.00 84.56 725 ASP A CA 1
ATOM 5737 C C . ASP A 1 725 ? -12.361 -3.678 -9.950 1.00 84.56 725 ASP A C 1
ATOM 5739 O O . ASP A 1 725 ? -12.246 -3.273 -8.788 1.00 84.56 725 ASP A O 1
ATOM 5743 N N . ALA A 1 726 ? -11.801 -3.035 -10.976 1.00 79.31 726 ALA A N 1
ATOM 5744 C CA . ALA A 1 726 ? -11.146 -1.730 -10.878 1.00 79.31 726 ALA A CA 1
ATOM 5745 C C . ALA A 1 726 ? -12.096 -0.639 -10.352 1.00 79.31 726 ALA A C 1
ATOM 5747 O O . ALA A 1 726 ? -13.301 -0.657 -10.591 1.00 79.31 726 ALA A O 1
ATOM 5748 N N . THR A 1 727 ? -11.544 0.352 -9.650 1.00 69.88 727 THR A N 1
ATOM 5749 C CA . THR A 1 727 ? -12.314 1.481 -9.091 1.00 69.88 727 THR A CA 1
ATOM 5750 C C . THR A 1 727 ? -12.824 2.463 -10.148 1.00 69.88 727 THR A C 1
ATOM 5752 O O . THR A 1 727 ? -13.632 3.333 -9.832 1.00 69.88 727 THR A O 1
ATOM 5755 N N . SER A 1 728 ? -12.355 2.355 -11.393 1.00 73.81 728 SER A N 1
ATOM 5756 C CA . SER A 1 728 ? -12.827 3.121 -12.550 1.00 73.81 728 SER A CA 1
ATOM 5757 C C . SER A 1 728 ? -12.415 2.440 -13.860 1.00 73.81 728 SER A C 1
ATOM 5759 O O . SER A 1 728 ? -11.529 1.581 -13.862 1.00 73.81 728 SER A O 1
ATOM 5761 N N . GLY A 1 729 ? -13.024 2.856 -14.973 1.00 74.25 729 GLY A N 1
ATOM 5762 C CA . GLY A 1 729 ? -12.738 2.325 -16.306 1.00 74.25 729 GLY A CA 1
ATOM 5763 C C . GLY A 1 729 ? -13.719 1.244 -16.758 1.00 74.25 729 GLY A C 1
ATOM 5764 O O . GLY A 1 729 ? -14.817 1.122 -16.221 1.00 74.25 729 GLY A O 1
ATOM 5765 N N . PHE A 1 730 ? -13.308 0.500 -17.784 1.00 74.94 730 PHE A N 1
ATOM 5766 C CA . PHE A 1 730 ? -14.067 -0.582 -18.408 1.00 74.94 730 PHE A CA 1
ATOM 5767 C C . PHE A 1 730 ? -13.668 -1.921 -17.765 1.00 74.94 730 PHE A C 1
ATOM 5769 O O . PHE A 1 730 ? -12.604 -2.481 -18.061 1.00 74.94 730 PHE A O 1
ATOM 5776 N N . SER A 1 731 ? -14.474 -2.430 -16.832 1.00 64.56 731 SER A N 1
ATOM 5777 C CA . SER A 1 731 ? -14.236 -3.746 -16.218 1.00 64.56 731 SER A CA 1
ATOM 5778 C C . SER A 1 731 ? -14.982 -4.855 -16.954 1.00 64.56 731 SER A C 1
ATOM 5780 O O . SER A 1 731 ? -16.089 -4.655 -17.433 1.00 64.56 731 SER A O 1
ATOM 5782 N N . GLY A 1 732 ? -14.399 -6.056 -17.019 1.00 56.91 732 GLY A N 1
ATOM 5783 C CA . GLY A 1 732 ? -15.146 -7.295 -17.284 1.00 56.91 732 GLY A CA 1
ATOM 5784 C C . GLY A 1 732 ? -15.841 -7.436 -18.643 1.00 56.91 732 GLY A C 1
ATOM 5785 O O . GLY A 1 732 ? -16.722 -8.284 -18.747 1.00 56.91 732 GLY A O 1
ATOM 5786 N N . GLY A 1 733 ? -15.459 -6.656 -19.658 1.00 59.59 733 GLY A N 1
ATOM 5787 C CA . GLY A 1 733 ? -16.079 -6.704 -20.987 1.00 59.59 733 GLY A CA 1
ATOM 5788 C C . GLY A 1 733 ? -17.251 -5.748 -21.190 1.00 59.59 733 GLY A C 1
ATOM 5789 O O . GLY A 1 733 ? -17.994 -5.899 -22.159 1.00 59.59 733 GLY A O 1
ATOM 5790 N N . TYR A 1 734 ? -17.413 -4.751 -20.320 1.00 70.00 734 TYR A N 1
ATOM 5791 C CA . TYR A 1 734 ? -18.425 -3.705 -20.469 1.00 70.00 734 TYR A CA 1
ATOM 5792 C C . TYR A 1 734 ? -17.801 -2.417 -21.012 1.00 70.00 734 TYR A C 1
ATOM 5794 O O . TYR A 1 734 ? -16.755 -1.985 -20.540 1.00 70.00 734 TYR A O 1
ATOM 5802 N N . HIS A 1 735 ? -18.480 -1.765 -21.953 1.00 71.44 735 HIS A N 1
ATOM 5803 C CA . HIS A 1 735 ? -18.086 -0.455 -22.486 1.00 71.44 735 HIS A CA 1
ATOM 5804 C C . HIS A 1 735 ? -18.576 0.718 -21.612 1.00 71.44 735 HIS A C 1
ATOM 5806 O O . HIS A 1 735 ? -18.473 1.882 -21.995 1.00 71.44 735 HIS A O 1
ATOM 5812 N N . TYR A 1 736 ? -19.110 0.424 -20.423 1.00 79.12 736 TYR A N 1
ATOM 5813 C CA . TYR A 1 736 ? -19.547 1.413 -19.444 1.00 79.12 736 TYR A CA 1
ATOM 5814 C C . TYR A 1 736 ? -18.517 1.590 -18.331 1.00 79.12 736 TYR A C 1
ATOM 5816 O O . TYR A 1 736 ? -17.774 0.671 -17.993 1.00 79.12 736 TYR A O 1
ATOM 5824 N N . GLN A 1 737 ? -18.509 2.780 -17.732 1.00 78.19 737 GLN A N 1
ATOM 5825 C CA . GLN A 1 737 ? -17.742 3.043 -16.519 1.00 78.19 737 GLN A CA 1
ATOM 5826 C C . GLN A 1 737 ? -18.293 2.215 -15.359 1.00 78.19 737 GLN A C 1
ATOM 5828 O O . GLN A 1 737 ? -19.468 2.340 -15.018 1.00 78.19 737 GLN A O 1
ATOM 5833 N N . THR A 1 738 ? -17.426 1.436 -14.723 1.00 76.25 738 THR A N 1
ATOM 5834 C CA . THR A 1 738 ? -17.758 0.623 -13.548 1.00 76.25 738 THR A CA 1
ATOM 5835 C C . THR A 1 738 ? -17.081 1.159 -12.282 1.00 76.25 738 THR A C 1
ATOM 5837 O O . THR A 1 738 ? -16.271 2.101 -12.310 1.00 76.25 738 THR A O 1
ATOM 5840 N N . ARG A 1 739 ? -17.455 0.594 -11.132 1.00 76.88 739 ARG A N 1
ATOM 5841 C CA . ARG A 1 739 ? -16.840 0.809 -9.818 1.00 76.88 739 ARG A CA 1
ATOM 5842 C C . ARG A 1 739 ? -16.566 -0.533 -9.159 1.00 76.88 739 ARG A C 1
ATOM 5844 O O . ARG A 1 739 ? -17.332 -1.481 -9.278 1.00 76.88 739 ARG A O 1
ATOM 5851 N N . GLY A 1 740 ? -15.491 -0.584 -8.392 1.00 76.69 740 GLY A N 1
ATOM 5852 C CA . GLY A 1 740 ? -15.018 -1.819 -7.796 1.00 76.69 740 GLY A CA 1
ATOM 5853 C C . GLY A 1 740 ? -14.111 -1.551 -6.612 1.00 76.69 740 GLY A C 1
ATOM 5854 O O . GLY A 1 740 ? -14.109 -0.468 -6.028 1.00 76.69 740 GLY A O 1
ATOM 5855 N N . MET A 1 741 ? -13.357 -2.553 -6.197 1.00 76.62 741 MET A N 1
ATOM 5856 C CA . MET A 1 741 ? -12.537 -2.460 -4.993 1.00 76.62 741 MET A CA 1
ATOM 5857 C C . MET A 1 741 ? -11.031 -2.440 -5.254 1.00 76.62 741 MET A C 1
ATOM 5859 O O . MET A 1 741 ? -10.269 -2.113 -4.343 1.00 76.62 741 MET A O 1
ATOM 5863 N N . SER A 1 742 ? -10.590 -2.776 -6.469 1.00 71.44 742 SER A N 1
ATOM 5864 C CA . SER A 1 742 ? -9.171 -2.834 -6.822 1.00 71.44 742 SER A CA 1
ATOM 5865 C C . SER A 1 742 ? -8.602 -1.416 -6.927 1.00 71.44 742 SER A C 1
ATOM 5867 O O . SER A 1 742 ? -8.695 -0.769 -7.969 1.00 71.44 742 SER A O 1
ATOM 5869 N N . LYS A 1 743 ? -8.010 -0.931 -5.828 1.00 66.06 743 LYS A N 1
ATOM 5870 C CA . LYS A 1 743 ? -7.363 0.396 -5.717 1.00 66.06 743 LYS A CA 1
ATOM 5871 C C . LYS A 1 743 ? -6.207 0.590 -6.693 1.00 66.06 743 LYS A C 1
ATOM 5873 O O . LYS A 1 743 ? -5.897 1.713 -7.072 1.00 66.06 743 LYS A O 1
ATOM 5878 N N . ILE A 1 744 ? -5.536 -0.507 -7.024 1.00 67.25 744 ILE A N 1
ATOM 5879 C CA . ILE A 1 744 ? -4.435 -0.574 -7.975 1.00 67.25 744 ILE A CA 1
ATOM 5880 C C . ILE A 1 744 ? -4.887 -1.551 -9.049 1.00 67.25 744 ILE A C 1
ATOM 5882 O O . ILE A 1 744 ? -5.288 -2.673 -8.736 1.00 67.25 744 ILE A O 1
ATOM 5886 N N . ILE A 1 745 ? -4.846 -1.117 -10.307 1.00 76.88 745 ILE A N 1
ATOM 5887 C CA . ILE A 1 745 ? -5.097 -2.014 -11.432 1.00 76.88 745 ILE A CA 1
ATOM 5888 C C . ILE A 1 745 ? -3.890 -2.946 -11.532 1.00 76.88 745 ILE A C 1
ATOM 5890 O O . ILE A 1 745 ? -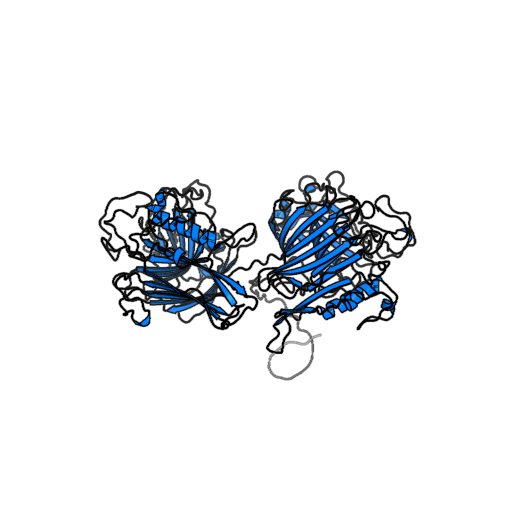2.775 -2.481 -11.769 1.00 76.88 745 ILE A O 1
ATOM 5894 N N . ALA A 1 746 ? -4.118 -4.240 -11.312 1.00 77.69 746 ALA A N 1
ATOM 5895 C CA . ALA A 1 746 ? -3.079 -5.255 -11.386 1.00 77.69 746 ALA A CA 1
ATOM 5896 C C . ALA A 1 746 ? -2.499 -5.307 -12.804 1.00 77.69 746 ALA A C 1
ATOM 5898 O O . ALA A 1 746 ? -3.242 -5.296 -13.783 1.00 77.69 746 ALA A O 1
ATOM 5899 N N . GLU A 1 747 ? -1.179 -5.359 -12.930 1.00 85.12 747 GLU A N 1
ATOM 5900 C CA . GLU A 1 747 ? -0.504 -5.358 -14.225 1.00 85.12 747 GLU A CA 1
ATOM 5901 C C . GLU A 1 747 ? 0.497 -6.503 -14.290 1.00 85.12 747 GLU A C 1
ATOM 5903 O O . GLU A 1 747 ? 1.322 -6.654 -13.392 1.00 85.12 747 GLU A O 1
ATOM 5908 N N . SER A 1 748 ? 0.435 -7.316 -15.344 1.00 86.06 748 SER A N 1
ATOM 5909 C CA . SER A 1 748 ? 1.407 -8.394 -15.539 1.00 86.06 748 SER A CA 1
ATOM 5910 C C . SER A 1 748 ? 2.803 -7.838 -15.836 1.00 86.06 748 SER A C 1
ATOM 5912 O O . SER A 1 748 ? 2.922 -6.829 -16.532 1.00 86.06 748 SER A O 1
ATOM 5914 N N . PRO A 1 749 ? 3.870 -8.502 -15.357 1.00 89.94 749 PRO A N 1
ATOM 5915 C CA . PRO A 1 749 ? 3.867 -9.753 -14.591 1.00 89.94 749 PRO A CA 1
ATOM 5916 C C . PRO A 1 749 ? 3.685 -9.574 -13.072 1.00 89.94 749 PRO A C 1
ATOM 5918 O O . PRO A 1 749 ? 3.818 -10.524 -12.307 1.00 89.94 749 PRO A O 1
ATOM 5921 N N . ASN A 1 750 ? 3.392 -8.364 -12.617 1.00 79.12 750 ASN A N 1
ATOM 5922 C CA . ASN A 1 750 ? 3.618 -7.919 -11.252 1.00 79.12 750 ASN A CA 1
ATOM 5923 C C . ASN A 1 750 ? 2.346 -8.024 -10.404 1.00 79.12 750 ASN A C 1
ATOM 5925 O O . ASN A 1 750 ? 1.822 -7.008 -9.953 1.00 79.12 750 ASN A O 1
ATOM 5929 N N . PHE A 1 751 ? 1.837 -9.240 -10.181 1.00 78.62 751 PHE A N 1
ATOM 5930 C CA . PHE A 1 751 ? 0.862 -9.513 -9.115 1.00 78.62 751 PHE A CA 1
ATOM 5931 C C . PHE A 1 751 ? 0.655 -11.009 -8.852 1.00 78.62 751 PHE A C 1
ATOM 5933 O O . PHE A 1 751 ? 0.776 -11.840 -9.750 1.00 78.62 751 PHE A O 1
ATOM 5940 N N . LYS A 1 752 ? 0.262 -11.336 -7.621 1.00 83.94 752 LYS A N 1
ATOM 5941 C CA . LYS A 1 752 ? -0.224 -12.653 -7.201 1.00 83.94 752 LYS A CA 1
ATOM 5942 C C . LYS A 1 752 ? -1.653 -12.554 -6.673 1.00 83.94 752 LYS A C 1
ATOM 5944 O O . LYS A 1 752 ? -2.123 -11.470 -6.331 1.00 83.94 752 LYS A O 1
ATOM 5949 N N . VAL A 1 753 ? -2.335 -13.687 -6.563 1.00 82.06 753 VAL A N 1
ATOM 5950 C CA . VAL A 1 753 ? -3.666 -13.777 -5.948 1.00 82.06 753 VAL A CA 1
ATOM 5951 C C . VAL A 1 753 ? -3.665 -14.903 -4.921 1.00 82.06 753 VAL A C 1
ATOM 5953 O O . VAL A 1 753 ? -3.195 -16.003 -5.210 1.00 82.06 753 VAL A O 1
ATOM 5956 N N . ARG A 1 754 ? -4.175 -14.626 -3.718 1.00 81.50 754 ARG A N 1
ATOM 5957 C CA . ARG A 1 754 ? -4.262 -15.586 -2.609 1.00 81.50 754 ARG A CA 1
ATOM 5958 C C . ARG A 1 754 ? -5.709 -15.753 -2.178 1.00 81.50 754 ARG A C 1
ATOM 5960 O O . ARG A 1 754 ? -6.415 -14.763 -2.062 1.00 81.50 754 ARG A O 1
ATOM 5967 N N . PHE A 1 755 ? -6.156 -16.983 -1.944 1.00 81.44 755 PHE A N 1
ATOM 5968 C CA . PHE A 1 755 ? -7.497 -17.268 -1.420 1.00 81.44 755 PHE A CA 1
ATOM 5969 C C . PHE A 1 755 ? -7.593 -18.699 -0.903 1.00 81.44 755 PHE A C 1
ATOM 5971 O O . PHE A 1 755 ? -6.826 -19.576 -1.296 1.00 81.44 755 PHE A O 1
ATOM 5978 N N . ARG A 1 756 ? -8.580 -18.961 -0.048 1.00 84.31 756 ARG A N 1
ATOM 5979 C CA . ARG A 1 756 ? -8.984 -20.312 0.339 1.00 84.31 756 ARG A CA 1
ATOM 5980 C C . ARG A 1 756 ? -10.242 -20.705 -0.419 1.00 84.31 756 ARG A C 1
ATOM 5982 O O . ARG A 1 756 ? -11.260 -20.029 -0.295 1.00 84.31 756 ARG A O 1
ATOM 5989 N N . LEU A 1 757 ? -10.178 -21.809 -1.156 1.00 91.19 757 LEU A N 1
ATOM 5990 C CA . LEU A 1 757 ? -11.288 -22.371 -1.920 1.00 91.19 757 LEU A CA 1
ATOM 5991 C C . LEU A 1 757 ? -11.669 -23.746 -1.368 1.00 91.19 757 LEU A C 1
ATOM 5993 O O . LEU A 1 757 ? -10.811 -24.572 -1.066 1.00 91.19 757 LEU A O 1
ATOM 5997 N N . ASN A 1 758 ? -12.969 -24.001 -1.268 1.00 93.25 758 ASN A N 1
ATOM 5998 C CA . ASN A 1 758 ? -13.509 -25.327 -0.998 1.00 93.25 758 ASN A CA 1
ATOM 5999 C C . ASN A 1 758 ? -14.699 -25.579 -1.923 1.00 93.25 758 ASN A C 1
ATOM 6001 O O . ASN A 1 758 ? -15.750 -24.956 -1.748 1.00 93.25 758 ASN A O 1
ATOM 6005 N N . VAL A 1 759 ? -14.525 -26.463 -2.905 1.00 95.06 759 VAL A N 1
ATOM 6006 C CA . VAL A 1 759 ? -15.602 -26.893 -3.802 1.00 95.06 759 VAL A CA 1
ATOM 6007 C C . VAL A 1 759 ? -16.357 -28.033 -3.126 1.00 95.06 759 VAL A C 1
ATOM 6009 O O . VAL A 1 759 ? -15.807 -29.099 -2.866 1.00 95.06 759 VAL A O 1
ATOM 6012 N N . LEU A 1 760 ? -17.630 -27.796 -2.826 1.00 93.38 760 LEU A N 1
ATOM 6013 C CA . LEU A 1 760 ? -18.518 -28.765 -2.185 1.00 93.38 760 LEU A CA 1
ATOM 6014 C C . LEU A 1 760 ? -19.275 -29.587 -3.235 1.00 93.38 760 LEU A C 1
ATOM 6016 O O . LEU A 1 760 ? -19.472 -30.787 -3.060 1.00 93.38 760 LEU A O 1
ATOM 6020 N N . GLN A 1 761 ? -19.650 -28.954 -4.350 1.00 94.69 761 GLN A N 1
ATOM 6021 C CA . GLN A 1 761 ? -20.311 -29.598 -5.480 1.00 94.69 761 GLN A CA 1
ATOM 6022 C C . GLN A 1 761 ? -19.920 -28.915 -6.798 1.00 94.69 761 GLN A C 1
ATOM 6024 O O . GLN A 1 761 ? -19.866 -27.691 -6.874 1.00 94.69 761 GLN A O 1
ATOM 6029 N N . GLY A 1 762 ? -19.648 -29.703 -7.842 1.00 88.56 762 GLY A N 1
ATOM 6030 C CA . GLY A 1 762 ? -18.947 -29.232 -9.042 1.00 88.56 762 GLY A CA 1
ATOM 6031 C C . GLY A 1 762 ? -19.793 -28.768 -10.231 1.00 88.56 762 GLY A C 1
ATOM 6032 O O . GLY A 1 762 ? -19.211 -28.383 -11.233 1.00 88.56 762 GLY A O 1
ATOM 6033 N N . GLY A 1 763 ? -21.130 -28.821 -10.184 1.00 89.50 763 GLY A N 1
ATOM 6034 C CA . GLY A 1 763 ? -21.979 -28.420 -11.322 1.00 89.50 763 GLY A CA 1
ATOM 6035 C C . GLY A 1 763 ? -22.112 -29.453 -12.451 1.00 89.50 763 GLY A C 1
ATOM 6036 O O . GLY A 1 763 ? -22.743 -29.163 -13.461 1.00 89.50 763 GLY A O 1
ATOM 6037 N N . GLY A 1 764 ? -21.573 -30.664 -12.285 1.00 90.12 764 GLY A N 1
ATOM 6038 C CA . GLY A 1 764 ? -21.651 -31.748 -13.272 1.00 90.12 764 GLY A CA 1
ATOM 6039 C C . GLY A 1 764 ? -20.556 -31.712 -14.355 1.00 90.12 764 GLY A C 1
ATOM 6040 O O . GLY A 1 764 ? -19.689 -30.840 -14.325 1.00 90.12 764 GLY A O 1
ATOM 6041 N N . PRO A 1 765 ? -20.597 -32.645 -15.326 1.00 87.94 765 PRO A N 1
ATOM 6042 C CA . PRO A 1 765 ? -19.517 -32.855 -16.301 1.00 87.94 765 PRO A CA 1
ATOM 6043 C C . PRO A 1 765 ? -19.229 -31.663 -17.214 1.00 87.94 765 PRO A C 1
ATOM 6045 O O . PRO A 1 765 ? -18.107 -31.476 -17.668 1.00 87.94 765 PRO A O 1
ATOM 6048 N N . LYS A 1 766 ? -20.251 -30.846 -17.495 1.00 88.69 766 LYS A N 1
ATOM 6049 C CA . LYS A 1 766 ? -20.139 -29.665 -18.364 1.00 88.69 766 LYS A CA 1
ATOM 6050 C C . LYS A 1 766 ? -19.873 -28.368 -17.598 1.00 88.69 766 LYS A C 1
ATOM 6052 O O . LYS A 1 766 ? -19.917 -27.291 -18.181 1.00 88.69 766 LYS A O 1
ATOM 6057 N N . SER A 1 767 ? -19.656 -28.442 -16.290 1.00 91.75 767 SER A N 1
ATOM 6058 C CA . SER A 1 767 ? -19.351 -27.260 -15.494 1.00 91.75 767 SER A CA 1
ATOM 6059 C C . SER A 1 767 ? -17.895 -26.850 -15.666 1.00 91.75 767 SER A C 1
ATOM 6061 O O . SER A 1 767 ? -16.987 -27.672 -15.560 1.00 91.75 767 SER A O 1
ATOM 6063 N N . GLN A 1 768 ? -17.672 -25.567 -15.889 1.00 92.19 768 GLN A N 1
ATOM 6064 C CA . GLN A 1 768 ? -16.366 -24.943 -15.903 1.00 92.19 768 GLN A CA 1
ATOM 6065 C C . GLN A 1 768 ? -16.239 -24.121 -14.624 1.00 92.19 768 GLN A C 1
ATOM 6067 O O . GLN A 1 768 ? -16.775 -23.022 -14.496 1.00 92.19 768 GLN A O 1
ATOM 6072 N N . PHE A 1 769 ? -15.576 -24.692 -13.621 1.00 95.12 769 PHE A N 1
ATOM 6073 C CA . PHE A 1 769 ? -15.234 -23.945 -12.419 1.00 95.12 769 PHE A CA 1
ATOM 6074 C C . PHE A 1 769 ? -13.897 -23.254 -12.635 1.00 95.12 769 PHE A C 1
ATOM 6076 O O . PHE A 1 769 ? -12.864 -23.924 -12.711 1.00 95.12 769 PHE A O 1
ATOM 6083 N N . TYR A 1 770 ? -13.912 -21.931 -12.711 1.00 96.12 770 TYR A N 1
ATOM 6084 C CA . TYR A 1 770 ? -12.710 -21.139 -12.870 1.00 96.12 770 TYR A CA 1
ATOM 6085 C C . TYR A 1 770 ? -12.052 -20.929 -11.505 1.00 96.12 770 TYR A C 1
ATOM 6087 O O . TYR A 1 770 ? -12.576 -20.205 -10.654 1.00 96.12 770 TYR A O 1
ATOM 6095 N N . LEU A 1 771 ? -10.887 -21.557 -11.297 1.00 95.94 771 LEU A N 1
ATOM 6096 C CA . LEU A 1 771 ? -10.001 -21.249 -10.166 1.00 95.94 771 LEU A CA 1
ATOM 6097 C C . LEU A 1 771 ? -9.626 -19.767 -10.180 1.00 95.94 771 LEU A C 1
ATOM 6099 O O . LEU A 1 771 ? -9.529 -19.131 -9.134 1.00 95.94 771 LEU A O 1
ATOM 6103 N N . MET A 1 772 ? -9.384 -19.264 -11.387 1.00 95.62 772 MET A N 1
ATOM 6104 C CA . MET A 1 772 ? -9.033 -17.890 -11.673 1.00 95.62 772 MET A CA 1
ATOM 6105 C C . MET A 1 772 ? -9.624 -17.513 -13.030 1.00 95.62 772 MET A C 1
ATOM 6107 O O . MET A 1 772 ? -9.398 -18.222 -14.009 1.00 95.62 772 MET A O 1
ATOM 6111 N N . ASP A 1 773 ? -10.362 -16.412 -13.054 1.00 94.44 773 ASP A N 1
ATOM 6112 C CA . ASP A 1 773 ? -10.858 -15.694 -14.229 1.00 94.44 773 ASP A CA 1
ATOM 6113 C C . ASP A 1 773 ? -10.317 -14.265 -14.110 1.00 94.44 773 ASP A C 1
ATOM 6115 O O . ASP A 1 773 ? -10.639 -13.538 -13.163 1.00 94.44 773 ASP A O 1
ATOM 6119 N N . ILE A 1 774 ? -9.437 -13.882 -15.033 1.00 93.81 774 ILE A N 1
ATOM 6120 C CA . ILE A 1 774 ? -8.964 -12.503 -15.148 1.00 93.81 774 ILE A CA 1
ATOM 6121 C C . ILE A 1 774 ? -9.452 -11.890 -16.453 1.00 93.81 774 ILE A C 1
ATOM 6123 O O . ILE A 1 774 ? -9.331 -12.487 -17.521 1.00 93.81 774 ILE A O 1
ATOM 6127 N N . GLY A 1 775 ? -9.957 -10.661 -16.356 1.00 91.69 775 GLY A N 1
ATOM 6128 C CA . GLY A 1 775 ? -10.534 -9.910 -17.464 1.00 91.69 775 GLY A CA 1
ATOM 6129 C C . GLY A 1 775 ? -9.870 -8.549 -17.658 1.00 91.69 775 GLY A C 1
ATOM 6130 O O . GLY A 1 775 ? -9.520 -7.856 -16.696 1.00 91.69 775 GLY A O 1
ATOM 6131 N N . SER A 1 776 ? -9.713 -8.146 -18.916 1.00 89.88 776 SER A N 1
ATOM 6132 C CA . SER A 1 776 ? -9.140 -6.854 -19.307 1.00 89.88 776 SER A CA 1
ATOM 6133 C C . SER A 1 776 ? -9.664 -6.377 -20.670 1.00 89.88 776 SER A C 1
ATOM 6135 O O . SER A 1 776 ? -10.429 -7.078 -21.332 1.00 89.88 776 SER A O 1
ATOM 6137 N N . CYS A 1 777 ? -9.258 -5.175 -21.083 1.00 89.19 777 CYS A N 1
ATOM 6138 C CA . CYS A 1 777 ? -9.571 -4.576 -22.371 1.00 89.19 777 CYS A CA 1
ATOM 6139 C C . CYS A 1 777 ? -8.351 -3.836 -22.951 1.00 89.19 777 CYS A C 1
ATOM 6141 O O . CYS A 1 777 ? -7.772 -2.970 -22.287 1.00 89.19 777 CYS A O 1
ATOM 6143 N N . TRP A 1 778 ? -7.995 -4.139 -24.204 1.00 92.19 778 TRP A N 1
ATOM 6144 C CA . TRP A 1 778 ? -7.097 -3.320 -25.035 1.00 92.19 778 TRP A CA 1
ATOM 6145 C C . TRP A 1 778 ? -7.393 -3.515 -26.530 1.00 92.19 778 TRP A C 1
ATOM 6147 O O . TRP A 1 778 ? -8.031 -4.489 -26.919 1.00 92.19 778 TRP A O 1
ATOM 6157 N N . LYS A 1 779 ? -6.948 -2.603 -27.395 1.00 94.06 779 LYS A N 1
ATOM 6158 C CA . LYS A 1 779 ? -7.124 -2.716 -28.855 1.00 94.06 779 LYS A CA 1
ATOM 6159 C C . LYS A 1 779 ? -6.056 -3.637 -29.464 1.00 94.06 779 LYS A C 1
ATOM 6161 O O . LYS A 1 779 ? -4.983 -3.796 -28.884 1.00 94.06 779 LYS A O 1
ATOM 6166 N N . ASN A 1 780 ? -6.295 -4.199 -30.653 1.00 95.25 780 ASN A N 1
ATOM 6167 C CA . ASN A 1 780 ? -5.334 -5.099 -31.330 1.00 95.25 780 ASN A CA 1
ATOM 6168 C C . ASN A 1 780 ? -3.979 -4.444 -31.651 1.00 95.25 780 ASN A C 1
ATOM 6170 O O . ASN A 1 780 ? -2.966 -5.132 -31.736 1.00 95.25 780 ASN A O 1
ATOM 6174 N N . ASN A 1 781 ? -3.939 -3.111 -31.719 1.00 93.38 781 ASN A N 1
ATOM 6175 C CA . ASN A 1 781 ? -2.722 -2.314 -31.886 1.00 93.38 781 ASN A CA 1
ATOM 6176 C C . ASN A 1 781 ? -2.015 -1.937 -30.564 1.00 93.38 781 ASN A C 1
ATOM 6178 O O . ASN A 1 781 ? -1.088 -1.126 -30.570 1.00 93.38 781 ASN A O 1
ATOM 6182 N N . GLY A 1 782 ? -2.469 -2.476 -29.427 1.00 90.94 782 GLY A N 1
ATOM 6183 C CA . GLY A 1 782 ? -1.855 -2.314 -28.106 1.00 90.94 782 GLY A CA 1
ATOM 6184 C C . GLY A 1 782 ? -2.272 -1.065 -27.335 1.00 90.94 782 GLY A C 1
ATOM 6185 O O . GLY A 1 782 ? -1.878 -0.900 -26.177 1.00 90.94 782 GLY A O 1
ATOM 6186 N N . LYS A 1 783 ? -3.084 -0.185 -27.935 1.00 92.00 783 LYS A N 1
ATOM 6187 C CA . LYS A 1 783 ? -3.628 0.986 -27.238 1.00 92.00 783 LYS A CA 1
ATOM 6188 C C . LYS A 1 783 ? -4.654 0.569 -26.170 1.00 92.00 783 LYS A C 1
ATOM 6190 O O . LYS A 1 783 ? -5.356 -0.429 -26.357 1.00 92.00 783 LYS A O 1
ATOM 6195 N N . PRO A 1 784 ? -4.783 1.336 -25.070 1.00 89.50 784 PRO A N 1
ATOM 6196 C CA . PRO A 1 784 ? -5.867 1.149 -24.111 1.00 89.50 784 PRO A CA 1
ATOM 6197 C C . PRO A 1 784 ? -7.243 1.276 -24.772 1.00 89.50 784 PRO A C 1
ATOM 6199 O O . PRO A 1 784 ? -7.392 2.000 -25.758 1.00 89.50 784 PRO A O 1
ATOM 6202 N N . CYS A 1 785 ? -8.236 0.602 -24.196 1.00 88.31 785 CYS A N 1
ATOM 6203 C CA . CYS A 1 785 ? -9.629 0.780 -24.588 1.00 88.31 785 CYS A CA 1
ATOM 6204 C C . CYS A 1 785 ? -10.132 2.193 -24.275 1.00 88.31 785 CYS A C 1
ATOM 6206 O O . CYS A 1 785 ? -9.740 2.794 -23.270 1.00 88.31 785 CYS A O 1
ATOM 6208 N N . ASP A 1 786 ? -11.015 2.702 -25.127 1.00 87.44 786 ASP A N 1
ATOM 6209 C CA . ASP A 1 786 ? -11.600 4.048 -25.037 1.00 87.44 786 ASP A CA 1
ATOM 6210 C C . ASP A 1 786 ? -13.140 4.039 -25.031 1.00 87.44 786 ASP A C 1
ATOM 6212 O O . ASP A 1 786 ? -13.755 5.096 -24.878 1.00 87.44 786 ASP A O 1
ATOM 6216 N N . GLY A 1 787 ? -13.757 2.857 -25.110 1.00 85.31 787 GLY A N 1
ATOM 6217 C CA . GLY A 1 787 ? -15.203 2.661 -25.150 1.00 85.31 787 GLY A CA 1
ATOM 6218 C C . GLY A 1 787 ? -15.751 2.447 -26.563 1.00 85.31 787 GLY A C 1
ATOM 6219 O O . GLY A 1 787 ? -16.954 2.229 -26.710 1.00 85.31 787 GLY A O 1
ATOM 6220 N N . ASP A 1 788 ? -14.912 2.494 -27.603 1.00 90.38 788 ASP A N 1
ATOM 6221 C CA . ASP A 1 788 ? -15.313 2.126 -28.960 1.00 90.38 788 ASP A CA 1
ATOM 6222 C C . ASP A 1 788 ? -15.451 0.606 -29.100 1.00 90.38 788 ASP A C 1
ATOM 6224 O O . ASP A 1 788 ? -14.484 -0.120 -29.332 1.00 90.38 788 ASP A O 1
ATOM 6228 N N . VAL A 1 789 ? -16.697 0.138 -29.036 1.00 88.94 789 VAL A N 1
ATOM 6229 C CA . VAL A 1 789 ? -17.066 -1.283 -29.100 1.00 88.94 789 VAL A CA 1
ATOM 6230 C C . VAL A 1 789 ? -16.662 -2.004 -30.392 1.00 88.94 789 VAL A C 1
ATOM 6232 O O . VAL A 1 789 ? -16.724 -3.229 -30.436 1.00 88.94 789 VAL A O 1
ATOM 6235 N N . THR A 1 790 ? -16.271 -1.289 -31.450 1.00 91.75 790 THR A N 1
ATOM 6236 C CA . THR A 1 790 ? -15.837 -1.915 -32.713 1.00 91.75 790 THR A CA 1
ATOM 6237 C C . THR A 1 790 ? -14.334 -2.204 -32.751 1.00 91.75 790 THR A C 1
ATOM 6239 O O . THR A 1 790 ? -13.894 -3.152 -33.408 1.00 91.75 790 THR A O 1
ATOM 6242 N N . SER A 1 791 ? -13.536 -1.423 -32.017 1.00 92.06 791 SER A N 1
ATOM 6243 C CA . SER A 1 791 ? -12.074 -1.544 -31.995 1.00 92.06 791 SER A CA 1
ATOM 6244 C C . SER A 1 791 ? -11.512 -2.047 -30.662 1.00 92.06 791 SER A C 1
ATOM 6246 O O . SER A 1 791 ? -10.433 -2.647 -30.643 1.00 92.06 791 SER A O 1
ATOM 6248 N N . ASP A 1 792 ? -12.236 -1.855 -29.560 1.00 92.75 792 ASP A N 1
ATOM 6249 C CA . ASP A 1 792 ? -11.905 -2.410 -28.249 1.00 92.75 792 ASP A CA 1
ATOM 6250 C C . ASP A 1 792 ? -12.066 -3.933 -28.240 1.00 92.75 792 ASP A C 1
ATOM 6252 O O . ASP A 1 792 ? -13.024 -4.477 -28.782 1.00 92.75 792 ASP A O 1
ATOM 6256 N N . VAL A 1 793 ? -11.133 -4.639 -27.598 1.00 93.19 793 VAL A N 1
ATOM 6257 C CA . VAL A 1 793 ? -11.178 -6.100 -27.490 1.00 93.19 793 VAL A CA 1
ATOM 6258 C C . VAL A 1 793 ? -11.088 -6.508 -26.029 1.00 93.19 793 VAL A C 1
ATOM 6260 O O . VAL A 1 793 ? -10.134 -6.166 -25.321 1.00 93.19 793 VAL A O 1
ATOM 6263 N N . THR A 1 794 ? -12.086 -7.267 -25.583 1.00 92.75 794 THR A N 1
ATOM 6264 C CA . THR A 1 794 ? -12.116 -7.834 -24.230 1.00 92.75 794 THR A CA 1
ATOM 6265 C C . THR A 1 794 ? -11.316 -9.116 -24.193 1.00 92.75 794 THR A C 1
ATOM 6267 O O . THR A 1 794 ? -11.451 -9.944 -25.088 1.00 92.75 794 THR A O 1
ATOM 6270 N N . ARG A 1 795 ? -10.510 -9.311 -23.154 1.00 93.81 795 ARG A N 1
ATOM 6271 C CA . ARG A 1 795 ? -9.646 -10.484 -23.055 1.00 93.81 795 ARG A CA 1
ATOM 6272 C C . ARG A 1 795 ? -9.796 -11.188 -21.729 1.00 93.81 795 ARG A C 1
ATOM 6274 O O . ARG A 1 795 ? -9.776 -10.523 -20.691 1.00 93.81 795 ARG A O 1
ATOM 6281 N N . TYR A 1 796 ? -9.898 -12.510 -21.799 1.00 94.56 796 TYR A N 1
ATOM 6282 C CA . TYR A 1 796 ? -10.044 -13.386 -20.646 1.00 94.56 796 TYR A CA 1
ATOM 6283 C C . TYR A 1 796 ? -8.944 -14.444 -20.609 1.00 94.56 796 TYR A C 1
ATOM 6285 O O . TYR A 1 796 ? -8.543 -14.991 -21.640 1.00 94.56 796 TYR A O 1
ATOM 6293 N N . SER A 1 797 ? -8.470 -14.732 -19.400 1.00 95.44 797 SER A N 1
ATOM 6294 C CA . SER A 1 797 ? -7.655 -15.908 -19.097 1.00 95.44 797 SER A CA 1
ATOM 6295 C C . SER A 1 797 ? -8.311 -16.672 -17.956 1.00 95.44 797 SER A C 1
ATOM 6297 O O . SER A 1 797 ? -8.481 -16.124 -16.866 1.00 95.44 797 SER A O 1
ATOM 6299 N N . GLU A 1 798 ? -8.624 -17.942 -18.197 1.00 96.50 798 GLU A N 1
ATOM 6300 C CA . GLU A 1 798 ? -9.478 -18.747 -17.323 1.00 96.50 798 GLU A CA 1
ATOM 6301 C C . GLU A 1 798 ? -8.843 -20.117 -17.043 1.00 96.50 798 GLU A C 1
ATOM 6303 O O . GLU A 1 798 ? -8.509 -20.854 -17.966 1.00 96.50 798 GLU A O 1
ATOM 6308 N N . MET A 1 799 ? -8.679 -20.487 -15.770 1.00 97.25 799 MET A N 1
ATOM 6309 C CA . MET A 1 799 ? -8.197 -21.820 -15.366 1.00 97.25 799 MET A CA 1
ATOM 6310 C C . MET A 1 799 ? -9.353 -22.696 -14.889 1.00 97.25 799 MET A C 1
ATOM 6312 O O . MET A 1 799 ? -9.909 -22.428 -13.825 1.00 97.25 799 MET A O 1
ATOM 6316 N N . ILE A 1 800 ? -9.658 -23.782 -15.600 1.00 97.38 800 ILE A N 1
ATOM 6317 C CA . ILE A 1 800 ? -10.783 -24.676 -15.282 1.00 97.38 800 ILE A CA 1
ATOM 6318 C C . ILE A 1 800 ? -10.339 -25.823 -14.363 1.00 97.38 800 ILE A C 1
ATOM 6320 O O . ILE A 1 800 ? -9.496 -26.625 -14.744 1.00 97.38 800 ILE A O 1
ATOM 6324 N N . LEU A 1 801 ? -10.944 -25.967 -13.179 1.00 95.19 801 LEU A N 1
ATOM 6325 C CA . LEU A 1 801 ? -10.605 -27.040 -12.225 1.00 95.19 801 LEU A CA 1
ATOM 6326 C C . LEU A 1 801 ? -11.292 -28.376 -12.480 1.00 95.19 801 LEU A C 1
ATOM 6328 O O . LEU A 1 801 ? -10.785 -29.405 -12.028 1.00 95.19 801 LEU A O 1
ATOM 6332 N N . ASN A 1 802 ? -12.459 -28.367 -13.127 1.00 95.25 802 ASN A N 1
ATOM 6333 C CA . ASN A 1 802 ? -13.270 -29.571 -13.256 1.00 95.25 802 ASN A CA 1
ATOM 6334 C C . ASN A 1 802 ? -12.468 -30.671 -13.989 1.00 95.25 802 ASN A C 1
ATOM 6336 O O . ASN A 1 802 ? -12.116 -30.489 -15.157 1.00 95.25 802 ASN A O 1
ATOM 6340 N N . PRO A 1 803 ? -12.163 -31.812 -13.337 1.00 94.62 803 PRO A N 1
ATOM 6341 C CA . PRO A 1 803 ? -11.342 -32.868 -13.926 1.00 94.62 803 PRO A CA 1
ATOM 6342 C C . PRO A 1 803 ? -11.998 -33.532 -15.142 1.00 94.62 803 PRO A C 1
ATOM 6344 O O . PRO A 1 803 ? -11.295 -34.128 -15.959 1.00 94.62 803 PRO A O 1
ATOM 6347 N N . GLU A 1 804 ? -13.322 -33.425 -15.270 1.00 93.44 804 GLU A N 1
ATOM 6348 C CA . GLU A 1 804 ? -14.081 -33.971 -16.398 1.00 93.44 804 GLU A CA 1
ATOM 6349 C C . GLU A 1 804 ? -13.984 -33.097 -17.656 1.00 93.44 804 GLU A C 1
ATOM 6351 O O . GLU A 1 804 ? -14.336 -33.555 -18.743 1.00 93.44 804 GLU A O 1
ATOM 6356 N N . THR A 1 805 ? -13.447 -31.875 -17.548 1.00 93.12 805 THR A N 1
ATOM 6357 C CA . THR A 1 805 ? -13.246 -30.998 -18.702 1.00 93.12 805 THR A CA 1
ATOM 6358 C C . THR A 1 805 ? -12.185 -31.593 -19.642 1.00 93.12 805 THR A C 1
ATOM 6360 O O . THR A 1 805 ? -11.034 -31.826 -19.234 1.00 93.12 805 THR A O 1
ATOM 6363 N N . PRO A 1 806 ? -12.537 -31.872 -20.911 1.00 91.75 806 PRO A N 1
ATOM 6364 C CA . PRO A 1 806 ? -11.582 -32.358 -21.897 1.00 91.75 806 PRO A CA 1
ATOM 6365 C C . PRO A 1 806 ? -10.697 -31.215 -22.399 1.00 91.75 806 PRO A C 1
ATOM 6367 O O . PRO A 1 806 ? -11.085 -30.053 -22.367 1.00 91.75 806 PRO A O 1
ATOM 6370 N N . SER A 1 807 ? -9.521 -31.537 -22.926 1.00 93.94 807 SER A N 1
ATOM 6371 C CA . SER A 1 807 ? -8.748 -30.583 -23.720 1.00 93.94 807 SER A CA 1
ATOM 6372 C C . SER A 1 807 ? -9.292 -30.585 -25.153 1.00 93.94 807 SER A C 1
ATOM 6374 O O . SER A 1 807 ? -9.394 -31.653 -25.757 1.00 93.94 807 SER A O 1
ATOM 6376 N N . TRP A 1 808 ? -9.714 -29.430 -25.682 1.00 95.00 808 TRP A N 1
ATOM 6377 C CA . TRP A 1 808 ? -10.095 -29.313 -27.098 1.00 95.00 808 TRP A CA 1
ATOM 6378 C C . TRP A 1 808 ? -8.894 -28.954 -27.975 1.00 95.00 808 TRP A C 1
ATOM 6380 O O . TRP A 1 808 ? -8.864 -29.325 -29.148 1.00 95.00 808 TRP A O 1
ATOM 6390 N N . CYS A 1 809 ? -7.881 -28.299 -27.407 1.00 95.94 809 CYS A N 1
ATOM 6391 C CA . CYS A 1 809 ? -6.572 -28.147 -28.030 1.00 95.94 809 CYS A CA 1
ATOM 6392 C C . CYS A 1 809 ? -5.859 -29.506 -28.117 1.00 95.94 809 CYS A C 1
ATOM 6394 O O . CYS A 1 809 ? -5.510 -30.104 -27.108 1.00 95.94 809 CYS A O 1
ATOM 6396 N N . ASN A 1 810 ? -5.623 -30.011 -29.326 1.00 94.75 810 ASN A N 1
ATOM 6397 C CA . ASN A 1 810 ? -5.008 -31.324 -29.523 1.00 94.75 810 ASN A CA 1
ATOM 6398 C C . ASN A 1 810 ? -4.088 -31.326 -30.763 1.00 94.75 810 ASN A C 1
ATOM 6400 O O . ASN A 1 810 ? -4.240 -30.467 -31.634 1.00 94.75 810 ASN A O 1
ATOM 6404 N N . PRO A 1 811 ? -3.121 -32.259 -30.856 1.00 94.56 811 PRO A N 1
ATOM 6405 C CA . PRO A 1 811 ? -2.126 -32.268 -31.932 1.00 94.56 811 PRO A CA 1
ATOM 6406 C C . PRO A 1 811 ? -2.689 -32.586 -33.321 1.00 94.56 811 PRO A C 1
ATOM 6408 O O . PRO A 1 811 ? -1.990 -32.366 -34.314 1.00 94.56 811 PRO A O 1
ATOM 6411 N N . ASP A 1 812 ? -3.907 -33.116 -33.417 1.00 92.69 812 ASP A N 1
ATOM 6412 C CA . ASP A 1 812 ? -4.532 -33.482 -34.691 1.00 92.69 812 ASP A CA 1
ATOM 6413 C C . ASP A 1 812 ? -5.443 -32.369 -35.232 1.00 92.69 812 ASP A C 1
ATOM 6415 O O . ASP A 1 812 ? -5.566 -32.215 -36.446 1.00 92.69 812 ASP A O 1
ATOM 6419 N N . ASP A 1 813 ? -6.000 -31.538 -34.346 1.00 90.81 813 ASP A N 1
ATOM 6420 C CA . ASP A 1 813 ? -6.759 -30.326 -34.659 1.00 90.81 813 ASP A CA 1
ATOM 6421 C C . ASP A 1 813 ? -6.396 -29.190 -33.683 1.00 90.81 813 ASP A C 1
ATOM 6423 O O . ASP A 1 813 ? -7.019 -28.993 -32.636 1.00 90.81 813 ASP A O 1
ATOM 6427 N N . PHE A 1 814 ? -5.365 -28.419 -34.039 1.00 92.94 814 PHE A N 1
ATOM 6428 C CA . PHE A 1 814 ? -4.812 -27.347 -33.205 1.00 92.94 814 PHE A CA 1
ATOM 6429 C C . PHE A 1 814 ? -5.443 -25.965 -33.453 1.00 92.94 814 PHE A C 1
ATOM 6431 O O . PHE A 1 814 ? -4.914 -24.952 -32.987 1.00 92.94 814 PHE A O 1
ATOM 6438 N N . LYS A 1 815 ? -6.585 -25.882 -34.154 1.00 95.50 815 LYS A N 1
ATOM 6439 C CA . LYS A 1 815 ? -7.277 -24.601 -34.427 1.00 95.50 815 LYS A CA 1
ATOM 6440 C C . LYS A 1 815 ? -7.749 -23.873 -33.159 1.00 95.50 815 LYS A C 1
ATOM 6442 O O . LYS A 1 815 ? -7.945 -22.662 -33.190 1.00 95.50 815 LYS A O 1
ATOM 6447 N N . LEU A 1 816 ? -7.923 -24.624 -32.065 1.00 96.38 816 LEU A N 1
ATOM 6448 C CA . LEU A 1 816 ? -8.265 -24.143 -30.720 1.00 96.38 816 LEU A CA 1
ATOM 6449 C C . LEU A 1 816 ? -7.052 -24.107 -29.775 1.00 96.38 816 LEU A C 1
ATOM 6451 O O . LEU A 1 816 ? -7.217 -23.942 -28.569 1.00 96.38 816 LEU A O 1
ATOM 6455 N N . CYS A 1 817 ? -5.836 -24.288 -30.290 1.00 97.50 817 CYS A N 1
ATOM 6456 C CA . CYS A 1 817 ? -4.604 -24.091 -29.534 1.00 97.50 817 CYS A CA 1
ATOM 6457 C C . CYS A 1 817 ? -4.066 -22.678 -29.773 1.00 97.50 817 CYS A C 1
ATOM 6459 O O . CYS A 1 817 ? -4.070 -22.230 -30.929 1.00 97.50 817 CYS A O 1
ATOM 6461 N N . PRO A 1 818 ? -3.541 -21.992 -28.741 1.00 97.25 818 PRO A N 1
ATOM 6462 C CA . PRO A 1 818 ? -2.808 -20.761 -28.983 1.00 97.25 818 PRO A CA 1
ATOM 6463 C C . PRO A 1 818 ? -1.584 -21.044 -29.872 1.00 97.25 818 PRO A C 1
ATOM 6465 O O . PRO A 1 818 ? -0.983 -22.111 -29.758 1.00 97.25 818 PRO A O 1
ATOM 6468 N N . PRO A 1 819 ? -1.187 -20.117 -30.760 1.00 97.00 819 PRO A N 1
ATOM 6469 C CA . PRO A 1 819 ? -0.040 -20.313 -31.649 1.00 97.00 819 PRO A CA 1
ATOM 6470 C C . PRO A 1 819 ? 1.260 -20.690 -30.931 1.00 97.00 819 PRO A C 1
ATOM 6472 O O . PRO A 1 819 ? 2.023 -21.525 -31.417 1.00 97.00 819 PRO A O 1
ATOM 6475 N N . TYR A 1 820 ? 1.492 -20.122 -29.745 1.00 97.31 820 TYR A N 1
ATOM 6476 C CA . TYR A 1 820 ? 2.699 -20.365 -28.963 1.00 97.31 820 TYR A CA 1
ATOM 6477 C C . TYR A 1 820 ? 2.381 -20.661 -27.500 1.00 97.31 820 TYR A C 1
ATOM 6479 O O . TYR A 1 820 ? 1.587 -19.961 -26.869 1.00 97.31 820 TYR A O 1
ATOM 6487 N N . HIS A 1 821 ? 3.105 -21.629 -26.947 1.00 97.38 821 HIS A N 1
ATOM 6488 C CA . HIS A 1 821 ? 3.292 -21.785 -25.511 1.00 97.38 821 HIS A CA 1
ATOM 6489 C C . HIS A 1 821 ? 4.629 -21.150 -25.118 1.00 97.38 821 HIS A C 1
ATOM 6491 O O . HIS A 1 821 ? 5.638 -21.377 -25.788 1.00 97.38 821 HIS A O 1
ATOM 6497 N N . THR A 1 822 ? 4.648 -20.377 -24.031 1.00 96.12 822 THR A N 1
ATOM 6498 C CA . THR A 1 822 ? 5.884 -19.826 -23.459 1.00 96.12 822 THR A CA 1
ATOM 6499 C C . THR A 1 822 ? 6.140 -20.487 -22.110 1.00 96.12 822 THR A C 1
ATOM 6501 O O . THR A 1 822 ? 5.372 -20.286 -21.172 1.00 96.12 822 THR A O 1
ATOM 6504 N N . PHE A 1 823 ? 7.227 -21.248 -22.006 1.00 92.38 823 PHE A N 1
ATOM 6505 C CA . PHE A 1 823 ? 7.662 -21.856 -20.751 1.00 92.38 823 PHE A CA 1
ATOM 6506 C C . PHE A 1 823 ? 8.180 -20.794 -19.764 1.00 92.38 823 PHE A C 1
ATOM 6508 O O . PHE A 1 823 ? 8.603 -19.714 -20.192 1.00 92.38 823 PHE A O 1
ATOM 6515 N N . PRO A 1 824 ? 8.236 -21.094 -18.451 1.00 83.38 824 PRO A N 1
ATOM 6516 C CA . PRO A 1 824 ? 8.730 -20.153 -17.441 1.00 83.38 824 PRO A CA 1
ATOM 6517 C C . PRO A 1 824 ? 10.143 -19.609 -17.694 1.00 83.38 824 PRO A C 1
ATOM 6519 O O . PRO A 1 824 ? 10.443 -18.473 -17.332 1.00 83.38 824 PRO A O 1
ATOM 6522 N N . ASN A 1 825 ? 10.996 -20.385 -18.369 1.00 86.25 825 ASN A N 1
ATOM 6523 C CA . ASN A 1 825 ? 12.347 -19.981 -18.769 1.00 86.25 825 ASN A CA 1
ATOM 6524 C C . ASN A 1 825 ? 12.387 -19.071 -20.021 1.00 86.25 825 ASN A C 1
ATOM 6526 O O . ASN A 1 825 ? 13.468 -18.746 -20.507 1.00 86.25 825 ASN A O 1
ATOM 6530 N N . GLY A 1 826 ? 11.228 -18.691 -20.571 1.00 88.75 826 GLY A N 1
ATOM 6531 C CA . GLY A 1 826 ? 11.086 -17.864 -21.771 1.00 88.75 826 GLY A CA 1
ATOM 6532 C C . GLY A 1 826 ? 11.114 -18.632 -23.097 1.00 88.75 826 GLY A C 1
ATOM 6533 O O . GLY A 1 826 ? 10.915 -18.022 -24.148 1.00 88.75 826 GLY A O 1
ATOM 6534 N N . THR A 1 827 ? 11.326 -19.952 -23.075 1.00 94.56 827 THR A N 1
ATOM 6535 C CA . THR A 1 827 ? 11.327 -20.782 -24.289 1.00 94.56 827 THR A CA 1
ATOM 6536 C C . THR A 1 827 ? 9.943 -20.777 -24.919 1.00 94.56 827 THR A C 1
ATOM 6538 O O . THR A 1 827 ? 8.956 -21.090 -24.255 1.00 94.56 827 THR A O 1
ATOM 6541 N N . LYS A 1 828 ? 9.870 -20.449 -26.210 1.00 96.94 828 LYS A N 1
ATOM 6542 C CA . LYS A 1 828 ? 8.626 -20.478 -26.978 1.00 96.94 828 LYS A CA 1
ATOM 6543 C C . LYS A 1 828 ? 8.575 -21.713 -27.855 1.00 96.94 828 LYS A C 1
ATOM 6545 O O . LYS A 1 828 ? 9.506 -21.964 -28.615 1.00 96.94 828 LYS A O 1
ATOM 6550 N N . VAL A 1 829 ? 7.467 -22.437 -27.777 1.00 97.62 829 VAL A N 1
ATOM 6551 C CA . VAL A 1 829 ? 7.191 -23.597 -28.623 1.00 97.62 829 VAL A CA 1
ATOM 6552 C C . VAL A 1 829 ? 5.937 -23.323 -29.430 1.00 97.62 829 VAL A C 1
ATOM 6554 O O . VAL A 1 829 ? 4.907 -22.926 -28.885 1.00 97.62 829 VAL A O 1
ATOM 6557 N N . HIS A 1 830 ? 6.049 -23.501 -30.742 1.00 97.94 830 HIS A N 1
ATOM 6558 C CA . HIS A 1 830 ? 4.940 -23.325 -31.666 1.00 97.94 830 HIS A CA 1
ATOM 6559 C C . HIS A 1 830 ? 4.015 -24.545 -31.635 1.00 97.94 830 HIS A C 1
ATOM 6561 O O . HIS A 1 830 ? 4.491 -25.676 -31.549 1.00 97.94 830 HIS A O 1
ATOM 6567 N N . ARG A 1 831 ? 2.705 -24.335 -31.783 1.00 95.94 831 ARG A N 1
ATOM 6568 C CA . ARG A 1 831 ? 1.680 -25.398 -31.783 1.00 95.94 831 ARG A CA 1
ATOM 6569 C C . ARG A 1 831 ? 1.813 -26.444 -32.890 1.00 95.94 831 ARG A C 1
ATOM 6571 O O . ARG A 1 831 ? 1.057 -27.396 -32.899 1.00 95.94 831 ARG A O 1
ATOM 6578 N N . THR A 1 832 ? 2.737 -26.299 -33.839 1.00 95.62 832 THR A N 1
ATOM 6579 C CA . THR A 1 832 ? 3.043 -27.359 -34.820 1.00 95.62 832 THR A CA 1
ATOM 6580 C C . THR A 1 832 ? 4.133 -28.317 -34.342 1.00 95.62 832 THR A C 1
ATOM 6582 O O . THR A 1 832 ? 4.303 -29.385 -34.926 1.00 95.62 832 THR A O 1
ATOM 6585 N N . ASP A 1 833 ? 4.881 -27.965 -33.293 1.00 96.81 833 ASP A N 1
ATOM 6586 C CA . ASP A 1 833 ? 5.842 -28.862 -32.653 1.00 96.81 833 ASP A CA 1
ATOM 6587 C C . ASP A 1 833 ? 5.090 -29.839 -31.742 1.00 96.81 833 ASP A C 1
ATOM 6589 O O . ASP A 1 833 ? 4.892 -29.610 -30.547 1.00 96.81 833 ASP A O 1
ATOM 6593 N N . LYS A 1 834 ? 4.642 -30.951 -32.335 1.00 94.69 834 LYS A N 1
ATOM 6594 C CA . LYS A 1 834 ? 3.876 -31.988 -31.633 1.00 94.69 834 LYS A CA 1
ATOM 6595 C C . LYS A 1 834 ? 4.636 -32.638 -30.469 1.00 94.69 834 LYS A C 1
ATOM 6597 O O . LYS A 1 834 ? 3.993 -33.200 -29.591 1.00 94.69 834 LYS A O 1
ATOM 6602 N N . SER A 1 835 ? 5.970 -32.584 -30.465 1.00 93.75 835 SER A N 1
ATOM 6603 C CA . SER A 1 835 ? 6.801 -33.216 -29.433 1.00 93.75 835 SER A CA 1
ATOM 6604 C C . SER A 1 835 ? 6.930 -32.394 -28.155 1.00 93.75 835 SER A C 1
ATOM 6606 O O . SER A 1 835 ? 7.049 -32.977 -27.081 1.00 93.75 835 SER A O 1
ATOM 6608 N N . HIS A 1 836 ? 6.915 -31.064 -28.257 1.00 95.50 836 HIS A N 1
ATOM 6609 C CA . HIS A 1 836 ? 7.204 -30.187 -27.116 1.00 95.50 836 HIS A CA 1
ATOM 6610 C C . HIS A 1 836 ? 6.022 -29.315 -26.689 1.00 95.50 836 HIS A C 1
ATOM 6612 O O . HIS A 1 836 ? 6.027 -28.786 -25.576 1.00 95.50 836 HIS A O 1
ATOM 6618 N N . TYR A 1 837 ? 5.018 -29.129 -27.549 1.00 97.94 837 TYR A N 1
ATOM 6619 C CA . TYR A 1 837 ? 3.875 -28.282 -27.230 1.00 97.94 837 TYR A CA 1
ATOM 6620 C C . TYR A 1 837 ? 2.933 -28.969 -26.218 1.00 97.94 837 TYR A C 1
ATOM 6622 O O . TYR A 1 837 ? 2.492 -30.095 -26.464 1.00 97.94 837 TYR A O 1
ATOM 6630 N N . PRO A 1 838 ? 2.566 -28.322 -25.095 1.00 97.06 838 PRO A N 1
ATOM 6631 C CA . PRO A 1 838 ? 1.755 -28.954 -24.057 1.00 97.06 838 PRO A CA 1
ATOM 6632 C C . PRO A 1 838 ? 0.253 -28.832 -24.360 1.00 97.06 838 PRO A C 1
ATOM 6634 O O . PRO A 1 838 ? -0.453 -28.054 -23.723 1.00 97.06 838 PRO A O 1
ATOM 6637 N N . TYR A 1 839 ? -0.253 -29.599 -25.330 1.00 97.50 839 TYR A N 1
ATOM 6638 C CA . TYR A 1 839 ? -1.666 -29.551 -25.756 1.00 97.50 839 TYR A CA 1
ATOM 6639 C C . TYR A 1 839 ? -2.654 -29.713 -24.593 1.00 97.50 839 TYR A C 1
ATOM 6641 O O . TYR A 1 839 ? -3.565 -28.905 -24.432 1.00 97.50 839 TYR A O 1
ATOM 6649 N N . GLU A 1 840 ? -2.405 -30.691 -23.719 1.00 96.31 840 GLU A N 1
ATOM 6650 C CA . GLU A 1 840 ? -3.263 -31.017 -22.572 1.00 96.31 840 GLU A CA 1
ATOM 6651 C C . GLU A 1 840 ? -3.380 -29.887 -21.537 1.00 96.31 840 GLU A C 1
ATOM 6653 O O . GLU A 1 840 ? -4.295 -29.896 -20.712 1.00 96.31 840 GLU A O 1
ATOM 6658 N N . ALA A 1 841 ? -2.480 -28.900 -21.582 1.00 97.00 841 ALA A N 1
ATOM 6659 C CA . ALA A 1 841 ? -2.502 -27.736 -20.705 1.00 97.00 841 ALA A CA 1
ATOM 6660 C C . ALA A 1 841 ? -3.572 -26.701 -21.093 1.00 97.00 841 ALA A C 1
ATOM 6662 O O . ALA A 1 841 ? -3.841 -25.783 -20.315 1.00 97.00 841 ALA A O 1
ATOM 6663 N N . TYR A 1 842 ? -4.183 -26.838 -22.273 1.00 97.69 842 TYR A N 1
ATOM 6664 C CA . TYR A 1 842 ? -5.146 -25.893 -22.828 1.00 97.69 842 TYR A CA 1
ATOM 6665 C C . TYR A 1 842 ? -6.505 -26.556 -23.034 1.00 97.69 842 TYR A C 1
ATOM 6667 O O . TYR A 1 842 ? -6.603 -27.626 -23.633 1.00 97.69 842 TYR A O 1
ATOM 6675 N N . HIS A 1 843 ? -7.577 -25.907 -22.581 1.00 96.44 843 HIS A N 1
ATOM 6676 C CA . HIS A 1 843 ? -8.922 -26.298 -22.982 1.00 96.44 843 HIS A CA 1
ATOM 6677 C C . HIS A 1 843 ? -9.208 -25.747 -24.377 1.00 96.44 843 HIS A C 1
ATOM 6679 O O . HIS A 1 843 ? -9.357 -26.535 -25.309 1.00 96.44 843 HIS A O 1
ATOM 6685 N N . MET A 1 844 ? -9.192 -24.418 -24.531 1.00 95.69 844 MET A N 1
ATOM 6686 C CA . MET A 1 844 ? -9.385 -23.745 -25.814 1.00 95.69 844 MET A CA 1
ATOM 6687 C C . MET A 1 844 ? -8.715 -22.367 -25.863 1.00 95.69 844 MET A C 1
ATOM 6689 O O . MET A 1 844 ? -8.509 -21.709 -24.844 1.00 95.69 844 MET A O 1
ATOM 6693 N N . TYR A 1 845 ? -8.445 -21.918 -27.081 1.00 97.56 845 TYR A N 1
ATOM 6694 C CA . TYR A 1 845 ? -8.096 -20.554 -27.440 1.00 97.56 845 TYR A CA 1
ATOM 6695 C C . TYR A 1 845 ? -8.983 -20.116 -28.605 1.00 97.56 845 TYR A C 1
ATOM 6697 O O . TYR A 1 845 ? -9.081 -20.837 -29.601 1.00 97.56 845 TYR A O 1
ATOM 6705 N N . CYS A 1 846 ? -9.614 -18.950 -28.489 1.00 96.88 846 CYS A N 1
ATOM 6706 C CA . CYS A 1 846 ? -10.350 -18.331 -29.586 1.00 96.88 846 CYS A CA 1
ATOM 6707 C C . CYS A 1 846 ? -9.884 -16.890 -29.815 1.00 96.88 846 CYS A C 1
ATOM 6709 O O . CYS A 1 846 ? -9.539 -16.170 -28.877 1.00 96.88 846 CYS A O 1
ATOM 6711 N N . THR A 1 847 ? -9.843 -16.481 -31.082 1.00 96.69 847 THR A N 1
ATOM 6712 C CA . THR A 1 847 ? -9.238 -15.214 -31.519 1.00 96.69 847 THR A CA 1
ATOM 6713 C C . THR A 1 847 ? -10.257 -14.075 -31.548 1.00 96.69 847 THR A C 1
ATOM 6715 O O . THR A 1 847 ? -11.451 -14.333 -31.733 1.00 96.69 847 THR A O 1
ATOM 6718 N N . PRO A 1 848 ? -9.822 -12.806 -31.464 1.00 95.94 848 PRO A N 1
ATOM 6719 C CA . PRO A 1 848 ? -10.734 -11.684 -31.629 1.00 95.94 848 PRO A CA 1
ATOM 6720 C C . PRO A 1 848 ? -11.330 -11.632 -33.033 1.00 95.94 848 PRO A C 1
ATOM 6722 O O . PRO A 1 848 ? -10.638 -11.803 -34.035 1.00 95.94 848 PRO A O 1
ATOM 6725 N N . GLY A 1 849 ? -12.634 -11.358 -33.103 1.00 94.19 849 GLY A N 1
ATOM 6726 C CA . GLY A 1 849 ? -13.378 -11.293 -34.363 1.00 94.19 849 GLY A CA 1
ATOM 6727 C C . GLY A 1 849 ? -13.006 -10.115 -35.274 1.00 94.19 849 GLY A C 1
ATOM 6728 O O . GLY A 1 849 ? -13.444 -10.088 -36.420 1.00 94.19 849 GLY A O 1
ATOM 6729 N N . ASN A 1 850 ? -12.213 -9.160 -34.779 1.00 94.50 850 ASN A N 1
ATOM 6730 C CA . ASN A 1 850 ? -11.675 -8.016 -35.522 1.00 94.50 850 ASN A CA 1
ATOM 6731 C C . ASN A 1 850 ? -10.145 -8.100 -35.735 1.00 94.50 850 ASN A C 1
ATOM 6733 O O . ASN A 1 850 ? -9.512 -7.081 -35.996 1.00 94.50 850 ASN A O 1
ATOM 6737 N N . GLY A 1 851 ? -9.529 -9.277 -35.566 1.00 93.88 851 GLY A N 1
ATOM 6738 C CA . GLY A 1 851 ? -8.103 -9.472 -35.846 1.00 93.88 851 GLY A CA 1
ATOM 6739 C C . GLY A 1 851 ? -7.826 -9.609 -37.347 1.00 93.88 851 GLY A C 1
ATOM 6740 O O . GLY A 1 851 ? -8.368 -10.504 -37.992 1.00 93.88 851 GLY A O 1
ATOM 6741 N N . GLU A 1 852 ? -6.962 -8.757 -37.902 1.00 91.50 852 GLU A N 1
ATOM 6742 C CA . GLU A 1 852 ? -6.667 -8.721 -39.348 1.00 91.50 852 GLU A CA 1
ATOM 6743 C C . GLU A 1 852 ? -5.561 -9.702 -39.779 1.00 91.50 852 GLU A C 1
ATOM 6745 O O . GLU A 1 852 ? -5.517 -10.140 -40.928 1.00 91.50 852 GLU A O 1
ATOM 6750 N N . HIS A 1 853 ? -4.675 -10.078 -38.855 1.00 94.44 853 HIS A N 1
ATOM 6751 C CA . HIS A 1 853 ? -3.450 -10.841 -39.126 1.00 94.44 853 HIS A CA 1
ATOM 6752 C C . HIS A 1 853 ? -3.369 -12.137 -38.310 1.00 94.44 853 HIS A C 1
ATOM 6754 O O . HIS A 1 853 ? -2.293 -12.571 -37.895 1.00 94.44 853 HIS A O 1
ATOM 6760 N N . VAL A 1 854 ? -4.521 -12.748 -38.038 1.00 94.25 854 VAL A N 1
ATOM 6761 C CA . VAL A 1 854 ? -4.622 -13.965 -37.228 1.00 94.25 854 VAL A CA 1
ATOM 6762 C C . VAL A 1 854 ? -4.017 -15.169 -37.960 1.00 94.25 854 VAL A C 1
ATOM 6764 O O . VAL A 1 854 ? -4.364 -15.455 -39.107 1.00 94.25 854 VAL A O 1
ATOM 6767 N N . GLU A 1 855 ? -3.147 -15.911 -37.272 1.00 94.69 855 GLU A N 1
ATOM 6768 C CA . GLU A 1 855 ? -2.511 -17.118 -37.807 1.00 94.69 855 GLU A CA 1
ATOM 6769 C C . GLU A 1 855 ? -3.523 -18.255 -38.021 1.00 94.69 855 GLU A C 1
ATOM 6771 O O . GLU A 1 855 ? -4.174 -18.719 -37.081 1.00 94.69 855 GLU A O 1
ATOM 6776 N N . GLN A 1 856 ? -3.611 -18.748 -39.258 1.00 93.94 856 GLN A N 1
ATOM 6777 C CA . GLN A 1 856 ? -4.504 -19.842 -39.633 1.00 93.94 856 GLN A CA 1
ATOM 6778 C C . GLN A 1 856 ? -3.850 -21.223 -39.445 1.00 93.94 856 GLN A C 1
ATOM 6780 O O . GLN A 1 856 ? -2.654 -21.363 -39.702 1.00 93.94 856 GLN A O 1
ATOM 6785 N N . PRO A 1 857 ? -4.619 -22.265 -39.071 1.00 93.88 857 PRO A N 1
ATOM 6786 C CA . PRO A 1 857 ? -6.046 -22.246 -38.744 1.00 93.88 857 PRO A CA 1
ATOM 6787 C C . PRO A 1 857 ? -6.333 -21.630 -37.363 1.00 93.88 857 PRO A C 1
ATOM 6789 O O . PRO A 1 857 ? -5.618 -21.882 -36.388 1.00 93.88 857 PRO A O 1
ATOM 6792 N N . SER A 1 858 ? -7.415 -20.859 -37.268 1.00 93.06 858 SER A N 1
ATOM 6793 C CA . SER A 1 858 ? -7.932 -20.324 -36.005 1.00 93.06 858 SER A CA 1
ATOM 6794 C C . SER A 1 858 ? -9.460 -20.325 -35.968 1.00 93.06 858 SER A C 1
ATOM 6796 O O . SER A 1 858 ? -10.124 -20.415 -37.001 1.00 93.06 858 SER A O 1
ATOM 6798 N N . VAL A 1 859 ? -10.024 -20.224 -34.762 1.00 95.00 859 VAL A N 1
ATOM 6799 C CA . VAL A 1 859 ? -11.467 -20.060 -34.546 1.00 95.00 859 VAL A CA 1
ATOM 6800 C C . VAL A 1 859 ? -11.704 -18.737 -33.815 1.00 95.00 859 VAL A C 1
ATOM 6802 O O . VAL A 1 859 ? -11.155 -18.553 -32.725 1.00 95.00 859 VAL A O 1
ATOM 6805 N N . PRO A 1 860 ? -12.494 -17.802 -34.375 1.00 94.50 860 PRO A N 1
ATOM 6806 C CA . PRO A 1 860 ? -12.865 -16.592 -33.656 1.00 94.50 860 PRO A CA 1
ATOM 6807 C C . PRO A 1 860 ? -13.783 -16.925 -32.477 1.00 94.50 860 PRO A C 1
ATOM 6809 O O . PRO A 1 860 ? -14.581 -17.861 -32.554 1.00 94.50 860 PRO A O 1
ATOM 6812 N N . CYS A 1 861 ? -13.686 -16.156 -31.392 1.00 93.81 861 CYS A N 1
ATOM 6813 C CA . CYS A 1 861 ? -14.633 -16.273 -30.285 1.00 93.81 861 CYS A CA 1
ATOM 6814 C C . CYS A 1 861 ? -16.062 -15.965 -30.752 1.00 93.81 861 CYS A C 1
ATOM 6816 O O . CYS A 1 861 ? -16.259 -15.270 -31.756 1.00 93.81 861 CYS A O 1
ATOM 6818 N N . ASP A 1 862 ? -17.058 -16.460 -30.008 1.00 88.00 862 ASP A N 1
ATOM 6819 C CA . ASP A 1 862 ? -18.460 -16.162 -30.298 1.00 88.00 862 ASP A CA 1
ATOM 6820 C C . ASP A 1 862 ? -18.673 -14.635 -30.362 1.00 88.00 862 ASP A C 1
ATOM 6822 O O . ASP A 1 862 ? -18.404 -13.928 -29.384 1.00 88.00 862 ASP A O 1
ATOM 6826 N N . PRO A 1 863 ? -19.145 -14.100 -31.503 1.00 87.81 863 PRO A N 1
ATOM 6827 C CA . PRO A 1 863 ? -19.153 -12.662 -31.743 1.00 87.81 863 PRO A CA 1
ATOM 6828 C C . PRO A 1 863 ? -20.311 -11.942 -31.044 1.00 87.81 863 PRO A C 1
ATOM 6830 O O . PRO A 1 863 ? -20.435 -10.726 -31.196 1.00 87.81 863 PRO A O 1
ATOM 6833 N N . TYR A 1 864 ? -21.168 -12.677 -30.329 1.00 85.06 864 TYR A N 1
ATOM 6834 C CA . TYR A 1 864 ? -22.355 -12.150 -29.668 1.00 85.06 864 TYR A CA 1
ATOM 6835 C C . TYR A 1 864 ? -22.249 -12.171 -28.139 1.00 85.06 864 TYR A C 1
ATOM 6837 O O . TYR A 1 864 ? -23.056 -11.555 -27.454 1.00 85.06 864 TYR A O 1
ATOM 6845 N N . SER A 1 865 ? -21.268 -12.866 -27.565 1.00 80.38 865 SER A N 1
ATOM 6846 C CA . SER A 1 865 ? -21.199 -13.102 -26.121 1.00 80.38 865 SER A CA 1
ATOM 6847 C C . SER A 1 865 ? -20.919 -11.840 -25.288 1.00 80.38 865 SER A C 1
ATOM 6849 O O . SER A 1 865 ? -21.304 -11.805 -24.114 1.00 80.38 865 SER A O 1
ATOM 6851 N N . ASN A 1 866 ? -20.301 -10.809 -25.886 1.00 84.50 866 ASN A N 1
ATOM 6852 C CA . ASN A 1 866 ? -20.079 -9.460 -25.332 1.00 84.50 866 ASN A CA 1
ATOM 6853 C C . ASN A 1 866 ? -20.386 -8.400 -26.412 1.00 84.50 866 ASN A C 1
ATOM 6855 O O . ASN A 1 866 ? -20.404 -8.742 -27.595 1.00 84.50 866 ASN A O 1
ATOM 6859 N N . PRO A 1 867 ? -20.561 -7.116 -26.031 1.00 81.69 867 PRO A N 1
ATOM 6860 C CA . PRO A 1 867 ? -20.845 -6.046 -26.978 1.00 81.69 867 PRO A CA 1
ATOM 6861 C C . PRO A 1 867 ? -19.733 -5.840 -28.010 1.00 81.69 867 PRO A C 1
ATOM 6863 O O . PRO A 1 867 ? -20.025 -5.627 -29.181 1.00 81.69 867 PRO A O 1
ATOM 6866 N N . GLN A 1 868 ? -18.474 -5.930 -27.580 1.00 89.31 868 GLN A N 1
ATOM 6867 C CA . GLN A 1 868 ? -17.269 -5.809 -28.403 1.00 89.31 868 GLN A CA 1
ATOM 6868 C C . GLN A 1 868 ? -16.582 -7.171 -28.631 1.00 89.31 868 GLN A C 1
ATOM 6870 O O . GLN A 1 868 ? -16.846 -8.112 -27.871 1.00 89.31 868 GLN A O 1
ATOM 6875 N N . PRO A 1 869 ? -15.681 -7.295 -29.629 1.00 93.19 869 PRO A N 1
ATOM 6876 C CA . PRO A 1 869 ? -14.903 -8.512 -29.860 1.00 93.19 869 PRO A CA 1
ATOM 6877 C C . PRO A 1 869 ? -14.207 -9.039 -28.599 1.00 93.19 869 PRO A C 1
ATOM 6879 O O . PRO A 1 869 ? -13.788 -8.276 -27.721 1.00 93.19 869 PRO A O 1
ATOM 6882 N N . GLN A 1 870 ? -14.059 -10.361 -28.525 1.00 93.19 870 GLN A N 1
ATOM 6883 C CA . GLN A 1 870 ? -13.433 -11.044 -27.397 1.00 93.19 870 GLN A CA 1
ATOM 6884 C C . GLN A 1 870 ? -12.262 -11.918 -27.826 1.00 93.19 870 GLN A C 1
ATOM 6886 O O . GLN A 1 870 ? -12.273 -12.472 -28.919 1.00 93.19 870 GLN A O 1
ATOM 6891 N N . GLU A 1 871 ? -11.316 -12.116 -26.920 1.00 95.50 871 GLU A N 1
ATOM 6892 C CA . GLU A 1 871 ? -10.297 -13.156 -26.993 1.00 95.50 871 GLU A CA 1
ATOM 6893 C C . GLU A 1 871 ? -10.312 -13.945 -25.680 1.00 95.50 871 GLU A C 1
ATOM 6895 O O . GLU A 1 871 ? -10.218 -13.354 -24.600 1.00 95.50 871 GLU A O 1
ATOM 6900 N N . ILE A 1 872 ? -10.444 -15.268 -25.757 1.00 95.81 872 ILE A N 1
ATOM 6901 C CA . ILE A 1 872 ? -10.520 -16.136 -24.577 1.00 95.81 872 ILE A CA 1
ATOM 6902 C C . ILE A 1 872 ? -9.413 -17.174 -24.660 1.00 95.81 872 ILE A C 1
ATOM 6904 O O . ILE A 1 872 ? -9.239 -17.844 -25.683 1.00 95.81 872 ILE A O 1
ATOM 6908 N N . LEU A 1 873 ? -8.696 -17.328 -23.551 1.00 97.19 873 LEU A N 1
ATOM 6909 C CA . LEU A 1 873 ? -7.735 -18.395 -23.351 1.00 97.19 873 LEU A CA 1
ATOM 6910 C C . LEU A 1 873 ? -8.091 -19.196 -22.096 1.00 97.19 873 LEU A C 1
ATOM 6912 O O . LEU A 1 873 ? -7.953 -18.709 -20.974 1.00 97.19 873 LEU A O 1
ATOM 6916 N N . GLN A 1 874 ? -8.511 -20.441 -22.297 1.00 97.50 874 GLN A N 1
ATOM 6917 C CA . GLN A 1 874 ? -8.881 -21.359 -21.227 1.00 97.50 874 GLN A CA 1
ATOM 6918 C C . GLN A 1 874 ? -7.795 -22.424 -21.047 1.00 97.50 874 GLN A C 1
ATOM 6920 O O . GLN A 1 874 ? -7.437 -23.140 -21.987 1.00 97.50 874 GLN A O 1
ATOM 6925 N N . ILE A 1 875 ? -7.277 -22.545 -19.829 1.00 97.81 875 ILE A N 1
ATOM 6926 C CA . ILE A 1 875 ? -6.208 -23.472 -19.447 1.00 97.81 875 ILE A CA 1
ATOM 6927 C C . ILE A 1 875 ? -6.714 -24.536 -18.467 1.00 97.81 875 ILE A C 1
ATOM 6929 O O . ILE A 1 875 ? -7.720 -24.357 -17.777 1.00 97.81 875 ILE A O 1
ATOM 6933 N N . LEU A 1 876 ? -6.009 -25.666 -18.435 1.00 97.94 876 LEU A N 1
ATOM 6934 C CA . LEU A 1 876 ? -6.323 -26.840 -17.620 1.00 97.94 876 LEU A CA 1
ATOM 6935 C C . LEU A 1 876 ? -5.167 -27.180 -16.668 1.00 97.94 876 LEU A C 1
ATOM 6937 O O . LEU A 1 876 ? -4.017 -26.867 -16.982 1.00 97.94 876 LEU A O 1
ATOM 6941 N N . PRO A 1 877 ? -5.440 -27.865 -15.540 1.00 97.81 877 PRO A N 1
ATOM 6942 C CA . PRO A 1 877 ? -4.427 -28.389 -14.636 1.00 97.81 877 PRO A CA 1
ATOM 6943 C C . PRO A 1 877 ? -3.353 -29.190 -15.371 1.00 97.81 877 PRO A C 1
ATOM 6945 O O . PRO A 1 877 ? -3.652 -30.216 -15.983 1.00 97.81 877 PRO A O 1
ATOM 6948 N N . HIS A 1 878 ? -2.104 -28.734 -15.295 1.00 97.56 878 HIS A N 1
ATOM 6949 C CA . HIS A 1 878 ? -0.986 -29.346 -16.010 1.00 97.56 878 HIS A CA 1
ATOM 6950 C C . HIS A 1 878 ? 0.355 -28.964 -15.360 1.00 97.56 878 HIS A C 1
ATOM 6952 O O . HIS A 1 878 ? 0.487 -27.840 -14.865 1.00 97.56 878 HIS A O 1
ATOM 6958 N N . PRO A 1 879 ? 1.388 -29.834 -15.374 1.00 96.88 879 PRO A N 1
ATOM 6959 C CA . PRO A 1 879 ? 2.664 -29.559 -14.706 1.00 96.88 879 PRO A CA 1
ATOM 6960 C C . PRO A 1 879 ? 3.369 -28.277 -15.158 1.00 96.88 879 PRO A C 1
ATOM 6962 O O . PRO A 1 879 ? 4.037 -27.636 -14.352 1.00 96.88 879 PRO A O 1
ATOM 6965 N N . VAL A 1 880 ? 3.174 -27.859 -16.414 1.00 96.12 880 VAL A N 1
ATOM 6966 C CA . VAL A 1 880 ? 3.750 -26.608 -16.958 1.00 96.12 880 VAL A CA 1
ATOM 6967 C C . VAL A 1 880 ? 3.279 -25.352 -16.222 1.00 96.12 880 VAL A C 1
ATOM 6969 O O . VAL A 1 880 ? 3.921 -24.310 -16.314 1.00 96.12 880 VAL A O 1
ATOM 6972 N N . TRP A 1 881 ? 2.190 -25.449 -15.456 1.00 96.06 881 TRP A N 1
ATOM 6973 C CA . TRP A 1 881 ? 1.663 -24.352 -14.652 1.00 96.06 881 TRP A CA 1
ATOM 6974 C C . TRP A 1 881 ? 2.161 -24.350 -13.202 1.00 96.06 881 TRP A C 1
ATOM 6976 O O . TRP A 1 881 ? 1.915 -23.387 -12.473 1.00 96.06 881 TRP A O 1
ATOM 6986 N N . GLY A 1 882 ? 2.877 -25.398 -12.781 1.00 93.62 882 GLY A N 1
ATOM 6987 C CA . GLY A 1 882 ? 3.256 -25.618 -11.385 1.00 93.62 882 GLY A CA 1
ATOM 6988 C C . GLY A 1 882 ? 4.130 -24.514 -10.794 1.00 93.62 882 GLY A C 1
ATOM 6989 O O . GLY A 1 882 ? 3.910 -24.111 -9.656 1.00 93.62 882 GLY A O 1
ATOM 6990 N N . GLU A 1 883 ? 5.061 -23.956 -11.574 1.00 90.88 883 GLU A N 1
ATOM 6991 C CA . GLU A 1 883 ? 5.919 -22.846 -11.122 1.00 90.88 883 GLU A CA 1
ATOM 6992 C C . GLU A 1 883 ? 5.145 -21.560 -10.800 1.00 90.88 883 GLU A C 1
ATOM 6994 O O . GLU A 1 883 ? 5.648 -20.694 -10.085 1.00 90.88 883 GLU A O 1
ATOM 6999 N N . TYR A 1 884 ? 3.920 -21.432 -11.310 1.00 91.38 884 TYR A N 1
ATOM 7000 C CA . TYR A 1 884 ? 3.039 -20.301 -11.038 1.00 91.38 884 TYR A CA 1
ATOM 7001 C C . TYR A 1 884 ? 2.065 -20.580 -9.879 1.00 91.38 884 TYR A C 1
ATOM 7003 O O . TYR A 1 884 ? 1.167 -19.779 -9.632 1.00 91.38 884 TYR A O 1
ATOM 7011 N N . GLY A 1 885 ? 2.196 -21.721 -9.192 1.00 92.62 885 GLY A N 1
ATOM 7012 C CA . GLY A 1 885 ? 1.329 -22.127 -8.078 1.00 92.62 885 GLY A CA 1
ATOM 7013 C C . GLY A 1 885 ? -0.017 -22.730 -8.496 1.00 92.62 885 GLY A C 1
ATOM 7014 O O . GLY A 1 885 ? -0.844 -23.038 -7.642 1.00 92.62 885 GLY A O 1
ATOM 7015 N N . TYR A 1 886 ? -0.248 -22.912 -9.797 1.00 96.56 886 TYR A N 1
ATOM 7016 C CA . TYR A 1 886 ? -1.488 -23.467 -10.336 1.00 96.56 886 TYR A CA 1
ATOM 7017 C C . TYR A 1 886 ? -1.546 -25.005 -10.217 1.00 96.56 886 TYR A C 1
ATOM 7019 O O . TYR A 1 886 ? -0.507 -25.657 -10.071 1.00 96.56 886 TYR A O 1
ATOM 7027 N N . PRO A 1 887 ? -2.750 -25.608 -10.303 1.00 96.44 887 PRO A N 1
ATOM 7028 C CA . PRO A 1 887 ? -2.920 -27.057 -10.302 1.00 96.44 887 PRO A CA 1
ATOM 7029 C C . PRO A 1 887 ? -2.035 -27.757 -11.343 1.00 96.44 887 PRO A C 1
ATOM 7031 O O . PRO A 1 887 ? -2.054 -27.408 -12.525 1.00 96.44 887 PRO A O 1
ATOM 7034 N N . THR A 1 888 ? -1.305 -28.791 -10.925 1.00 96.38 888 THR A N 1
ATOM 7035 C CA . THR A 1 888 ? -0.405 -29.558 -11.805 1.00 96.38 888 THR A CA 1
ATOM 7036 C C . THR A 1 888 ? -1.034 -30.835 -12.345 1.00 96.38 888 THR A C 1
ATOM 7038 O O . THR A 1 888 ? -0.488 -31.456 -13.252 1.00 96.38 888 THR A O 1
ATOM 7041 N N . LYS A 1 889 ? -2.187 -31.237 -11.804 1.00 95.31 889 LYS A N 1
ATOM 7042 C CA . LYS A 1 889 ? -2.920 -32.441 -12.204 1.00 95.31 889 LYS A CA 1
ATOM 7043 C C . LYS A 1 889 ? -4.425 -32.241 -12.075 1.00 95.31 889 LYS A C 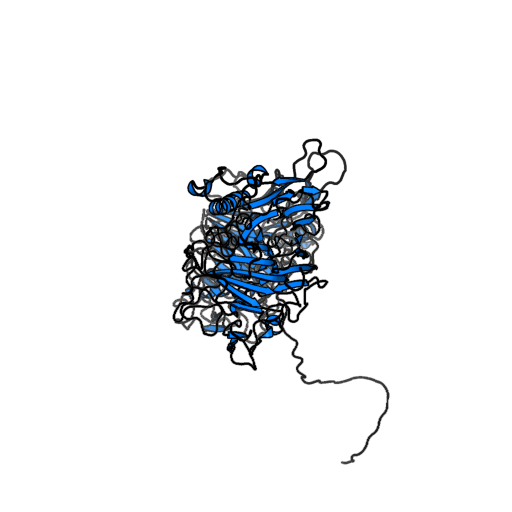1
ATOM 7045 O O . LYS A 1 889 ? -4.892 -31.515 -11.195 1.00 95.31 889 LYS A O 1
ATOM 7050 N N . LYS A 1 890 ? -5.188 -32.932 -12.922 1.00 94.12 890 LYS A N 1
ATOM 7051 C CA . LYS A 1 890 ? -6.654 -32.945 -12.855 1.00 94.12 890 LYS A CA 1
ATOM 7052 C C . LYS A 1 890 ? -7.131 -33.379 -11.464 1.00 94.12 890 LYS A C 1
ATOM 7054 O O . LYS A 1 890 ? -6.604 -34.330 -10.891 1.00 94.12 890 LYS A O 1
ATOM 7059 N N . GLY A 1 891 ? -8.125 -32.668 -10.933 1.00 92.81 891 GLY A N 1
ATOM 7060 C CA . GLY A 1 891 ? -8.731 -32.939 -9.627 1.00 92.81 891 GLY A CA 1
ATOM 7061 C C . GLY A 1 891 ? -8.043 -32.271 -8.430 1.00 92.81 891 GLY A C 1
ATOM 7062 O O . GLY A 1 891 ? -8.612 -32.289 -7.344 1.00 92.81 891 GLY A O 1
ATOM 7063 N N . GLN A 1 892 ? -6.868 -31.654 -8.598 1.00 94.00 892 GLN A N 1
ATOM 7064 C CA . GLN A 1 892 ? -6.226 -30.890 -7.522 1.00 94.00 892 GLN A CA 1
ATOM 7065 C C . GLN A 1 892 ? -7.034 -29.626 -7.183 1.00 94.00 892 GLN A C 1
ATOM 7067 O O . GLN A 1 892 ? -7.359 -28.831 -8.065 1.00 94.00 892 GLN A O 1
ATOM 7072 N N . GLY A 1 893 ? -7.335 -29.444 -5.897 1.00 90.50 893 GLY A N 1
ATOM 7073 C CA . GLY A 1 893 ? -8.200 -28.395 -5.357 1.00 90.50 893 GLY A CA 1
ATOM 7074 C C . GLY A 1 893 ? -9.653 -28.467 -5.820 1.00 90.50 893 GLY A C 1
ATOM 7075 O O . GLY A 1 893 ? -10.360 -27.457 -5.778 1.00 90.50 893 GLY A O 1
ATOM 7076 N N . TRP A 1 894 ? -10.086 -29.639 -6.297 1.00 94.69 894 TRP A N 1
ATOM 7077 C CA . TRP A 1 894 ? -11.473 -29.911 -6.657 1.00 94.69 894 TRP A CA 1
ATOM 7078 C C . TRP A 1 894 ? -12.283 -30.408 -5.445 1.00 94.69 894 TRP A C 1
ATOM 7080 O O . TRP A 1 894 ? -11.952 -30.127 -4.294 1.00 94.69 894 TRP A O 1
ATOM 7090 N N . ILE A 1 895 ? -13.398 -31.099 -5.692 1.00 92.69 895 ILE A N 1
ATOM 7091 C CA . ILE A 1 895 ? -14.305 -31.610 -4.660 1.00 92.69 895 ILE A CA 1
ATOM 7092 C C . ILE A 1 895 ? -13.535 -32.426 -3.614 1.00 92.69 895 ILE A C 1
ATOM 7094 O O . ILE A 1 895 ? -12.755 -33.309 -3.964 1.00 92.69 895 ILE A O 1
ATOM 7098 N N . ALA A 1 896 ? -13.811 -32.143 -2.336 1.00 84.19 896 ALA A N 1
ATOM 7099 C CA . ALA A 1 896 ? -13.162 -32.744 -1.165 1.00 84.19 896 ALA A CA 1
ATOM 7100 C C . ALA A 1 896 ? -11.659 -32.428 -0.999 1.00 84.19 896 ALA A C 1
ATOM 7102 O O . ALA A 1 896 ? -11.012 -33.026 -0.141 1.00 84.19 896 ALA A O 1
ATOM 7103 N N . ASP A 1 897 ? -11.129 -31.449 -1.740 1.00 88.00 897 ASP A N 1
ATOM 7104 C CA . ASP A 1 897 ? -9.747 -30.967 -1.629 1.00 88.00 897 ASP A CA 1
ATOM 7105 C C . ASP A 1 897 ? -9.697 -29.454 -1.305 1.00 88.00 897 ASP A C 1
ATOM 7107 O O . ASP A 1 897 ? -9.309 -28.629 -2.141 1.00 88.00 897 ASP A O 1
ATOM 7111 N N . PRO A 1 898 ? -10.149 -29.031 -0.103 1.00 85.19 898 PRO A N 1
ATOM 7112 C CA . PRO A 1 898 ? -10.134 -27.626 0.286 1.00 85.19 898 PRO A CA 1
ATOM 7113 C C . PRO A 1 898 ? -8.700 -27.097 0.326 1.00 85.19 898 PRO A C 1
ATOM 7115 O O . PRO A 1 898 ? -7.896 -27.504 1.164 1.00 85.19 898 PRO A O 1
ATOM 7118 N N . THR A 1 899 ? -8.404 -26.130 -0.535 1.00 83.75 899 THR A N 1
ATOM 7119 C CA . THR A 1 899 ? -7.038 -25.670 -0.790 1.00 83.75 899 THR A CA 1
ATOM 7120 C C . THR A 1 899 ? -6.917 -24.169 -0.567 1.00 83.75 899 THR A C 1
ATOM 7122 O O . THR A 1 899 ? -7.778 -23.382 -0.968 1.00 83.75 899 THR A O 1
ATOM 7125 N N . THR A 1 900 ? -5.824 -23.764 0.075 1.00 85.81 900 THR A N 1
ATOM 7126 C CA . THR A 1 900 ? -5.372 -22.371 0.060 1.00 85.81 900 THR A CA 1
ATOM 7127 C C . THR A 1 900 ? -4.426 -22.201 -1.115 1.00 85.81 900 THR A C 1
ATOM 7129 O O . THR A 1 900 ? -3.366 -22.819 -1.150 1.00 85.81 900 THR A O 1
ATOM 7132 N N . TRP A 1 901 ? -4.822 -21.367 -2.065 1.00 87.62 901 TRP A N 1
ATOM 7133 C CA . TRP A 1 901 ? -4.064 -21.073 -3.267 1.00 87.62 901 TRP A CA 1
ATOM 7134 C C . TRP A 1 901 ? -3.248 -19.797 -3.085 1.00 87.62 901 TRP A C 1
ATOM 7136 O O . TRP A 1 901 ? -3.752 -18.805 -2.558 1.00 87.62 901 TRP A O 1
ATOM 7146 N N . GLU A 1 902 ? -2.006 -19.824 -3.562 1.00 85.25 902 GLU A N 1
ATOM 7147 C CA . GLU A 1 902 ? -1.206 -18.639 -3.862 1.00 85.25 902 GLU A CA 1
ATOM 7148 C C . GLU A 1 902 ? -0.751 -18.755 -5.317 1.00 85.25 902 GLU A C 1
ATOM 7150 O O . GLU A 1 902 ? 0.096 -19.579 -5.653 1.00 85.25 902 GLU A O 1
ATOM 7155 N N . LEU A 1 903 ? -1.372 -17.963 -6.187 1.00 88.88 903 LEU A N 1
ATOM 7156 C CA . LEU A 1 903 ? -1.189 -18.039 -7.630 1.00 88.88 903 LEU A CA 1
ATOM 7157 C C . LEU A 1 903 ? -0.371 -16.845 -8.115 1.00 88.88 903 LEU A C 1
ATOM 7159 O O . LEU A 1 903 ? -0.737 -15.696 -7.864 1.00 88.88 903 LEU A O 1
ATOM 7163 N N . ASP A 1 904 ? 0.688 -17.099 -8.878 1.00 91.31 904 ASP A N 1
ATOM 7164 C CA . ASP A 1 904 ? 1.447 -16.085 -9.616 1.00 91.31 904 ASP A CA 1
ATOM 7165 C C . ASP A 1 904 ? 0.727 -15.730 -10.922 1.00 91.31 904 ASP A C 1
ATOM 7167 O O . ASP A 1 904 ? 1.154 -16.039 -12.038 1.00 91.31 904 ASP A O 1
ATOM 7171 N N . VAL A 1 905 ? -0.455 -15.132 -10.755 1.00 91.81 905 VAL A N 1
ATOM 7172 C CA . VAL A 1 905 ? -1.363 -14.781 -11.851 1.00 91.81 905 VAL A CA 1
ATOM 7173 C C . VAL A 1 905 ? -0.707 -13.790 -12.810 1.00 91.81 905 VAL A C 1
ATOM 7175 O O . VAL A 1 905 ? -0.899 -13.901 -14.019 1.00 91.81 905 VAL A O 1
ATOM 7178 N N . GLY A 1 906 ? 0.113 -12.867 -12.306 1.00 89.56 906 GLY A N 1
ATOM 7179 C CA . GLY A 1 906 ? 0.864 -11.911 -13.107 1.00 89.56 906 GLY A CA 1
ATOM 7180 C C . GLY A 1 906 ? 1.874 -12.584 -14.028 1.00 89.56 906 GLY A C 1
ATOM 7181 O O . GLY A 1 906 ? 1.783 -12.400 -15.245 1.00 89.56 906 GLY A O 1
ATOM 7182 N N . ARG A 1 907 ? 2.806 -13.392 -13.498 1.00 91.12 907 ARG A N 1
ATOM 7183 C CA . ARG A 1 907 ? 3.796 -14.076 -14.351 1.00 91.12 907 ARG A CA 1
ATOM 7184 C C . ARG A 1 907 ? 3.148 -15.095 -15.281 1.00 91.12 907 ARG A C 1
ATOM 7186 O O . ARG A 1 907 ? 3.575 -15.184 -16.431 1.00 91.12 907 ARG A O 1
ATOM 7193 N N . MET A 1 908 ? 2.111 -15.802 -14.827 1.00 94.12 908 MET A N 1
ATOM 7194 C CA . MET A 1 908 ? 1.349 -16.714 -15.684 1.00 94.12 908 MET A CA 1
ATOM 7195 C C . MET A 1 908 ? 0.719 -15.952 -16.850 1.00 94.12 908 MET A C 1
ATOM 7197 O O . MET A 1 908 ? 1.006 -16.211 -18.010 1.00 94.12 908 MET A O 1
ATOM 7201 N N . SER A 1 909 ? -0.097 -14.943 -16.562 1.00 93.88 909 SER A N 1
ATOM 7202 C CA . SER A 1 909 ? -0.791 -14.184 -17.605 1.00 93.88 909 SER A CA 1
ATOM 7203 C C . SER A 1 909 ? 0.151 -13.431 -18.546 1.00 93.88 909 SER A C 1
ATOM 7205 O O . SER A 1 909 ? -0.261 -13.096 -19.653 1.00 93.88 909 SER A O 1
ATOM 7207 N N . GLN A 1 910 ? 1.410 -13.187 -18.159 1.00 93.19 910 GLN A N 1
ATOM 7208 C CA . GLN A 1 910 ? 2.457 -12.662 -19.039 1.00 93.19 910 GLN A CA 1
ATOM 7209 C C . GLN A 1 910 ? 2.991 -13.705 -20.039 1.00 93.19 910 GLN A C 1
ATOM 7211 O O . GLN A 1 910 ? 3.365 -13.330 -21.152 1.00 93.19 910 GLN A O 1
ATOM 7216 N N . SER A 1 911 ? 3.045 -14.989 -19.668 1.00 91.94 911 SER A N 1
ATOM 7217 C CA . SER A 1 911 ? 3.533 -16.071 -20.542 1.00 91.94 911 SER A CA 1
ATOM 7218 C C . SER A 1 911 ? 2.480 -16.546 -21.547 1.00 91.94 911 SER A C 1
ATOM 7220 O O . SER A 1 911 ? 2.821 -17.073 -22.610 1.00 91.94 911 SER A O 1
ATOM 7222 N N . LEU A 1 912 ? 1.204 -16.304 -21.242 1.00 95.44 912 LEU A N 1
ATOM 7223 C CA . LEU A 1 912 ? 0.080 -16.622 -22.113 1.00 95.44 912 LEU A CA 1
ATOM 7224 C C . LEU A 1 912 ? 0.089 -15.802 -23.416 1.00 95.44 912 LEU A C 1
ATOM 7226 O O . LEU A 1 912 ? 0.512 -14.636 -23.461 1.00 95.44 912 LEU A O 1
ATOM 7230 N N . TYR A 1 913 ? -0.400 -16.430 -24.484 1.00 95.69 913 TYR A N 1
ATOM 7231 C CA . TYR A 1 913 ? -0.557 -15.809 -25.795 1.00 95.69 913 TYR A CA 1
ATOM 7232 C C . TYR A 1 913 ? -1.841 -14.973 -25.844 1.00 95.69 913 TYR A C 1
ATOM 7234 O O . TYR A 1 913 ? -2.916 -15.477 -25.534 1.00 95.69 913 TYR A O 1
ATOM 7242 N N . PHE A 1 914 ? -1.708 -13.720 -26.280 1.00 95.62 914 PHE A N 1
ATOM 7243 C CA . PHE A 1 914 ? -2.814 -12.849 -26.675 1.00 95.62 914 PHE A CA 1
ATOM 7244 C C . PHE A 1 914 ? -2.450 -12.180 -28.001 1.00 95.62 914 PHE A C 1
ATOM 7246 O O . PHE A 1 914 ? -1.306 -11.748 -28.181 1.00 95.62 914 PHE A O 1
ATOM 7253 N N . TYR A 1 915 ? -3.414 -12.112 -28.911 1.00 95.81 915 TYR A N 1
ATOM 7254 C CA . TYR A 1 915 ? -3.279 -11.586 -30.257 1.00 95.81 915 TYR A CA 1
ATOM 7255 C C . TYR A 1 915 ? -2.974 -10.085 -30.237 1.00 95.81 915 TYR A C 1
ATOM 7257 O O . TYR A 1 915 ? -3.555 -9.313 -29.465 1.00 95.81 915 TYR A O 1
ATOM 7265 N N . GLN A 1 916 ? -2.068 -9.693 -31.130 1.00 93.88 916 GLN A N 1
ATOM 7266 C CA . GLN A 1 916 ? -1.570 -8.339 -31.322 1.00 93.88 916 GLN A CA 1
ATOM 7267 C C . GLN A 1 916 ? -1.222 -8.162 -32.806 1.00 93.88 916 GLN A C 1
ATOM 7269 O O . GLN A 1 916 ? -0.582 -9.039 -33.391 1.00 93.88 916 GLN A O 1
ATOM 7274 N N . ASP A 1 917 ? -1.596 -7.029 -33.402 1.00 94.62 917 ASP A N 1
ATOM 7275 C CA . ASP A 1 917 ? -1.301 -6.752 -34.809 1.00 94.62 917 ASP A CA 1
ATOM 7276 C C . ASP A 1 917 ? 0.220 -6.633 -35.042 1.00 94.62 917 ASP A C 1
ATOM 7278 O O . ASP A 1 917 ? 0.917 -5.953 -34.271 1.00 94.62 917 ASP A O 1
ATOM 7282 N N . PRO A 1 918 ? 0.769 -7.251 -36.104 1.00 93.69 918 PRO A N 1
ATOM 7283 C CA . PRO A 1 918 ? 2.180 -7.141 -36.449 1.00 93.69 918 PRO A CA 1
ATOM 7284 C C . PRO A 1 918 ? 2.644 -5.684 -36.576 1.00 93.69 918 PRO A C 1
ATOM 7286 O O . PRO A 1 918 ? 1.949 -4.832 -37.120 1.00 93.69 918 PRO A O 1
ATOM 7289 N N . GLY A 1 919 ? 3.849 -5.392 -36.082 1.00 92.06 919 GLY A N 1
ATOM 7290 C CA . GLY A 1 919 ? 4.448 -4.054 -36.170 1.00 92.06 919 GLY A CA 1
ATOM 7291 C C . GLY A 1 919 ? 3.874 -3.010 -35.203 1.00 92.06 919 GLY A C 1
ATOM 7292 O O . GLY A 1 919 ? 4.299 -1.857 -35.246 1.00 92.06 919 GLY A O 1
ATOM 7293 N N . THR A 1 920 ? 2.949 -3.386 -34.314 1.00 93.62 920 THR A N 1
ATOM 7294 C CA . THR A 1 920 ? 2.380 -2.479 -33.304 1.00 93.62 920 THR A CA 1
ATOM 7295 C C . THR A 1 920 ? 3.070 -2.605 -31.941 1.00 93.62 920 THR A C 1
ATOM 7297 O O . THR A 1 920 ? 3.765 -3.582 -31.653 1.00 93.62 920 THR A O 1
ATOM 7300 N N . ALA A 1 921 ? 2.915 -1.584 -31.092 1.00 90.12 921 ALA A N 1
ATOM 7301 C CA . ALA A 1 921 ? 3.491 -1.589 -29.751 1.00 90.12 921 ALA A CA 1
ATOM 7302 C C . ALA A 1 921 ? 2.788 -2.638 -28.864 1.00 90.12 921 ALA A C 1
ATOM 7304 O O . ALA A 1 921 ? 1.557 -2.683 -28.866 1.00 90.12 921 ALA A O 1
ATOM 7305 N N . PRO A 1 922 ? 3.521 -3.443 -28.070 1.00 87.00 922 PRO A N 1
ATOM 7306 C CA . PRO A 1 922 ? 2.902 -4.424 -27.184 1.00 87.00 922 PRO A CA 1
ATOM 7307 C C . PRO A 1 922 ? 1.936 -3.779 -26.187 1.00 87.00 922 PRO A C 1
ATOM 7309 O O . PRO A 1 922 ? 2.277 -2.791 -25.529 1.00 87.00 922 PRO A O 1
ATOM 7312 N N . ALA A 1 923 ? 0.748 -4.365 -26.031 1.00 89.56 923 ALA A N 1
ATOM 7313 C CA . ALA A 1 923 ? -0.198 -3.938 -25.009 1.00 89.56 923 ALA A CA 1
ATOM 7314 C C . ALA A 1 923 ? 0.381 -4.093 -23.593 1.00 89.56 923 ALA A C 1
ATOM 7316 O O . ALA A 1 923 ? 0.970 -5.123 -23.247 1.00 89.56 923 ALA A O 1
ATOM 7317 N N . ARG A 1 924 ? 0.129 -3.104 -22.730 1.00 88.19 924 ARG A N 1
ATOM 7318 C CA . ARG A 1 924 ? 0.319 -3.262 -21.281 1.00 88.19 924 ARG A CA 1
ATOM 7319 C C . ARG A 1 924 ? -0.835 -4.088 -20.715 1.00 88.19 924 ARG A C 1
ATOM 7321 O O . ARG A 1 924 ? -1.986 -3.658 -20.777 1.00 88.19 924 ARG A O 1
ATOM 7328 N N . ARG A 1 925 ? -0.534 -5.256 -20.146 1.00 89.56 925 ARG A N 1
ATOM 7329 C CA . ARG A 1 925 ? -1.532 -6.224 -19.656 1.00 89.56 925 ARG A CA 1
ATOM 7330 C C . ARG A 1 925 ? -2.049 -5.831 -18.271 1.00 89.56 925 ARG A C 1
ATOM 7332 O O . ARG A 1 925 ? -1.585 -6.339 -17.254 1.00 89.56 925 ARG A O 1
ATOM 7339 N N . LYS A 1 926 ? -2.987 -4.883 -18.245 1.00 87.00 926 LYS A N 1
ATOM 7340 C CA . LYS A 1 926 ? -3.640 -4.374 -17.031 1.00 87.00 926 LYS A CA 1
ATOM 7341 C C . LYS A 1 926 ? -4.973 -5.074 -16.790 1.00 87.00 926 LYS A C 1
ATOM 7343 O O . LYS A 1 926 ? -5.900 -4.880 -17.564 1.00 87.00 926 LYS A O 1
ATOM 7348 N N . TRP A 1 927 ? -5.112 -5.842 -15.722 1.00 88.25 927 TRP A N 1
ATOM 7349 C CA . TRP A 1 927 ? -6.305 -6.636 -15.424 1.00 88.25 927 TRP A CA 1
ATOM 7350 C C . TRP A 1 927 ? -7.300 -5.830 -14.593 1.00 88.25 927 TRP A C 1
ATOM 7352 O O . TRP A 1 927 ? -7.078 -5.555 -13.413 1.00 88.25 927 TRP A O 1
ATOM 7362 N N . SER A 1 928 ? -8.397 -5.414 -15.232 1.00 86.19 928 SER A N 1
ATOM 7363 C CA . SER A 1 928 ? -9.451 -4.597 -14.617 1.00 86.19 928 SER A CA 1
ATOM 7364 C C . SER A 1 928 ? -10.498 -5.424 -13.868 1.00 86.19 928 SER A C 1
ATOM 7366 O O . SER A 1 928 ? -11.372 -4.846 -13.215 1.00 86.19 928 SER A O 1
ATOM 7368 N N . SER A 1 929 ? -10.418 -6.754 -13.961 1.00 90.00 929 SER A N 1
ATOM 7369 C CA . SER A 1 929 ? -11.232 -7.707 -13.213 1.00 90.00 929 SER A CA 1
ATOM 7370 C C . SER A 1 929 ? -10.418 -8.955 -12.879 1.00 90.00 929 SER A C 1
ATOM 7372 O O . SER A 1 929 ? -9.733 -9.497 -13.744 1.00 90.00 929 SER A O 1
ATOM 7374 N N . ILE A 1 930 ? -10.494 -9.396 -11.626 1.00 90.44 930 ILE A N 1
ATOM 7375 C CA . ILE A 1 930 ? -9.897 -10.644 -11.137 1.00 90.44 930 ILE A CA 1
ATOM 7376 C C . ILE A 1 930 ? -10.960 -11.351 -10.304 1.00 90.44 930 ILE A C 1
ATOM 7378 O O . ILE A 1 930 ? -11.490 -10.761 -9.361 1.00 90.44 930 ILE A O 1
ATOM 7382 N N . GLY A 1 931 ? -11.284 -12.596 -10.623 1.00 92.44 931 GLY A N 1
ATOM 7383 C CA . GLY A 1 931 ? -12.337 -13.330 -9.940 1.00 92.44 931 GLY A CA 1
ATOM 7384 C C . GLY A 1 931 ? -12.196 -14.839 -10.015 1.00 92.44 931 GLY A C 1
ATOM 7385 O O . GLY A 1 931 ? -11.252 -15.381 -10.579 1.00 92.44 931 GLY A O 1
ATOM 7386 N N . LEU A 1 932 ? -13.156 -15.510 -9.393 1.00 94.88 932 LEU A N 1
ATOM 7387 C CA . LEU A 1 932 ? -13.319 -16.958 -9.444 1.00 94.88 932 LEU A CA 1
ATOM 7388 C C . LEU A 1 932 ? -14.792 -17.313 -9.313 1.00 94.88 932 LEU A C 1
ATOM 7390 O O . LEU A 1 932 ? -15.599 -16.525 -8.803 1.00 94.88 932 LEU A O 1
ATOM 7394 N N . GLY A 1 933 ? -15.147 -18.515 -9.739 1.00 94.94 933 GLY A N 1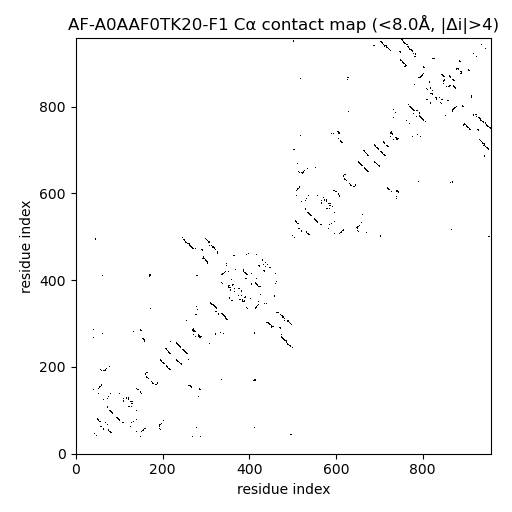
ATOM 7395 C CA . GLY A 1 933 ? -16.519 -18.986 -9.673 1.00 94.94 933 GLY A CA 1
ATOM 7396 C C . GLY A 1 933 ? -16.778 -20.094 -10.666 1.00 94.94 933 GLY A C 1
ATOM 7397 O O . GLY A 1 933 ? -15.859 -20.790 -11.086 1.00 94.94 933 GLY A O 1
ATOM 7398 N N . THR A 1 934 ? -18.039 -20.268 -11.034 1.00 94.69 934 THR A N 1
ATOM 7399 C CA . THR A 1 934 ? -18.438 -21.379 -11.890 1.00 94.69 934 THR A CA 1
ATOM 7400 C C . THR A 1 934 ? -19.350 -20.919 -13.008 1.00 94.69 934 THR A C 1
ATOM 7402 O O . THR A 1 934 ? -20.215 -20.060 -12.825 1.00 94.69 934 THR A O 1
ATOM 7405 N N . GLU A 1 935 ? -19.187 -21.578 -14.141 1.00 93.69 935 GLU A N 1
ATOM 7406 C CA . GLU A 1 935 ? -20.086 -21.573 -15.276 1.00 93.69 935 GLU A CA 1
ATOM 7407 C C . GLU A 1 935 ? -20.623 -22.991 -15.466 1.00 93.69 935 GLU A C 1
ATOM 7409 O O . GLU A 1 935 ? -19.862 -23.925 -15.691 1.00 93.69 935 GLU A O 1
ATOM 7414 N N . ILE A 1 936 ? -21.935 -23.184 -15.366 1.00 93.62 936 ILE A N 1
ATOM 7415 C CA . ILE A 1 936 ? -22.558 -24.455 -15.745 1.00 93.62 936 ILE A CA 1
ATOM 7416 C C . ILE A 1 936 ? -22.978 -24.314 -17.199 1.00 93.62 936 ILE A C 1
ATOM 7418 O O . ILE A 1 936 ? -23.917 -23.577 -17.498 1.00 93.62 936 ILE A O 1
ATOM 7422 N N . PHE A 1 937 ? -22.277 -24.997 -18.101 1.00 89.44 937 PHE A N 1
ATOM 7423 C CA . PHE A 1 937 ? -22.464 -24.827 -19.535 1.00 89.44 937 PHE A CA 1
ATOM 7424 C C . PHE A 1 937 ? -23.484 -25.821 -20.100 1.00 89.44 937 PHE A C 1
ATOM 7426 O O . PHE A 1 937 ? -23.199 -27.007 -20.282 1.00 89.44 937 PHE A O 1
ATOM 7433 N N . ARG A 1 938 ? -24.678 -25.319 -20.438 1.00 85.62 938 ARG A N 1
ATOM 7434 C CA . ARG A 1 938 ? -25.732 -26.062 -21.162 1.00 85.62 938 ARG A CA 1
ATOM 7435 C C . ARG A 1 938 ? -26.045 -27.427 -20.534 1.00 85.62 938 ARG A C 1
ATOM 7437 O O . ARG A 1 938 ? -26.127 -28.451 -21.224 1.00 85.62 938 ARG A O 1
ATOM 7444 N N . ASP A 1 939 ? -26.207 -27.433 -19.218 1.00 88.56 939 ASP A N 1
ATOM 7445 C CA . ASP A 1 939 ? -26.546 -28.617 -18.438 1.00 88.56 939 ASP A CA 1
ATOM 7446 C C . ASP A 1 939 ? -27.634 -28.268 -17.420 1.00 88.56 939 ASP A C 1
ATOM 7448 O O . ASP A 1 939 ? -27.435 -27.461 -16.511 1.00 88.56 939 ASP A O 1
ATOM 7452 N N . ALA A 1 940 ? -28.822 -28.836 -17.617 1.00 88.69 940 ALA A N 1
ATOM 7453 C CA . ALA A 1 940 ? -30.000 -28.534 -16.815 1.00 88.69 940 ALA A CA 1
ATOM 7454 C C . ALA A 1 940 ? -29.974 -29.276 -15.473 1.00 88.69 940 ALA A C 1
ATOM 7456 O O . ALA A 1 940 ? -29.496 -30.406 -15.378 1.00 88.69 940 ALA A O 1
ATOM 7457 N N . ASN A 1 941 ? -30.584 -28.672 -14.449 1.00 89.25 941 ASN A N 1
ATOM 7458 C CA . ASN A 1 941 ? -30.771 -29.274 -13.124 1.00 89.25 941 ASN A CA 1
ATOM 7459 C C . ASN A 1 941 ? -29.450 -29.700 -12.456 1.00 89.25 941 ASN A C 1
ATOM 7461 O O . ASN A 1 941 ? -29.391 -30.687 -11.718 1.00 89.25 941 ASN A O 1
ATOM 7465 N N . ARG A 1 942 ? -28.375 -28.955 -12.718 1.00 93.38 942 ARG A N 1
ATOM 7466 C CA . ARG A 1 942 ? -27.077 -29.129 -12.068 1.00 93.38 942 ARG A CA 1
ATOM 7467 C C . ARG A 1 942 ? -26.919 -28.152 -10.928 1.00 93.38 942 ARG A C 1
ATOM 7469 O O . ARG A 1 942 ? -27.461 -27.056 -10.980 1.00 93.38 942 ARG A O 1
ATOM 7476 N N . VAL A 1 943 ? -26.160 -28.557 -9.914 1.00 94.19 943 VAL A N 1
ATOM 7477 C CA . VAL A 1 943 ? -25.852 -27.738 -8.741 1.00 94.19 943 VAL A CA 1
ATOM 7478 C C . VAL A 1 943 ? -24.344 -27.660 -8.572 1.00 94.19 943 VAL A C 1
ATOM 7480 O O . VAL A 1 943 ? -23.659 -28.685 -8.580 1.00 94.19 943 VAL A O 1
ATOM 7483 N N . ALA A 1 944 ? -23.847 -26.443 -8.410 1.00 95.56 944 ALA A N 1
ATOM 7484 C CA . ALA A 1 944 ? -22.502 -26.148 -7.959 1.00 95.56 944 ALA A CA 1
ATOM 7485 C C . ALA A 1 944 ? -22.575 -25.418 -6.616 1.00 95.56 944 ALA A C 1
ATOM 7487 O O . ALA A 1 944 ? -23.393 -24.514 -6.434 1.00 95.56 944 ALA A O 1
ATOM 7488 N N . GLU A 1 945 ? -21.720 -25.809 -5.680 1.00 96.62 945 GLU A N 1
ATOM 7489 C CA . GLU A 1 945 ? -21.642 -25.223 -4.347 1.00 96.62 945 GLU A CA 1
ATOM 7490 C C . GLU A 1 945 ? -20.177 -25.101 -3.933 1.00 96.62 945 GLU A C 1
ATOM 7492 O O . GLU A 1 945 ? -19.400 -26.045 -4.081 1.00 96.62 945 GLU A O 1
ATOM 7497 N N . TRP A 1 946 ? -19.782 -23.932 -3.435 1.00 96.94 946 TRP A N 1
ATOM 7498 C CA . TRP A 1 946 ? -18.415 -23.692 -2.986 1.00 96.94 946 TRP A CA 1
ATOM 7499 C C . TRP A 1 946 ? -18.346 -22.582 -1.947 1.00 96.94 946 TRP A C 1
ATOM 7501 O O . TRP A 1 946 ? -19.221 -21.718 -1.852 1.00 96.94 946 TRP A O 1
ATOM 7511 N N . THR A 1 947 ? -17.258 -22.572 -1.184 1.00 92.81 947 THR A N 1
ATOM 7512 C CA . THR A 1 947 ? -16.924 -21.460 -0.298 1.00 92.81 947 THR A CA 1
ATOM 7513 C C . THR A 1 947 ? -15.592 -20.848 -0.681 1.00 92.81 947 THR A C 1
ATOM 7515 O O . THR A 1 947 ? -14.641 -21.576 -0.968 1.00 92.81 947 THR A O 1
ATOM 7518 N N . VAL A 1 948 ? -15.512 -19.524 -0.608 1.00 88.12 948 VAL A N 1
ATOM 7519 C CA . VAL A 1 948 ? -14.267 -18.768 -0.746 1.00 88.12 948 VAL A CA 1
ATOM 7520 C C . VAL A 1 948 ? -14.074 -17.857 0.460 1.00 88.12 948 VAL A C 1
ATOM 7522 O O . VAL A 1 948 ? -15.019 -17.225 0.935 1.00 88.12 948 VAL A O 1
ATOM 7525 N N . GLY A 1 949 ? -12.849 -17.804 0.964 1.00 82.25 949 GLY A N 1
ATOM 7526 C CA . GLY A 1 949 ? -12.425 -16.883 2.014 1.00 82.25 949 GLY A CA 1
ATOM 7527 C C . GLY A 1 949 ? -10.995 -16.424 1.770 1.00 82.25 949 GLY A C 1
ATOM 7528 O O . GLY A 1 949 ? -10.319 -16.943 0.882 1.00 82.25 949 GLY A O 1
ATOM 7529 N N . ASP A 1 950 ? -10.538 -15.448 2.550 1.00 74.56 950 ASP A N 1
ATOM 7530 C CA . ASP A 1 950 ? -9.161 -14.938 2.492 1.00 74.56 950 ASP A CA 1
ATOM 7531 C C . ASP A 1 950 ? -8.716 -14.475 1.088 1.00 74.56 950 ASP A C 1
ATOM 7533 O O . ASP A 1 950 ? -7.538 -14.578 0.758 1.00 74.56 950 ASP A O 1
ATOM 7537 N N . PHE A 1 951 ? -9.649 -13.992 0.254 1.00 76.38 951 PHE A N 1
ATOM 7538 C CA . PHE A 1 951 ? -9.346 -13.518 -1.100 1.00 76.38 951 PHE A CA 1
ATOM 7539 C C . PHE A 1 951 ? -8.574 -12.198 -1.040 1.00 76.38 951 PHE A C 1
ATOM 7541 O O . PHE A 1 951 ? -9.099 -11.191 -0.559 1.00 76.38 951 PHE A O 1
ATOM 7548 N N . ASP A 1 952 ? -7.359 -12.197 -1.583 1.00 70.94 952 ASP A N 1
ATOM 7549 C CA . ASP A 1 952 ? -6.469 -11.045 -1.655 1.00 70.94 952 ASP A CA 1
ATOM 7550 C C . ASP A 1 952 ? -5.712 -10.964 -2.995 1.00 70.94 952 ASP A C 1
ATOM 7552 O O . ASP A 1 952 ? -5.380 -11.986 -3.602 1.00 70.94 952 ASP A O 1
ATOM 7556 N N . ILE A 1 953 ? -5.420 -9.740 -3.443 1.00 69.88 953 ILE A N 1
ATOM 7557 C CA . ILE A 1 953 ? -4.635 -9.446 -4.652 1.00 69.88 953 ILE A CA 1
ATOM 7558 C C . ILE A 1 953 ? -3.353 -8.744 -4.216 1.00 69.88 953 ILE A C 1
ATOM 7560 O O . ILE A 1 953 ? -3.366 -7.620 -3.713 1.00 69.88 953 ILE A O 1
ATOM 7564 N N . LEU A 1 954 ? -2.231 -9.418 -4.436 1.00 65.56 954 LEU A N 1
ATOM 7565 C CA . LEU A 1 954 ? -0.914 -9.009 -3.979 1.00 65.56 954 LEU A CA 1
ATOM 7566 C C . LEU A 1 954 ? -0.158 -8.383 -5.150 1.00 65.56 954 LEU A C 1
ATOM 7568 O O . LEU A 1 954 ? 0.419 -9.087 -5.973 1.00 65.56 954 LEU A O 1
ATOM 7572 N N . VAL A 1 955 ? -0.158 -7.058 -5.243 1.00 54.16 955 VAL A N 1
ATOM 7573 C CA . VAL A 1 955 ? 0.688 -6.330 -6.200 1.00 54.16 955 VAL A CA 1
ATOM 7574 C C . VAL A 1 955 ? 2.047 -6.026 -5.549 1.00 54.16 955 VAL A C 1
ATOM 7576 O O . VAL A 1 955 ? 2.060 -5.532 -4.415 1.00 54.16 955 VAL A O 1
ATOM 7579 N N . PRO A 1 956 ? 3.190 -6.299 -6.213 1.00 43.41 956 PRO A N 1
ATOM 7580 C CA . PRO A 1 956 ? 4.470 -5.722 -5.839 1.00 43.41 956 PRO A CA 1
ATOM 7581 C C . PRO A 1 956 ? 4.286 -4.218 -5.844 1.00 43.41 956 PRO A C 1
ATOM 7583 O O . PRO A 1 956 ? 3.634 -3.665 -6.736 1.00 43.41 956 PRO A O 1
ATOM 7586 N N . LYS A 1 957 ? 4.807 -3.544 -4.834 1.00 38.28 957 LYS A N 1
ATOM 7587 C CA . LYS A 1 957 ? 4.789 -2.096 -4.902 1.00 38.28 957 LYS A CA 1
ATOM 7588 C C . LYS A 1 957 ? 5.819 -1.667 -5.936 1.00 38.28 957 LYS A C 1
ATOM 7590 O O . LYS A 1 957 ? 6.970 -2.093 -5.871 1.00 38.28 957 LYS A O 1
ATOM 7595 N N . ASN A 1 958 ? 5.331 -0.907 -6.912 1.00 32.47 958 ASN A N 1
ATOM 7596 C CA . ASN A 1 958 ? 6.168 -0.170 -7.848 1.00 32.47 958 ASN A CA 1
ATOM 7597 C C . ASN A 1 958 ? 6.952 0.911 -7.114 1.00 32.47 958 ASN A C 1
ATOM 7599 O O . ASN A 1 958 ? 6.373 1.488 -6.161 1.00 32.47 958 ASN A O 1
#

Radius of gyration: 33.6 Å; Cα contacts (8 Å, |Δi|>4): 2547; chains: 1; bounding box: 105×96×83 Å

Mean predicted aligned error: 17.45 Å

Foldseek 3Di:
DDDDDDDDDDDDDDDDDDDDDDDDDDDPPPPPDPPPPDALFFCFQQQALWAKEKEAEAEFQRAQLDAQPQQAARIAIFTWHWDQDPDDDDDADRTDTHTLADPVLRRHHACDDDPPQDPVLNHGRRSVNLVSQVVQQVSQWDADPPGIAGHWYKYKYFHADALQVQPFAQQLHRDHRDDDDPQHLYYHDLLSHTWRWDWAHFDCDPQKTKIKIKTFSPSPDDPDPPPPPLFTWMKMWMWMDGPSDGRIKIKIKTWFGSSGLWMWIKTKAFACWDAAAQDLGIHGGGSPHFDWFQSDKAWWWKAWAFAQDLQKFFWPKKFKDKDFLLQHGDDSRQNGIEIEIDTEGQALSQFAPCDLVDNQFPFQWFQFLVRDIDGSPPNPPDPSRFWRGWAAWPPAPDDDPPYHHDRRGSHSRTYIYTYTYQDCSQVVQQDHHDHPACYNPHTDITMGSCRSVVVRDDHRHHPPHDHHTDGTRMMIGGMISRSGHSTMIIMMMGSPPDDFFFQAPWAKEKEAEAEFQRAQADEQPQQAARIDIWTWDWDQDDDDDDDDDRTDTHTLADPVLRRHHACDDDPPDDPVLNHGRNSVNLRSQVVQQVSQWDPDPPFIAGHKYKYKYFHADELQVQPFAFQQHRDHRDDDDPQHQDYHRLLNYRWRWDWFHFDDDPQKTKIKIKTFSPSPQDDDPVRGDLQTWMWIWMWMDGNSDGIKIKIKTAFHSSGLWMWIKTKFFACWDDADQDLGIHGGGCSDFFFFQFKKKWWWKAWAFQQDLQKFWFPKKFKAKDFLLQHHDDSNQNGIEIEIETEGQALSQFAPCDQVDNQFPFQWFAFLVRDIDGSNPNPPDPSRFWNGWAAWPPAPDDDPPYHHDRRRRHSRTYIYTYTYQDCSQVVQQDHHHHNACHHPHTDITIGSCRSVVVRDDHRHHPPHDHHTGGTRMMITTMISRSGHSTMIIMMMGRIGMGGDDD

Solvent-accessible surface area (backbone atoms only — not comparable to full-atom values): 50077 Å² total; per-residue (Å²): 139,87,83,88,88,86,84,90,83,92,81,90,80,90,85,82,89,84,88,80,89,79,80,92,75,90,76,84,73,80,86,77,72,80,85,72,81,73,75,38,40,69,59,70,22,39,51,63,77,42,50,38,36,32,38,40,52,33,28,42,19,62,37,40,79,45,70,33,88,96,48,29,32,56,42,37,60,53,24,33,42,75,40,75,72,74,92,73,81,93,70,101,59,70,68,42,74,47,61,58,50,51,72,67,64,35,52,41,27,81,72,58,88,58,87,89,63,52,81,70,27,38,80,32,59,49,51,32,34,38,50,47,39,45,44,52,26,64,55,36,50,42,87,52,84,96,35,48,21,27,23,40,34,36,41,36,39,33,58,30,40,35,38,60,71,34,72,55,18,50,32,35,40,83,41,70,58,46,88,72,62,94,83,53,87,37,75,40,96,77,46,41,55,41,50,52,79,45,74,48,72,71,41,77,56,90,64,32,36,38,31,32,43,36,38,25,61,48,84,87,58,76,95,52,94,81,65,73,61,86,66,53,31,35,39,36,40,38,39,38,30,46,69,91,45,71,39,43,37,39,40,41,38,42,31,21,4,82,88,42,20,24,40,34,46,34,48,31,41,26,20,45,59,50,57,32,62,51,42,77,46,64,41,56,4,18,16,40,41,65,48,41,52,50,75,42,70,49,59,32,30,42,33,36,75,36,69,23,57,68,56,18,41,33,27,76,36,33,34,17,20,57,35,22,50,59,26,45,74,55,84,60,50,36,64,59,27,28,26,36,43,47,33,33,38,42,43,62,67,54,68,58,60,12,34,92,90,47,47,34,28,36,54,67,46,50,43,46,96,88,67,52,73,38,45,61,83,43,72,90,76,39,68,38,69,36,27,30,39,26,26,38,41,68,77,59,89,77,70,70,81,69,62,38,60,33,76,41,41,60,26,36,26,15,34,29,44,38,33,31,34,40,22,62,91,38,40,93,32,38,42,46,46,42,71,51,55,57,22,74,86,35,66,38,75,46,39,31,34,50,13,49,47,64,57,44,52,74,74,87,62,44,86,96,46,60,81,58,78,55,48,42,22,18,47,31,34,38,37,35,29,50,75,40,54,56,27,50,28,30,36,39,41,31,46,50,54,72,90,72,39,54,49,62,79,43,50,37,38,33,40,40,52,33,29,42,20,68,38,45,70,42,72,40,88,96,50,32,35,58,41,38,58,52,21,33,42,74,38,75,57,77,92,72,84,90,71,102,62,67,65,40,71,48,62,60,50,50,73,68,64,35,52,40,24,81,71,59,88,57,85,88,63,53,81,70,26,45,81,32,65,53,52,34,37,39,50,46,42,46,42,53,28,64,54,35,46,43,94,41,86,91,51,47,27,26,24,40,36,34,44,37,38,32,57,28,41,36,43,66,72,38,72,50,22,49,36,37,38,85,39,70,58,50,85,71,65,94,83,60,84,36,83,37,95,78,43,31,53,37,55,51,78,44,76,45,70,70,42,75,58,91,63,35,39,40,29,33,44,34,37,24,64,48,83,89,58,74,97,44,86,92,70,55,55,77,69,46,30,35,40,36,40,35,40,37,27,48,73,85,40,49,39,36,40,38,40,37,42,30,19,4,80,82,42,19,26,40,34,47,32,50,29,42,25,21,44,57,49,52,35,71,56,40,74,48,64,43,58,3,43,31,61,62,67,42,34,52,53,48,26,32,40,32,31,34,42,32,35,74,37,71,23,58,69,57,14,43,31,26,75,37,37,37,20,21,54,33,23,51,58,26,45,74,55,85,57,50,38,66,60,27,27,25,37,40,44,33,35,38,40,42,59,68,56,67,54,60,11,35,89,91,52,43,37,28,37,55,65,45,49,42,46,96,89,67,53,72,38,46,60,81,43,71,89,75,39,69,36,67,36,26,28,38,26,28,40,42,70,78,59,91,79,69,70,80,69,65,40,60,35,74,43,41,62,27,37,26,17,34,30,42,38,33,31,34,40,21,63,91,38,38,92,34,50,42,44,45,41,70,47,54,60,20,72,88,32,71,36,75,44,58,28,34,53,12,50,46,63,56,42,52,74,75,87,62,45,85,98,46,59,81,55,78,57,48,39,22,18,43,30,32,37,40,32,27,51,76,41,54,58,26,51,26,29,36,38,42,28,56,54,36,78,48,58,67,76,108

Secondary structure (DSSP, 8-state):
------------------------------------PPPSBTTTTS--SS-EEEEEEEEGGG---BPPTTT-SSEEEEEEEEEE--S----S-SEEEEESS-HHHHT--TT---TT--TTGGG-HHHHHHHHHHHHHHHH-B--SSS-B--EEEEEEE----TTTT-S-BTTB-----PPPTT-S--STTSSBPPEEEEEEEEEETTEEEEEEEEES-TTS-S-TT---SS--EEEEEEEEETTSS--EEEEEEE--SS---EEEEEE--BSSSB-TT-SSB---SBSS--BTTS--EEEEEEEEEE--TTEEEEEEEEEEEEETTSPBP-S-TTTEEEEEEEEE--TTPPP---SS-GGGS-SEEE-TTS-EEETT-TTT--GGGEEEEEB-TT-SSPPSS-PBPPTTSSSS-EEEEEE-S-GGGGGGT--SSTTTTSTT--EEEEE-HHHHHHHS-----TTSPPPP-BEEEEEEEEEE-S-TT-EEEEEEE------SS-SSSEEEEEEEE-GGG---BPPTTT-SSEEEEEEEEEE----S--S-SEEEEESS-HHHHT--TT---TT--TGGGG-HHHHHHHHHHHHHHHH-B--SSS-B--EEEEEEE----TTTT-S-BTTB-----PPPTT-S--STTSSBPPEEEEEEEEEETTEEEEEEEEES-TTS-S-TTS--TTS-EEEEE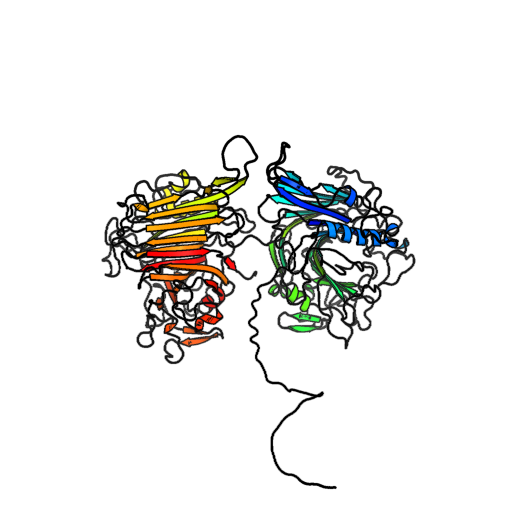EEEETTS--EEEEEEE--SS---EEEEEEEEBSSS--TT-SS----SBSS-EETTB-EEEEEEEEEEE--TTEEEEEEEEEEEEETTSPBP-S-TTTEEEEEEEEE--TTPPP---SS-GGGS-SEEE-TTS-EEETT-TTT--GGGEEEEEB-TT-SSPPSS--BPPTTSSSS-EEEEEE---GGGGGGT--SSTTTTSTT--EEEEE-HHHHHHHS-----TTSPPPP-EESEEEEEEEE-S-TT-EEEEEEEEEEEEPPP-

pLDDT: mean 83.01, std 17.19, range [24.59, 98.06]

InterPro domains:
  IPR056122 Domain of unknown function DUF7705 [PF24804] (38-492)
  IPR056122 Domain of unknown function DUF7705 [PF24804] (494-955)